Protein AF-0000000067434963 (afdb_homodimer)

InterPro domains:
  IPR003819 TauD/TfdA-like domain [PF02668] (133-377)
  IPR010376 Gamma-butyrobetaine hydroxylase-like, N-terminal [PF06155] (12-92)
  IPR012776 Trimethyllysine dioxygenase [TIGR02410] (27-391)
  IPR038492 GBBH-like, N-terminal domain superfamily [G3DSA:3.30.2020.30] (9-98)
  IPR042098 Glutarate 2-hydroxylase superfamily [G3DSA:3.60.130.10] (113-395)
  IPR050411 Alpha-ketoglutarate-dependent hydroxylases [PTHR10696] (30-389)

Secondary structure (DSSP, 8-state):
--------SEEE-SSEEEEEETTEEEEEEHHHHHHT--STTTEETTTTEE---GGGS-TT---SEEEE-TTSSEEEEE-TTS-EEEEEHHHHHHT--SS-S-HHHHHHHHHTTTTT------HHHHHH---EEEHHHHH-TT-SHHHHHHHHHHHHHSEEEEET--SSHHHHHHHHTTTS----BTTBSEEEEESS-SSSSGGGSSS-EEEE-S-TTSSS--SEEEEEEEEE-SSB--EEEEEHHHHHHHHHHH-HHHHHHHTTS-B-B-B--STT--B--SS-B-SEEE-TTS-EEEE---TTTB----TTT-SSHHHHHHHHHHHHHHHHHHHTSTTTPEEE---TT-EEEEETTTEEEEE-S-B-S-EEEEEEEE-HHHHHHHHHHHHS-HHHHHTT-/--------SEEE-SSEEEEEETTEEEEEEHHHHHHT--STTTEETTTTEE---GGGS-TT---SEEEE-TTSSEEEEE-TTS-EEEEEHHHHHHT--SS-S-HHHHHHHHHTTTTT------HHHHHH---EEEHHHHH-TT-SHHHHHHHHHHHHHSEEEEET--SSHHHHHHHHHTTS----BTTBSEEEEESS-SSSSGGGSSS-EEEE-S-TTSSS--SEEEEEEEEEESSB--EEEEEHHHHHHHHHHH-HHHHHHHTTS-B-B-B--STT--B--SS-B-SEEE-TTS-EEEE---TTTB----TTT-SSHHHHHHHHHHHHHHHHHHHTSTTTPEEE---TT-EEEEETTTEEEEE-S-B-SEEEEEEEEE-HHHHHHHHHHHHS-HHHHHTT-

Foldseek 3Di:
DPPPPPPCQWDDDQFWIWGQDPLGIFIDGPLRQVQPFPPVCAAPPVVRDGDDDSVVRDNRWDFPDWDADPVRQWIWTQTPVRDIGIGGPLLCQLPGVRPNRPPCVLVCLLCVNPLQAADEAWQVRCVVPPAEAELVLPPPPVDNVRVLSLLSSCRRYFKYKYFQQPLDQVSQQVSVCSQPAFDQDPQGTKDKDKQDCPDVDCVSHLAWFDWFFPPLQELADFFKKKKAWNDDDWDAQKKKKFFVLNLLVVCCVPPVLLSVLLQQFFWWFWDCRDPPGTTGYPGGGGQFYADPVRHTDFGGDGPVGTDDDDPVGDDPCVPSVVSNVVSVVVSSCSCPPPGGMGIDDHDHRMMMMGGSRTMIMIRHHGIDDIIIMMMGTHHNVSSSVSNCPSHHDPVSVSSSD/DPPPPPPCQWDDDQFWIWGQDPLGIFIDGPLRQVQPFPPVCAAPPVVRDGNDDSVPRDNRWDFPDWDADPVRQWIWTQTPVRDIGIGGPVLCQLPTVRPNRPPCLLVCLLCVNPLQAADEAWQVRCVVVPAEAELVLPPPPVDNVRVLSLLSSCRRYFKYKYFQQPLDQVSQQVSVCSQPAFDQDPVGTKDKDKQDCPDVDCVSHLAWFDWFFPDLQELADFFKKKKAWNDDDWDAQKKKKFFVLNLLVVCCVPPVLLSVLLQQFFWWFWDCRDPPGTTGYPGGGGQFYADPVRHTDFGGDGPVGTDDDDPVGDDPCVPSVVSNVVSVVVSSCSCPPPGGMGIDDHDHRMMMMGGSRTMIMIRHHGIDDIIIMMMGTHHNVSSSVSNCPSHHDPVSVSSSD

pLDDT: mean 92.88, std 10.85, range [24.56, 98.94]

Solvent-accessible surface area (backbone atoms only — not comparable to full-atom values): 41516 Å² total; per-residue (Å²): 131,82,74,69,74,78,67,76,44,59,47,83,54,85,60,31,36,36,36,56,45,97,78,43,67,30,43,42,45,36,50,58,51,62,62,64,29,61,43,81,80,25,21,38,83,64,33,60,27,44,56,55,62,62,59,72,53,56,88,81,42,52,65,72,45,76,45,68,38,94,84,64,54,30,42,36,38,31,33,81,85,64,49,69,36,69,42,44,48,66,58,50,44,57,42,26,37,44,49,50,59,33,78,55,45,54,52,27,55,73,22,52,77,55,72,62,52,64,48,70,52,39,36,73,56,38,76,80,57,63,51,64,44,51,34,68,46,45,68,35,79,90,48,62,61,30,45,32,51,50,42,46,38,27,60,27,60,25,29,33,34,30,38,74,32,68,71,46,66,68,55,50,52,55,56,56,48,69,66,40,70,67,38,68,53,100,80,41,40,74,45,74,47,58,62,68,50,86,47,55,43,69,84,24,43,56,59,55,36,70,71,20,30,67,50,67,21,38,73,67,43,52,18,32,41,38,43,32,40,56,42,71,69,54,51,68,48,34,30,33,37,25,42,43,63,33,42,49,52,50,38,42,72,78,36,48,67,40,40,49,47,40,45,58,39,36,49,36,29,37,46,49,27,43,93,91,40,51,31,38,29,87,47,56,46,30,33,43,34,59,40,95,86,66,47,81,68,34,47,53,44,42,69,41,37,43,35,62,78,28,44,87,35,42,90,53,40,88,58,49,51,62,48,47,53,53,28,48,27,52,50,48,53,50,46,66,25,78,59,28,36,34,78,47,76,79,43,64,23,35,32,42,36,32,28,30,35,42,30,25,38,26,29,72,33,42,47,44,70,53,47,31,41,31,37,40,28,27,45,42,48,55,49,50,20,43,38,47,63,58,72,38,56,67,69,55,54,57,67,74,76,130,83,72,69,73,78,67,76,45,57,47,84,54,85,60,31,37,36,37,57,45,98,78,42,69,30,44,43,46,37,50,58,52,63,62,63,29,62,45,83,81,25,22,38,82,65,33,60,28,41,55,55,61,61,58,72,54,57,87,80,42,50,65,72,44,77,46,68,39,93,86,63,54,29,41,36,37,31,33,81,85,66,49,71,36,69,41,46,48,65,58,50,44,57,42,25,38,46,50,51,60,32,77,54,45,53,51,28,54,72,22,51,77,54,71,62,51,65,47,71,51,40,35,74,56,39,77,80,57,64,51,65,45,50,35,68,45,44,68,36,80,92,48,61,61,32,45,32,50,51,41,45,39,26,60,27,60,24,29,33,33,30,37,74,32,67,70,46,68,67,56,49,53,55,54,57,47,70,66,40,70,69,39,67,52,99,82,42,40,74,44,76,48,59,62,69,50,86,46,52,42,70,85,25,42,55,59,55,35,71,72,21,32,67,51,64,20,38,72,65,45,49,18,30,40,38,42,32,39,56,43,71,58,62,49,68,49,33,29,32,37,24,41,43,63,33,42,49,52,50,37,41,73,77,36,48,68,39,39,49,48,40,45,58,39,35,50,37,29,39,46,48,27,44,94,92,39,52,30,39,30,87,48,57,47,29,34,43,35,59,39,94,86,67,47,80,67,35,45,53,43,43,68,44,37,44,36,62,77,27,41,89,35,41,90,51,41,88,59,48,51,60,48,47,53,54,28,48,27,53,48,48,52,49,46,65,27,79,60,28,35,34,79,44,75,78,42,64,22,35,33,42,35,33,29,30,35,42,31,25,38,26,28,72,34,42,49,43,70,52,47,31,40,30,37,39,29,26,46,42,47,54,49,51,19,43,39,47,63,57,70,37,57,66,67,56,54,58,68,73,76

Sequence (802 aa):
MIRKHFLQMFIQKDKYLVVDLPQGQTKFHYIWLRDHCRCKQCYDHLTIQRLVNSPEIPLEISPHHVSASEDGLSVNVVWPDEHQSKYDLKFLANNSYWPPLNPESGAKIHSGNGKLDKVPWNVEFLKENLPQVEYSKVMDTSTDDGIAEWCLKIWKYGFCFVNNTPVDPESTKKLIERIAFIRPTHYGGFWDFTSDLSTHDNAYSDVAIPLHIDNTYFTDPAGLQLFHLLKHTGEGGITTLCDSLHAANILKQQNPEYYEILSKIPVPAHSAGEENVFIQPSHAKPIINHDNEGNVIQVRWNTSDRSVMNGLSFKNPETEVPLFYAAIKKWNDIIESKDNEFFHQLKPGQCLIFDNWRVFHSRRTSFTGERRMCGAYINHDDYVSRVKLLNLSRDDLLETLMIRKHFLQMFIQKDKYLVVDLPQGQTKFHYIWLRDHCRCKQCYDHLTIQRLVNSPEIPLEISPHHVSASEDGLSVNVVWPDEHQSKYDLKFLANNSYWPPLNPESGAKIHSGNGKLDKVPWNVEFLKENLPQVEYSKVMDTSTDDGIAEWCLKIWKYGFCFVNNTPVDPESTKKLIERIAFIRPTHYGGFWDFTSDLSTHDNAYSDVAIPLHIDNTYFTDPAGLQLFHLLKHTGEGGITTLCDSLHAANILKQQNPEYYEILSKIPVPAHSAGEENVFIQPSHAKPIINHDNEGNVIQVRWNTSDRSVMNGLSFKNPETEVPLFYAAIKKWNDIIESKDNEFFHQLKPGQCLIFDNWRVFHSRRTSFTGERRMCGAYINHDDYVSRVKLLNLSRDDLLETL

Nearest PDB structures (foldseek):
  3o2g-assembly1_A  TM=8.521E-01  e=1.048E-33  Homo sapiens
  6npb-assembly1_A  TM=8.794E-01  e=1.069E-30  Leisingera caerulea
  3n6w-assembly1_A-2  TM=8.319E-01  e=5.611E-30  Homo sapiens
  6npc-assembly1_B  TM=8.638E-01  e=5.323E-29  Leisingera caerulea
  6d1o-assembly1_A  TM=6.809E-01  e=1.305E-09  Sphingobium herbicidovorans NBRC 16415

Radius of gyration: 28.23 Å; Cα contacts (8 Å, |Δi|>4): 1759; chains: 2; bounding box: 68×91×70 Å

Structure (mmCIF, N/CA/C/O backbone):
data_AF-0000000067434963-model_v1
#
loop_
_entity.id
_entity.type
_entity.pdbx_description
1 polymer 'Trimethyllysine dioxygenase'
#
loop_
_atom_site.group_PDB
_atom_site.id
_atom_site.type_symbol
_atom_site.label_atom_id
_atom_site.label_alt_id
_atom_site.label_comp_id
_atom_site.label_asym_id
_atom_site.label_entity_id
_atom_site.label_seq_id
_atom_site.pdbx_PDB_ins_code
_atom_site.Cartn_x
_atom_site.Cartn_y
_atom_site.Cartn_z
_atom_site.occupancy
_atom_site.B_iso_or_equiv
_atom_site.auth_seq_id
_atom_site.auth_comp_id
_atom_site.auth_asym_id
_atom_site.auth_atom_id
_atom_site.pdbx_PDB_model_num
ATOM 1 N N . MET A 1 1 ? -34.406 -37.469 -34.625 1 24.56 1 MET A N 1
ATOM 2 C CA . MET A 1 1 ? -33 -37.656 -34.906 1 24.56 1 MET A CA 1
ATOM 3 C C . MET A 1 1 ? -32.25 -36.312 -34.875 1 24.56 1 MET A C 1
ATOM 5 O O . MET A 1 1 ? -32.25 -35.594 -35.875 1 24.56 1 MET A O 1
ATOM 9 N N . ILE A 1 2 ? -32.438 -35.469 -33.906 1 29.75 2 ILE A N 1
ATOM 10 C CA . ILE A 1 2 ? -31.984 -34.094 -33.719 1 29.75 2 ILE A CA 1
ATOM 11 C C . ILE A 1 2 ? -30.469 -34.031 -33.875 1 29.75 2 ILE A C 1
ATOM 13 O O . ILE A 1 2 ? -29.734 -34.5 -33.031 1 29.75 2 ILE A O 1
ATOM 17 N N . ARG A 1 3 ? -29.938 -34.562 -34.969 1 35.22 3 ARG A N 1
ATOM 18 C CA . ARG A 1 3 ? -28.531 -34.438 -35.375 1 35.22 3 ARG A CA 1
ATOM 19 C C . ARG A 1 3 ? -28.031 -33 -35.125 1 35.22 3 ARG A C 1
ATOM 21 O O . ARG A 1 3 ? -28.281 -32.125 -35.938 1 35.22 3 ARG A O 1
ATOM 28 N N . LYS A 1 4 ? -28.359 -32.438 -34.031 1 36.69 4 LYS A N 1
ATOM 29 C CA . LYS A 1 4 ? -27.859 -31.094 -33.688 1 36.69 4 LYS A CA 1
ATOM 30 C C . LYS A 1 4 ? -26.422 -30.906 -34.156 1 36.69 4 LYS A C 1
ATOM 32 O O . LYS A 1 4 ? -25.562 -31.766 -33.938 1 36.69 4 LYS A O 1
ATOM 37 N N . HIS A 1 5 ? -26.141 -30.375 -35.344 1 36.62 5 HIS A N 1
ATOM 38 C CA . HIS A 1 5 ? -24.922 -29.781 -35.906 1 36.62 5 HIS A CA 1
ATOM 39 C C . HIS A 1 5 ? -24.016 -29.25 -34.781 1 36.62 5 HIS A C 1
ATOM 41 O O . HIS A 1 5 ? -24.453 -28.438 -33.969 1 36.62 5 HIS A O 1
ATOM 47 N N . PHE A 1 6 ? -23.297 -30.062 -34.094 1 39.94 6 PHE A N 1
ATOM 48 C CA . PHE A 1 6 ? -22.203 -29.641 -33.219 1 39.94 6 PHE A CA 1
ATOM 49 C C . PHE A 1 6 ? -21.547 -28.375 -33.781 1 39.94 6 PHE A C 1
ATOM 51 O O . PHE A 1 6 ? -20.797 -28.438 -34.75 1 39.94 6 PHE A O 1
ATOM 58 N N . LEU A 1 7 ? -22.312 -27.297 -34.281 1 45.12 7 LEU A N 1
ATOM 59 C CA . LEU A 1 7 ? -21.828 -25.953 -34.562 1 45.12 7 LEU A CA 1
ATOM 60 C C . LEU A 1 7 ? -20.453 -25.75 -33.906 1 45.12 7 LEU A C 1
ATOM 62 O O . LEU A 1 7 ? -20.25 -26.047 -32.75 1 45.12 7 LEU A O 1
ATOM 66 N N . GLN A 1 8 ? -19.406 -25.875 -34.781 1 57.19 8 GLN A N 1
ATOM 67 C CA . GLN A 1 8 ? -17.969 -25.781 -34.469 1 57.19 8 GLN A CA 1
ATOM 68 C C . GLN A 1 8 ? -17.688 -24.734 -33.406 1 57.19 8 GLN A C 1
ATOM 70 O O . GLN A 1 8 ? -17.891 -23.547 -33.625 1 57.19 8 GLN A O 1
ATOM 75 N N . MET A 1 9 ? -17.734 -25.031 -32.188 1 78.56 9 MET A N 1
ATOM 76 C CA . MET A 1 9 ? -17.578 -24.25 -30.953 1 78.56 9 MET A CA 1
ATOM 77 C C . MET A 1 9 ? -16.234 -23.547 -30.938 1 78.56 9 MET A C 1
ATOM 79 O O . MET A 1 9 ? -16.094 -22.484 -30.344 1 78.56 9 MET A O 1
ATOM 83 N N . PHE A 1 10 ? -15.328 -24.047 -31.891 1 87.56 10 PHE A N 1
ATOM 84 C CA . PHE A 1 10 ? -13.992 -23.469 -31.859 1 87.56 10 PHE A CA 1
ATOM 85 C C . PHE A 1 10 ? -13.445 -23.297 -33.281 1 87.56 10 PHE A C 1
ATOM 87 O O . PHE A 1 10 ? -13.703 -24.125 -34.156 1 87.56 10 PHE A O 1
ATOM 94 N N . ILE A 1 11 ? -12.883 -22.297 -33.688 1 91.25 11 ILE A N 1
ATOM 95 C CA . ILE A 1 11 ? -12.164 -22.078 -34.938 1 91.25 11 ILE A CA 1
ATOM 96 C C . ILE A 1 11 ? -10.695 -21.781 -34.625 1 91.25 11 ILE A C 1
ATOM 98 O O . ILE A 1 11 ? -10.383 -20.828 -33.906 1 91.25 11 ILE A O 1
ATOM 102 N N . GLN A 1 12 ? -9.797 -22.656 -35.125 1 93.62 12 GLN A N 1
ATOM 103 C CA . GLN A 1 12 ? -8.367 -22.453 -34.969 1 93.62 12 GLN A CA 1
ATOM 104 C C . GLN A 1 12 ? -7.816 -21.438 -35.938 1 93.62 12 GLN A C 1
ATOM 106 O O . GLN A 1 12 ? -8.055 -21.547 -37.156 1 93.62 12 GLN A O 1
ATOM 111 N N . LYS A 1 13 ? -7.23 -20.484 -35.406 1 95 13 LYS A N 1
ATOM 112 C CA . LYS A 1 13 ? -6.496 -19.516 -36.219 1 95 13 LYS A CA 1
ATOM 113 C C . LYS A 1 13 ? -4.988 -19.672 -36.031 1 95 13 LYS A C 1
ATOM 115 O O . LYS A 1 13 ? -4.527 -20.656 -35.469 1 95 13 LYS A O 1
ATOM 120 N N . ASP A 1 14 ? -4.203 -18.781 -36.594 1 94.62 14 ASP A N 1
ATOM 121 C CA . ASP A 1 14 ? -2.75 -18.922 -36.562 1 94.62 14 ASP A CA 1
ATOM 122 C C . ASP A 1 14 ? -2.195 -18.734 -35.156 1 94.62 14 ASP A C 1
ATOM 124 O O . ASP A 1 14 ? -1.372 -19.547 -34.719 1 94.62 14 ASP A O 1
ATOM 128 N N . LYS A 1 15 ? -2.732 -17.719 -34.469 1 96.56 15 LYS A N 1
ATOM 129 C CA . LYS A 1 15 ? -2.111 -17.375 -33.188 1 96.56 15 LYS A CA 1
ATOM 130 C C . LYS A 1 15 ? -3.117 -17.484 -32.031 1 96.56 15 LYS A C 1
ATOM 132 O O . LYS A 1 15 ? -2.764 -17.281 -30.875 1 96.56 15 LYS A O 1
ATOM 137 N N . TYR A 1 16 ? -4.363 -17.719 -32.375 1 97.88 16 TYR A N 1
ATOM 138 C CA . TYR A 1 16 ? -5.391 -17.719 -31.344 1 97.88 16 TYR A CA 1
ATOM 139 C C . TYR A 1 16 ? -6.539 -18.641 -31.719 1 97.88 16 TYR A C 1
ATOM 141 O O . TYR A 1 16 ? -6.645 -19.094 -32.844 1 97.88 16 TYR A O 1
ATOM 149 N N . LEU A 1 17 ? -7.301 -18.984 -30.766 1 97.25 17 LEU A N 1
ATOM 150 C CA . LEU A 1 17 ? -8.484 -19.828 -30.875 1 97.25 17 LEU A CA 1
ATOM 151 C C . LEU A 1 17 ? -9.758 -18.984 -30.766 1 97.25 17 LEU A C 1
ATOM 153 O O . LEU A 1 17 ? -9.891 -18.188 -29.828 1 97.25 17 LEU A O 1
ATOM 157 N N . VAL A 1 18 ? -10.609 -19.078 -31.719 1 96.5 18 VAL A N 1
ATOM 158 C CA . VAL A 1 18 ? -11.93 -18.484 -31.625 1 96.5 18 VAL A CA 1
ATOM 159 C C . VAL A 1 18 ? -12.891 -19.453 -30.938 1 96.5 18 VAL A C 1
ATOM 161 O O . VAL A 1 18 ? -12.992 -20.609 -31.328 1 96.5 18 VAL A O 1
ATOM 164 N N . VAL A 1 19 ? -13.523 -19.031 -29.922 1 94.69 19 VAL A N 1
ATOM 165 C CA . VAL A 1 19 ? -14.438 -19.891 -29.172 1 94.69 19 VAL A CA 1
ATOM 166 C C . VAL A 1 19 ? -15.836 -19.266 -29.156 1 94.69 19 VAL A C 1
ATOM 168 O O . VAL A 1 19 ? -16 -18.094 -28.812 1 94.69 19 VAL A O 1
ATOM 171 N N . ASP A 1 20 ? -16.75 -20.016 -29.516 1 92.62 20 ASP A N 1
ATOM 172 C CA . ASP A 1 20 ? -18.156 -19.609 -29.438 1 92.62 20 ASP A CA 1
ATOM 173 C C . ASP A 1 20 ? -18.812 -20.125 -28.156 1 92.62 20 ASP A C 1
ATOM 175 O O . ASP A 1 20 ? -19.031 -21.328 -28 1 92.62 20 ASP A O 1
ATOM 179 N N . LEU A 1 21 ? -19.047 -19.219 -27.281 1 89.62 21 LEU A N 1
ATOM 180 C CA . LEU A 1 21 ? -19.703 -19.547 -26.016 1 89.62 21 LEU A CA 1
ATOM 181 C C . LEU A 1 21 ? -21.125 -19.031 -25.984 1 89.62 21 LEU A C 1
ATOM 183 O O . LEU A 1 21 ? -21.516 -18.203 -26.812 1 89.62 21 LEU A O 1
ATOM 187 N N . PRO A 1 22 ? -21.953 -19.609 -25.078 1 83.88 22 PRO A N 1
ATOM 188 C CA . PRO A 1 22 ? -23.328 -19.125 -24.984 1 83.88 22 PRO A CA 1
ATOM 189 C C . PRO A 1 22 ? -23.422 -17.609 -24.797 1 83.88 22 PRO A C 1
ATOM 191 O O . PRO A 1 22 ? -24.359 -16.984 -25.281 1 83.88 22 PRO A O 1
ATOM 194 N N . GLN A 1 23 ? -22.484 -17.031 -24.156 1 85.81 23 GLN A N 1
ATOM 195 C CA . GLN A 1 23 ? -22.469 -15.602 -23.875 1 85.81 23 GLN A CA 1
ATOM 196 C C . GLN A 1 23 ? -22.016 -14.797 -25.078 1 85.81 23 GLN A C 1
ATOM 198 O O . GLN A 1 23 ? -22.172 -13.578 -25.125 1 85.81 23 GLN A O 1
ATOM 203 N N . GLY A 1 24 ? -21.359 -15.445 -26.031 1 91.06 24 GLY A N 1
ATOM 204 C CA . GLY A 1 24 ? -20.844 -14.789 -27.219 1 91.06 24 GLY A CA 1
ATOM 205 C C . GLY A 1 24 ? -19.531 -15.383 -27.703 1 91.06 24 GLY A C 1
ATOM 206 O O . GLY A 1 24 ? -19 -16.328 -27.094 1 91.06 24 GLY A O 1
ATOM 207 N N . GLN A 1 25 ? -19.078 -14.781 -28.781 1 94.69 25 GLN A N 1
ATOM 208 C CA . GLN A 1 25 ? -17.812 -15.234 -29.344 1 94.69 25 GLN A CA 1
ATOM 209 C C . GLN A 1 25 ? -16.625 -14.477 -28.75 1 94.69 25 GLN A C 1
ATOM 211 O O . GLN A 1 25 ? -16.703 -13.258 -28.547 1 94.69 25 GLN A O 1
ATOM 216 N N . THR A 1 26 ? -15.586 -15.156 -28.422 1 95.38 26 THR A N 1
ATOM 217 C CA . THR A 1 26 ? -14.367 -14.555 -27.906 1 95.38 26 THR A CA 1
ATOM 218 C C . THR A 1 26 ? -13.133 -15.273 -28.438 1 95.38 26 THR A C 1
ATOM 220 O O . THR A 1 26 ? -13.25 -16.266 -29.156 1 95.38 26 THR A O 1
ATOM 223 N N . LYS A 1 27 ? -12.008 -14.664 -28.266 1 97.38 27 LYS A N 1
ATOM 224 C CA . LYS A 1 27 ? -10.742 -15.188 -28.766 1 97.38 27 LYS A CA 1
ATOM 225 C C . LYS A 1 27 ? -9.727 -15.32 -27.641 1 97.38 27 LYS A C 1
ATOM 227 O O . LYS A 1 27 ? -9.695 -14.5 -26.719 1 97.38 27 LYS A O 1
ATOM 232 N N . PHE A 1 28 ? -8.93 -16.359 -27.688 1 97.75 28 PHE A N 1
ATOM 233 C CA . PHE A 1 28 ? -7.836 -16.578 -26.75 1 97.75 28 PHE A CA 1
ATOM 234 C C . PHE A 1 28 ? -6.535 -16.859 -27.484 1 97.75 28 PHE A C 1
ATOM 236 O O . PHE A 1 28 ? -6.469 -17.781 -28.312 1 97.75 28 PHE A O 1
ATOM 243 N N . HIS A 1 29 ? -5.531 -16.047 -27.219 1 98.5 29 HIS A N 1
ATOM 244 C CA . HIS A 1 29 ? -4.211 -16.391 -27.734 1 98.5 29 HIS A CA 1
ATOM 245 C C . HIS A 1 29 ? -3.768 -17.766 -27.25 1 98.5 29 HIS A C 1
ATOM 247 O O . HIS A 1 29 ? -3.996 -18.125 -26.094 1 98.5 29 HIS A O 1
ATOM 253 N N . TYR A 1 30 ? -3.043 -18.531 -28.109 1 98.38 30 TYR A N 1
ATOM 254 C CA . TYR A 1 30 ? -2.572 -19.875 -27.734 1 98.38 30 TYR A CA 1
ATOM 255 C C . TYR A 1 30 ? -1.612 -19.812 -26.562 1 98.38 30 TYR A C 1
ATOM 257 O O . TYR A 1 30 ? -1.663 -20.656 -25.656 1 98.38 30 TYR A O 1
ATOM 265 N N . ILE A 1 31 ? -0.78 -18.844 -26.531 1 98.31 31 ILE A N 1
ATOM 266 C CA . ILE A 1 31 ? 0.198 -18.719 -25.453 1 98.31 31 ILE A CA 1
ATOM 267 C C . ILE A 1 31 ? -0.52 -18.484 -24.141 1 98.31 31 ILE A C 1
ATOM 269 O O . ILE A 1 31 ? -0.091 -18.969 -23.094 1 98.31 31 ILE A O 1
ATOM 273 N N . TRP A 1 32 ? -1.585 -17.672 -24.156 1 98.38 32 TRP A N 1
ATOM 274 C CA . TRP A 1 32 ? -2.387 -17.453 -22.969 1 98.38 32 TRP A CA 1
ATOM 275 C C . TRP A 1 32 ? -2.998 -18.766 -22.469 1 98.38 32 TRP A C 1
ATOM 277 O O . TRP A 1 32 ? -2.953 -19.062 -21.281 1 98.38 32 TRP A O 1
ATOM 287 N N . LEU A 1 33 ? -3.545 -19.484 -23.422 1 98.25 33 LEU A N 1
ATOM 288 C CA . LEU A 1 33 ? -4.141 -20.781 -23.078 1 98.25 33 LEU A CA 1
ATOM 289 C C . LEU A 1 33 ? -3.102 -21.703 -22.453 1 98.25 33 LEU A C 1
ATOM 291 O O . LEU A 1 33 ? -3.354 -22.297 -21.406 1 98.25 33 LEU A O 1
ATOM 295 N N . ARG A 1 34 ? -1.952 -21.781 -23.047 1 98.25 34 ARG A N 1
ATOM 296 C CA . ARG A 1 34 ? -0.904 -22.656 -22.531 1 98.25 34 ARG A CA 1
ATOM 297 C C . ARG A 1 34 ? -0.462 -22.203 -21.141 1 98.25 34 ARG A C 1
ATOM 299 O O . ARG A 1 34 ? -0.231 -23.031 -20.25 1 98.25 34 ARG A O 1
ATOM 306 N N . ASP A 1 35 ? -0.342 -20.938 -20.953 1 97.94 35 ASP A N 1
ATOM 307 C CA . ASP A 1 35 ? 0.094 -20.344 -19.703 1 97.94 35 ASP A CA 1
ATOM 308 C C . ASP A 1 35 ? -0.928 -20.594 -18.594 1 97.94 35 ASP A C 1
ATOM 310 O O . ASP A 1 35 ? -0.576 -20.625 -17.406 1 97.94 35 ASP A O 1
ATOM 314 N N . HIS A 1 36 ? -2.182 -20.766 -18.969 1 97.75 36 HIS A N 1
ATOM 315 C CA . HIS A 1 36 ? -3.244 -20.891 -17.969 1 97.75 36 HIS A CA 1
ATOM 316 C C . HIS A 1 36 ? -3.76 -22.328 -17.891 1 97.75 36 HIS A C 1
ATOM 318 O O . HIS A 1 36 ? -4.887 -22.562 -17.453 1 97.75 36 HIS A O 1
ATOM 324 N N . CYS A 1 37 ? -2.914 -23.234 -18.406 1 97.5 37 CYS A N 1
ATOM 325 C CA . CYS A 1 37 ? -3.229 -24.656 -18.203 1 97.5 37 CYS A CA 1
ATOM 326 C C . CYS A 1 37 ? -3.291 -24.984 -16.719 1 97.5 37 CYS A C 1
ATOM 328 O O . CYS A 1 37 ? -2.439 -24.547 -15.945 1 97.5 37 CYS A O 1
ATOM 330 N N . ARG A 1 38 ? -4.219 -25.766 -16.328 1 95.06 38 ARG A N 1
ATOM 331 C CA . ARG A 1 38 ? -4.395 -26.062 -14.906 1 95.06 38 ARG A CA 1
ATOM 332 C C . ARG A 1 38 ? -4.289 -27.562 -14.648 1 95.06 38 ARG A C 1
ATOM 334 O O . ARG A 1 38 ? -4.867 -28.078 -13.688 1 95.06 38 ARG A O 1
ATOM 341 N N . CYS A 1 39 ? -3.662 -28.25 -15.523 1 96.25 39 CYS A N 1
ATOM 342 C CA . CYS A 1 39 ? -3.406 -29.656 -15.242 1 96.25 39 CYS A CA 1
ATOM 343 C C . CYS A 1 39 ? -2.477 -29.812 -14.039 1 96.25 39 CYS A C 1
ATOM 345 O O . CYS A 1 39 ? -1.934 -28.828 -13.539 1 96.25 39 CYS A O 1
ATOM 347 N N . LYS A 1 40 ? -2.203 -31 -13.562 1 94.75 40 LYS A N 1
ATOM 348 C CA . LYS A 1 40 ? -1.448 -31.281 -12.344 1 94.75 40 LYS A CA 1
ATOM 349 C C . LYS A 1 40 ? 0.013 -30.859 -12.5 1 94.75 40 LYS A C 1
ATOM 351 O O . LYS A 1 40 ? 0.691 -30.578 -11.508 1 94.75 40 LYS A O 1
ATOM 356 N N . GLN A 1 41 ? 0.465 -30.812 -13.711 1 94.81 41 GLN A N 1
ATOM 357 C CA . GLN A 1 41 ? 1.846 -30.422 -13.969 1 94.81 41 GLN A CA 1
ATOM 358 C C . GLN A 1 41 ? 1.988 -28.891 -13.992 1 94.81 41 GLN A C 1
ATOM 360 O O . GLN A 1 41 ? 3.094 -28.375 -13.852 1 94.81 41 GLN A O 1
ATOM 365 N N . CYS A 1 42 ? 0.856 -28.219 -14.203 1 96.38 42 CYS A N 1
ATOM 366 C CA . CYS A 1 42 ? 0.931 -26.781 -14.477 1 96.38 42 CYS A CA 1
ATOM 367 C C . CYS A 1 42 ? 0.345 -25.984 -13.32 1 96.38 42 CYS A C 1
ATOM 369 O O . CYS A 1 42 ? 0.557 -24.766 -13.227 1 96.38 42 CYS A O 1
ATOM 371 N N . TYR A 1 43 ? -0.324 -26.609 -12.508 1 95.06 43 TYR A N 1
ATOM 372 C CA . TYR A 1 43 ? -1.041 -25.938 -11.43 1 95.06 43 TYR A CA 1
ATOM 373 C C . TYR A 1 43 ? -1.158 -26.844 -10.203 1 95.06 43 TYR A C 1
ATOM 375 O O . TYR A 1 43 ? -1.541 -28.016 -10.32 1 95.06 43 TYR A O 1
ATOM 383 N N . ASP A 1 44 ? -0.743 -26.328 -9.047 1 93.5 44 ASP A N 1
ATOM 384 C CA . ASP A 1 44 ? -0.896 -27.062 -7.797 1 93.5 44 ASP A CA 1
ATOM 385 C C . ASP A 1 44 ? -2.244 -26.766 -7.148 1 93.5 44 ASP A C 1
ATOM 387 O O . ASP A 1 44 ? -2.457 -25.672 -6.617 1 93.5 44 ASP A O 1
ATOM 391 N N . HIS A 1 45 ? -3.08 -27.719 -7.086 1 92.69 45 HIS A N 1
ATOM 392 C CA . HIS A 1 45 ? -4.438 -27.516 -6.594 1 92.69 45 HIS A CA 1
ATOM 393 C C . HIS A 1 45 ? -4.48 -27.516 -5.066 1 92.69 45 HIS A C 1
ATOM 395 O O . HIS A 1 45 ? -5.496 -27.172 -4.469 1 92.69 45 HIS A O 1
ATOM 401 N N . LEU A 1 46 ? -3.375 -27.891 -4.457 1 91 46 LEU A N 1
ATOM 402 C CA . LEU A 1 46 ? -3.295 -27.844 -3.002 1 91 46 LEU A CA 1
ATOM 403 C C . LEU A 1 46 ? -2.895 -26.438 -2.533 1 91 46 LEU A C 1
ATOM 405 O O . LEU A 1 46 ? -3.543 -25.875 -1.655 1 91 46 LEU A O 1
ATOM 409 N N . THR A 1 47 ? -1.873 -25.891 -3.139 1 92.06 47 THR A N 1
ATOM 410 C CA . THR A 1 47 ? -1.387 -24.578 -2.744 1 92.06 47 THR A CA 1
ATOM 411 C C . THR A 1 47 ? -2.088 -23.469 -3.543 1 92.06 47 THR A C 1
ATOM 413 O O . THR A 1 47 ? -1.981 -22.297 -3.211 1 92.06 47 THR A O 1
ATOM 416 N N . ILE A 1 48 ? -2.848 -23.891 -4.594 1 94.88 48 ILE A N 1
ATOM 417 C CA . ILE A 1 48 ? -3.541 -22.984 -5.5 1 94.88 48 ILE A CA 1
ATOM 418 C C . ILE A 1 48 ? -2.535 -22.031 -6.148 1 94.88 48 ILE A C 1
ATOM 420 O O . ILE A 1 48 ? -2.754 -20.812 -6.188 1 94.88 48 ILE A O 1
ATOM 424 N N . GLN A 1 49 ? -1.439 -22.578 -6.578 1 94.81 49 GLN A N 1
ATOM 425 C CA . GLN A 1 49 ? -0.365 -21.812 -7.191 1 94.81 49 GLN A CA 1
ATOM 426 C C . GLN A 1 49 ? 0.009 -22.375 -8.555 1 94.81 49 GLN A C 1
ATOM 428 O O . GLN A 1 49 ? -0.131 -23.578 -8.797 1 94.81 49 GLN A O 1
ATOM 433 N N . ARG A 1 50 ? 0.514 -21.531 -9.391 1 94.75 50 ARG A N 1
ATOM 434 C CA . ARG A 1 50 ? 0.985 -21.938 -10.711 1 94.75 50 ARG A CA 1
ATOM 435 C C . ARG A 1 50 ? 2.324 -22.656 -10.625 1 94.75 50 ARG A C 1
ATOM 437 O O . ARG A 1 50 ? 3.17 -22.312 -9.797 1 94.75 50 ARG A O 1
ATOM 444 N N . LEU A 1 51 ? 2.432 -23.594 -11.5 1 92.88 51 LEU A N 1
ATOM 445 C CA . LEU A 1 51 ? 3.691 -24.312 -11.602 1 92.88 51 LEU A CA 1
ATOM 446 C C . LEU A 1 51 ? 4.352 -24.062 -12.953 1 92.88 51 LEU A C 1
ATOM 448 O O . LEU A 1 51 ? 5.543 -24.344 -13.125 1 92.88 51 LEU A O 1
ATOM 452 N N . VAL A 1 52 ? 3.572 -23.531 -13.844 1 91.94 52 VAL A N 1
ATOM 453 C CA . VAL A 1 52 ? 4.059 -23.281 -15.203 1 91.94 52 VAL A CA 1
ATOM 454 C C . VAL A 1 52 ? 5.082 -22.156 -15.18 1 91.94 52 VAL A C 1
ATOM 456 O O . VAL A 1 52 ? 4.887 -21.141 -14.5 1 91.94 52 VAL A O 1
ATOM 459 N N . ASN A 1 53 ? 6.145 -22.375 -15.836 1 90.94 53 ASN A N 1
ATOM 460 C CA . ASN A 1 53 ? 7.102 -21.297 -16.078 1 90.94 53 ASN A CA 1
ATOM 461 C C . ASN A 1 53 ? 6.777 -20.547 -17.359 1 90.94 53 ASN A C 1
ATOM 463 O O . ASN A 1 53 ? 7.223 -20.922 -18.438 1 90.94 53 ASN A O 1
ATOM 467 N N . SER A 1 54 ? 6.172 -19.484 -17.328 1 94.56 54 SER A N 1
ATOM 468 C CA . SER A 1 54 ? 5.605 -18.734 -18.438 1 94.56 54 SER A CA 1
ATOM 469 C C . SER A 1 54 ? 6.684 -18.359 -19.453 1 94.56 54 SER A C 1
ATOM 471 O O . SER A 1 54 ? 6.484 -18.484 -20.656 1 94.56 54 SER A O 1
ATOM 473 N N . PRO A 1 55 ? 7.852 -17.922 -18.969 1 94.31 55 PRO A N 1
ATOM 474 C CA . PRO A 1 55 ? 8.883 -17.516 -19.906 1 94.31 55 PRO A CA 1
ATOM 475 C C . PRO A 1 55 ? 9.375 -18.656 -20.797 1 94.31 55 PRO A C 1
ATOM 477 O O . PRO A 1 55 ? 10.016 -18.422 -21.812 1 94.31 55 PRO A O 1
ATOM 480 N N . GLU A 1 56 ? 9.109 -19.828 -20.422 1 93.06 56 GLU A N 1
ATOM 481 C CA . GLU A 1 56 ? 9.602 -20.984 -21.156 1 93.06 56 GLU A CA 1
ATOM 482 C C . GLU A 1 56 ? 8.617 -21.391 -22.25 1 93.06 56 GLU A C 1
ATOM 484 O O . GLU A 1 56 ? 8.961 -22.188 -23.125 1 93.06 56 GLU A O 1
ATOM 489 N N . ILE A 1 57 ? 7.473 -20.875 -22.25 1 96.44 57 ILE A N 1
ATOM 490 C CA . ILE A 1 57 ? 6.492 -21.172 -23.281 1 96.44 57 ILE A CA 1
ATOM 491 C C . ILE A 1 57 ? 6.914 -20.516 -24.594 1 96.44 57 ILE A C 1
ATOM 493 O O . ILE A 1 57 ? 7.184 -19.312 -24.641 1 96.44 57 ILE A O 1
ATOM 497 N N . PRO A 1 58 ? 6.965 -21.297 -25.641 1 97.12 58 PRO A N 1
ATOM 498 C CA . PRO A 1 58 ? 7.32 -20.688 -26.922 1 97.12 58 PRO A CA 1
ATOM 499 C C . PRO A 1 58 ? 6.344 -19.578 -27.344 1 97.12 58 PRO A C 1
ATOM 501 O O . PRO A 1 58 ? 5.129 -19.797 -27.312 1 97.12 58 PRO A O 1
ATOM 504 N N . LEU A 1 59 ? 6.875 -18.484 -27.812 1 97.19 59 LEU A N 1
ATOM 505 C CA . LEU A 1 59 ? 6.062 -17.312 -28.141 1 97.19 59 LEU A CA 1
ATOM 506 C C . LEU A 1 59 ? 5.102 -17.625 -29.281 1 97.19 59 LEU A C 1
ATOM 508 O O . LEU A 1 59 ? 3.996 -17.078 -29.328 1 97.19 59 LEU A O 1
ATOM 512 N N . GLU A 1 60 ? 5.523 -18.516 -30.156 1 96.56 60 GLU A N 1
ATOM 513 C CA . GLU A 1 60 ? 4.715 -18.828 -31.344 1 96.56 60 GLU A CA 1
ATOM 514 C C . GLU A 1 60 ? 4.027 -20.188 -31.188 1 96.56 60 GLU A C 1
ATOM 516 O O . GLU A 1 60 ? 3.758 -20.859 -32.188 1 96.56 60 GLU A O 1
ATOM 521 N N . ILE A 1 61 ? 3.811 -20.562 -30 1 97.44 61 ILE A N 1
ATOM 522 C CA . ILE A 1 61 ? 3.201 -21.875 -29.75 1 97.44 61 ILE A CA 1
ATOM 523 C C . ILE A 1 61 ? 1.846 -21.953 -30.453 1 97.44 61 ILE A C 1
ATOM 525 O O . ILE A 1 61 ? 1.105 -20.969 -30.5 1 97.44 61 ILE A O 1
ATOM 529 N N . SER A 1 62 ? 1.521 -23.047 -31.016 1 96.88 62 SER A N 1
ATOM 530 C CA . SER A 1 62 ? 0.246 -23.375 -31.641 1 96.88 62 SER A CA 1
ATOM 531 C C . SER A 1 62 ? -0.142 -24.828 -31.406 1 96.88 62 SER A C 1
ATOM 533 O O . SER A 1 62 ? 0.713 -25.719 -31.438 1 96.88 62 SER A O 1
ATOM 535 N N . PRO A 1 63 ? -1.35 -25.078 -31.219 1 97 63 PRO A N 1
ATOM 536 C CA . PRO A 1 63 ? -1.751 -26.438 -30.891 1 97 63 PRO A CA 1
ATOM 537 C C . PRO A 1 63 ? -1.63 -27.391 -32.062 1 97 63 PRO A C 1
ATOM 539 O O . PRO A 1 63 ? -1.8 -26.984 -33.219 1 97 63 PRO A O 1
ATOM 542 N N . HIS A 1 64 ? -1.367 -28.594 -31.797 1 95.81 64 HIS A N 1
ATOM 543 C CA . HIS A 1 64 ? -1.456 -29.672 -32.781 1 95.81 64 HIS A CA 1
ATOM 544 C C . HIS A 1 64 ? -2.91 -30.031 -33.062 1 95.81 64 HIS A C 1
ATOM 546 O O . HIS A 1 64 ? -3.27 -30.312 -34.219 1 95.81 64 HIS A O 1
ATOM 552 N N . HIS A 1 65 ? -3.727 -30.031 -32.031 1 93.75 65 HIS A N 1
ATOM 553 C CA . HIS A 1 65 ? -5.121 -30.438 -32.125 1 93.75 65 HIS A CA 1
ATOM 554 C C . HIS A 1 65 ? -5.984 -29.766 -31.078 1 93.75 65 HIS A C 1
ATOM 556 O O . HIS A 1 65 ? -5.562 -29.609 -29.922 1 93.75 65 HIS A O 1
ATOM 562 N N . VAL A 1 66 ? -7.148 -29.328 -31.516 1 95.44 66 VAL A N 1
ATOM 563 C CA . VAL A 1 66 ? -8.148 -28.781 -30.609 1 95.44 66 VAL A CA 1
ATOM 564 C C . VAL A 1 66 ? -9.469 -29.531 -30.781 1 95.44 66 VAL A C 1
ATOM 566 O O . VAL A 1 66 ? -9.914 -29.766 -31.906 1 95.44 66 VAL A O 1
ATOM 569 N N . SER A 1 67 ? -10.039 -29.953 -29.672 1 93.56 67 SER A N 1
ATOM 570 C CA . SER A 1 67 ? -11.305 -30.688 -29.75 1 93.56 67 SER A CA 1
ATOM 571 C C . SER A 1 67 ? -12.203 -30.344 -28.562 1 93.56 67 SER A C 1
ATOM 573 O O . SER A 1 67 ? -11.727 -29.859 -27.531 1 93.56 67 SER A O 1
ATOM 575 N N . ALA A 1 68 ? -13.414 -30.562 -28.719 1 91.25 68 ALA A N 1
ATOM 576 C CA . ALA A 1 68 ? -14.359 -30.453 -27.609 1 91.25 68 ALA A CA 1
ATOM 577 C C . ALA A 1 68 ? -14.398 -31.734 -26.797 1 91.25 68 ALA A C 1
ATOM 579 O O . ALA A 1 68 ? -14.203 -32.844 -27.344 1 91.25 68 ALA A O 1
ATOM 580 N N . SER A 1 69 ? -14.609 -31.516 -25.531 1 90.75 69 SER A N 1
ATOM 581 C CA . SER A 1 69 ? -14.844 -32.719 -24.719 1 90.75 69 SER A CA 1
ATOM 582 C C . SER A 1 69 ? -16.125 -33.406 -25.125 1 90.75 69 SER A C 1
ATOM 584 O O . SER A 1 69 ? -16.984 -32.812 -25.797 1 90.75 69 SER A O 1
ATOM 586 N N . GLU A 1 70 ? -16.266 -34.656 -24.625 1 89.25 70 GLU A N 1
ATOM 587 C CA . GLU A 1 70 ? -17.438 -35.438 -24.969 1 89.25 70 GLU A CA 1
ATOM 588 C C . GLU A 1 70 ? -18.719 -34.812 -24.469 1 89.25 70 GLU A C 1
ATOM 590 O O . GLU A 1 70 ? -19.75 -34.812 -25.156 1 89.25 70 GLU A O 1
ATOM 595 N N . ASP A 1 71 ? -18.672 -34.281 -23.281 1 88.94 71 ASP A N 1
ATOM 596 C CA . ASP A 1 71 ? -19.844 -33.656 -22.688 1 88.94 71 ASP A CA 1
ATOM 597 C C . ASP A 1 71 ? -20.047 -32.25 -23.219 1 88.94 71 ASP A C 1
ATOM 599 O O . ASP A 1 71 ? -21.047 -31.609 -22.891 1 88.94 71 ASP A O 1
ATOM 603 N N . GLY A 1 72 ? -19.141 -31.797 -23.984 1 87.5 72 GLY A N 1
ATOM 604 C CA . GLY A 1 72 ? -19.266 -30.5 -24.594 1 87.5 72 GLY A CA 1
ATOM 605 C C . GLY A 1 72 ? -19.047 -29.344 -23.625 1 87.5 72 GLY A C 1
ATOM 606 O O . GLY A 1 72 ? -19.391 -28.203 -23.906 1 87.5 72 GLY A O 1
ATOM 607 N N . LEU A 1 73 ? -18.469 -29.594 -22.5 1 90.38 73 LEU A N 1
ATOM 608 C CA . LEU A 1 73 ? -18.359 -28.594 -21.453 1 90.38 73 LEU A CA 1
ATOM 609 C C . LEU A 1 73 ? -16.922 -28.078 -21.344 1 90.38 73 LEU A C 1
ATOM 611 O O . LEU A 1 73 ? -16.656 -27.172 -20.547 1 90.38 73 LEU A O 1
ATOM 615 N N . SER A 1 74 ? -16.016 -28.656 -22.141 1 94.06 74 SER A N 1
ATOM 616 C CA . SER A 1 74 ? -14.625 -28.234 -22.078 1 94.06 74 SER A CA 1
ATOM 617 C C . SER A 1 74 ? -13.969 -28.297 -23.453 1 94.06 74 SER A C 1
ATOM 619 O O . SER A 1 74 ? -14.484 -28.953 -24.359 1 94.06 74 SER A O 1
ATOM 621 N N . VAL A 1 75 ? -12.953 -27.562 -23.594 1 94.62 75 VAL A N 1
ATOM 622 C CA . VAL A 1 75 ? -12.086 -27.594 -24.766 1 94.62 75 VAL A CA 1
ATOM 623 C C . VAL A 1 75 ? -10.773 -28.312 -24.422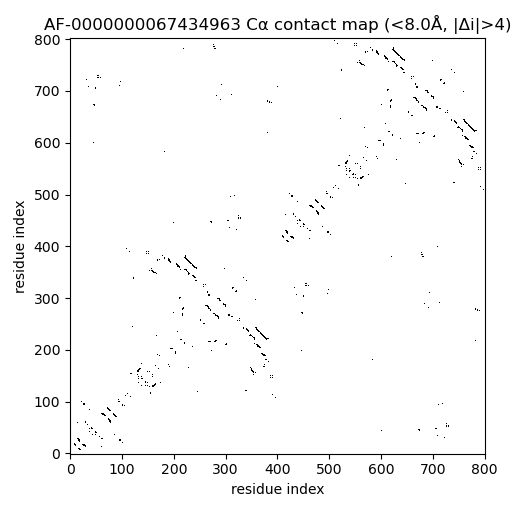 1 94.62 75 VAL A C 1
ATOM 625 O O . VAL A 1 75 ? -10.156 -28.016 -23.391 1 94.62 75 VAL A O 1
ATOM 628 N N . ASN A 1 76 ? -10.406 -29.219 -25.203 1 95.75 76 ASN A N 1
ATOM 629 C CA . ASN A 1 76 ? -9.125 -29.922 -25.078 1 95.75 76 ASN A CA 1
ATOM 630 C C . ASN A 1 76 ? -8.117 -29.438 -26.109 1 95.75 76 ASN A C 1
ATOM 632 O O . ASN A 1 76 ? -8.445 -29.312 -27.297 1 95.75 76 ASN A O 1
ATOM 636 N N . VAL A 1 77 ? -6.949 -29.141 -25.688 1 97 77 VAL A N 1
ATOM 637 C CA . VAL A 1 77 ? -5.891 -28.672 -26.578 1 97 77 VAL A CA 1
ATOM 638 C C . VAL A 1 77 ? -4.656 -29.562 -26.422 1 97 77 VAL A C 1
ATOM 640 O O . VAL A 1 77 ? -4.168 -29.766 -25.312 1 97 77 VAL A O 1
ATOM 643 N N . VAL A 1 78 ? -4.145 -30.094 -27.5 1 97.75 78 VAL A N 1
ATOM 644 C CA . VAL A 1 78 ? -2.891 -30.844 -27.531 1 97.75 78 VAL A CA 1
ATOM 645 C C . VAL A 1 78 ? -1.785 -29.969 -28.125 1 97.75 78 VAL A C 1
ATOM 647 O O . VAL A 1 78 ? -1.907 -29.484 -29.25 1 97.75 78 VAL A O 1
ATOM 650 N N . TRP A 1 79 ? -0.753 -29.844 -27.359 1 97.75 79 TRP A N 1
ATOM 651 C CA . TRP A 1 79 ? 0.326 -28.938 -27.734 1 97.75 79 TRP A CA 1
ATOM 652 C C . TRP A 1 79 ? 1.436 -29.688 -28.469 1 97.75 79 TRP A C 1
ATOM 654 O O . TRP A 1 79 ? 1.45 -30.922 -28.484 1 97.75 79 TRP A O 1
ATOM 664 N N . PRO A 1 80 ? 2.377 -28.938 -29.109 1 96.06 80 PRO A N 1
ATOM 665 C CA . PRO A 1 80 ? 3.418 -29.578 -29.906 1 96.06 80 PRO A CA 1
ATOM 666 C C . PRO A 1 80 ? 4.273 -30.547 -29.094 1 96.06 80 PRO A C 1
ATOM 668 O O . PRO A 1 80 ? 4.785 -31.531 -29.641 1 96.06 80 PRO A O 1
ATOM 671 N N . ASP A 1 81 ? 4.43 -30.344 -27.859 1 94.06 81 ASP A N 1
ATOM 672 C CA . ASP A 1 81 ? 5.207 -31.234 -27 1 94.06 81 ASP A CA 1
ATOM 673 C C . ASP A 1 81 ? 4.336 -32.344 -26.422 1 94.06 81 ASP A C 1
ATOM 675 O O . ASP A 1 81 ? 4.719 -33 -25.453 1 94.06 81 ASP A O 1
ATOM 679 N N . GLU A 1 82 ? 3.133 -32.438 -26.875 1 95.44 82 GLU A N 1
ATOM 680 C CA . GLU A 1 82 ? 2.168 -33.469 -26.531 1 95.44 82 GLU A CA 1
ATOM 681 C C . GLU A 1 82 ? 1.503 -33.188 -25.188 1 95.44 82 GLU A C 1
ATOM 683 O O . GLU A 1 82 ? 0.719 -34 -24.688 1 95.44 82 GLU A O 1
ATOM 688 N N . HIS A 1 83 ? 1.891 -32.125 -24.578 1 96.56 83 HIS A N 1
ATOM 689 C CA . HIS A 1 83 ? 1.153 -31.672 -23.406 1 96.56 83 HIS A CA 1
ATOM 690 C C . HIS A 1 83 ? -0.324 -31.469 -23.719 1 96.56 83 HIS A C 1
ATOM 692 O O . HIS A 1 83 ? -0.67 -30.984 -24.797 1 96.56 83 HIS A O 1
ATOM 698 N N . GLN A 1 84 ? -1.146 -31.828 -22.781 1 97.19 84 GLN A N 1
ATOM 699 C CA . GLN A 1 84 ? -2.588 -31.688 -22.969 1 97.19 84 GLN A CA 1
ATOM 700 C C . GLN A 1 84 ? -3.188 -30.75 -21.938 1 97.19 84 GLN A C 1
ATOM 702 O O . GLN A 1 84 ? -2.92 -30.875 -20.734 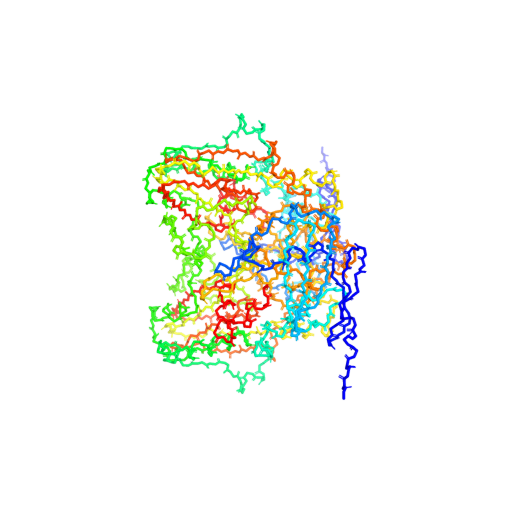1 97.19 84 GLN A O 1
ATOM 707 N N . SER A 1 85 ? -3.916 -29.812 -22.453 1 97.69 85 SER A N 1
ATOM 708 C CA . SER A 1 85 ? -4.641 -28.859 -21.609 1 97.69 85 SER A CA 1
ATOM 709 C C . SER A 1 85 ? -6.148 -29.031 -21.766 1 97.69 85 SER A C 1
ATOM 711 O O . SER A 1 85 ? -6.641 -29.344 -22.844 1 97.69 85 SER A O 1
ATOM 713 N N . LYS A 1 86 ? -6.84 -28.922 -20.688 1 96.88 86 LYS A N 1
ATOM 714 C CA . LYS A 1 86 ? -8.305 -28.906 -20.656 1 96.88 86 LYS A CA 1
ATOM 715 C C . LYS A 1 86 ? -8.836 -27.625 -20.031 1 96.88 86 LYS A C 1
ATOM 717 O O . LYS A 1 86 ? -8.422 -27.25 -18.938 1 96.88 86 LYS A O 1
ATOM 722 N N . TYR A 1 87 ? -9.727 -26.969 -20.766 1 96.12 87 TYR A N 1
ATOM 723 C CA . TYR A 1 87 ? -10.328 -25.734 -20.25 1 96.12 87 TYR A CA 1
ATOM 724 C C . TYR A 1 87 ? -11.844 -25.859 -20.188 1 96.12 87 TYR A C 1
ATOM 726 O O . TYR A 1 87 ? -12.508 -26.047 -21.203 1 96.12 87 TYR A O 1
ATOM 734 N N . ASP A 1 88 ? -12.367 -25.719 -19 1 93.75 88 ASP A N 1
ATOM 735 C CA . ASP A 1 88 ? -13.82 -25.641 -18.875 1 93.75 88 ASP A CA 1
ATOM 736 C C . ASP A 1 88 ? -14.367 -24.406 -19.578 1 93.75 88 ASP A C 1
ATOM 738 O O . ASP A 1 88 ? -13.781 -23.328 -19.516 1 93.75 88 ASP A O 1
ATOM 742 N N . LEU A 1 89 ? -15.523 -24.594 -20.203 1 91.88 89 LEU A N 1
ATOM 743 C CA . LEU A 1 89 ? -16.125 -23.469 -20.906 1 91.88 89 LEU A CA 1
ATOM 744 C C . LEU A 1 89 ? -16.453 -22.344 -19.922 1 91.88 89 LEU A C 1
ATOM 746 O O . LEU A 1 89 ? -16.375 -21.156 -20.281 1 91.88 89 LEU A O 1
ATOM 750 N N . LYS A 1 90 ? -16.812 -22.672 -18.734 1 88.19 90 LYS A N 1
ATOM 751 C CA . LYS A 1 90 ? -17.094 -21.672 -17.703 1 88.19 90 LYS A CA 1
ATOM 752 C C . LYS A 1 90 ? -15.836 -20.859 -17.375 1 88.19 90 LYS A C 1
ATOM 754 O O . LYS A 1 90 ? -15.906 -19.641 -17.219 1 88.19 90 LYS A O 1
ATOM 759 N N . PHE A 1 91 ? -14.742 -21.562 -17.266 1 91.94 91 PHE A N 1
ATOM 760 C CA . PHE A 1 91 ? -13.469 -20.891 -17.031 1 91.94 91 PHE A CA 1
ATOM 761 C C . PHE A 1 91 ? -13.156 -19.906 -18.156 1 91.94 91 PHE A C 1
ATOM 763 O O . PHE A 1 91 ? -12.766 -18.766 -17.891 1 91.94 91 PHE A O 1
ATOM 770 N N . LEU A 1 92 ? -13.328 -20.359 -19.375 1 92.94 92 LEU A N 1
ATOM 771 C CA . LEU A 1 92 ? -13.047 -19.5 -20.531 1 92.94 92 LEU A CA 1
ATOM 772 C C . LEU A 1 92 ? -13.984 -18.312 -20.562 1 92.94 92 LEU A C 1
ATOM 774 O O . LEU A 1 92 ? -13.555 -17.188 -20.828 1 92.94 92 LEU A O 1
ATOM 778 N N . ALA A 1 93 ? -15.219 -18.531 -20.266 1 90.81 93 ALA A N 1
ATOM 779 C CA . ALA A 1 93 ? -16.203 -17.453 -20.266 1 90.81 93 ALA A CA 1
ATOM 780 C C . ALA A 1 93 ? -15.844 -16.406 -19.203 1 90.81 93 ALA A C 1
ATOM 782 O O . ALA A 1 93 ? -15.844 -15.203 -19.484 1 90.81 93 ALA A O 1
ATOM 783 N N . ASN A 1 94 ? -15.516 -16.859 -18.016 1 88.44 94 ASN A N 1
ATOM 784 C CA . ASN A 1 94 ? -15.227 -15.977 -16.891 1 88.44 94 ASN A CA 1
ATOM 785 C C . ASN A 1 94 ? -13.938 -15.188 -17.109 1 88.44 94 ASN A C 1
ATOM 787 O O . ASN A 1 94 ? -13.766 -14.102 -16.547 1 88.44 94 ASN A O 1
ATOM 791 N N . ASN A 1 95 ? -13.062 -15.727 -17.891 1 92.5 95 ASN A N 1
ATOM 792 C CA . ASN A 1 95 ? -11.75 -15.102 -18.047 1 92.5 95 ASN A CA 1
ATOM 793 C C . ASN A 1 95 ? -11.531 -14.586 -19.469 1 92.5 95 ASN A C 1
ATOM 795 O O . ASN A 1 95 ? -10.391 -14.367 -19.875 1 92.5 95 ASN A O 1
ATOM 799 N N . SER A 1 96 ? -12.711 -14.445 -20.25 1 93.81 96 SER A N 1
ATOM 800 C CA . SER A 1 96 ? -12.633 -13.914 -21.609 1 93.81 96 SER A CA 1
ATOM 801 C C . SER A 1 96 ? -12.117 -12.484 -21.609 1 93.81 96 SER A C 1
ATOM 803 O O . SER A 1 96 ? -12.414 -11.711 -20.703 1 93.81 96 SER A O 1
ATOM 805 N N . TYR A 1 97 ? -11.312 -12.133 -22.703 1 94.56 97 TYR A N 1
ATOM 806 C CA . TYR A 1 97 ? -10.719 -10.805 -22.703 1 94.56 97 TYR A CA 1
ATOM 807 C C . TYR A 1 97 ? -10.703 -10.211 -24.109 1 94.56 97 TYR A C 1
ATOM 809 O O . TYR A 1 97 ? -10.367 -9.039 -24.281 1 94.56 97 TYR A O 1
ATOM 817 N N . TRP A 1 98 ? -11.195 -10.93 -25.109 1 95.81 98 TRP A N 1
ATOM 818 C CA . TRP A 1 98 ? -11.086 -10.43 -26.484 1 95.81 98 TRP A CA 1
ATOM 819 C C . TRP A 1 98 ? -12.312 -10.812 -27.297 1 95.81 98 TRP A C 1
ATOM 821 O O . TRP A 1 98 ? -12.219 -11.602 -28.234 1 95.81 98 TRP A O 1
ATOM 831 N N . PRO A 1 99 ? -13.43 -10.328 -27.094 1 94.38 99 PRO A N 1
ATOM 832 C CA . PRO A 1 99 ? -13.805 -9.398 -26.031 1 94.38 99 PRO A CA 1
ATOM 833 C C . PRO A 1 99 ? -14.195 -10.125 -24.734 1 94.38 99 PRO A C 1
ATOM 835 O O . PRO A 1 99 ? -14.406 -11.336 -24.75 1 94.38 99 PRO A O 1
ATOM 838 N N . PRO A 1 100 ? -14.195 -9.367 -23.656 1 91.56 100 PRO A N 1
ATOM 839 C CA . PRO A 1 100 ? -14.781 -9.953 -22.438 1 91.56 100 PRO A CA 1
ATOM 840 C C . PRO A 1 100 ? -16.281 -10.227 -22.594 1 91.56 100 PRO A C 1
ATOM 842 O O . PRO A 1 100 ? -17.016 -9.391 -23.109 1 91.56 100 PRO A O 1
ATOM 845 N N . LEU A 1 101 ? -16.703 -11.328 -22.219 1 87.44 101 LEU A N 1
ATOM 846 C CA . LEU A 1 101 ? -18.094 -11.719 -22.406 1 87.44 101 LEU A CA 1
ATOM 847 C C . LEU A 1 101 ? -18.891 -11.508 -21.125 1 87.44 101 LEU A C 1
ATOM 849 O O . LEU A 1 101 ? -20.109 -11.32 -21.156 1 87.44 101 LEU A O 1
ATOM 853 N N . ASN A 1 102 ? -18.266 -11.656 -20.016 1 74.75 102 ASN A N 1
ATOM 854 C CA . ASN A 1 102 ? -18.938 -11.453 -18.734 1 74.75 102 ASN A CA 1
ATOM 855 C C . ASN A 1 102 ? -18.25 -10.383 -17.906 1 74.75 102 ASN A C 1
ATOM 857 O O . ASN A 1 102 ? -17.75 -10.664 -16.812 1 74.75 102 ASN A O 1
ATOM 861 N N . PRO A 1 103 ? -18.312 -9.195 -18.453 1 63.91 103 PRO A N 1
ATOM 862 C CA . PRO A 1 103 ? -17.531 -8.203 -17.719 1 63.91 103 PRO A CA 1
ATOM 863 C C . PRO A 1 103 ? -17.969 -8.055 -16.266 1 63.91 103 PRO A C 1
ATOM 865 O O . PRO A 1 103 ? -17.141 -7.711 -15.398 1 63.91 103 PRO A O 1
ATOM 868 N N . GLU A 1 104 ? -19.172 -8.492 -16.078 1 60.56 104 GLU A N 1
ATOM 869 C CA . GLU A 1 104 ? -19.719 -8.344 -14.734 1 60.56 104 GLU A CA 1
ATOM 870 C C . GLU A 1 104 ? -19.469 -9.602 -13.898 1 60.56 104 GLU A C 1
ATOM 872 O O . GLU A 1 104 ? -19.531 -9.562 -12.672 1 60.56 104 GLU A O 1
ATOM 877 N N . SER A 1 105 ? -19.25 -10.664 -14.641 1 55.44 105 SER A N 1
ATOM 878 C CA . SER A 1 105 ? -19.203 -11.953 -13.961 1 55.44 105 SER A CA 1
ATOM 879 C C . SER A 1 105 ? -18.062 -12 -12.945 1 55.44 105 SER A C 1
ATOM 881 O O . SER A 1 105 ? -18.266 -12.438 -11.805 1 55.44 105 SER A O 1
ATOM 883 N N . GLY A 1 106 ? -16.891 -11.617 -13.383 1 55.75 106 GLY A N 1
ATOM 884 C CA . GLY A 1 106 ? -15.82 -11.578 -12.398 1 55.75 106 GLY A CA 1
ATOM 885 C C . GLY A 1 106 ? -16.156 -10.727 -11.188 1 55.75 106 GLY A C 1
ATOM 886 O O . GLY A 1 106 ? -15.953 -11.156 -10.055 1 55.75 106 GLY A O 1
ATOM 887 N N . ALA A 1 107 ? -16.766 -9.742 -11.531 1 58.69 107 ALA A N 1
ATOM 888 C CA . ALA A 1 107 ? -17.219 -8.844 -10.469 1 58.69 107 ALA A CA 1
ATOM 889 C C . ALA A 1 107 ? -18.328 -9.477 -9.633 1 58.69 107 ALA A C 1
ATOM 891 O O . ALA A 1 107 ? -18.344 -9.344 -8.406 1 58.69 107 ALA A O 1
ATOM 892 N N . LYS A 1 108 ? -19.125 -10.203 -10.305 1 57.78 108 LYS A N 1
ATOM 893 C CA . LYS A 1 108 ? -20.25 -10.828 -9.617 1 57.78 108 LYS A CA 1
ATOM 894 C C . LYS A 1 108 ? -19.781 -11.922 -8.664 1 57.78 108 LYS A C 1
ATOM 896 O O . LYS A 1 108 ? -20.266 -12.031 -7.539 1 57.78 108 LYS A O 1
ATOM 901 N N . ILE A 1 109 ? -18.938 -12.617 -9.219 1 57.31 109 ILE A N 1
ATOM 902 C CA . ILE A 1 109 ? -18.406 -13.688 -8.375 1 57.31 109 ILE A CA 1
ATOM 903 C C . ILE A 1 109 ? -17.656 -13.086 -7.191 1 57.31 109 ILE A C 1
ATOM 905 O O . ILE A 1 109 ? -17.828 -13.516 -6.047 1 57.31 109 ILE A O 1
ATOM 909 N N . HIS A 1 110 ? -17.062 -12.047 -7.539 1 64.19 110 HIS A N 1
ATOM 910 C CA . HIS A 1 110 ? -16.281 -11.383 -6.512 1 64.19 110 HIS A CA 1
ATOM 911 C C . HIS A 1 110 ? -17.172 -10.742 -5.453 1 64.19 110 HIS A C 1
ATOM 913 O O . HIS A 1 110 ? -16.781 -10.633 -4.289 1 64.19 110 HIS A O 1
ATOM 919 N N . SER A 1 111 ? -18.406 -10.5 -5.965 1 71.5 111 SER A N 1
ATOM 920 C CA . SER A 1 111 ? -19.297 -9.82 -5.02 1 71.5 111 SER A CA 1
ATOM 921 C C . SER A 1 111 ? -20.344 -10.773 -4.469 1 71.5 111 SER A C 1
ATOM 923 O O . SER A 1 111 ? -21.219 -10.367 -3.701 1 71.5 111 SER A O 1
ATOM 925 N N . GLY A 1 112 ? -20.328 -12.016 -4.871 1 72.62 112 GLY A N 1
ATOM 926 C CA . GLY A 1 112 ? -21.328 -12.961 -4.398 1 72.62 112 GLY A CA 1
ATOM 927 C C . GLY A 1 112 ? -22.734 -12.625 -4.867 1 72.62 112 GLY A C 1
ATOM 928 O O . GLY A 1 112 ? -23.672 -12.617 -4.066 1 72.62 112 GLY A O 1
ATOM 929 N N . ASN A 1 113 ? -22.812 -12.305 -6.141 1 75.12 113 ASN A N 1
ATOM 930 C CA . ASN A 1 113 ? -24.094 -11.93 -6.73 1 75.12 113 ASN A CA 1
ATOM 931 C C . ASN A 1 113 ? -24.719 -10.742 -6.004 1 75.12 113 ASN A C 1
ATOM 933 O O . ASN A 1 113 ? -25.906 -10.766 -5.668 1 75.12 113 ASN A O 1
ATOM 937 N N . GLY A 1 114 ? -23.922 -9.875 -5.57 1 84.25 114 GLY A N 1
ATOM 938 C CA . GLY A 1 114 ? -24.359 -8.625 -4.973 1 84.25 114 GLY A CA 1
ATOM 939 C C . GLY A 1 114 ? -24.281 -8.625 -3.457 1 84.25 114 GLY A C 1
ATOM 940 O O . GLY A 1 114 ? -24.453 -7.586 -2.82 1 84.25 114 GLY A O 1
ATOM 941 N N . LYS A 1 115 ? -24.078 -9.711 -2.928 1 89.5 115 LYS A N 1
ATOM 942 C CA . LYS A 1 115 ? -24.031 -9.828 -1.475 1 89.5 115 LYS A CA 1
ATOM 943 C C . LYS A 1 115 ? -22.969 -8.891 -0.889 1 89.5 115 LYS A C 1
ATOM 945 O O . LYS A 1 115 ? -23.156 -8.352 0.205 1 89.5 115 LYS A O 1
ATOM 950 N N . LEU A 1 116 ? -21.922 -8.664 -1.595 1 93.44 116 LEU A N 1
ATOM 951 C CA . LEU A 1 116 ? -20.828 -7.848 -1.075 1 93.44 116 LEU A CA 1
ATOM 952 C C . LEU A 1 116 ? -20.875 -6.441 -1.67 1 93.44 116 LEU A C 1
ATOM 954 O O . LEU A 1 116 ? -19.875 -5.715 -1.63 1 93.44 116 LEU A O 1
ATOM 958 N N . ASP A 1 117 ? -22 -6.039 -2.242 1 93.56 117 ASP A N 1
ATOM 959 C CA . ASP A 1 117 ? -22.109 -4.668 -2.732 1 93.56 117 ASP A CA 1
ATOM 960 C C . ASP A 1 117 ? -22.078 -3.67 -1.578 1 93.56 117 ASP A C 1
ATOM 962 O O . ASP A 1 117 ? -22.797 -3.826 -0.592 1 93.56 117 ASP A O 1
ATOM 966 N N . LYS A 1 118 ? -21.266 -2.713 -1.708 1 95.5 118 LYS A N 1
ATOM 967 C CA . LYS A 1 118 ? -21.203 -1.659 -0.701 1 95.5 118 LYS A CA 1
ATOM 968 C C . LYS A 1 118 ? -22.422 -0.741 -0.788 1 95.5 118 LYS A C 1
ATOM 970 O O . LYS A 1 118 ? -22.938 -0.495 -1.878 1 95.5 118 LYS A O 1
ATOM 975 N N . VAL A 1 119 ? -22.781 -0.216 0.324 1 97.62 119 VAL A N 1
ATOM 976 C CA . VAL A 1 119 ? -23.953 0.663 0.391 1 97.62 119 VAL A CA 1
ATOM 977 C C . VAL A 1 119 ? -23.531 2.043 0.888 1 97.62 119 VAL A C 1
ATOM 979 O O . VAL A 1 119 ? -23.312 2.24 2.086 1 97.62 119 VAL A O 1
ATOM 982 N N . PRO A 1 120 ? -23.391 2.971 -0.032 1 98.31 120 PRO A N 1
ATOM 983 C CA . PRO A 1 120 ? -23.141 4.344 0.418 1 98.31 120 PRO A CA 1
ATOM 984 C C . PRO A 1 120 ? -24.281 4.906 1.262 1 98.31 120 PRO A C 1
ATOM 986 O O . PRO A 1 120 ? -25.453 4.578 1.025 1 98.31 120 PRO A O 1
ATOM 989 N N . TRP A 1 121 ? -23.969 5.773 2.178 1 98.81 121 TRP A N 1
ATOM 990 C CA . TRP A 1 121 ? -25.016 6.223 3.088 1 98.81 121 TRP A CA 1
ATOM 991 C C . TRP A 1 121 ? -24.797 7.676 3.496 1 98.81 121 TRP A C 1
ATOM 993 O O . TRP A 1 121 ? -23.688 8.203 3.369 1 98.81 121 TRP A O 1
ATOM 1003 N N . ASN A 1 122 ? -25.797 8.336 3.9 1 98.56 122 ASN A N 1
ATOM 1004 C CA . ASN A 1 122 ? -25.812 9.609 4.602 1 98.56 122 ASN A CA 1
ATOM 1005 C C . ASN A 1 122 ? -26.531 9.5 5.949 1 98.56 122 ASN A C 1
ATOM 1007 O O . ASN A 1 122 ? -26.891 8.406 6.375 1 98.56 122 ASN A O 1
ATOM 1011 N N . VAL A 1 123 ? -26.672 10.609 6.613 1 98.69 123 VAL A N 1
ATOM 1012 C CA . VAL A 1 123 ? -27.234 10.625 7.965 1 98.69 123 VAL A CA 1
ATOM 1013 C C . VAL A 1 123 ? -28.672 10.117 7.945 1 98.69 123 VAL A C 1
ATOM 1015 O O . VAL A 1 123 ? -29.062 9.328 8.805 1 98.69 123 VAL A O 1
ATOM 1018 N N . GLU A 1 124 ? -29.469 10.461 7.012 1 98.5 124 GLU A N 1
ATOM 1019 C CA . GLU A 1 124 ? -30.859 10.047 6.91 1 98.5 124 GLU A CA 1
ATOM 1020 C C . GLU A 1 124 ? -30.984 8.523 6.797 1 98.5 124 GLU A C 1
ATOM 1022 O O . GLU A 1 124 ? -31.812 7.91 7.453 1 98.5 124 GLU A O 1
ATOM 1027 N N . PHE A 1 125 ? -30.141 7.961 6.008 1 98.31 125 PHE A N 1
ATOM 1028 C CA . PHE A 1 125 ? -30.125 6.516 5.82 1 98.31 125 PHE A CA 1
ATOM 1029 C C . PHE A 1 125 ? -29.859 5.805 7.145 1 98.31 125 PHE A C 1
ATOM 1031 O O . PHE A 1 125 ? -30.469 4.781 7.438 1 98.31 125 PHE A O 1
ATOM 1038 N N . LEU A 1 126 ? -28.984 6.301 7.988 1 98.19 126 LEU A N 1
ATOM 1039 C CA . LEU A 1 126 ? -28.516 5.645 9.203 1 98.19 126 LEU A CA 1
ATOM 1040 C C . LEU A 1 126 ? -29.609 5.664 10.281 1 98.19 126 LEU A C 1
ATOM 1042 O O . LEU A 1 126 ? -29.547 4.887 11.234 1 98.19 126 LEU A O 1
ATOM 1046 N N . LYS A 1 127 ? -30.531 6.57 10.172 1 96.94 127 LYS A N 1
ATOM 1047 C CA . LYS A 1 127 ? -31.594 6.652 11.164 1 96.94 127 LYS A CA 1
ATOM 1048 C C . LYS A 1 127 ? -32.344 5.32 11.297 1 96.94 127 LYS A C 1
ATOM 1050 O O . LYS A 1 127 ? -32.688 4.91 12.398 1 96.94 127 LYS A O 1
ATOM 1055 N N . GLU A 1 128 ? -32.469 4.691 10.18 1 96.31 128 GLU A N 1
ATOM 1056 C CA . GLU A 1 128 ? -33.25 3.447 10.18 1 96.31 128 GLU A CA 1
ATOM 1057 C C . GLU A 1 128 ? -32.344 2.244 9.922 1 96.31 128 GLU A C 1
ATOM 1059 O O . GLU A 1 128 ? -32.781 1.099 9.992 1 96.31 128 GLU A O 1
ATOM 1064 N N . ASN A 1 129 ? -31.078 2.461 9.617 1 97.44 129 ASN A N 1
ATOM 1065 C CA . ASN A 1 129 ? -30.188 1.377 9.188 1 97.44 129 ASN A CA 1
ATOM 1066 C C . ASN A 1 129 ? -28.844 1.447 9.883 1 97.44 129 ASN A C 1
ATOM 1068 O O . ASN A 1 129 ? -27.797 1.273 9.25 1 97.44 129 ASN A O 1
ATOM 1072 N N . LEU A 1 130 ? -28.875 1.756 11.18 1 98.19 130 LEU A N 1
ATOM 1073 C CA . LEU A 1 130 ? -27.609 1.84 11.906 1 98.19 130 LEU A CA 1
ATOM 1074 C C . LEU A 1 130 ? -26.969 0.462 12.039 1 98.19 130 LEU A C 1
ATOM 1076 O O . LEU A 1 130 ? -27.547 -0.44 12.648 1 98.19 130 LEU A O 1
ATOM 1080 N N . PRO A 1 131 ? -25.797 0.256 11.469 1 98.75 131 PRO A N 1
ATOM 1081 C CA . PRO A 1 131 ? -25.156 -1.058 11.57 1 98.75 131 PRO A CA 1
ATOM 1082 C C . PRO A 1 131 ? -24.703 -1.389 13 1 98.75 131 PRO A C 1
ATOM 1084 O O . PRO A 1 131 ? -23.906 -0.659 13.586 1 98.75 131 PRO A O 1
ATOM 1087 N N . GLN A 1 132 ? -25.156 -2.467 13.547 1 98.62 132 GLN A N 1
ATOM 1088 C CA . GLN A 1 132 ? -24.797 -2.881 14.898 1 98.62 132 GLN A CA 1
ATOM 1089 C C . GLN A 1 132 ? -24.984 -4.387 15.078 1 98.62 132 GLN A C 1
ATOM 1091 O O . GLN A 1 132 ? -25.797 -5.004 14.398 1 98.62 132 GLN A O 1
ATOM 1096 N N . VAL A 1 133 ? -24.203 -4.949 15.883 1 98.81 133 VAL A N 1
ATOM 1097 C CA . VAL A 1 133 ? -24.297 -6.352 16.266 1 98.81 133 VAL A CA 1
ATOM 1098 C C . VAL A 1 133 ? -24.125 -6.48 17.781 1 98.81 133 VAL A C 1
ATOM 1100 O O . VAL A 1 133 ? -23.734 -5.523 18.453 1 98.81 133 VAL A O 1
ATOM 1103 N N . GLU A 1 134 ? -24.469 -7.688 18.281 1 98.69 134 GLU A N 1
ATOM 1104 C CA . GLU A 1 134 ? -24.281 -7.984 19.688 1 98.69 134 GLU A CA 1
ATOM 1105 C C . GLU A 1 134 ? -22.969 -8.703 19.938 1 98.69 134 GLU A C 1
ATOM 1107 O O . GLU A 1 134 ? -22.609 -9.641 19.219 1 98.69 134 GLU A O 1
ATOM 1112 N N . TYR A 1 135 ? -22.266 -8.25 20.984 1 98.81 135 TYR A N 1
ATOM 1113 C CA . TYR A 1 135 ? -20.984 -8.844 21.359 1 98.81 135 TYR A CA 1
ATOM 1114 C C . TYR A 1 135 ? -21.125 -10.359 21.516 1 98.81 135 TYR A C 1
ATOM 1116 O O . TYR A 1 135 ? -20.297 -11.117 20.984 1 98.81 135 TYR A O 1
ATOM 1124 N N . SER A 1 136 ? -22.156 -10.805 22.172 1 98.62 136 SER A N 1
ATOM 1125 C CA . SER A 1 136 ? -22.344 -12.227 22.469 1 98.62 136 SER A CA 1
ATOM 1126 C C . SER A 1 136 ? -22.469 -13.039 21.188 1 98.62 136 SER A C 1
ATOM 1128 O O . SER A 1 136 ? -21.969 -14.164 21.109 1 98.62 136 SER A O 1
ATOM 1130 N N . LYS A 1 137 ? -23.062 -12.453 20.219 1 98.44 137 LYS A N 1
ATOM 1131 C CA . LYS A 1 137 ? -23.234 -13.148 18.953 1 98.44 137 LYS A CA 1
ATOM 1132 C C . LYS A 1 137 ? -21.906 -13.281 18.219 1 98.44 137 LYS A C 1
ATOM 1134 O O . LYS A 1 137 ? -21.594 -14.344 17.672 1 98.44 137 LYS A O 1
ATOM 1139 N N . VAL A 1 138 ? -21.141 -12.25 18.234 1 98.75 138 VAL A N 1
ATOM 1140 C CA . VAL A 1 138 ? -19.875 -12.227 17.531 1 98.75 138 VAL A CA 1
ATOM 1141 C C . VAL A 1 138 ? -18.891 -13.195 18.203 1 98.75 138 VAL A C 1
ATOM 1143 O O . VAL A 1 138 ? -18.125 -13.875 17.516 1 98.75 138 VAL A O 1
ATOM 1146 N N . MET A 1 139 ? -18.984 -13.305 19.516 1 98.62 139 MET A N 1
ATOM 1147 C CA . MET A 1 139 ? -18.016 -14.07 20.281 1 98.62 139 MET A CA 1
ATOM 1148 C C . MET A 1 139 ? -18.438 -15.531 20.406 1 98.62 139 MET A C 1
ATOM 1150 O O . MET A 1 139 ? -17.688 -16.359 20.922 1 98.62 139 MET A O 1
ATOM 1154 N N . ASP A 1 140 ? -19.609 -15.859 19.891 1 98.25 140 ASP A N 1
ATOM 1155 C CA . ASP A 1 140 ? -20.047 -17.25 19.844 1 98.25 140 ASP A CA 1
ATOM 1156 C C . ASP A 1 140 ? -19.234 -18.047 18.828 1 98.25 140 ASP A C 1
ATOM 1158 O O . ASP A 1 140 ? -19.391 -17.859 17.609 1 98.25 140 ASP A O 1
ATOM 1162 N N . THR A 1 141 ? -18.422 -18.922 19.266 1 96.62 141 THR A N 1
ATOM 1163 C CA . THR A 1 141 ? -17.5 -19.641 18.375 1 96.62 141 THR A CA 1
ATOM 1164 C C . THR A 1 141 ? -18.109 -20.953 17.906 1 96.62 141 THR A C 1
ATOM 1166 O O . THR A 1 141 ? -17.484 -21.688 17.156 1 96.62 141 THR A O 1
ATOM 1169 N N . SER A 1 142 ? -19.281 -21.25 18.359 1 97.69 142 SER A N 1
ATOM 1170 C CA . SER A 1 142 ? -19.953 -22.469 17.922 1 97.69 142 SER A CA 1
ATOM 1171 C C . SER A 1 142 ? -20.484 -22.328 16.5 1 97.69 142 SER A C 1
ATOM 1173 O O . SER A 1 142 ? -20.828 -23.328 15.852 1 97.69 142 SER A O 1
ATOM 1175 N N . THR A 1 143 ? -20.594 -21.109 16.078 1 96.88 143 THR A N 1
ATOM 1176 C CA . THR A 1 143 ? -21 -20.797 14.711 1 96.88 143 THR A CA 1
ATOM 1177 C C . THR A 1 143 ? -20.266 -19.578 14.18 1 96.88 143 THR A C 1
ATOM 1179 O O . THR A 1 143 ? -19.719 -18.781 14.961 1 96.88 143 THR A O 1
ATOM 1182 N N . ASP A 1 144 ? -20.281 -19.453 12.891 1 96.94 144 ASP A N 1
ATOM 1183 C CA . ASP A 1 144 ? -19.656 -18.281 12.297 1 96.94 144 ASP A CA 1
ATOM 1184 C C . ASP A 1 144 ? -20.688 -17.203 11.969 1 96.94 144 ASP A C 1
ATOM 1186 O O . ASP A 1 144 ? -20.344 -16.172 11.383 1 96.94 144 ASP A O 1
ATOM 1190 N N . ASP A 1 145 ? -21.859 -17.391 12.328 1 97.88 145 ASP A N 1
ATOM 1191 C CA . ASP A 1 145 ? -22.938 -16.484 11.93 1 97.88 145 ASP A CA 1
ATOM 1192 C C . ASP A 1 145 ? -22.688 -15.07 12.445 1 97.88 145 ASP A C 1
ATOM 1194 O O . ASP A 1 145 ? -22.828 -14.094 11.703 1 97.88 145 ASP A O 1
ATOM 1198 N N . GLY A 1 146 ? -22.375 -14.984 13.711 1 98.5 146 GLY A N 1
ATOM 1199 C CA . GLY A 1 146 ? -22.141 -13.68 14.32 1 98.5 146 GLY A CA 1
ATOM 1200 C C . GLY A 1 146 ? -21 -12.914 13.68 1 98.5 146 GLY A C 1
ATOM 1201 O O . GLY A 1 146 ? -21.156 -11.742 13.32 1 98.5 146 GLY A O 1
ATOM 1202 N N . ILE A 1 147 ? -19.938 -13.602 13.555 1 98.69 147 ILE A N 1
ATOM 1203 C CA . ILE A 1 147 ? -18.75 -12.961 12.977 1 98.69 147 ILE A CA 1
ATOM 1204 C C . ILE A 1 147 ? -19 -12.664 11.5 1 98.69 147 ILE A C 1
ATOM 1206 O O . ILE A 1 147 ? -18.547 -11.641 10.984 1 98.69 147 ILE A O 1
ATOM 1210 N N . ALA A 1 148 ? -19.688 -13.5 10.766 1 98.44 148 ALA A N 1
ATOM 1211 C CA . ALA A 1 148 ? -20.031 -13.273 9.367 1 98.44 148 ALA A CA 1
ATOM 1212 C C . ALA A 1 148 ? -20.891 -12.023 9.211 1 98.44 148 ALA A C 1
ATOM 1214 O O . ALA A 1 148 ? -20.656 -11.203 8.328 1 98.44 148 ALA A O 1
ATOM 1215 N N . GLU A 1 149 ? -21.844 -11.898 10.055 1 98.62 149 GLU A N 1
ATOM 1216 C CA . GLU A 1 149 ? -22.719 -10.734 10.031 1 98.62 149 GLU A CA 1
ATOM 1217 C C . GLU A 1 149 ? -21.938 -9.453 10.32 1 98.62 149 GLU A C 1
ATOM 1219 O O . GLU A 1 149 ? -22.125 -8.445 9.633 1 98.62 149 GLU A O 1
ATOM 1224 N N . TRP A 1 150 ? -21.141 -9.5 11.352 1 98.88 150 TRP A N 1
ATOM 1225 C CA . TRP A 1 150 ? -20.328 -8.344 11.742 1 98.88 150 TRP A CA 1
ATOM 1226 C C . TRP A 1 150 ? -19.453 -7.883 10.586 1 98.88 150 TRP A C 1
ATOM 1228 O O . TRP A 1 150 ? -19.484 -6.719 10.188 1 98.88 150 TRP A O 1
ATOM 1238 N N . CYS A 1 151 ? -18.734 -8.812 9.969 1 98.69 151 CYS A N 1
ATOM 1239 C CA . CYS A 1 151 ? -17.828 -8.5 8.867 1 98.69 151 CYS A CA 1
ATOM 1240 C C . CYS A 1 151 ? -18.609 -7.977 7.66 1 98.69 151 CYS A C 1
ATOM 1242 O O . CYS A 1 151 ? -18.141 -7.051 6.984 1 98.69 151 CYS A O 1
ATOM 1244 N N . LEU A 1 152 ? -19.703 -8.547 7.414 1 98.38 152 LEU A N 1
ATOM 1245 C CA . LEU A 1 152 ? -20.516 -8.125 6.273 1 98.38 152 LEU A CA 1
ATOM 1246 C C . LEU A 1 152 ? -21.016 -6.695 6.469 1 98.38 152 LEU A C 1
ATOM 1248 O O . LEU A 1 152 ? -21.016 -5.898 5.531 1 98.38 152 LEU A O 1
ATOM 1252 N N . LYS A 1 153 ? -21.453 -6.371 7.648 1 98.81 153 LYS A N 1
ATOM 1253 C CA . LYS A 1 153 ? -21.938 -5.02 7.918 1 98.81 153 LYS A CA 1
ATOM 1254 C C . LYS A 1 153 ? -20.812 -3.994 7.789 1 98.81 153 LYS A C 1
ATOM 1256 O O . LYS A 1 153 ? -21.016 -2.92 7.219 1 98.81 153 LYS A O 1
ATOM 1261 N N . ILE A 1 154 ? -19.672 -4.324 8.344 1 98.88 154 ILE A N 1
ATOM 1262 C CA . ILE A 1 154 ? -18.531 -3.434 8.172 1 98.88 154 ILE A CA 1
ATOM 1263 C C . ILE A 1 154 ? -18.266 -3.219 6.684 1 98.88 154 ILE A C 1
ATOM 1265 O O . ILE A 1 154 ? -18.031 -2.09 6.242 1 98.88 154 ILE A O 1
ATOM 1269 N N . TRP A 1 155 ? -18.312 -4.297 5.922 1 98.19 155 TRP A N 1
ATOM 1270 C CA . TRP A 1 155 ? -18.016 -4.234 4.496 1 98.19 155 TRP A CA 1
ATOM 1271 C C . TRP A 1 155 ? -19.062 -3.385 3.766 1 98.19 155 TRP A C 1
ATOM 1273 O O . TRP A 1 155 ? -18.703 -2.475 3.012 1 98.19 155 TRP A O 1
ATOM 1283 N N . LYS A 1 156 ? -20.266 -3.594 4.004 1 97.88 156 LYS A N 1
ATOM 1284 C CA . LYS A 1 156 ? -21.359 -2.955 3.273 1 97.88 156 LYS A CA 1
ATOM 1285 C C . LYS A 1 156 ? -21.453 -1.473 3.623 1 97.88 156 LYS A C 1
ATOM 1287 O O . LYS A 1 156 ? -21.656 -0.633 2.742 1 97.88 156 LYS A O 1
ATOM 1292 N N . TYR A 1 157 ? -21.25 -1.196 4.898 1 98.75 157 TYR A N 1
ATOM 1293 C CA . TYR A 1 157 ? -21.578 0.153 5.344 1 98.75 157 TYR A CA 1
ATOM 1294 C C . TYR A 1 157 ? -20.328 0.917 5.746 1 98.75 157 TYR A C 1
ATOM 1296 O O . TYR A 1 157 ? -20.359 2.139 5.906 1 98.75 157 TYR A O 1
ATOM 1304 N N . GLY A 1 158 ? -19.266 0.224 5.934 1 98.75 158 GLY A N 1
ATOM 1305 C CA . GLY A 1 158 ? -18 0.876 6.266 1 98.75 158 GLY A CA 1
ATOM 1306 C C . GLY A 1 158 ? -17.766 0.976 7.762 1 98.75 158 GLY A C 1
ATOM 1307 O O . GLY A 1 158 ? -16.688 1.392 8.195 1 98.75 158 GLY A O 1
ATOM 1308 N N . PHE A 1 159 ? -18.766 0.642 8.586 1 98.94 159 PHE A N 1
ATOM 1309 C CA . PHE A 1 159 ? -18.594 0.634 10.031 1 98.94 159 PHE A CA 1
ATOM 1310 C C . PHE A 1 159 ? -19.656 -0.219 10.703 1 98.94 159 PHE A C 1
ATOM 1312 O O . PHE A 1 159 ? -20.625 -0.642 10.055 1 98.94 159 PHE A O 1
ATOM 1319 N N . CYS A 1 160 ? -19.422 -0.492 11.945 1 98.94 160 CYS A N 1
ATOM 1320 C CA . CYS A 1 160 ? -20.406 -1.239 12.734 1 98.94 160 CYS A CA 1
ATOM 1321 C C . CYS A 1 160 ? -20.156 -1.046 14.227 1 98.94 160 CYS A C 1
ATOM 1323 O O . CYS A 1 160 ? -19.016 -1.015 14.68 1 98.94 160 CYS A O 1
ATOM 1325 N N . PHE A 1 161 ? -21.25 -0.895 14.945 1 98.81 161 PHE A N 1
ATOM 1326 C CA . PHE A 1 161 ? -21.172 -0.882 16.406 1 98.81 161 PHE A CA 1
ATOM 1327 C C . PHE A 1 161 ? -21.297 -2.293 16.969 1 98.81 161 PHE A C 1
ATOM 1329 O O . PHE A 1 161 ? -22.016 -3.127 16.406 1 98.81 161 PHE A O 1
ATOM 1336 N N . VAL A 1 162 ? -20.625 -2.59 18 1 98.88 162 VAL A N 1
ATOM 1337 C CA . VAL A 1 162 ? -20.797 -3.822 18.766 1 98.88 162 VAL A CA 1
ATOM 1338 C C . VAL A 1 162 ? -21.297 -3.498 20.172 1 98.88 162 VAL A C 1
ATOM 1340 O O . VAL A 1 162 ? -20.562 -2.961 21 1 98.88 162 VAL A O 1
ATOM 1343 N N . ASN A 1 163 ? -22.5 -3.91 20.422 1 98.31 163 ASN A N 1
ATOM 1344 C CA . ASN A 1 163 ? -23.156 -3.564 21.688 1 98.31 163 ASN A CA 1
ATOM 1345 C C . ASN A 1 163 ? -22.859 -4.578 22.781 1 98.31 163 ASN A C 1
ATOM 1347 O O . ASN A 1 163 ? -22.562 -5.742 22.484 1 98.31 163 ASN A O 1
ATOM 1351 N N . ASN A 1 164 ? -22.859 -4.078 23.969 1 98.31 164 ASN A N 1
ATOM 1352 C CA . ASN A 1 164 ? -22.75 -4.895 25.172 1 98.31 164 ASN A CA 1
ATOM 1353 C C . ASN A 1 164 ? -21.406 -5.617 25.25 1 98.31 164 ASN A C 1
ATOM 1355 O O . ASN A 1 164 ? -21.344 -6.793 25.609 1 98.31 164 ASN A O 1
ATOM 1359 N N . THR A 1 165 ? -20.406 -4.918 24.812 1 98.69 165 THR A N 1
ATOM 1360 C CA . THR A 1 165 ? -19.031 -5.402 25 1 98.69 165 THR A CA 1
ATOM 1361 C C . THR A 1 165 ? -18.594 -5.176 26.438 1 98.69 165 THR A C 1
ATOM 1363 O O . THR A 1 165 ? -18.766 -4.09 27 1 98.69 165 THR A O 1
ATOM 1366 N N . PRO A 1 166 ? -18.031 -6.254 27.062 1 98.69 166 PRO A N 1
ATOM 1367 C CA . PRO A 1 166 ? -17.469 -5.984 28.391 1 98.69 166 PRO A CA 1
ATOM 1368 C C . PRO A 1 166 ? -16.5 -4.809 28.391 1 98.69 166 PRO A C 1
ATOM 1370 O O . PRO A 1 166 ? -15.719 -4.648 27.438 1 98.69 166 PRO A O 1
ATOM 1373 N N . VAL A 1 167 ? -16.547 -4.012 29.438 1 98.12 167 VAL A N 1
ATOM 1374 C CA . VAL A 1 167 ? -15.789 -2.762 29.469 1 98.12 167 VAL A CA 1
ATOM 1375 C C . VAL A 1 167 ? -14.367 -3.018 29.969 1 98.12 167 VAL A C 1
ATOM 1377 O O . VAL A 1 167 ? -13.992 -2.574 31.047 1 98.12 167 VAL A O 1
ATOM 1380 N N . ASP A 1 168 ? -13.547 -3.643 29.172 1 97.75 168 ASP A N 1
ATOM 1381 C CA . ASP A 1 168 ? -12.148 -3.93 29.484 1 97.75 168 ASP A CA 1
ATOM 1382 C C . ASP A 1 168 ? -11.344 -4.199 28.219 1 97.75 168 ASP A C 1
ATOM 1384 O O . ASP A 1 168 ? -11.875 -4.738 27.234 1 97.75 168 ASP A O 1
ATOM 1388 N N . PRO A 1 169 ? -10.094 -3.9 28.234 1 97.69 169 PRO A N 1
ATOM 1389 C CA . PRO A 1 169 ? -9.242 -4.031 27.062 1 97.69 169 PRO A CA 1
ATOM 1390 C C . PRO A 1 169 ? -9.102 -5.477 26.594 1 97.69 169 PRO A C 1
ATOM 1392 O O . PRO A 1 169 ? -8.977 -5.734 25.391 1 97.69 169 PRO A O 1
ATOM 1395 N N . GLU A 1 170 ? -9.086 -6.379 27.484 1 98.12 170 GLU A N 1
ATOM 1396 C CA . GLU A 1 170 ? -8.898 -7.781 27.141 1 98.12 170 GLU A CA 1
ATOM 1397 C C . GLU A 1 170 ? -10.023 -8.281 26.234 1 98.12 170 GLU A C 1
ATOM 1399 O O . GLU A 1 170 ? -9.766 -8.953 25.234 1 98.12 170 GLU A O 1
ATOM 1404 N N . SER A 1 171 ? -11.234 -7.938 26.625 1 98.56 171 SER A N 1
ATOM 1405 C CA . SER A 1 171 ? -12.383 -8.336 25.828 1 98.56 171 SER A CA 1
ATOM 1406 C C . SER A 1 171 ? -12.375 -7.648 24.469 1 98.56 171 SER A C 1
ATOM 1408 O O . SER A 1 171 ? -12.734 -8.258 23.453 1 98.56 171 SER A O 1
ATOM 1410 N N . THR A 1 172 ? -11.977 -6.418 24.453 1 98.69 172 THR A N 1
ATOM 1411 C CA . THR A 1 172 ? -11.891 -5.668 23.203 1 98.69 172 THR A CA 1
ATOM 1412 C C . THR A 1 172 ? -10.875 -6.301 22.266 1 98.69 172 THR A C 1
ATOM 1414 O O . THR A 1 172 ? -11.133 -6.445 21.078 1 98.69 172 THR A O 1
ATOM 1417 N N . LYS A 1 173 ? -9.734 -6.664 22.812 1 98.69 173 LYS A N 1
ATOM 1418 C CA . LYS A 1 173 ? -8.68 -7.301 22.031 1 98.69 173 LYS A CA 1
ATOM 1419 C C . LYS A 1 173 ? -9.164 -8.617 21.438 1 98.69 173 LYS A C 1
ATOM 1421 O O . LYS A 1 173 ? -8.953 -8.883 20.25 1 98.69 173 LYS A O 1
ATOM 1426 N N . LYS A 1 174 ? -9.805 -9.438 22.25 1 98.62 174 LYS A N 1
ATOM 1427 C CA . LYS A 1 174 ? -10.344 -10.703 21.766 1 98.62 174 LYS A CA 1
ATOM 1428 C C . LYS A 1 174 ? -11.375 -10.484 20.656 1 98.62 174 LYS A C 1
ATOM 1430 O O . LYS A 1 174 ? -11.438 -11.25 19.703 1 98.62 174 LYS A O 1
ATOM 1435 N N . LEU A 1 175 ? -12.164 -9.445 20.859 1 98.81 175 LEU A N 1
ATOM 1436 C CA . LEU A 1 175 ? -13.203 -9.125 19.891 1 98.81 175 LEU A CA 1
ATOM 1437 C C . LEU A 1 175 ? -12.594 -8.836 18.516 1 98.81 175 LEU A C 1
ATOM 1439 O O . LEU A 1 175 ? -12.977 -9.461 17.516 1 98.81 175 LEU A O 1
ATOM 1443 N N . ILE A 1 176 ? -11.633 -7.926 18.438 1 98.75 176 ILE A N 1
ATOM 1444 C CA . ILE A 1 176 ? -11.078 -7.523 17.156 1 98.75 176 ILE A CA 1
ATOM 1445 C C . ILE A 1 176 ? -10.289 -8.68 16.547 1 98.75 176 ILE A C 1
ATOM 1447 O O . ILE A 1 176 ? -10.25 -8.836 15.32 1 98.75 176 ILE A O 1
ATOM 1451 N N . GLU A 1 177 ? -9.742 -9.523 17.344 1 98.44 177 GLU A N 1
ATOM 1452 C CA . GLU A 1 177 ? -8.945 -10.648 16.875 1 98.44 177 GLU A CA 1
ATOM 1453 C C . GLU A 1 177 ? -9.836 -11.75 16.297 1 98.44 177 GLU A C 1
ATOM 1455 O O . GLU A 1 177 ? -9.344 -12.688 15.672 1 98.44 177 GLU A O 1
ATOM 1460 N N . ARG A 1 178 ? -11.195 -11.633 16.531 1 98.25 178 ARG A N 1
ATOM 1461 C CA . ARG A 1 178 ? -12.117 -12.531 15.836 1 98.25 178 ARG A CA 1
ATOM 1462 C C . ARG A 1 178 ? -12.078 -12.305 14.328 1 98.25 178 ARG A C 1
ATOM 1464 O O . ARG A 1 178 ? -12.422 -13.195 13.555 1 98.25 178 ARG A O 1
ATOM 1471 N N . ILE A 1 179 ? -11.711 -11.109 13.93 1 98.31 179 ILE A N 1
ATOM 1472 C CA . ILE A 1 179 ? -11.664 -10.781 12.508 1 98.31 179 ILE A CA 1
ATOM 1473 C C . ILE A 1 179 ? -10.336 -11.242 11.914 1 98.31 179 ILE A C 1
ATOM 1475 O O . ILE A 1 179 ? -10.312 -12.016 10.953 1 98.31 179 ILE A O 1
ATOM 1479 N N . ALA A 1 180 ? -9.266 -10.773 12.461 1 97.94 180 ALA A N 1
ATOM 1480 C CA . ALA A 1 180 ? -7.898 -11.07 12.031 1 97.94 180 ALA A CA 1
ATOM 1481 C C . ALA A 1 180 ? -6.887 -10.625 13.086 1 97.94 180 ALA A C 1
ATOM 1483 O O . ALA A 1 180 ? -7.25 -9.984 14.07 1 97.94 180 ALA A O 1
ATOM 1484 N N . PHE A 1 181 ? -5.645 -10.977 12.922 1 97.56 181 PHE A N 1
ATOM 1485 C CA . PHE A 1 181 ? -4.602 -10.547 13.844 1 97.56 181 PHE A CA 1
ATOM 1486 C C . PHE A 1 181 ? -4.41 -9.039 13.773 1 97.56 181 PHE A C 1
ATOM 1488 O O . PHE A 1 181 ? -4.645 -8.422 12.727 1 97.56 181 PHE A O 1
ATOM 1495 N N . ILE A 1 182 ? -3.982 -8.492 14.867 1 98.19 182 ILE A N 1
ATOM 1496 C CA . ILE A 1 182 ? -3.787 -7.055 15.031 1 98.19 182 ILE A CA 1
ATOM 1497 C C . ILE A 1 182 ? -2.557 -6.605 14.242 1 98.19 182 ILE A C 1
ATOM 1499 O O . ILE A 1 182 ? -1.533 -7.293 14.234 1 98.19 182 ILE A O 1
ATOM 1503 N N . ARG A 1 183 ? -2.648 -5.492 13.562 1 97.94 183 ARG A N 1
ATOM 1504 C CA . ARG A 1 183 ? -1.529 -4.863 12.867 1 97.94 183 ARG A CA 1
ATOM 1505 C C . ARG A 1 183 ? -0.743 -3.953 13.805 1 97.94 183 ARG A C 1
ATOM 1507 O O . ARG A 1 183 ? -1.233 -2.895 14.203 1 97.94 183 ARG A O 1
ATOM 1514 N N . PRO A 1 184 ? 0.473 -4.305 14.07 1 97.12 184 PRO A N 1
ATOM 1515 C CA . PRO A 1 184 ? 1.299 -3.363 14.828 1 97.12 184 PRO A CA 1
ATOM 1516 C C . PRO A 1 184 ? 1.756 -2.172 13.984 1 97.12 184 PRO A C 1
ATOM 1518 O O . PRO A 1 184 ? 1.983 -2.312 12.781 1 97.12 184 PRO A O 1
ATOM 1521 N N . THR A 1 185 ? 1.84 -1.008 14.602 1 96.38 185 THR A N 1
ATOM 1522 C CA . THR A 1 185 ? 2.422 0.21 14.047 1 96.38 185 THR A CA 1
ATOM 1523 C C . THR A 1 185 ? 3.445 0.805 15.016 1 96.38 185 THR A C 1
ATOM 1525 O O . THR A 1 185 ? 3.779 0.191 16.031 1 96.38 185 THR A O 1
ATOM 1528 N N . HIS A 1 186 ? 3.936 1.958 14.688 1 94.5 186 HIS A N 1
ATOM 1529 C CA . HIS A 1 186 ? 4.891 2.609 15.578 1 94.5 186 HIS A CA 1
ATOM 1530 C C . HIS A 1 186 ? 4.227 3.037 16.875 1 94.5 186 HIS A C 1
ATOM 1532 O O . HIS A 1 186 ? 4.91 3.387 17.844 1 94.5 186 HIS A O 1
ATOM 1538 N N . TYR A 1 187 ? 2.936 2.879 16.938 1 91.88 187 TYR A N 1
ATOM 1539 C CA . TYR A 1 187 ? 2.193 3.15 18.156 1 91.88 187 TYR A CA 1
ATOM 1540 C C . TYR A 1 187 ? 1.997 1.876 18.969 1 91.88 187 TYR A C 1
ATOM 1542 O O . TYR A 1 187 ? 1.428 1.911 20.062 1 91.88 187 TYR A O 1
ATOM 1550 N N . GLY A 1 188 ? 2.43 0.792 18.469 1 93.12 188 GLY A N 1
ATOM 1551 C CA . GLY A 1 188 ? 2.166 -0.5 19.078 1 93.12 188 GLY A CA 1
ATOM 1552 C C . GLY A 1 188 ? 1.048 -1.267 18.406 1 93.12 188 GLY A C 1
ATOM 1553 O O . GLY A 1 188 ? 0.55 -0.849 17.359 1 93.12 188 GLY A O 1
ATOM 1554 N N . GLY A 1 189 ? 0.707 -2.424 18.969 1 95.25 189 GLY A N 1
ATOM 1555 C CA . GLY A 1 189 ? -0.353 -3.25 18.422 1 95.25 189 GLY A CA 1
ATOM 1556 C C . GLY A 1 189 ? -1.729 -2.896 18.953 1 95.25 189 GLY A C 1
ATOM 1557 O O . GLY A 1 189 ? -2.527 -2.27 18.25 1 95.25 189 GLY A O 1
ATOM 1558 N N . PHE A 1 190 ? -1.916 -3.301 20.188 1 96.69 190 PHE A N 1
ATOM 1559 C CA . PHE A 1 190 ? -3.129 -2.941 20.906 1 96.69 190 PHE A CA 1
ATOM 1560 C C . PHE A 1 190 ? -2.861 -1.792 21.875 1 96.69 190 PHE A C 1
ATOM 1562 O O . PHE A 1 190 ? -1.914 -1.843 22.656 1 96.69 190 PHE A O 1
ATOM 1569 N N . TRP A 1 191 ? -3.613 -0.747 21.797 1 93.44 191 TRP A N 1
ATOM 1570 C CA . TRP A 1 191 ? -3.332 0.408 22.641 1 93.44 191 TRP A CA 1
ATOM 1571 C C . TRP A 1 191 ? -4.438 0.606 23.672 1 93.44 191 TRP A C 1
ATOM 1573 O O . TRP A 1 191 ? -5.602 0.309 23.406 1 93.44 191 TRP A O 1
ATOM 1583 N N . ASP A 1 192 ? -4.09 0.982 24.734 1 92.69 192 ASP A N 1
ATOM 1584 C CA . ASP A 1 192 ? -4.871 1.383 25.906 1 92.69 192 ASP A CA 1
ATOM 1585 C C . ASP A 1 192 ? -4.305 2.656 26.531 1 92.69 192 ASP A C 1
ATOM 1587 O O . ASP A 1 192 ? -3.273 2.619 27.203 1 92.69 192 ASP A O 1
ATOM 1591 N N . PHE A 1 193 ? -5.043 3.799 26.281 1 85.5 193 PHE A N 1
ATOM 1592 C CA . PHE A 1 193 ? -4.383 5.039 26.656 1 85.5 193 PHE A CA 1
ATOM 1593 C C . PHE A 1 193 ? -5.379 6.023 27.25 1 85.5 193 PHE A C 1
ATOM 1595 O O . PHE A 1 193 ? -6.59 5.871 27.078 1 85.5 193 PHE A O 1
ATOM 1602 N N . THR A 1 194 ? -4.793 6.863 27.984 1 81.81 194 THR A N 1
ATOM 1603 C CA . THR A 1 194 ? -5.473 8.055 28.484 1 81.81 194 THR A CA 1
ATOM 1604 C C . THR A 1 194 ? -4.859 9.312 27.875 1 81.81 194 THR A C 1
ATOM 1606 O O . THR A 1 194 ? -3.672 9.336 27.547 1 81.81 194 THR A O 1
ATOM 1609 N N . SER A 1 195 ? -5.652 10.305 27.656 1 73.44 195 SER A N 1
ATOM 1610 C CA . SER A 1 195 ? -5.184 11.523 26.984 1 73.44 195 SER A CA 1
ATOM 1611 C C . SER A 1 195 ? -4.207 12.289 27.875 1 73.44 195 SER A C 1
ATOM 1613 O O . SER A 1 195 ? -4.617 12.945 28.844 1 73.44 195 SER A O 1
ATOM 1615 N N . ASP A 1 196 ? -2.922 12.18 27.703 1 71.19 196 ASP A N 1
ATOM 1616 C CA . ASP A 1 196 ? -1.896 12.867 28.484 1 71.19 196 ASP A CA 1
ATOM 1617 C C . ASP A 1 196 ? -0.695 13.227 27.609 1 71.19 196 ASP A C 1
ATOM 1619 O O . ASP A 1 196 ? 0.405 13.445 28.125 1 71.19 196 ASP A O 1
ATOM 1623 N N . LEU A 1 197 ? -0.902 13.266 26.312 1 68.44 197 LEU A N 1
ATOM 1624 C CA . LEU A 1 197 ? 0.134 13.555 25.328 1 68.44 197 LEU A CA 1
ATOM 1625 C C . LEU A 1 197 ? 1.355 12.672 25.547 1 68.44 197 LEU A C 1
ATOM 1627 O O . LEU A 1 197 ? 2.488 13.102 25.328 1 68.44 197 LEU A O 1
ATOM 1631 N N . SER A 1 198 ? 1.205 11.531 25.984 1 71.69 198 SER A N 1
ATOM 1632 C CA . SER A 1 198 ? 2.295 10.57 26.141 1 71.69 198 SER A CA 1
ATOM 1633 C C . SER A 1 198 ? 2.951 10.266 24.797 1 71.69 198 SER A C 1
ATOM 1635 O O . SER A 1 198 ? 4.117 9.883 24.734 1 71.69 198 SER A O 1
ATOM 1637 N N . THR A 1 199 ? 2.205 10.445 23.766 1 78.25 199 THR A N 1
ATOM 1638 C CA . THR A 1 199 ? 2.67 10.375 22.375 1 78.25 199 THR A CA 1
ATOM 1639 C C . THR A 1 199 ? 2.428 11.688 21.656 1 78.25 199 THR A C 1
ATOM 1641 O O . THR A 1 199 ? 1.373 12.312 21.812 1 78.25 199 THR A O 1
ATOM 1644 N N . HIS A 1 200 ? 3.381 12.039 20.906 1 79.25 200 HIS A N 1
ATOM 1645 C CA . HIS A 1 200 ? 3.291 13.336 20.234 1 79.25 200 HIS A CA 1
ATOM 1646 C C . HIS A 1 200 ? 2.453 13.242 18.969 1 79.25 200 HIS A C 1
ATOM 1648 O O . HIS A 1 200 ? 2.979 13.398 17.859 1 79.25 200 HIS A O 1
ATOM 1654 N N . ASP A 1 201 ? 1.289 13 19.188 1 81.31 201 ASP A N 1
ATOM 1655 C CA . ASP A 1 201 ? 0.215 12.969 18.203 1 81.31 201 ASP A CA 1
ATOM 1656 C C . ASP A 1 201 ? -1.075 13.555 18.781 1 81.31 201 ASP A C 1
ATOM 1658 O O . ASP A 1 201 ? -1.403 13.328 19.938 1 81.31 201 ASP A O 1
ATOM 1662 N N . ASN A 1 202 ? -1.74 14.227 17.969 1 72.06 202 ASN A N 1
ATOM 1663 C CA . ASN A 1 202 ? -2.932 14.93 18.438 1 72.06 202 ASN A CA 1
ATOM 1664 C C . ASN A 1 202 ? -3.98 13.961 18.969 1 72.06 202 ASN A C 1
ATOM 1666 O O . ASN A 1 202 ? -4.832 14.344 19.781 1 72.06 202 ASN A O 1
ATOM 1670 N N . ALA A 1 203 ? -3.893 12.812 18.578 1 75.75 203 ALA A N 1
ATOM 1671 C CA . ALA A 1 203 ? -4.828 11.789 19.047 1 75.75 203 ALA A CA 1
ATOM 1672 C C . ALA A 1 203 ? -4.699 11.57 20.547 1 75.75 203 ALA A C 1
ATOM 1674 O O . ALA A 1 203 ? -5.652 11.133 21.203 1 75.75 203 ALA A O 1
ATOM 1675 N N . TYR A 1 204 ? -3.686 11.945 21.094 1 74.5 204 TYR A N 1
ATOM 1676 C CA . TYR A 1 204 ? -3.42 11.703 22.5 1 74.5 204 TYR A CA 1
ATOM 1677 C C . TYR A 1 204 ? -3.588 12.984 23.312 1 74.5 204 TYR A C 1
ATOM 1679 O O . TYR A 1 204 ? -3.053 13.102 24.422 1 74.5 204 TYR A O 1
ATOM 1687 N N . SER A 1 205 ? -4.266 13.906 22.734 1 75.38 205 SER A N 1
ATOM 1688 C CA . SER A 1 205 ? -4.59 15.164 23.391 1 75.38 205 SER A CA 1
ATOM 1689 C C . SER A 1 205 ? -6.094 15.312 23.609 1 75.38 205 SER A C 1
ATOM 1691 O O . SER A 1 205 ? -6.852 14.359 23.391 1 75.38 205 SER A O 1
ATOM 1693 N N . ASP A 1 206 ? -6.488 16.484 24.062 1 76.81 206 ASP A N 1
ATOM 1694 C CA . ASP A 1 206 ? -7.906 16.734 24.312 1 76.81 206 ASP A CA 1
ATOM 1695 C C . ASP A 1 206 ? -8.5 17.656 23.266 1 76.81 206 ASP A C 1
ATOM 1697 O O . ASP A 1 206 ? -9.648 18.094 23.375 1 76.81 206 ASP A O 1
ATOM 1701 N N . VAL A 1 207 ? -7.688 17.781 22.172 1 79 207 VAL A N 1
ATOM 1702 C CA . VAL A 1 207 ? -8.125 18.75 21.188 1 79 207 VAL A CA 1
ATOM 1703 C C . VAL A 1 207 ? -9.086 18.094 20.203 1 79 207 VAL A C 1
ATOM 1705 O O . VAL A 1 207 ? -9.086 16.875 20.047 1 79 207 VAL A O 1
ATOM 1708 N N . ALA A 1 208 ? -9.859 18.984 19.578 1 83.56 208 ALA A N 1
ATOM 1709 C CA . ALA A 1 208 ? -10.734 18.531 18.5 1 83.56 208 ALA A CA 1
ATOM 1710 C C . ALA A 1 208 ? -9.93 18.109 17.281 1 83.56 208 ALA A C 1
ATOM 1712 O O . ALA A 1 208 ? -8.906 18.719 16.953 1 83.56 208 ALA A O 1
ATOM 1713 N N . ILE A 1 209 ? -10.352 17.062 16.672 1 86.88 209 ILE A N 1
ATOM 1714 C CA . ILE A 1 209 ? -9.758 16.547 15.453 1 86.88 209 ILE A CA 1
ATOM 1715 C C . ILE A 1 209 ? -10.828 16.453 14.367 1 86.88 209 ILE A C 1
ATOM 1717 O O . ILE A 1 209 ? -11.836 15.758 14.539 1 86.88 209 ILE A O 1
ATOM 1721 N N . PRO A 1 210 ? -10.664 17.141 13.289 1 92.94 210 PRO A N 1
ATOM 1722 C CA . PRO A 1 210 ? -11.672 17.094 12.234 1 92.94 210 PRO A CA 1
ATOM 1723 C C . PRO A 1 210 ? -11.758 15.727 11.562 1 92.94 210 PRO A C 1
ATOM 1725 O O . PRO A 1 210 ? -10.977 14.828 11.875 1 92.94 210 PRO A O 1
ATOM 1728 N N . LEU A 1 211 ? -12.766 15.602 10.68 1 97.31 211 LEU A N 1
ATOM 1729 C CA . LEU A 1 211 ? -12.977 14.359 9.938 1 97.31 211 LEU A CA 1
ATOM 1730 C C . LEU A 1 211 ? -11.711 13.953 9.188 1 97.31 211 LEU A C 1
ATOM 1732 O O . LEU A 1 211 ? -11.086 14.781 8.516 1 97.31 211 LEU A O 1
ATOM 1736 N N . HIS A 1 212 ? -11.328 12.688 9.352 1 97.81 212 HIS A N 1
ATOM 1737 C CA . HIS A 1 212 ? -10.109 12.18 8.742 1 97.81 212 HIS A CA 1
ATOM 1738 C C . HIS A 1 212 ? -10.086 10.656 8.727 1 97.81 212 HIS A C 1
ATOM 1740 O O . HIS A 1 212 ? -10.969 10.016 9.297 1 97.81 212 HIS A O 1
ATOM 1746 N N . ILE A 1 213 ? -9.156 10.078 8 1 98.06 213 ILE A N 1
ATOM 1747 C CA . ILE A 1 213 ? -8.727 8.703 8.234 1 98.06 213 ILE A CA 1
ATOM 1748 C C . ILE A 1 213 ? -7.379 8.703 8.945 1 98.06 213 ILE A C 1
ATOM 1750 O O . ILE A 1 213 ? -6.652 9.703 8.93 1 98.06 213 ILE A O 1
ATOM 1754 N N . ASP A 1 214 ? -7.129 7.59 9.562 1 97.31 214 ASP A N 1
ATOM 1755 C CA . ASP A 1 214 ? -5.832 7.449 10.219 1 97.31 214 ASP A CA 1
ATOM 1756 C C . ASP A 1 214 ? -4.762 7.004 9.227 1 97.31 214 ASP A C 1
ATOM 1758 O O . ASP A 1 214 ? -5.062 6.32 8.242 1 97.31 214 ASP A O 1
ATOM 1762 N N . ASN A 1 215 ? -3.521 7.375 9.391 1 97.44 215 ASN A N 1
ATOM 1763 C CA . ASN A 1 215 ? -2.289 6.824 8.836 1 97.44 215 ASN A CA 1
ATOM 1764 C C . ASN A 1 215 ? -2.17 7.113 7.344 1 97.44 215 ASN A C 1
ATOM 1766 O O . ASN A 1 215 ? -1.797 6.23 6.562 1 97.44 215 ASN A O 1
ATOM 1770 N N . THR A 1 216 ? -2.559 8.32 6.938 1 98.06 216 THR A N 1
ATOM 1771 C CA . THR A 1 216 ? -2.318 8.688 5.543 1 98.06 216 THR A CA 1
ATOM 1772 C C . THR A 1 216 ? -0.825 8.688 5.234 1 98.06 216 THR A C 1
ATOM 1774 O O . THR A 1 216 ? -0.427 8.68 4.07 1 98.06 216 THR A O 1
ATOM 1777 N N . TYR A 1 217 ? 0.017 8.711 6.273 1 98.12 217 TYR A N 1
ATOM 1778 C CA . TYR A 1 217 ? 1.469 8.742 6.137 1 98.12 217 TYR A CA 1
ATOM 1779 C C . TYR A 1 217 ? 2.023 7.348 5.875 1 98.12 217 TYR A C 1
ATOM 1781 O O . TYR A 1 217 ? 3.23 7.176 5.695 1 98.12 217 TYR A O 1
ATOM 1789 N N . PHE A 1 218 ? 1.195 6.355 5.832 1 98.5 218 PHE A N 1
ATOM 1790 C CA . PHE A 1 218 ? 1.612 5.023 5.414 1 98.5 218 PHE A CA 1
ATOM 1791 C C . PHE A 1 218 ? 1.395 4.832 3.918 1 98.5 218 PHE A C 1
ATOM 1793 O O . PHE A 1 218 ? 0.442 5.371 3.352 1 98.5 218 PHE A O 1
ATOM 1800 N N . THR A 1 219 ? 2.295 4.008 3.309 1 98.38 219 THR A N 1
ATOM 1801 C CA . THR A 1 219 ? 2.074 3.553 1.94 1 98.38 219 THR A CA 1
ATOM 1802 C C . THR A 1 219 ? 0.735 2.832 1.82 1 98.38 219 THR A C 1
ATOM 1804 O O . THR A 1 219 ? -0.018 3.062 0.872 1 98.38 219 THR A O 1
ATOM 1807 N N . ASP A 1 220 ? 0.444 2.035 2.773 1 98 220 ASP A N 1
ATOM 1808 C CA . ASP A 1 220 ? -0.795 1.279 2.926 1 98 220 ASP A CA 1
ATOM 1809 C C . ASP A 1 220 ? -1.439 1.547 4.285 1 98 220 ASP A C 1
ATOM 1811 O O . ASP A 1 220 ? -1.09 0.908 5.277 1 98 220 ASP A O 1
ATOM 1815 N N . PRO A 1 221 ? -2.396 2.461 4.367 1 98.38 221 PRO A N 1
ATOM 1816 C CA . PRO A 1 221 ? -3.066 2.729 5.641 1 98.38 221 PRO A CA 1
ATOM 1817 C C . PRO A 1 221 ? -3.748 1.49 6.219 1 98.38 221 PRO A C 1
ATOM 1819 O O . PRO A 1 221 ? -4.09 0.566 5.477 1 98.38 221 PRO A O 1
ATOM 1822 N N . ALA A 1 222 ? -3.896 1.483 7.535 1 98.25 222 ALA A N 1
ATOM 1823 C CA . ALA A 1 222 ? -4.602 0.376 8.18 1 98.25 222 ALA A CA 1
ATOM 1824 C C . ALA A 1 222 ? -5.988 0.186 7.57 1 98.25 222 ALA A C 1
ATOM 1826 O O . ALA A 1 222 ? -6.613 1.149 7.121 1 98.25 222 ALA A O 1
ATOM 1827 N N . GLY A 1 223 ? -6.41 -1.044 7.586 1 98.62 223 GLY A N 1
ATOM 1828 C CA . GLY A 1 223 ? -7.691 -1.361 6.98 1 98.62 223 GLY A CA 1
ATOM 1829 C C . GLY A 1 223 ? -8.875 -1.047 7.879 1 98.62 223 GLY A C 1
ATOM 1830 O O . GLY A 1 223 ? -9.797 -0.333 7.48 1 98.62 223 GLY A O 1
ATOM 1831 N N . LEU A 1 224 ? -8.781 -1.581 9.102 1 98.88 224 LEU A N 1
ATOM 1832 C CA . LEU A 1 224 ? -9.805 -1.332 10.109 1 98.88 224 LEU A CA 1
ATOM 1833 C C . LEU A 1 224 ? -9.203 -0.646 11.336 1 98.88 224 LEU A C 1
ATOM 1835 O O . LEU A 1 224 ? -8.031 -0.86 11.664 1 98.88 224 LEU A O 1
ATOM 1839 N N . GLN A 1 225 ? -10.047 0.105 11.945 1 98.62 225 GLN A N 1
ATOM 1840 C CA . GLN A 1 225 ? -9.75 0.674 13.258 1 98.62 225 GLN A CA 1
ATOM 1841 C C . GLN A 1 225 ? -10.906 0.461 14.227 1 98.62 225 GLN A C 1
ATOM 1843 O O . GLN A 1 225 ? -12.07 0.646 13.859 1 98.62 225 GLN A O 1
ATOM 1848 N N . LEU A 1 226 ? -10.586 -0.003 15.383 1 98.81 226 LEU A N 1
ATOM 1849 C CA . LEU A 1 226 ? -11.586 -0.208 16.422 1 98.81 226 LEU A CA 1
ATOM 1850 C C . LEU A 1 226 ? -11.352 0.741 17.594 1 98.81 226 LEU A C 1
ATOM 1852 O O . LEU A 1 226 ? -10.219 0.909 18.047 1 98.81 226 LEU A O 1
ATOM 1856 N N . PHE A 1 227 ? -12.484 1.36 18.078 1 97.56 227 PHE A N 1
ATOM 1857 C CA . PHE A 1 227 ? -12.5 2.18 19.297 1 97.56 227 PHE A CA 1
ATOM 1858 C C . PHE A 1 227 ? -13.398 1.563 20.359 1 97.56 227 PHE A C 1
ATOM 1860 O O . PHE A 1 227 ? -14.508 1.105 20.047 1 97.56 227 PHE A O 1
ATOM 1867 N N . HIS A 1 228 ? -12.898 1.55 21.531 1 98 228 HIS A N 1
ATOM 1868 C CA . HIS A 1 228 ? -13.703 1.207 22.703 1 98 228 HIS A CA 1
ATOM 1869 C C . HIS A 1 228 ? -13.469 2.186 23.844 1 98 228 HIS A C 1
ATOM 1871 O O . HIS A 1 228 ? -12.375 2.213 24.422 1 98 228 HIS A O 1
ATOM 1877 N N . LEU A 1 229 ? -14.461 3.002 24.094 1 95.81 229 LEU A N 1
ATOM 1878 C CA . LEU A 1 229 ? -14.406 3.879 25.266 1 95.81 229 LEU A CA 1
ATOM 1879 C C . LEU A 1 229 ? -14.57 3.084 26.547 1 95.81 229 LEU A C 1
ATOM 1881 O O . LEU A 1 229 ? -15.594 2.426 26.75 1 95.81 229 LEU A O 1
ATOM 1885 N N . LEU A 1 230 ? -13.602 3.186 27.359 1 95.69 230 LEU A N 1
ATOM 1886 C CA . LEU A 1 230 ? -13.648 2.414 28.609 1 95.69 230 LEU A CA 1
ATOM 1887 C C . LEU A 1 230 ? -14.148 3.27 29.766 1 95.69 230 LEU A C 1
ATOM 1889 O O . LEU A 1 230 ? -14.781 2.758 30.688 1 95.69 230 LEU A O 1
ATOM 1893 N N . LYS A 1 231 ? -13.773 4.527 29.672 1 93.19 231 LYS A N 1
ATOM 1894 C CA . LYS A 1 231 ? -14.164 5.449 30.75 1 93.19 231 LYS A CA 1
ATOM 1895 C C . LYS A 1 231 ? -14.148 6.891 30.25 1 93.19 231 LYS A C 1
ATOM 1897 O O . LYS A 1 231 ? -13.25 7.297 29.516 1 93.19 231 LYS A O 1
ATOM 1902 N N . HIS A 1 232 ? -15.211 7.609 30.625 1 90.12 232 HIS A N 1
ATOM 1903 C CA . HIS A 1 232 ? -15.234 9.055 30.422 1 90.12 232 HIS A CA 1
ATOM 1904 C C . HIS A 1 232 ? -15.961 9.766 31.547 1 90.12 232 HIS A C 1
ATOM 1906 O O . HIS A 1 232 ? -17.156 9.531 31.766 1 90.12 232 HIS A O 1
ATOM 1912 N N . THR A 1 233 ? -15.227 10.555 32.344 1 89 233 THR A N 1
ATOM 1913 C CA . THR A 1 233 ? -15.812 11.297 33.469 1 89 233 THR A CA 1
ATOM 1914 C C . THR A 1 233 ? -15.953 12.781 33.125 1 89 233 THR A C 1
ATOM 1916 O O . THR A 1 233 ? -16.141 13.617 34 1 89 233 THR A O 1
ATOM 1919 N N . GLY A 1 234 ? -16.422 13.227 32.125 1 87.56 234 GLY A N 1
ATOM 1920 C CA . GLY A 1 234 ? -16.562 14.609 31.688 1 87.56 234 GLY A CA 1
ATOM 1921 C C . GLY A 1 234 ? -17.531 14.789 30.531 1 87.56 234 GLY A C 1
ATOM 1922 O O . GLY A 1 234 ? -18.469 14.016 30.375 1 87.56 234 GLY A O 1
ATOM 1923 N N . GLU A 1 235 ? -17.312 15.953 29.875 1 89.5 235 GLU A N 1
ATOM 1924 C CA . GLU A 1 235 ? -18.188 16.297 28.75 1 89.5 235 GLU A CA 1
ATOM 1925 C C . GLU A 1 235 ? -17.391 16.422 27.469 1 89.5 235 GLU A C 1
ATOM 1927 O O . GLU A 1 235 ? -16.172 16.562 27.5 1 89.5 235 GLU A O 1
ATOM 1932 N N . GLY A 1 236 ? -18.234 16.266 26.359 1 89.19 236 GLY A N 1
ATOM 1933 C CA . GLY A 1 236 ? -17.594 16.469 25.078 1 89.19 236 GLY A CA 1
ATOM 1934 C C . GLY A 1 236 ? -17.062 15.18 24.469 1 89.19 236 GLY A C 1
ATOM 1935 O O . GLY A 1 236 ? -17.625 14.109 24.688 1 89.19 236 GLY A O 1
ATOM 1936 N N . GLY A 1 237 ? -16.141 15.297 23.531 1 86.31 237 GLY A N 1
ATOM 1937 C CA . GLY A 1 237 ? -15.531 14.141 22.875 1 86.31 237 GLY A CA 1
ATOM 1938 C C . GLY A 1 237 ? -16.484 13.414 21.953 1 86.31 237 GLY A C 1
ATOM 1939 O O . GLY A 1 237 ? -16.453 12.188 21.859 1 86.31 237 GLY A O 1
ATOM 1940 N N . ILE A 1 238 ? -17.25 14.195 21.312 1 91.94 238 ILE A N 1
ATOM 1941 C CA . ILE A 1 238 ? -18.25 13.594 20.438 1 91.94 238 ILE A CA 1
ATOM 1942 C C . ILE A 1 238 ? -17.578 13.039 19.188 1 91.94 238 ILE A C 1
ATOM 1944 O O . ILE A 1 238 ? -16.766 13.727 18.547 1 91.94 238 ILE A O 1
ATOM 1948 N N . THR A 1 239 ? -17.891 11.805 18.938 1 94.75 239 THR A N 1
ATOM 1949 C CA . THR A 1 239 ? -17.406 11.164 17.719 1 94.75 239 THR A CA 1
ATOM 1950 C C . THR A 1 239 ? -18.344 11.414 16.547 1 94.75 239 THR A C 1
ATOM 1952 O O . THR A 1 239 ? -19.578 11.344 16.719 1 94.75 239 THR A O 1
ATOM 1955 N N . THR A 1 240 ? -17.812 11.719 15.43 1 97.62 240 THR A N 1
ATOM 1956 C CA . THR A 1 240 ? -18.625 11.797 14.227 1 97.62 240 THR A CA 1
ATOM 1957 C C . THR A 1 240 ? -18.062 10.906 13.125 1 97.62 240 THR A C 1
ATOM 1959 O O . THR A 1 240 ? -16.875 10.57 13.148 1 97.62 240 THR A O 1
ATOM 1962 N N . LEU A 1 241 ? -18.906 10.453 12.273 1 98.62 241 LEU A N 1
ATOM 1963 C CA . LEU A 1 241 ? -18.547 9.609 11.141 1 98.62 241 LEU A CA 1
ATOM 1964 C C . LEU A 1 241 ? -19.078 10.203 9.836 1 98.62 241 LEU A C 1
ATOM 1966 O O . LEU A 1 241 ? -20.125 10.844 9.82 1 98.62 241 LEU A O 1
ATOM 1970 N N . CYS A 1 242 ? -18.391 9.953 8.773 1 98.88 242 CYS A N 1
ATOM 1971 C CA . CYS A 1 242 ? -18.828 10.336 7.438 1 98.88 242 CYS A CA 1
ATOM 1972 C C . CYS A 1 242 ? -18.422 9.289 6.41 1 98.88 242 CYS A C 1
ATOM 1974 O O . CYS A 1 242 ? -17.266 8.836 6.41 1 98.88 242 CYS A O 1
ATOM 1976 N N . ASP A 1 243 ? -19.344 8.859 5.574 1 98.88 243 ASP A N 1
ATOM 1977 C CA . ASP A 1 243 ? -19.047 7.922 4.496 1 98.88 243 ASP A CA 1
ATOM 1978 C C . ASP A 1 243 ? -18.422 8.641 3.307 1 98.88 243 ASP A C 1
ATOM 1980 O O . ASP A 1 243 ? -19.109 9.305 2.535 1 98.88 243 ASP A O 1
ATOM 1984 N N . SER A 1 244 ? -17.188 8.43 3.145 1 98.81 244 SER A N 1
ATOM 1985 C CA . SER A 1 244 ? -16.484 9.125 2.074 1 98.81 244 SER A CA 1
ATOM 1986 C C . SER A 1 244 ? -16.906 8.594 0.704 1 98.81 244 SER A C 1
ATOM 1988 O O . SER A 1 244 ? -16.781 9.297 -0.301 1 98.81 244 SER A O 1
ATOM 1990 N N . LEU A 1 245 ? -17.344 7.363 0.615 1 98.5 245 LEU A N 1
ATOM 1991 C CA . LEU A 1 245 ? -17.859 6.828 -0.646 1 98.5 245 LEU A CA 1
ATOM 1992 C C . LEU A 1 245 ? -19.062 7.629 -1.127 1 98.5 245 LEU A C 1
ATOM 1994 O O . LEU A 1 245 ? -19.125 8.016 -2.295 1 98.5 245 LEU A O 1
ATOM 1998 N N . HIS A 1 246 ? -19.969 7.844 -0.25 1 98.81 246 HIS A N 1
ATOM 1999 C CA . HIS A 1 246 ? -21.125 8.672 -0.56 1 98.81 246 HIS A CA 1
ATOM 2000 C C . HIS A 1 246 ? -20.703 10.094 -0.92 1 98.81 246 HIS A C 1
ATOM 2002 O O . HIS A 1 246 ? -21.172 10.648 -1.916 1 98.81 246 HIS A O 1
ATOM 2008 N N . ALA A 1 247 ? -19.859 10.648 -0.158 1 98.88 247 ALA A N 1
ATOM 2009 C CA . ALA A 1 247 ? -19.391 12.016 -0.382 1 98.88 247 ALA A CA 1
ATOM 2010 C C . ALA A 1 247 ? -18.688 12.141 -1.735 1 98.88 247 ALA A C 1
ATOM 2012 O O . ALA A 1 247 ? -18.891 13.125 -2.449 1 98.88 247 ALA A O 1
ATOM 2013 N N . ALA A 1 248 ? -17.859 11.195 -2.061 1 98.88 248 ALA A N 1
ATOM 2014 C CA . ALA A 1 248 ? -17.172 11.203 -3.348 1 98.88 248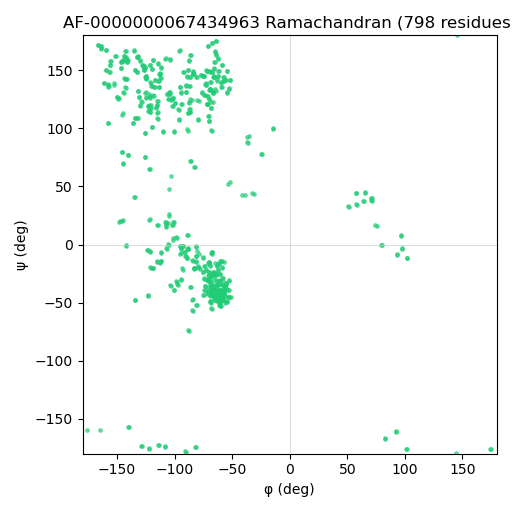 ALA A CA 1
ATOM 2015 C C . ALA A 1 248 ? -18.156 11.164 -4.504 1 98.88 248 ALA A C 1
ATOM 2017 O O . ALA A 1 248 ? -17.953 11.82 -5.527 1 98.88 248 ALA A O 1
ATOM 2018 N N . ASN A 1 249 ? -19.188 10.383 -4.328 1 98.56 249 ASN A N 1
ATOM 2019 C CA . ASN A 1 249 ? -20.234 10.336 -5.344 1 98.56 249 ASN A CA 1
ATOM 2020 C C . ASN A 1 249 ? -20.906 11.695 -5.531 1 98.56 249 ASN A C 1
ATOM 2022 O O . ASN A 1 249 ? -21.156 12.117 -6.66 1 98.56 249 ASN A O 1
ATOM 2026 N N . ILE A 1 250 ? -21.172 12.336 -4.445 1 98.81 250 ILE A N 1
ATOM 2027 C CA . ILE A 1 250 ? -21.766 13.664 -4.5 1 98.81 250 ILE A CA 1
ATOM 2028 C C . ILE A 1 250 ? -20.828 14.609 -5.254 1 98.81 250 ILE A C 1
ATOM 2030 O O . ILE A 1 250 ? -21.266 15.328 -6.16 1 98.81 250 ILE A O 1
ATOM 2034 N N . LEU A 1 251 ? -19.594 14.594 -4.898 1 98.88 251 LEU A N 1
ATOM 2035 C CA . LEU A 1 251 ? -18.609 15.484 -5.52 1 98.88 251 LEU A CA 1
ATOM 2036 C C . LEU A 1 251 ? -18.516 15.211 -7.02 1 98.88 251 LEU A C 1
ATOM 2038 O O . LEU A 1 251 ? -18.484 16.141 -7.824 1 98.88 251 LEU A O 1
ATOM 2042 N N . LYS A 1 252 ? -18.406 13.953 -7.367 1 98.69 252 LYS A N 1
ATOM 2043 C CA . LYS A 1 252 ? -18.297 13.562 -8.766 1 98.69 252 LYS A CA 1
ATOM 2044 C C . LYS A 1 252 ? -19.484 14.07 -9.578 1 98.69 252 LYS A C 1
ATOM 2046 O O . LYS A 1 252 ? -19.312 14.539 -10.711 1 98.69 252 LYS A O 1
ATOM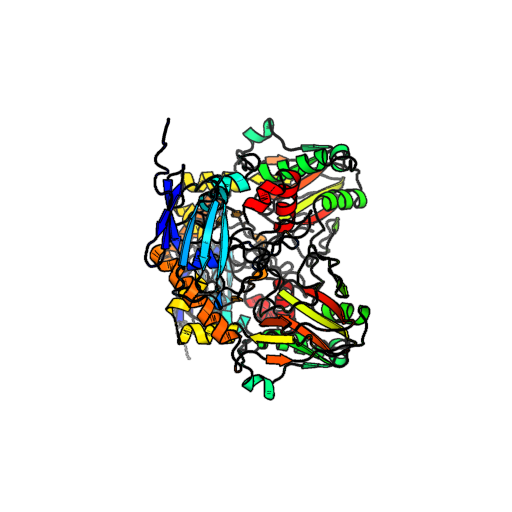 2051 N N . GLN A 1 253 ? -20.641 14.016 -9.055 1 98.5 253 GLN A N 1
ATOM 2052 C CA . GLN A 1 253 ? -21.859 14.43 -9.734 1 98.5 253 GLN A CA 1
ATOM 2053 C C . GLN A 1 253 ? -21.953 15.953 -9.797 1 98.5 253 GLN A C 1
ATOM 2055 O O . GLN A 1 253 ? -22.281 16.516 -10.844 1 98.5 253 GLN A O 1
ATOM 2060 N N . GLN A 1 254 ? -21.656 16.656 -8.727 1 98.38 254 GLN A N 1
ATOM 2061 C CA . GLN A 1 254 ? -21.891 18.094 -8.625 1 98.38 254 GLN A CA 1
ATOM 2062 C C . GLN A 1 254 ? -20.719 18.875 -9.211 1 98.38 254 GLN A C 1
ATOM 2064 O O . GLN A 1 254 ? -20.922 19.953 -9.789 1 98.38 254 GLN A O 1
ATOM 2069 N N . ASN A 1 255 ? -19.547 18.391 -9.023 1 98.5 255 ASN A N 1
ATOM 2070 C CA . ASN A 1 255 ? -18.344 19.078 -9.477 1 98.5 255 ASN A CA 1
ATOM 2071 C C . ASN A 1 255 ? -17.312 18.109 -10.039 1 98.5 255 ASN A C 1
ATOM 2073 O O . ASN A 1 255 ? -16.25 17.922 -9.453 1 98.5 255 ASN A O 1
ATOM 2077 N N . PRO A 1 256 ? -17.5 17.625 -11.25 1 98.56 256 PRO A N 1
ATOM 2078 C CA . PRO A 1 256 ? -16.609 16.609 -11.82 1 98.56 256 PRO A CA 1
ATOM 2079 C C . PRO A 1 256 ? -15.164 17.094 -11.93 1 98.56 256 PRO A C 1
ATOM 2081 O O . PRO A 1 256 ? -14.234 16.297 -11.797 1 98.56 256 PRO A O 1
ATOM 2084 N N . GLU A 1 257 ? -14.961 18.328 -12.125 1 98.62 257 GLU A N 1
ATOM 2085 C CA . GLU A 1 257 ? -13.609 18.875 -12.211 1 98.62 257 GLU A CA 1
ATOM 2086 C C . GLU A 1 257 ? -12.898 18.781 -10.867 1 98.62 257 GLU A C 1
ATOM 2088 O O . GLU A 1 257 ? -11.711 18.469 -10.805 1 98.62 257 GLU A O 1
ATOM 2093 N N . TYR A 1 258 ? -13.633 19.094 -9.789 1 98.81 258 TYR A N 1
ATOM 2094 C CA . TYR A 1 258 ? -13.078 18.984 -8.453 1 98.81 258 TYR A CA 1
ATOM 2095 C C . TYR A 1 258 ? -12.758 17.531 -8.117 1 98.81 258 TYR A C 1
ATOM 2097 O O . TYR A 1 258 ? -11.711 17.234 -7.535 1 98.81 258 TYR A O 1
ATOM 2105 N N . TYR A 1 259 ? -13.688 16.672 -8.586 1 98.88 259 TYR A N 1
ATOM 2106 C CA . TYR A 1 259 ? -13.453 15.234 -8.406 1 98.88 259 TYR A CA 1
ATOM 2107 C C . TYR A 1 259 ? -12.18 14.797 -9.109 1 98.88 259 TYR A C 1
ATOM 2109 O O . TYR A 1 259 ? -11.367 14.07 -8.531 1 98.88 259 TYR A O 1
ATOM 2117 N N . GLU A 1 260 ? -11.992 15.25 -10.234 1 98.62 260 GLU A N 1
ATOM 2118 C CA . GLU A 1 260 ? -10.828 14.867 -11.031 1 98.62 260 GLU A CA 1
ATOM 2119 C C . GLU A 1 260 ? -9.531 15.352 -10.391 1 98.62 260 GLU A C 1
ATOM 2121 O O . GLU A 1 260 ? -8.562 14.594 -10.289 1 98.62 260 GLU A O 1
ATOM 2126 N N . ILE A 1 261 ? -9.5 16.547 -9.961 1 98.5 261 ILE A N 1
ATOM 2127 C CA . ILE A 1 261 ? -8.258 17.094 -9.422 1 98.5 261 ILE A CA 1
ATOM 2128 C C . ILE A 1 261 ? -7.918 16.391 -8.102 1 98.5 261 ILE A C 1
ATOM 2130 O O . ILE A 1 261 ? -6.746 16.172 -7.801 1 98.5 261 ILE A O 1
ATOM 2134 N N . LEU A 1 262 ? -8.938 16.078 -7.246 1 98.69 262 LEU A N 1
ATOM 2135 C CA . LEU A 1 262 ? -8.703 15.391 -5.98 1 98.69 262 LEU A CA 1
ATOM 2136 C C . LEU A 1 262 ? -8.289 13.945 -6.223 1 98.69 262 LEU A C 1
ATOM 2138 O O . LEU A 1 262 ? -7.781 13.273 -5.316 1 98.69 262 LEU A O 1
ATOM 2142 N N . SER A 1 263 ? -8.508 13.438 -7.484 1 98.62 263 SER A N 1
ATOM 2143 C CA . SER A 1 263 ? -8.141 12.078 -7.867 1 98.62 263 SER A CA 1
ATOM 2144 C C . SER A 1 263 ? -6.773 12.047 -8.547 1 98.62 263 SER A C 1
ATOM 2146 O O . SER A 1 263 ? -6.281 10.977 -8.914 1 98.62 263 SER A O 1
ATOM 2148 N N . LYS A 1 264 ? -6.191 13.195 -8.695 1 97.38 264 LYS A N 1
ATOM 2149 C CA . LYS A 1 264 ? -4.984 13.234 -9.523 1 97.38 264 LYS A CA 1
ATOM 2150 C C . LYS A 1 264 ? -3.807 13.805 -8.742 1 97.38 264 LYS A C 1
ATOM 2152 O O . LYS A 1 264 ? -2.697 13.273 -8.797 1 97.38 264 LYS A O 1
ATOM 2157 N N . ILE A 1 265 ? -3.967 14.852 -8.008 1 97.5 265 ILE A N 1
ATOM 2158 C CA . ILE A 1 265 ? -2.883 15.578 -7.355 1 97.5 265 ILE A CA 1
ATOM 2159 C C . ILE A 1 265 ? -2.33 14.75 -6.199 1 97.5 265 ILE A C 1
ATOM 2161 O O . ILE A 1 265 ? -3.068 14.391 -5.277 1 97.5 265 ILE A O 1
ATOM 2165 N N . PRO A 1 266 ? -1.04 14.445 -6.273 1 96.94 266 PRO A N 1
ATOM 2166 C CA . PRO A 1 266 ? -0.456 13.742 -5.129 1 96.94 266 PRO A CA 1
ATOM 2167 C C . PRO A 1 266 ? -0.356 14.625 -3.885 1 96.94 266 PRO A C 1
ATOM 2169 O O . PRO A 1 266 ? 0.104 15.766 -3.967 1 96.94 266 PRO A O 1
ATOM 2172 N N . VAL A 1 267 ? -0.752 14.125 -2.771 1 97.75 267 VAL A N 1
ATOM 2173 C CA . VAL A 1 267 ? -0.712 14.852 -1.508 1 97.75 267 VAL A CA 1
ATOM 2174 C C . VAL A 1 267 ? 0.275 14.18 -0.555 1 97.75 267 VAL A C 1
ATOM 2176 O O . VAL A 1 267 ? 0.003 13.102 -0.029 1 97.75 267 VAL A O 1
ATOM 2179 N N . PRO A 1 268 ? 1.418 14.828 -0.322 1 96.81 268 PRO A N 1
ATOM 2180 C CA . PRO A 1 268 ? 2.391 14.227 0.594 1 96.81 268 PRO A CA 1
ATOM 2181 C C . PRO A 1 268 ? 1.911 14.219 2.043 1 96.81 268 PRO A C 1
ATOM 2183 O O . PRO A 1 268 ? 1.166 15.109 2.455 1 96.81 268 PRO A O 1
ATOM 2186 N N . ALA A 1 269 ? 2.334 13.227 2.801 1 97.69 269 ALA A N 1
ATOM 2187 C CA . ALA A 1 269 ? 1.971 13.062 4.207 1 97.69 269 ALA A CA 1
ATOM 2188 C C . ALA A 1 269 ? 3.158 12.57 5.023 1 97.69 269 ALA A C 1
ATOM 2190 O O . ALA A 1 269 ? 4.121 12.031 4.473 1 97.69 269 ALA A O 1
ATOM 2191 N N . HIS A 1 270 ? 3.062 12.812 6.363 1 97.38 270 HIS A N 1
ATOM 2192 C CA . HIS A 1 270 ? 4.164 12.352 7.199 1 97.38 270 HIS A CA 1
ATOM 2193 C C . HIS A 1 270 ? 3.705 12.125 8.641 1 97.38 270 HIS A C 1
ATOM 2195 O O . HIS A 1 270 ? 2.662 12.641 9.047 1 97.38 270 HIS A O 1
ATOM 2201 N N . SER A 1 271 ? 4.375 11.344 9.391 1 97.38 271 SER A N 1
ATOM 2202 C CA . SER A 1 271 ? 4.41 11.25 10.844 1 97.38 271 SER A CA 1
ATOM 2203 C C . SER A 1 271 ? 5.832 11.43 11.375 1 97.38 271 SER A C 1
ATOM 2205 O O . SER A 1 271 ? 6.715 10.617 11.07 1 97.38 271 SER A O 1
ATOM 2207 N N . ALA A 1 272 ? 6.074 12.508 12.133 1 96.31 272 ALA A N 1
ATOM 2208 C CA . ALA A 1 272 ? 7.453 12.805 12.516 1 96.31 272 ALA A CA 1
ATOM 2209 C C . ALA A 1 272 ? 7.508 13.469 13.891 1 96.31 272 ALA A C 1
ATOM 2211 O O . ALA A 1 272 ? 8.492 14.125 14.227 1 96.31 272 ALA A O 1
ATOM 2212 N N . GLY A 1 273 ? 6.484 13.32 14.656 1 93.19 273 GLY A N 1
ATOM 2213 C CA . GLY A 1 273 ? 6.453 13.953 15.969 1 93.19 273 GLY A CA 1
ATOM 2214 C C . GLY A 1 273 ? 7.465 13.375 16.938 1 93.19 273 GLY A C 1
ATOM 2215 O O . GLY A 1 273 ? 8.109 14.109 17.688 1 93.19 273 GLY A O 1
ATOM 2216 N N . GLU A 1 274 ? 7.586 12.094 16.906 1 93 274 GLU A N 1
ATOM 2217 C CA . GLU A 1 274 ? 8.539 11.422 17.797 1 93 274 GLU A CA 1
ATOM 2218 C C . GLU A 1 274 ? 9.945 11.422 17.188 1 93 274 GLU A C 1
ATOM 2220 O O . GLU A 1 274 ? 10.102 11.266 15.977 1 93 274 GLU A O 1
ATOM 2225 N N . GLU A 1 275 ? 10.898 11.484 18.047 1 92.12 275 GLU A N 1
ATOM 2226 C CA . GLU A 1 275 ? 12.281 11.586 17.609 1 92.12 275 GLU A CA 1
ATOM 2227 C C . GLU A 1 275 ? 12.695 10.367 16.781 1 92.12 275 GLU A C 1
ATOM 2229 O O . GLU A 1 275 ? 13.5 10.484 15.859 1 92.12 275 GLU A O 1
ATOM 2234 N N . ASN A 1 276 ? 12.141 9.289 17.078 1 93.69 276 ASN A N 1
ATOM 2235 C CA . ASN A 1 276 ? 12.555 8.055 16.422 1 93.69 276 ASN A CA 1
ATOM 2236 C C . ASN A 1 276 ? 11.578 7.656 15.32 1 93.69 276 ASN A C 1
ATOM 2238 O O . ASN A 1 276 ? 11.547 6.5 14.898 1 93.69 276 ASN A O 1
ATOM 2242 N N . VAL A 1 277 ? 10.797 8.602 14.875 1 95.81 277 VAL A N 1
ATOM 2243 C CA . VAL A 1 277 ? 9.805 8.305 13.844 1 95.81 277 VAL A CA 1
ATOM 2244 C C . VAL A 1 277 ? 9.906 9.344 12.727 1 95.81 277 VAL A C 1
ATOM 2246 O O . VAL A 1 277 ? 9.906 10.547 12.984 1 95.81 277 VAL A O 1
ATOM 2249 N N . PHE A 1 278 ? 10.039 8.93 11.523 1 96.44 278 PHE A N 1
ATOM 2250 C CA . PHE A 1 278 ? 9.984 9.742 10.312 1 96.44 278 PHE A CA 1
ATOM 2251 C C . PHE A 1 278 ? 9.352 8.953 9.164 1 96.44 278 PHE A C 1
ATOM 2253 O O . PHE A 1 278 ? 10.055 8.477 8.273 1 96.44 278 PHE A O 1
ATOM 2260 N N . ILE A 1 279 ? 8.062 8.875 9.164 1 97.88 279 ILE A N 1
ATOM 2261 C CA . ILE A 1 279 ? 7.359 7.984 8.242 1 97.88 279 ILE A CA 1
ATOM 2262 C C . ILE A 1 279 ? 6.688 8.805 7.145 1 97.88 279 ILE A C 1
ATOM 2264 O O . ILE A 1 279 ? 6.004 9.797 7.426 1 97.88 279 ILE A O 1
ATOM 2268 N N . GLN A 1 280 ? 6.898 8.461 5.969 1 96.56 280 GLN A N 1
ATOM 2269 C CA . GLN A 1 280 ? 6.219 8.922 4.762 1 96.56 280 GLN A CA 1
ATOM 2270 C C . GLN A 1 280 ? 5.848 7.75 3.855 1 96.56 280 GLN A C 1
ATOM 2272 O O . GLN A 1 280 ? 6.488 6.699 3.898 1 96.56 280 GLN A O 1
ATOM 2277 N N . PRO A 1 281 ? 4.762 7.945 3.109 1 97.12 281 PRO A N 1
ATOM 2278 C CA . PRO A 1 281 ? 4.508 6.906 2.111 1 97.12 281 PRO A CA 1
ATOM 2279 C C . PRO A 1 281 ? 5.625 6.789 1.078 1 97.12 281 PRO A C 1
ATOM 2281 O O . PRO A 1 281 ? 6.406 7.727 0.9 1 97.12 281 PRO A O 1
ATOM 2284 N N . SER A 1 282 ? 5.691 5.629 0.395 1 96.44 282 SER A N 1
ATOM 2285 C CA . SER A 1 282 ? 6.676 5.418 -0.663 1 96.44 282 SER A CA 1
ATOM 2286 C C . SER A 1 282 ? 6.582 6.508 -1.726 1 96.44 282 SER A C 1
ATOM 2288 O O . SER A 1 282 ? 7.594 6.887 -2.322 1 96.44 282 SER A O 1
ATOM 2290 N N . HIS A 1 283 ? 5.441 6.965 -1.967 1 95.5 283 HIS A N 1
ATOM 2291 C CA . HIS A 1 283 ? 5.145 8.125 -2.805 1 95.5 283 HIS A CA 1
ATOM 2292 C C . HIS A 1 283 ? 3.803 8.742 -2.434 1 95.5 283 HIS A C 1
ATOM 2294 O O . HIS A 1 283 ? 2.934 8.062 -1.878 1 95.5 283 HIS A O 1
ATOM 2300 N N . ALA A 1 284 ? 3.67 10.008 -2.709 1 96.69 284 ALA A N 1
ATOM 2301 C CA . ALA A 1 284 ? 2.426 10.703 -2.398 1 96.69 284 ALA A CA 1
ATOM 2302 C C . ALA A 1 284 ? 1.272 10.172 -3.246 1 96.69 284 ALA A C 1
ATOM 2304 O O . ALA A 1 284 ? 1.458 9.836 -4.418 1 96.69 284 ALA A O 1
ATOM 2305 N N . LYS A 1 285 ? 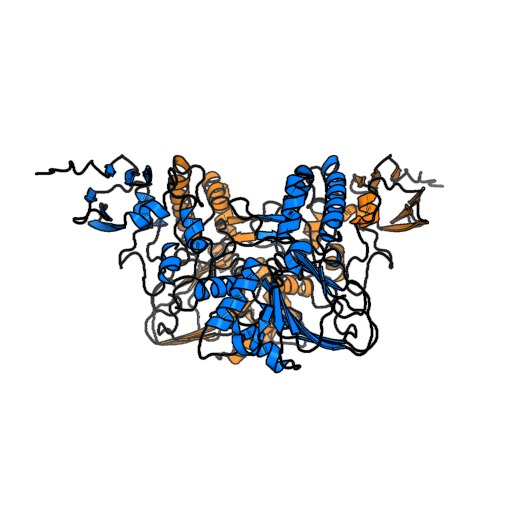0.11 10.117 -2.65 1 97.69 285 LYS A N 1
ATOM 2306 C CA . LYS A 1 285 ? -1.1 9.641 -3.312 1 97.69 285 LYS A CA 1
ATOM 2307 C C . LYS A 1 285 ? -2.188 10.711 -3.311 1 97.69 285 LYS A C 1
ATOM 2309 O O . LYS A 1 285 ? -2.217 11.57 -2.428 1 97.69 285 LYS A O 1
ATOM 2314 N N . PRO A 1 286 ? -3.094 10.633 -4.289 1 98.31 286 PRO A N 1
ATOM 2315 C CA . PRO A 1 286 ? -4.215 11.578 -4.258 1 98.31 286 PRO A CA 1
ATOM 2316 C C . PRO A 1 286 ? -5.207 11.281 -3.137 1 98.31 286 PRO A C 1
ATOM 2318 O O . PRO A 1 286 ? -5.074 10.273 -2.441 1 98.31 286 PRO A O 1
ATOM 2321 N N . ILE A 1 287 ? -6.07 12.164 -2.965 1 98.69 287 ILE A N 1
ATOM 2322 C CA . ILE A 1 287 ? -7.086 12.031 -1.926 1 98.69 287 ILE A CA 1
ATOM 2323 C C . ILE A 1 287 ? -8.055 10.906 -2.291 1 98.69 287 ILE A C 1
ATOM 2325 O O . ILE A 1 287 ? -8.328 10.023 -1.472 1 98.69 287 ILE A O 1
ATOM 2329 N N . ILE A 1 288 ? -8.555 10.914 -3.504 1 98.88 288 ILE A N 1
ATOM 2330 C CA . ILE A 1 288 ? -9.477 9.883 -3.963 1 98.88 288 ILE A CA 1
ATOM 2331 C C . ILE A 1 288 ? -8.734 8.883 -4.848 1 98.88 288 ILE A C 1
ATOM 2333 O O . ILE A 1 288 ? -8.219 9.25 -5.91 1 98.88 288 ILE A O 1
ATOM 2337 N N . ASN A 1 289 ? -8.695 7.652 -4.457 1 98.62 289 ASN A N 1
ATOM 2338 C CA . ASN A 1 289 ? -7.957 6.609 -5.16 1 98.62 289 ASN A CA 1
ATOM 2339 C C . ASN A 1 289 ? -8.898 5.574 -5.773 1 98.62 289 ASN A C 1
ATOM 2341 O O . ASN A 1 289 ? -9.906 5.211 -5.168 1 98.62 289 ASN A O 1
ATOM 2345 N N . HIS A 1 290 ? -8.461 5.035 -6.922 1 97.38 290 HIS A N 1
ATOM 2346 C CA . HIS A 1 290 ? -9.32 4.145 -7.703 1 97.38 290 HIS A CA 1
ATOM 2347 C C . HIS A 1 290 ? -8.602 2.834 -8.016 1 97.38 290 HIS A C 1
ATOM 2349 O O . HIS A 1 290 ? -7.371 2.775 -8.008 1 97.38 290 HIS A O 1
ATOM 2355 N N . ASP A 1 291 ? -9.398 1.818 -8.219 1 94.25 291 ASP A N 1
ATOM 2356 C CA . ASP A 1 291 ? -8.844 0.602 -8.805 1 94.25 291 ASP A CA 1
ATOM 2357 C C . ASP A 1 291 ? -8.75 0.722 -10.32 1 94.25 291 ASP A C 1
ATOM 2359 O O . ASP A 1 291 ? -8.961 1.8 -10.883 1 94.25 291 ASP A O 1
ATOM 2363 N N . ASN A 1 292 ? -8.383 -0.354 -10.977 1 92.19 292 ASN A N 1
ATOM 2364 C CA . ASN A 1 292 ? -8.125 -0.333 -12.414 1 92.19 292 ASN A CA 1
ATOM 2365 C C . ASN A 1 292 ? -9.414 -0.164 -13.211 1 92.19 292 ASN A C 1
ATOM 2367 O O . ASN A 1 292 ? -9.375 0.154 -14.406 1 92.19 292 ASN A O 1
ATOM 2371 N N . GLU A 1 293 ? -10.57 -0.374 -12.617 1 88.94 293 GLU A N 1
ATOM 2372 C CA . GLU A 1 293 ? -11.867 -0.237 -13.266 1 88.94 293 GLU A CA 1
ATOM 2373 C C . GLU A 1 293 ? -12.461 1.146 -13.023 1 88.94 293 GLU A C 1
ATOM 2375 O O . GLU A 1 293 ? -13.539 1.462 -13.539 1 88.94 293 GLU A O 1
ATOM 2380 N N . GLY A 1 294 ? -11.844 1.904 -12.195 1 92.31 294 GLY A N 1
ATOM 2381 C CA . GLY A 1 294 ? -12.297 3.264 -11.945 1 92.31 294 GLY A CA 1
ATOM 2382 C C . GLY A 1 294 ? -13.164 3.381 -10.711 1 92.31 294 GLY A C 1
ATOM 2383 O O . GLY A 1 294 ? -13.719 4.449 -10.43 1 92.31 294 GLY A O 1
ATOM 2384 N N . ASN A 1 295 ? -13.266 2.309 -9.938 1 93.31 295 ASN A N 1
ATOM 2385 C CA . ASN A 1 295 ? -14.031 2.377 -8.695 1 93.31 295 ASN A CA 1
ATOM 2386 C C . ASN A 1 295 ? -13.219 2.994 -7.566 1 93.31 295 ASN A C 1
ATOM 2388 O O . ASN A 1 295 ? -12.016 2.727 -7.445 1 93.31 295 ASN A O 1
ATOM 2392 N N . VAL A 1 296 ? -13.891 3.773 -6.691 1 97.19 296 VAL A N 1
ATOM 2393 C CA . VAL A 1 296 ? -13.227 4.336 -5.523 1 97.19 296 VAL A CA 1
ATOM 2394 C C . VAL A 1 296 ? -12.906 3.225 -4.523 1 97.19 296 VAL A C 1
ATOM 2396 O O . VAL A 1 296 ? -13.805 2.486 -4.102 1 97.19 296 VAL A O 1
ATOM 2399 N N . ILE A 1 297 ? -11.656 3.135 -4.145 1 96.25 297 ILE A N 1
ATOM 2400 C CA . ILE A 1 297 ? -11.297 2.053 -3.232 1 96.25 297 ILE A CA 1
ATOM 2401 C C . ILE A 1 297 ? -10.758 2.633 -1.928 1 96.25 297 ILE A C 1
ATOM 2403 O O . ILE A 1 297 ? -10.719 1.945 -0.905 1 96.25 297 ILE A O 1
ATOM 2407 N N . GLN A 1 298 ? -10.328 3.852 -1.99 1 98.25 298 GLN A N 1
ATOM 2408 C CA . GLN A 1 298 ? -9.727 4.465 -0.811 1 98.25 298 GLN A CA 1
ATOM 2409 C C . GLN A 1 298 ? -9.781 5.988 -0.892 1 98.25 298 GLN A C 1
ATOM 2411 O O . GLN A 1 298 ? -9.539 6.57 -1.951 1 98.25 298 GLN A O 1
ATOM 2416 N N . VAL A 1 299 ? -10.102 6.605 0.182 1 98.69 299 VAL A N 1
ATOM 2417 C CA . VAL A 1 299 ? -10.047 8.062 0.28 1 98.69 299 VAL A CA 1
ATOM 2418 C C . VAL A 1 299 ? -9.094 8.469 1.401 1 98.69 299 VAL A C 1
ATOM 2420 O O . VAL A 1 299 ? -9.328 8.156 2.57 1 98.69 299 VAL A O 1
ATOM 2423 N N . ARG A 1 300 ? -8.039 9.164 1.049 1 98.5 300 ARG A N 1
ATOM 2424 C CA . ARG A 1 300 ? -6.996 9.594 1.981 1 98.5 300 ARG A CA 1
ATOM 2425 C C . ARG A 1 300 ? -7.184 11.055 2.379 1 98.5 300 ARG A C 1
ATOM 2427 O O . ARG A 1 300 ? -6.746 11.953 1.664 1 98.5 300 ARG A O 1
ATOM 2434 N N . TRP A 1 301 ? -7.801 11.211 3.529 1 98.31 301 TRP A N 1
ATOM 2435 C CA . TRP A 1 301 ? -8.094 12.562 3.98 1 98.31 301 TRP A CA 1
ATOM 2436 C C . TRP A 1 301 ? -7.695 12.75 5.441 1 98.31 301 TRP A C 1
ATOM 2438 O O . TRP A 1 301 ? -8.266 12.125 6.336 1 98.31 301 TRP A O 1
ATOM 2448 N N . ASN A 1 302 ? -6.684 13.484 5.699 1 97.38 302 ASN A N 1
ATOM 2449 C CA . ASN A 1 302 ? -6.172 13.891 7.004 1 97.38 302 ASN A CA 1
ATOM 2450 C C . ASN A 1 302 ? -5.328 15.156 6.906 1 97.38 302 ASN A C 1
ATOM 2452 O O . ASN A 1 302 ? -4.172 15.102 6.48 1 97.38 302 ASN A O 1
ATOM 2456 N N . THR A 1 303 ? -5.836 16.234 7.301 1 93.19 303 THR A N 1
ATOM 2457 C CA . THR A 1 303 ? -5.176 17.516 7.121 1 93.19 303 THR A CA 1
ATOM 2458 C C . THR A 1 303 ? -3.969 17.641 8.047 1 93.19 303 THR A C 1
ATOM 2460 O O . THR A 1 303 ? -2.984 18.297 7.707 1 93.19 303 THR A O 1
ATOM 2463 N N . SER A 1 304 ? -4.023 17.031 9.164 1 93.44 304 SER A N 1
ATOM 2464 C CA . SER A 1 304 ? -2.938 17.125 10.133 1 93.44 304 SER A CA 1
ATOM 2465 C C . SER A 1 304 ? -1.703 16.359 9.656 1 93.44 304 SER A C 1
ATOM 2467 O O . SER A 1 304 ? -0.575 16.734 9.984 1 93.44 304 SER A O 1
ATOM 2469 N N . ASP A 1 305 ? -1.918 15.312 8.891 1 95.06 305 ASP A N 1
ATOM 2470 C CA . ASP A 1 305 ? -0.836 14.469 8.406 1 95.06 305 ASP A CA 1
ATOM 2471 C C . ASP A 1 305 ? -0.166 15.078 7.18 1 95.06 305 ASP A C 1
ATOM 2473 O O . ASP A 1 305 ? 0.903 14.633 6.758 1 95.06 305 ASP A O 1
ATOM 2477 N N . ARG A 1 306 ? -0.787 16.062 6.574 1 96.81 306 ARG A N 1
ATOM 2478 C CA . ARG A 1 306 ? -0.346 16.531 5.27 1 96.81 306 ARG A CA 1
ATOM 2479 C C . ARG A 1 306 ? 1.006 17.234 5.367 1 96.81 306 ARG A C 1
ATOM 2481 O O . ARG A 1 306 ? 1.223 18.062 6.258 1 96.81 306 ARG A O 1
ATOM 2488 N N . SER A 1 307 ? 1.9 16.859 4.445 1 95.94 307 SER A N 1
ATOM 2489 C CA . SER A 1 307 ? 3.191 17.516 4.293 1 95.94 307 SER A CA 1
ATOM 2490 C C . SER A 1 307 ? 3.111 18.672 3.299 1 95.94 307 SER A C 1
ATOM 2492 O O . SER A 1 307 ? 2.035 18.969 2.779 1 95.94 307 SER A O 1
ATOM 2494 N N . VAL A 1 308 ? 4.211 19.297 3.07 1 94.94 308 VAL A N 1
ATOM 2495 C CA . VAL A 1 308 ? 4.27 20.453 2.193 1 94.94 308 VAL A CA 1
ATOM 2496 C C . VAL A 1 308 ? 3.969 20.047 0.756 1 94.94 308 VAL A C 1
ATOM 2498 O O . VAL A 1 308 ? 4.465 19.016 0.286 1 94.94 308 VAL A O 1
ATOM 2501 N N . MET A 1 309 ? 3.078 20.812 0.149 1 94.75 309 MET A N 1
ATOM 2502 C CA . MET A 1 309 ? 2.803 20.641 -1.276 1 94.75 309 MET A CA 1
ATOM 2503 C C . MET A 1 309 ? 3.771 21.469 -2.113 1 94.75 309 MET A C 1
ATOM 2505 O O . MET A 1 309 ? 3.863 22.688 -1.942 1 94.75 309 MET A O 1
ATOM 2509 N N . ASN A 1 310 ? 4.492 20.844 -2.975 1 92.38 310 ASN A N 1
ATOM 2510 C CA . ASN A 1 310 ? 5.512 21.562 -3.73 1 92.38 310 ASN A CA 1
ATOM 2511 C C . ASN A 1 310 ? 5.559 21.094 -5.184 1 92.38 310 ASN A C 1
ATOM 2513 O O . ASN A 1 310 ? 4.535 20.719 -5.754 1 92.38 310 ASN A O 1
ATOM 2517 N N . GLY A 1 311 ? 6.719 21.312 -5.832 1 86.5 311 GLY A N 1
ATOM 2518 C CA . GLY A 1 311 ? 6.859 21.031 -7.25 1 86.5 311 GLY A CA 1
ATOM 2519 C C . GLY A 1 311 ? 6.613 19.578 -7.602 1 86.5 311 GLY A C 1
ATOM 2520 O O . GLY A 1 311 ? 6.41 19.234 -8.773 1 86.5 311 GLY A O 1
ATOM 2521 N N . LEU A 1 312 ? 6.59 18.719 -6.672 1 82.75 312 LEU A N 1
ATOM 2522 C CA . LEU A 1 312 ? 6.309 17.297 -6.898 1 82.75 312 LEU A CA 1
ATOM 2523 C C . LEU A 1 312 ? 4.809 17.047 -6.91 1 82.75 312 LEU A C 1
ATOM 2525 O O . LEU A 1 312 ? 4.359 16 -7.391 1 82.75 312 LEU A O 1
ATOM 2529 N N . SER A 1 313 ? 4.098 18 -6.465 1 89.06 313 SER A N 1
ATOM 2530 C CA . SER A 1 313 ? 2.648 17.844 -6.379 1 89.06 313 SER A CA 1
ATOM 2531 C C . SER A 1 313 ? 1.957 18.391 -7.621 1 89.06 313 SER A C 1
ATOM 2533 O O . SER A 1 313 ? 0.918 17.875 -8.039 1 89.06 313 SER A O 1
ATOM 2535 N N . PHE A 1 314 ? 2.602 19.406 -8.211 1 92.62 314 PHE A N 1
ATOM 2536 C CA . PHE A 1 314 ? 1.88 20.141 -9.25 1 92.62 314 PHE A CA 1
ATOM 2537 C C . PHE A 1 314 ? 2.619 20.062 -10.578 1 92.62 314 PHE A C 1
ATOM 2539 O O . PHE A 1 314 ? 3.84 20.234 -10.625 1 92.62 314 PHE A O 1
ATOM 2546 N N . LYS A 1 315 ? 1.864 19.844 -11.602 1 91.56 315 LYS A N 1
ATOM 2547 C CA . LYS A 1 315 ? 2.416 19.859 -12.953 1 91.56 315 LYS A CA 1
ATOM 2548 C C . LYS A 1 315 ? 2.123 21.188 -13.648 1 91.56 315 LYS A C 1
ATOM 2550 O O . LYS A 1 315 ? 2.977 21.719 -14.359 1 91.56 315 LYS A O 1
ATOM 2555 N N . ASN A 1 316 ? 0.958 21.703 -13.43 1 95.62 316 ASN A N 1
ATOM 2556 C CA . ASN A 1 316 ? 0.516 23 -13.914 1 95.62 316 ASN A CA 1
ATOM 2557 C C . ASN A 1 316 ? 0.011 23.875 -12.773 1 95.62 316 ASN A C 1
ATOM 2559 O O . ASN A 1 316 ? -1.187 24.156 -12.68 1 95.62 316 ASN A O 1
ATOM 2563 N N . PRO A 1 317 ? 0.982 24.359 -12.047 1 96.5 317 PRO A N 1
ATOM 2564 C CA . PRO A 1 317 ? 0.629 25.031 -10.797 1 96.5 317 PRO A CA 1
ATOM 2565 C C . PRO A 1 317 ? -0.318 26.219 -11.008 1 96.5 317 PRO A C 1
ATOM 2567 O O . PRO A 1 317 ? -1.171 26.484 -10.156 1 96.5 317 PRO A O 1
ATOM 2570 N N . GLU A 1 318 ? -0.208 26.953 -12.078 1 96.56 318 GLU A N 1
ATOM 2571 C CA . GLU A 1 318 ? -1.042 28.125 -12.32 1 96.56 318 GLU A CA 1
ATOM 2572 C C . GLU A 1 318 ? -2.525 27.781 -12.195 1 96.56 318 GLU A C 1
ATOM 2574 O O . GLU A 1 318 ? -3.287 28.531 -11.578 1 96.56 318 GLU A O 1
ATOM 2579 N N . THR A 1 319 ? -2.82 26.656 -12.672 1 97 319 THR A N 1
ATOM 2580 C CA . THR A 1 319 ? -4.23 26.281 -12.68 1 97 319 THR A CA 1
ATOM 2581 C C . THR A 1 319 ? -4.527 25.281 -11.57 1 97 319 THR A C 1
ATOM 2583 O O . THR A 1 319 ? -5.586 25.328 -10.945 1 97 319 THR A O 1
ATOM 2586 N N . GLU A 1 320 ? -3.607 24.406 -11.281 1 97.81 320 GLU A N 1
ATOM 2587 C CA . GLU A 1 320 ? -3.85 23.266 -10.383 1 97.81 320 GLU A CA 1
ATOM 2588 C C . GLU A 1 320 ? -3.939 23.719 -8.93 1 97.81 320 GLU A C 1
ATOM 2590 O O . GLU A 1 320 ? -4.742 23.203 -8.164 1 97.81 320 GLU A O 1
ATOM 2595 N N . VAL A 1 321 ? -3.152 24.719 -8.539 1 98 321 VAL A N 1
ATOM 2596 C CA . VAL A 1 321 ? -3.111 25.125 -7.137 1 98 321 VAL A CA 1
ATOM 2597 C C . VAL A 1 321 ? -4.449 25.734 -6.742 1 98 321 VAL A C 1
ATOM 2599 O O . VAL A 1 321 ? -5.102 25.281 -5.801 1 98 321 VAL A O 1
ATOM 2602 N N . PRO A 1 322 ? -4.91 26.766 -7.48 1 97.94 322 PRO A N 1
ATOM 2603 C CA . PRO A 1 322 ? -6.215 27.312 -7.094 1 97.94 322 PRO A CA 1
ATOM 2604 C C . PRO A 1 322 ? -7.336 26.281 -7.184 1 97.94 322 PRO A C 1
ATOM 2606 O O . PRO A 1 322 ? -8.234 26.266 -6.336 1 97.94 322 PRO A O 1
ATOM 2609 N N . LEU A 1 323 ? -7.277 25.5 -8.203 1 98.25 323 LEU A N 1
ATOM 2610 C CA . LEU A 1 323 ? -8.312 24.484 -8.391 1 98.25 323 LEU A CA 1
ATOM 2611 C C . LEU A 1 323 ? -8.312 23.484 -7.234 1 98.25 323 LEU A C 1
ATOM 2613 O O . LEU A 1 323 ? -9.375 23.078 -6.766 1 98.25 323 LEU A O 1
ATOM 2617 N N . PHE A 1 324 ? -7.176 23.062 -6.777 1 98.44 324 PHE A N 1
ATOM 2618 C CA . PHE A 1 324 ? -7.039 22.141 -5.664 1 98.44 324 PHE A CA 1
ATOM 2619 C C . PHE A 1 324 ? -7.68 22.703 -4.402 1 98.44 324 PHE A C 1
ATOM 2621 O O . PHE A 1 324 ? -8.453 22.031 -3.732 1 98.44 324 PHE A O 1
ATOM 2628 N N . TYR A 1 325 ? -7.41 23.922 -4.094 1 98.44 325 TYR A N 1
ATOM 2629 C CA . TYR A 1 325 ? -7.938 24.531 -2.877 1 98.44 325 TYR A CA 1
ATOM 2630 C C . TYR A 1 325 ? -9.445 24.719 -2.975 1 98.44 325 TYR A C 1
ATOM 2632 O O . TYR A 1 325 ? -10.164 24.562 -1.986 1 98.44 325 TYR A O 1
ATOM 2640 N N . ALA A 1 326 ? -9.875 25.078 -4.137 1 98.69 326 ALA A N 1
ATOM 2641 C CA . ALA A 1 326 ? -11.32 25.156 -4.328 1 98.69 326 ALA A CA 1
ATOM 2642 C C . ALA A 1 326 ? -11.977 23.797 -4.117 1 98.69 326 ALA A C 1
ATOM 2644 O O . ALA A 1 326 ? -13.031 23.703 -3.49 1 98.69 326 ALA A O 1
ATOM 2645 N N . ALA A 1 327 ? -11.336 22.781 -4.609 1 98.75 327 ALA A N 1
ATOM 2646 C CA . ALA A 1 327 ? -11.852 21.406 -4.508 1 98.75 327 ALA A CA 1
ATOM 2647 C C . ALA A 1 327 ? -11.883 20.953 -3.055 1 98.75 327 ALA A C 1
ATOM 2649 O O . ALA A 1 327 ? -12.859 20.328 -2.611 1 98.75 327 ALA A O 1
ATOM 2650 N N . ILE A 1 328 ? -10.82 21.188 -2.299 1 97.88 328 ILE A N 1
ATOM 2651 C CA . ILE A 1 328 ? -10.797 20.688 -0.926 1 97.88 328 ILE A CA 1
ATOM 2652 C C . ILE A 1 328 ? -11.82 21.453 -0.088 1 97.88 328 ILE A C 1
ATOM 2654 O O . ILE A 1 328 ? -12.406 20.891 0.847 1 97.88 328 ILE A O 1
ATOM 2658 N N . LYS A 1 329 ? -12.047 22.719 -0.396 1 98.12 329 LYS A N 1
ATOM 2659 C CA . LYS A 1 329 ? -13.109 23.453 0.285 1 98.12 329 LYS A CA 1
ATOM 2660 C C . LYS A 1 329 ? -14.469 22.812 0.052 1 98.12 329 LYS A C 1
ATOM 2662 O O . LYS A 1 329 ? -15.219 22.562 1.002 1 98.12 329 LYS A O 1
ATOM 2667 N N . LYS A 1 330 ? -14.766 22.594 -1.221 1 98.69 330 LYS A N 1
ATOM 2668 C CA . LYS A 1 330 ? -16.031 21.953 -1.551 1 98.69 330 LYS A CA 1
ATOM 2669 C C . LYS A 1 330 ? -16.141 20.578 -0.911 1 98.69 330 LYS A C 1
ATOM 2671 O O . LYS A 1 330 ? -17.188 20.203 -0.392 1 98.69 330 LYS A O 1
ATOM 2676 N N . TRP A 1 331 ? -15.086 19.828 -0.975 1 98.69 331 TRP A N 1
ATOM 2677 C CA . TRP A 1 331 ? -15.008 18.5 -0.354 1 98.69 331 TRP A CA 1
ATOM 2678 C C . TRP A 1 331 ? -15.344 18.578 1.132 1 98.69 331 TRP A C 1
ATOM 2680 O O . TRP A 1 331 ? -16.203 17.844 1.619 1 98.69 331 TRP A O 1
ATOM 2690 N N . ASN A 1 332 ? -14.719 19.5 1.771 1 98.19 332 ASN A N 1
ATOM 2691 C CA . ASN A 1 332 ? -14.953 19.672 3.199 1 98.19 332 ASN A CA 1
ATOM 2692 C C . ASN A 1 332 ? -16.406 20.047 3.48 1 98.19 332 ASN A C 1
ATOM 2694 O O . ASN A 1 332 ? -17 19.562 4.441 1 98.19 332 ASN A O 1
ATOM 2698 N N . ASP A 1 333 ? -16.938 20.906 2.66 1 98.19 333 ASP A N 1
ATOM 2699 C CA . ASP A 1 333 ? -18.344 21.297 2.801 1 98.19 333 ASP A CA 1
ATOM 2700 C C . ASP A 1 333 ? -19.25 20.062 2.729 1 98.19 333 ASP A C 1
ATOM 2702 O O . ASP A 1 333 ? -20.203 19.953 3.488 1 98.19 333 ASP A O 1
ATOM 2706 N N . ILE A 1 334 ? -18.906 19.219 1.833 1 98.75 334 ILE A N 1
ATOM 2707 C CA . ILE A 1 334 ? -19.734 18.031 1.631 1 98.75 334 ILE A CA 1
ATOM 2708 C C . ILE A 1 334 ? -19.609 17.109 2.846 1 98.75 334 ILE A C 1
ATOM 2710 O O . ILE A 1 334 ? -20.625 16.703 3.422 1 98.75 334 ILE A O 1
ATOM 2714 N N . ILE A 1 335 ? -18.406 16.812 3.305 1 98.5 335 ILE A N 1
ATOM 2715 C CA . ILE A 1 335 ? -18.219 15.773 4.305 1 98.5 335 ILE A CA 1
ATOM 2716 C C . ILE A 1 335 ? -18.672 16.281 5.672 1 98.5 335 ILE A C 1
ATOM 2718 O O . ILE A 1 335 ? -19.125 15.5 6.512 1 98.5 335 ILE A O 1
ATOM 2722 N N . GLU A 1 336 ? -18.688 17.578 5.867 1 97.31 336 GLU A N 1
ATOM 2723 C CA . GLU A 1 336 ? -19.047 18.125 7.176 1 97.31 336 GLU A CA 1
ATOM 2724 C C . GLU A 1 336 ? -20.484 18.641 7.18 1 97.31 336 GLU A C 1
ATOM 2726 O O . GLU A 1 336 ? -20.922 19.25 8.156 1 97.31 336 GLU A O 1
ATOM 2731 N N . SER A 1 337 ? -21.141 18.453 6.133 1 98.19 337 SER A N 1
ATOM 2732 C CA . SER A 1 337 ? -22.547 18.875 6.102 1 98.19 337 SER A CA 1
ATOM 2733 C C . SER A 1 337 ? -23.391 18.078 7.086 1 98.19 337 SER A C 1
ATOM 2735 O O . SER A 1 337 ? -23.078 16.938 7.395 1 98.19 337 SER A O 1
ATOM 2737 N N . LYS A 1 338 ? -24.5 18.656 7.48 1 97.75 338 LYS A N 1
ATOM 2738 C CA . LYS A 1 338 ? -25.406 18 8.406 1 97.75 338 LYS A CA 1
ATOM 2739 C C . LYS A 1 338 ? -25.984 16.719 7.809 1 97.75 338 LYS A C 1
ATOM 2741 O O . LYS A 1 338 ? -26.312 15.781 8.539 1 97.75 338 LYS A O 1
ATOM 2746 N N . ASP A 1 339 ? -26.031 16.672 6.52 1 98.31 339 ASP A N 1
ATOM 2747 C CA . ASP A 1 339 ? -26.594 15.516 5.824 1 98.31 339 ASP A CA 1
ATOM 2748 C C . ASP A 1 339 ? -25.609 14.352 5.801 1 98.31 339 ASP A C 1
ATOM 2750 O O . ASP A 1 339 ? -26.016 13.195 5.668 1 98.31 339 ASP A O 1
ATOM 2754 N N . ASN A 1 340 ? -24.312 14.664 5.992 1 98.69 340 ASN A N 1
ATOM 2755 C CA . ASN A 1 340 ? -23.328 13.609 5.707 1 98.69 340 ASN A CA 1
ATOM 2756 C C . ASN A 1 340 ? -22.5 13.281 6.941 1 98.69 340 ASN A C 1
ATOM 2758 O O . ASN A 1 340 ? -21.844 12.234 6.992 1 98.69 340 ASN A O 1
ATOM 2762 N N . GLU A 1 341 ? -22.469 14.141 7.852 1 98.5 341 GLU A N 1
ATOM 2763 C CA . GLU A 1 341 ? -21.703 13.883 9.078 1 98.5 341 GLU A CA 1
ATOM 2764 C C . GLU A 1 341 ? -22.625 13.352 10.18 1 98.5 341 GLU A C 1
ATOM 2766 O O . GLU A 1 341 ? -23.5 14.062 10.664 1 98.5 341 GLU A O 1
ATOM 2771 N N . PHE A 1 342 ? -22.375 12.148 10.586 1 98.25 342 PHE A N 1
ATOM 2772 C CA . PHE A 1 342 ? -23.172 11.453 11.602 1 98.25 342 PHE A CA 1
ATOM 2773 C C . PHE A 1 342 ? -22.562 11.633 12.984 1 98.25 342 PHE A C 1
ATOM 2775 O O . PHE A 1 342 ? -21.406 11.242 13.219 1 98.25 342 PHE A O 1
ATOM 2782 N N . PHE A 1 343 ? -23.312 12.203 13.906 1 97 343 PHE A N 1
ATOM 2783 C CA . PHE A 1 343 ? -22.859 12.461 15.266 1 97 343 PHE A CA 1
ATOM 2784 C C . PHE A 1 343 ? -23.266 11.328 16.203 1 97 343 PHE A C 1
ATOM 2786 O O . PHE A 1 343 ? -24.422 10.891 16.188 1 97 343 PHE A O 1
ATOM 2793 N N . HIS A 1 344 ? -22.266 10.859 16.969 1 95.56 344 HIS A N 1
ATOM 2794 C CA . HIS A 1 344 ? -22.531 9.766 17.906 1 95.56 344 HIS A CA 1
ATOM 2795 C C . HIS A 1 344 ? -21.656 9.875 19.141 1 95.56 344 HIS A C 1
ATOM 2797 O O . HIS A 1 344 ? -20.422 9.883 19.031 1 95.56 344 HIS A O 1
ATOM 2803 N N . GLN A 1 345 ? -22.297 9.875 20.297 1 93.56 345 GLN A N 1
ATOM 2804 C CA . GLN A 1 345 ? -21.531 9.828 21.531 1 93.56 345 GLN A CA 1
ATOM 2805 C C . GLN A 1 345 ? -21.219 8.391 21.938 1 93.56 345 GLN A C 1
ATOM 2807 O O . GLN A 1 345 ? -22.141 7.625 22.266 1 93.56 345 GLN A O 1
ATOM 2812 N N . LEU A 1 346 ? -19.953 8.117 21.953 1 92.88 346 LEU A N 1
ATOM 2813 C CA . LEU A 1 346 ? -19.547 6.777 22.375 1 92.88 346 LEU A CA 1
ATOM 2814 C C . LEU A 1 346 ? -19.844 6.559 23.859 1 92.88 346 LEU A C 1
ATOM 2816 O O . LEU A 1 346 ? -19.781 7.496 24.641 1 92.88 346 LEU A O 1
ATOM 2820 N N . LYS A 1 347 ? -20.141 5.348 24.219 1 93.69 347 LYS A N 1
ATOM 2821 C CA . LYS A 1 347 ? -20.359 4.953 25.609 1 93.69 347 LYS A CA 1
ATOM 2822 C C . LYS A 1 347 ? -19.594 3.676 25.953 1 93.69 347 LYS A C 1
ATOM 2824 O O . LYS A 1 347 ? -19.375 2.828 25.078 1 93.69 347 LYS A O 1
ATOM 2829 N N . PRO A 1 348 ? -19.188 3.623 27.219 1 95.81 348 PRO A N 1
ATOM 2830 C CA . PRO A 1 348 ? -18.562 2.357 27.609 1 95.81 348 PRO A CA 1
ATOM 2831 C C . PRO A 1 348 ? -19.422 1.144 27.281 1 95.81 348 PRO A C 1
ATOM 2833 O O . PRO A 1 348 ? -20.656 1.186 27.453 1 95.81 348 PRO A O 1
ATOM 2836 N N . GLY A 1 349 ? -18.781 0.153 26.719 1 96.5 349 GLY A N 1
ATOM 2837 C CA . GLY A 1 349 ? -19.516 -1.069 26.406 1 96.5 349 GLY A CA 1
ATOM 2838 C C . GLY A 1 349 ? -19.984 -1.138 24.969 1 96.5 349 GLY A C 1
ATOM 2839 O O . GLY A 1 349 ? -20.562 -2.141 24.547 1 96.5 349 GLY A O 1
ATOM 2840 N N . GLN A 1 350 ? -19.75 -0.129 24.281 1 96.62 350 GLN A N 1
ATOM 2841 C CA . GLN A 1 350 ? -20.047 -0.135 22.844 1 96.62 350 GLN A CA 1
ATOM 2842 C C . GLN A 1 350 ? -18.797 0.139 22.031 1 96.62 350 GLN A C 1
ATOM 2844 O O . GLN A 1 350 ? -18.25 1.25 22.047 1 96.62 350 GLN A O 1
ATOM 2849 N N . CYS A 1 351 ? -18.375 -0.831 21.281 1 98.62 351 CYS A N 1
ATOM 2850 C CA . CYS A 1 351 ? -17.234 -0.667 20.391 1 98.62 351 CYS A CA 1
ATOM 2851 C C . CYS A 1 351 ? -17.672 -0.1 19.047 1 98.62 351 CYS A C 1
ATOM 2853 O O . CYS A 1 351 ? -18.797 -0.356 18.594 1 98.62 351 CYS A O 1
ATOM 2855 N N . LEU A 1 352 ? -16.859 0.699 18.516 1 98.75 352 LEU A N 1
ATOM 2856 C CA . LEU A 1 352 ? -17 1.188 17.156 1 98.75 352 LEU A CA 1
ATOM 2857 C C . LEU A 1 352 ? -15.852 0.712 16.281 1 98.75 352 LEU A C 1
ATOM 2859 O O . LEU A 1 352 ? -14.68 0.95 16.609 1 98.75 352 LEU A O 1
ATOM 2863 N N . ILE A 1 353 ? -16.156 -0.028 15.234 1 98.88 353 ILE A N 1
ATOM 2864 C CA . ILE A 1 353 ? -15.133 -0.394 14.258 1 98.88 353 ILE A CA 1
ATOM 2865 C C . ILE A 1 353 ? -15.492 0.199 12.898 1 98.88 353 ILE A C 1
ATOM 2867 O O . ILE A 1 353 ? -16.672 0.253 12.523 1 98.88 353 ILE A O 1
ATOM 2871 N N . PHE A 1 354 ? -14.547 0.657 12.164 1 98.81 354 PHE A N 1
ATOM 2872 C CA . PHE A 1 354 ? -14.844 1.222 10.852 1 98.81 354 PHE A CA 1
ATOM 2873 C C . PHE A 1 354 ? -13.703 0.956 9.875 1 98.81 354 PHE A C 1
ATOM 2875 O O . PHE A 1 354 ? -12.57 0.713 10.289 1 98.81 354 PHE A O 1
ATOM 2882 N N . ASP A 1 355 ? -14.039 0.878 8.578 1 98.81 355 ASP A N 1
ATOM 2883 C CA . ASP A 1 355 ? -13.117 0.8 7.453 1 98.81 355 ASP A CA 1
ATOM 2884 C C . ASP A 1 355 ? -12.375 2.123 7.258 1 98.81 355 ASP A C 1
ATOM 2886 O O . ASP A 1 355 ? -12.945 3.084 6.734 1 98.81 355 ASP A O 1
ATOM 2890 N N . ASN A 1 356 ? -11.117 2.109 7.637 1 98.81 356 ASN A N 1
ATOM 2891 C CA . ASN A 1 356 ? -10.273 3.295 7.629 1 98.81 356 ASN A CA 1
ATOM 2892 C C . ASN A 1 356 ? -9.992 3.775 6.211 1 98.81 356 ASN A C 1
ATOM 2894 O O . ASN A 1 356 ? -9.453 4.871 6.012 1 98.81 356 ASN A O 1
ATOM 2898 N N . TRP A 1 357 ? -10.391 2.996 5.199 1 98.69 357 TRP A N 1
ATOM 2899 C CA . TRP A 1 357 ? -10.219 3.393 3.805 1 98.69 357 TRP A CA 1
ATOM 2900 C C . TRP A 1 357 ? -11.445 4.141 3.297 1 98.69 357 TRP A C 1
ATOM 2902 O O . TRP A 1 357 ? -11.414 4.73 2.213 1 98.69 357 TRP A O 1
ATOM 2912 N N . ARG A 1 358 ? -12.453 4.168 4.129 1 98.69 358 ARG A N 1
ATOM 2913 C CA . ARG A 1 358 ? -13.734 4.633 3.605 1 98.69 358 ARG A CA 1
ATOM 2914 C C . ARG A 1 358 ? -14.398 5.613 4.562 1 98.69 358 ARG A C 1
ATOM 2916 O O . ARG A 1 358 ? -14.828 6.695 4.156 1 98.69 358 ARG A O 1
ATOM 2923 N N . VAL A 1 359 ? -14.453 5.281 5.812 1 98.88 359 VAL A N 1
ATOM 2924 C CA . VAL A 1 359 ? -15.25 6.066 6.75 1 98.88 359 VAL A CA 1
ATOM 2925 C C . VAL A 1 359 ? -14.352 7.02 7.527 1 98.88 359 VAL A C 1
ATOM 2927 O O . VAL A 1 359 ? -13.414 6.586 8.203 1 98.88 359 VAL A O 1
ATOM 2930 N N . PHE A 1 360 ? -14.68 8.281 7.402 1 98.81 360 PHE A N 1
ATOM 2931 C CA . PHE A 1 360 ? -13.992 9.289 8.211 1 98.81 360 PHE A CA 1
ATOM 2932 C C . PHE A 1 360 ? -14.516 9.273 9.641 1 98.81 360 PHE A C 1
ATOM 2934 O O . PHE A 1 360 ? -15.688 9 9.883 1 98.81 360 PHE A O 1
ATOM 2941 N N . HIS A 1 361 ? -13.625 9.547 10.531 1 98.31 361 HIS A N 1
ATOM 2942 C CA . HIS A 1 361 ? -14 9.766 11.922 1 98.31 361 HIS A CA 1
ATOM 2943 C C . HIS A 1 361 ? -13.43 11.078 12.445 1 98.31 361 HIS A C 1
ATOM 2945 O O . HIS A 1 361 ? -12.477 11.617 11.883 1 98.31 361 HIS A O 1
ATOM 2951 N N . SER A 1 362 ? -14.07 11.609 13.398 1 95.81 362 SER A N 1
ATOM 2952 C CA . SER A 1 362 ? -13.602 12.836 14.047 1 95.81 362 SER A CA 1
ATOM 2953 C C . SER A 1 362 ? -13.859 12.805 15.547 1 95.81 362 SER A C 1
ATOM 2955 O O . SER A 1 362 ? -14.562 11.922 16.047 1 95.81 362 SER A O 1
ATOM 2957 N N . ARG A 1 363 ? -13.156 13.633 16.234 1 90.44 363 ARG A N 1
ATOM 2958 C CA . ARG A 1 363 ? -13.508 14.125 17.562 1 90.44 363 ARG A CA 1
ATOM 2959 C C . ARG A 1 363 ? -13.898 15.602 17.5 1 90.44 363 ARG A C 1
ATOM 2961 O O . ARG A 1 363 ? -13.031 16.484 17.547 1 90.44 363 ARG A O 1
ATOM 2968 N N . ARG A 1 364 ? -15.086 15.875 17.453 1 86.5 364 ARG A N 1
ATOM 2969 C CA . ARG A 1 364 ? -15.578 17.188 17.062 1 86.5 364 ARG A CA 1
ATOM 2970 C C . ARG A 1 364 ? -15.375 18.203 18.172 1 86.5 364 ARG A C 1
ATOM 2972 O O . ARG A 1 364 ? -15.234 19.406 17.906 1 86.5 364 ARG A O 1
ATOM 2979 N N . THR A 1 365 ? -15.398 17.734 19.391 1 82.44 365 THR A N 1
ATOM 2980 C CA . THR A 1 365 ? -15.211 18.672 20.484 1 82.44 365 THR A CA 1
ATOM 2981 C C . THR A 1 365 ? -14.078 18.219 21.406 1 82.44 365 THR A C 1
ATOM 2983 O O . THR A 1 365 ? -13.836 17.016 21.547 1 82.44 365 THR A O 1
ATOM 2986 N N . SER A 1 366 ? -13.539 19.172 21.938 1 83.56 366 SER A N 1
ATOM 2987 C CA . SER A 1 366 ? -12.656 18.844 23.047 1 83.56 366 SER A CA 1
ATOM 2988 C C . SER A 1 366 ? -13.438 18.219 24.188 1 83.56 366 SER A C 1
ATOM 2990 O O . SER A 1 366 ? -14.672 18.156 24.156 1 83.56 366 SER A O 1
ATOM 2992 N N . PHE A 1 367 ? -12.727 17.594 25.062 1 84.06 367 PHE A N 1
ATOM 2993 C CA . PHE A 1 367 ? -13.445 16.984 26.188 1 84.06 367 PHE A CA 1
ATOM 2994 C C . PHE A 1 367 ? -12.789 17.344 27.516 1 84.06 367 PHE A C 1
ATOM 2996 O O . PHE A 1 367 ? -11.664 17.859 27.531 1 84.06 367 PHE A O 1
ATOM 3003 N N . THR A 1 368 ? -13.547 17.156 28.484 1 86.88 368 THR A N 1
ATOM 3004 C CA . THR A 1 368 ? -13.094 17.406 29.844 1 86.88 368 THR A CA 1
ATOM 3005 C C . THR A 1 368 ? -13.047 16.094 30.641 1 86.88 368 THR A C 1
ATOM 3007 O O . THR A 1 368 ? -13.633 15.094 30.234 1 86.88 368 THR A O 1
ATOM 3010 N N . GLY A 1 369 ? -12.227 16.078 31.656 1 86.06 369 GLY A N 1
ATOM 3011 C CA . GLY A 1 369 ? -12.172 14.906 32.531 1 86.06 369 GLY A CA 1
ATOM 3012 C C . GLY A 1 369 ? -11.289 13.805 31.984 1 86.06 369 GLY A C 1
ATOM 3013 O O . GLY A 1 369 ? -10.477 14.031 31.094 1 86.06 369 GLY A O 1
ATOM 3014 N N . GLU A 1 370 ? -11.461 12.695 32.594 1 87.56 370 GLU A N 1
ATOM 3015 C CA . GLU A 1 370 ? -10.656 11.547 32.219 1 87.56 370 GLU A CA 1
ATOM 3016 C C . GLU A 1 370 ? -11.352 10.742 31.109 1 87.56 370 GLU A C 1
ATOM 3018 O O . GLU A 1 370 ? -12.562 10.508 31.172 1 87.56 370 GLU A O 1
ATOM 3023 N N . ARG A 1 371 ? -10.602 10.477 30.156 1 89.31 371 ARG A N 1
ATOM 3024 C CA . ARG A 1 371 ? -11.086 9.664 29.047 1 89.31 371 ARG A CA 1
ATOM 3025 C C . ARG A 1 371 ? -10.117 8.531 28.734 1 89.31 371 ARG A C 1
ATOM 3027 O O . ARG A 1 371 ? -8.93 8.773 28.484 1 89.31 371 ARG A O 1
ATOM 3034 N N . ARG A 1 372 ? -10.602 7.32 28.844 1 92.31 372 ARG A N 1
ATOM 3035 C CA . ARG A 1 372 ? -9.781 6.148 28.562 1 92.31 372 ARG A CA 1
ATOM 3036 C C . ARG A 1 372 ? -10.32 5.383 27.359 1 92.31 372 ARG A C 1
ATOM 3038 O O . ARG A 1 372 ? -11.5 5.016 27.328 1 92.31 372 ARG A O 1
ATOM 3045 N N . MET A 1 373 ? -9.477 5.219 26.391 1 93.44 373 MET A N 1
ATOM 3046 C CA . MET A 1 373 ? -9.828 4.574 25.125 1 93.44 373 MET A CA 1
ATOM 3047 C C . MET A 1 373 ? -8.883 3.414 24.828 1 93.44 373 MET A C 1
ATOM 3049 O O . MET A 1 373 ? -7.699 3.475 25.156 1 93.44 373 MET A O 1
ATOM 3053 N N . CYS A 1 374 ? -9.383 2.379 24.266 1 96.5 374 CYS A N 1
ATOM 3054 C CA . CYS A 1 374 ? -8.508 1.332 23.75 1 96.5 374 CYS A CA 1
ATOM 3055 C C . CYS A 1 374 ? -8.922 0.929 22.328 1 96.5 374 CYS A C 1
ATOM 3057 O O . CYS A 1 374 ? -9.992 1.315 21.859 1 96.5 374 CYS A O 1
ATOM 3059 N N . GLY A 1 375 ? -8.008 0.28 21.609 1 97.19 375 GLY A N 1
ATOM 3060 C CA . GLY A 1 375 ? -8.297 -0.103 20.234 1 97.19 375 GLY A CA 1
ATOM 3061 C C . GLY A 1 375 ? -7.105 -0.706 19.516 1 97.19 375 GLY A C 1
ATOM 3062 O O . GLY A 1 375 ? -6.094 -1.021 20.141 1 97.19 375 GLY A O 1
ATOM 3063 N N . ALA A 1 376 ? -7.305 -0.982 18.266 1 98.5 376 ALA A N 1
ATOM 3064 C CA . ALA A 1 376 ? -6.27 -1.584 17.438 1 98.5 376 ALA A CA 1
ATOM 3065 C C . ALA A 1 376 ? -6.613 -1.442 15.953 1 98.5 376 ALA A C 1
ATOM 3067 O O . ALA A 1 376 ? -7.707 -0.991 15.602 1 98.5 376 ALA A O 1
ATOM 3068 N N . TYR A 1 377 ? -5.621 -1.791 15.141 1 98.62 377 TYR A N 1
ATOM 3069 C CA . TYR A 1 377 ? -5.785 -1.782 13.695 1 98.62 377 TYR A CA 1
ATOM 3070 C C . TYR A 1 377 ? -5.75 -3.199 13.133 1 98.62 377 TYR A C 1
ATOM 3072 O O . TYR A 1 377 ? -5.145 -4.094 13.727 1 98.62 377 TYR A O 1
ATOM 3080 N N . ILE A 1 378 ? -6.41 -3.371 12.016 1 98.62 378 ILE A N 1
ATOM 3081 C CA . ILE A 1 378 ? -6.285 -4.566 11.195 1 98.62 378 ILE A CA 1
ATOM 3082 C C . ILE A 1 378 ? -5.895 -4.172 9.773 1 98.62 378 ILE A C 1
ATOM 3084 O O . ILE A 1 378 ? -6.355 -3.1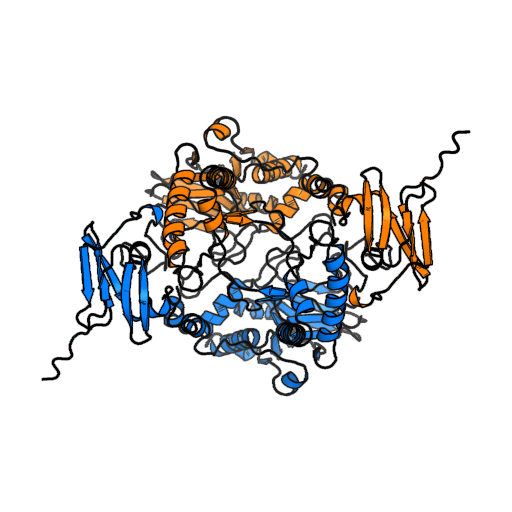48 9.258 1 98.62 378 ILE A O 1
ATOM 3088 N N . ASN A 1 379 ? -5.066 -5.031 9.141 1 98.31 379 ASN A N 1
ATOM 3089 C CA . ASN A 1 379 ? -4.723 -4.809 7.742 1 98.31 379 ASN A CA 1
ATOM 3090 C C . ASN A 1 379 ? -5.941 -4.965 6.836 1 98.31 379 ASN A C 1
ATOM 3092 O O . ASN A 1 379 ? -6.762 -5.859 7.043 1 98.31 379 ASN A O 1
ATOM 3096 N N . HIS A 1 380 ? -5.984 -4.164 5.812 1 98.5 380 HIS A N 1
ATOM 3097 C CA . HIS A 1 380 ? -7.125 -4.188 4.906 1 98.5 380 HIS A CA 1
ATOM 3098 C C . HIS A 1 380 ? -7.234 -5.527 4.188 1 98.5 380 HIS A C 1
ATOM 3100 O O . HIS A 1 380 ? -8.328 -6.094 4.086 1 98.5 380 HIS A O 1
ATOM 3106 N N . ASP A 1 381 ? -6.168 -6.074 3.66 1 98.31 381 ASP A N 1
ATOM 3107 C CA . ASP A 1 381 ? -6.188 -7.316 2.893 1 98.31 381 ASP A CA 1
ATOM 3108 C C . ASP A 1 381 ? -6.695 -8.477 3.742 1 98.31 381 ASP A C 1
ATOM 3110 O O . ASP A 1 381 ? -7.441 -9.336 3.256 1 98.31 381 ASP A O 1
ATOM 3114 N N . ASP A 1 382 ? -6.254 -8.531 4.957 1 98.25 382 ASP A N 1
ATOM 3115 C CA . ASP A 1 382 ? -6.688 -9.602 5.855 1 98.25 382 ASP A CA 1
ATOM 3116 C C . ASP A 1 382 ? -8.18 -9.484 6.168 1 98.25 382 ASP A C 1
ATOM 3118 O O . ASP A 1 382 ? -8.883 -10.484 6.223 1 98.25 382 ASP A O 1
ATOM 3122 N N . TYR A 1 383 ? -8.562 -8.266 6.328 1 98.31 383 TYR A N 1
ATOM 3123 C CA . TYR A 1 383 ? -9.977 -7.992 6.551 1 98.31 383 TYR A CA 1
ATOM 3124 C C . TYR A 1 383 ? -10.82 -8.43 5.355 1 98.31 383 TYR A C 1
ATOM 3126 O O . TYR A 1 383 ? -11.82 -9.133 5.516 1 98.31 383 TYR A O 1
ATOM 3134 N N . VAL A 1 384 ? -10.406 -8.133 4.211 1 97.31 384 VAL A N 1
ATOM 3135 C CA . VAL A 1 384 ? -11.148 -8.461 2.998 1 97.31 384 VAL A CA 1
ATOM 3136 C C . VAL A 1 384 ? -11.188 -9.977 2.807 1 97.31 384 VAL A C 1
ATOM 3138 O O . VAL A 1 384 ? -12.219 -10.539 2.449 1 97.31 384 VAL A O 1
ATOM 3141 N N . SER A 1 385 ? -10.055 -10.594 3.027 1 97.19 385 SER A N 1
ATOM 3142 C CA . SER A 1 385 ? -10 -12.047 2.986 1 97.19 385 SER A CA 1
ATOM 3143 C C . SER A 1 385 ? -11.055 -12.672 3.9 1 97.19 385 SER A C 1
ATOM 3145 O O . SER A 1 385 ? -11.781 -13.57 3.49 1 97.19 385 SER A O 1
ATOM 3147 N N . ARG A 1 386 ? -11.141 -12.133 5.09 1 97.62 386 ARG A N 1
ATOM 3148 C CA . ARG A 1 386 ? -12.07 -12.648 6.09 1 97.62 386 ARG A CA 1
ATOM 3149 C C . ARG A 1 386 ? -13.516 -12.445 5.652 1 97.62 386 ARG A C 1
ATOM 3151 O O . ARG A 1 386 ? -14.336 -13.352 5.781 1 97.62 386 ARG A O 1
ATOM 3158 N N . VAL A 1 387 ? -13.836 -11.289 5.105 1 97.56 387 VAL A N 1
ATOM 3159 C CA . VAL A 1 387 ? -15.18 -10.977 4.629 1 97.56 387 VAL A CA 1
ATOM 3160 C C . VAL A 1 387 ? -15.594 -11.969 3.547 1 97.56 387 VAL A C 1
ATOM 3162 O O . VAL A 1 387 ? -16.688 -12.547 3.604 1 97.56 387 VAL A O 1
ATOM 3165 N N . LYS A 1 388 ? -14.727 -12.195 2.619 1 96.25 388 LYS A N 1
ATOM 3166 C CA . LYS A 1 388 ? -15.023 -13.078 1.497 1 96.25 388 LYS A CA 1
ATOM 3167 C C . LYS A 1 388 ? -15.219 -14.516 1.968 1 96.25 388 LYS A C 1
ATOM 3169 O O . LYS A 1 388 ? -16.188 -15.172 1.588 1 96.25 388 LYS A O 1
ATOM 3174 N N . LEU A 1 389 ? -14.383 -14.961 2.832 1 96.44 389 LEU A N 1
ATOM 3175 C CA . LEU A 1 389 ? -14.406 -16.359 3.277 1 96.44 389 LEU A CA 1
ATOM 3176 C C . LEU A 1 389 ? -15.641 -16.625 4.125 1 96.44 389 LEU A C 1
ATOM 3178 O O . LEU A 1 389 ? -16.172 -17.75 4.113 1 96.44 389 LEU A O 1
ATOM 3182 N N . LEU A 1 390 ? -16.094 -15.609 4.844 1 96.88 390 LEU A N 1
ATOM 3183 C CA . LEU A 1 390 ? -17.219 -15.781 5.746 1 96.88 390 LEU A CA 1
ATOM 3184 C C . LEU A 1 390 ? -18.547 -15.664 4.988 1 96.88 390 LEU A C 1
ATOM 3186 O O . LEU A 1 390 ? -19.578 -16.156 5.449 1 96.88 390 LEU A O 1
ATOM 3190 N N . ASN A 1 391 ? -18.469 -15 3.801 1 96.06 391 ASN A N 1
ATOM 3191 C CA . ASN A 1 391 ? -19.75 -14.609 3.225 1 96.06 391 ASN A CA 1
ATOM 3192 C C . ASN A 1 391 ? -19.922 -15.172 1.818 1 96.06 391 ASN A C 1
ATOM 3194 O O . ASN A 1 391 ? -21 -15.031 1.221 1 96.06 391 ASN A O 1
ATOM 3198 N N . LEU A 1 392 ? -18.938 -15.812 1.271 1 94.06 392 LEU A N 1
ATOM 3199 C CA . LEU A 1 392 ? -19.016 -16.453 -0.036 1 94.06 392 LEU A CA 1
ATOM 3200 C C . LEU A 1 392 ? -18.516 -17.891 0.038 1 94.06 392 LEU A C 1
ATOM 3202 O O . LEU A 1 392 ? -17.766 -18.25 0.95 1 94.06 392 LEU A O 1
ATOM 3206 N N . SER A 1 393 ? -18.938 -18.688 -0.92 1 92.06 393 SER A N 1
ATOM 3207 C CA . SER A 1 393 ? -18.453 -20.062 -0.964 1 92.06 393 SER A CA 1
ATOM 3208 C C . SER A 1 393 ? -17 -20.125 -1.423 1 92.06 393 SER A C 1
ATOM 3210 O O . SER A 1 393 ? -16.594 -19.391 -2.328 1 92.06 393 SER A O 1
ATOM 3212 N N . ARG A 1 394 ? -16.266 -20.969 -0.789 1 91.88 394 ARG A N 1
ATOM 3213 C CA . ARG A 1 394 ? -14.852 -21.125 -1.142 1 91.88 394 ARG A CA 1
ATOM 3214 C C . ARG A 1 394 ? -14.703 -21.516 -2.611 1 91.88 394 ARG A C 1
ATOM 3216 O O . ARG A 1 394 ? -13.797 -21.031 -3.293 1 91.88 394 ARG A O 1
ATOM 3223 N N . ASP A 1 395 ? -15.57 -22.328 -3.082 1 90.12 395 ASP A N 1
ATOM 3224 C CA . ASP A 1 395 ? -15.516 -22.766 -4.473 1 90.12 395 ASP A CA 1
ATOM 3225 C C . ASP A 1 395 ? -15.703 -21.594 -5.43 1 90.12 395 ASP A C 1
ATOM 3227 O O . ASP A 1 395 ? -14.992 -21.469 -6.422 1 90.12 395 ASP A O 1
ATOM 3231 N N . ASP A 1 396 ? -16.641 -20.781 -5.074 1 88.75 396 ASP A N 1
ATOM 3232 C CA . ASP A 1 396 ? -16.875 -19.609 -5.895 1 88.75 396 ASP A CA 1
ATOM 3233 C C . ASP A 1 396 ? -15.672 -18.672 -5.891 1 88.75 396 ASP A C 1
ATOM 3235 O O . ASP A 1 396 ? -15.305 -18.109 -6.93 1 88.75 396 ASP A O 1
ATOM 3239 N N . LEU A 1 397 ? -15.102 -18.547 -4.754 1 92 397 LEU A N 1
ATOM 3240 C CA . LEU A 1 397 ? -13.922 -17.688 -4.629 1 92 397 LEU A CA 1
ATOM 3241 C C . LEU A 1 397 ? -12.773 -18.219 -5.48 1 92 397 LEU A C 1
ATOM 3243 O O . LEU A 1 397 ? -12.141 -17.453 -6.211 1 92 397 LEU A O 1
ATOM 3247 N N . LEU A 1 398 ? -12.539 -19.469 -5.43 1 91.75 398 LEU A N 1
ATOM 3248 C CA . LEU A 1 398 ? -11.414 -20.078 -6.141 1 91.75 398 LEU A CA 1
ATOM 3249 C C . LEU A 1 398 ? -11.609 -19.969 -7.648 1 91.75 398 LEU A C 1
ATOM 3251 O O . LEU A 1 398 ? -10.633 -19.891 -8.398 1 91.75 398 LEU A O 1
ATOM 3255 N N . GLU A 1 399 ? -12.828 -19.844 -8.109 1 88.19 399 GLU A N 1
ATOM 3256 C CA . GLU A 1 399 ? -13.133 -19.719 -9.531 1 88.19 399 GLU A CA 1
ATOM 3257 C C . GLU A 1 399 ? -12.656 -18.375 -10.078 1 88.19 399 GLU A C 1
ATOM 3259 O O . GLU A 1 399 ? -12.516 -18.219 -11.297 1 88.19 399 GLU A O 1
ATOM 3264 N N . THR A 1 400 ? -12.43 -17.484 -9.203 1 88.19 400 THR A N 1
ATOM 3265 C CA . THR A 1 400 ? -12.039 -16.156 -9.641 1 88.19 400 THR A CA 1
ATOM 3266 C C . THR A 1 400 ? -10.523 -16.047 -9.805 1 88.19 400 THR A C 1
ATOM 3268 O O . THR A 1 400 ? -10 -15.016 -10.227 1 88.19 400 THR A O 1
ATOM 3271 N N . LEU A 1 401 ? -9.844 -17.094 -9.469 1 91.44 401 LEU A N 1
ATOM 3272 C CA . LEU A 1 401 ? -8.383 -17.062 -9.477 1 91.44 401 LEU A CA 1
ATOM 3273 C C . LEU A 1 401 ? -7.828 -17.703 -10.742 1 91.44 401 LEU A C 1
ATOM 3275 O O . LEU A 1 401 ? -8.43 -18.625 -11.289 1 91.44 401 LEU A O 1
ATOM 3279 N N . MET B 1 1 ? 30.016 53.375 0.496 1 24.94 1 MET B N 1
ATOM 3280 C CA . MET B 1 1 ? 28.609 53.5 0.868 1 24.94 1 MET B CA 1
ATOM 3281 C C . MET B 1 1 ? 27.734 52.594 0.017 1 24.94 1 MET B C 1
ATOM 3283 O O . MET B 1 1 ? 27.406 52.938 -1.122 1 24.94 1 MET B O 1
ATOM 3287 N N . ILE B 1 2 ? 28.094 51.375 -0.195 1 30.66 2 ILE B N 1
ATOM 3288 C CA . ILE B 1 2 ? 27.547 50.344 -1.099 1 30.66 2 ILE B CA 1
ATOM 3289 C C . ILE B 1 2 ? 26.047 50.219 -0.877 1 30.66 2 ILE B C 1
ATOM 3291 O O . ILE B 1 2 ? 25.609 49.719 0.161 1 30.66 2 ILE B O 1
ATOM 3295 N N . ARG B 1 3 ? 25.312 51.344 -0.97 1 35.56 3 ARG B N 1
ATOM 3296 C CA . ARG B 1 3 ? 23.859 51.406 -0.95 1 35.56 3 ARG B CA 1
ATOM 3297 C C . ARG B 1 3 ? 23.234 50.25 -1.727 1 35.56 3 ARG B C 1
ATOM 3299 O O . ARG B 1 3 ? 23.219 50.281 -2.959 1 35.56 3 ARG B O 1
ATOM 3306 N N . LYS B 1 4 ? 23.75 49.125 -1.546 1 37.91 4 LYS B N 1
ATOM 3307 C CA . LYS B 1 4 ? 23.172 47.969 -2.252 1 37.91 4 LYS B CA 1
ATOM 3308 C C . LYS B 1 4 ? 21.656 48.125 -2.367 1 37.91 4 LYS B C 1
ATOM 3310 O O . LYS B 1 4 ? 20.969 48.375 -1.375 1 37.91 4 LYS B O 1
ATOM 3315 N N . HIS B 1 5 ? 21.016 48.656 -3.396 1 36.47 5 HIS B N 1
ATOM 3316 C CA . HIS B 1 5 ? 19.656 48.594 -3.904 1 36.47 5 HIS B CA 1
ATOM 3317 C C . HIS B 1 5 ? 18.953 47.312 -3.469 1 36.47 5 HIS B C 1
ATOM 3319 O O . HIS B 1 5 ? 19.453 46.219 -3.715 1 36.47 5 HIS B O 1
ATOM 3325 N N . PHE B 1 6 ? 18.484 47.188 -2.266 1 40.25 6 PHE B N 1
ATOM 3326 C CA . PHE B 1 6 ? 17.594 46.125 -1.827 1 40.25 6 PHE B CA 1
ATOM 3327 C C . PHE B 1 6 ? 16.672 45.688 -2.961 1 40.25 6 PHE B C 1
ATOM 3329 O O . PHE B 1 6 ? 15.727 46.406 -3.314 1 40.25 6 PHE B O 1
ATOM 3336 N N . LEU B 1 7 ? 17.141 45.469 -4.285 1 44.94 7 LEU B N 1
ATOM 3337 C CA . LEU B 1 7 ? 16.453 44.812 -5.371 1 44.94 7 LEU B CA 1
ATOM 3338 C C . LEU B 1 7 ? 15.242 44.031 -4.852 1 44.94 7 LEU B C 1
ATOM 3340 O O . LEU B 1 7 ? 15.344 43.281 -3.881 1 44.94 7 LEU B O 1
ATOM 3344 N N . GLN B 1 8 ? 14.047 44.656 -5.004 1 57.19 8 GLN B N 1
ATOM 3345 C CA . GLN B 1 8 ? 12.719 44.25 -4.562 1 57.19 8 GLN B CA 1
ATOM 3346 C C . GLN B 1 8 ? 12.562 42.719 -4.691 1 57.19 8 GLN B C 1
ATOM 3348 O O . GLN B 1 8 ? 12.555 42.188 -5.801 1 57.19 8 GLN B O 1
ATOM 3353 N N . MET B 1 9 ? 12.898 41.938 -3.742 1 78.69 9 MET B N 1
ATOM 3354 C CA . MET B 1 9 ? 12.938 40.5 -3.607 1 78.69 9 MET B CA 1
ATOM 3355 C C . MET B 1 9 ? 11.555 39.875 -3.83 1 78.69 9 MET B C 1
ATOM 3357 O O . MET B 1 9 ? 11.438 38.75 -4.277 1 78.69 9 MET B O 1
ATOM 3361 N N . PHE B 1 10 ? 10.523 40.844 -3.801 1 87.62 10 PHE B N 1
ATOM 3362 C CA . PHE B 1 10 ? 9.172 40.312 -3.926 1 87.62 10 PHE B CA 1
ATOM 3363 C C . PHE B 1 10 ? 8.297 41.25 -4.758 1 87.62 10 PHE B C 1
ATOM 3365 O O . PHE B 1 10 ? 8.438 42.469 -4.684 1 87.62 10 PHE B O 1
ATOM 3372 N N . ILE B 1 11 ? 7.539 40.875 -5.645 1 91.31 11 ILE B N 1
ATOM 3373 C CA . ILE B 1 11 ? 6.527 41.625 -6.379 1 91.31 11 ILE B CA 1
ATOM 3374 C C . ILE B 1 11 ? 5.145 41.062 -6.094 1 91.31 11 ILE B C 1
ATOM 3376 O O . ILE B 1 11 ? 4.906 39.875 -6.328 1 91.31 11 ILE B O 1
ATOM 3380 N N . GLN B 1 12 ? 4.262 41.875 -5.496 1 93.62 12 GLN B N 1
ATOM 3381 C CA . GLN B 1 12 ? 2.895 41.438 -5.211 1 93.62 12 GLN B CA 1
ATOM 3382 C C . GLN B 1 12 ? 2.02 41.531 -6.457 1 93.62 12 GLN B C 1
ATOM 3384 O O . GLN B 1 12 ? 1.98 42.562 -7.125 1 93.62 12 GLN B O 1
ATOM 3389 N N . LYS B 1 13 ? 1.474 40.469 -6.746 1 95.06 13 LYS B N 1
ATOM 3390 C CA . LYS B 1 13 ? 0.465 40.406 -7.797 1 95.06 13 LYS B CA 1
ATOM 3391 C C . LYS B 1 13 ? -0.928 40.188 -7.219 1 95.06 13 LYS B C 1
ATOM 3393 O O . LYS B 1 13 ? -1.123 40.281 -6.004 1 95.06 13 LYS B O 1
ATOM 3398 N N . ASP B 1 14 ? -1.924 40 -8.047 1 94.69 14 ASP B N 1
ATOM 3399 C CA . ASP B 1 14 ? -3.309 39.906 -7.598 1 94.69 14 ASP B CA 1
ATOM 3400 C C . ASP B 1 14 ? -3.537 38.625 -6.785 1 94.69 14 ASP B C 1
ATOM 3402 O O . ASP B 1 14 ? -4.133 38.656 -5.707 1 94.69 14 ASP B O 1
ATOM 3406 N N . LYS B 1 15 ? -2.977 37.5 -7.297 1 96.62 15 LYS B N 1
ATOM 3407 C CA . LYS B 1 15 ? -3.318 36.219 -6.672 1 96.62 15 LYS B CA 1
ATOM 3408 C C . LYS B 1 15 ? -2.07 35.5 -6.164 1 96.62 15 LYS B C 1
ATOM 3410 O O . LYS B 1 15 ? -2.166 34.438 -5.555 1 96.62 15 LYS B O 1
ATOM 3415 N N . TYR B 1 16 ? -0.914 36.062 -6.457 1 97.88 16 TYR B N 1
ATOM 3416 C CA . TYR B 1 16 ? 0.318 35.375 -6.102 1 97.88 16 TYR B CA 1
ATOM 3417 C C . TYR B 1 16 ? 1.45 36.375 -5.852 1 97.88 16 TYR B C 1
ATOM 3419 O O . TYR B 1 16 ? 1.339 37.562 -6.195 1 97.88 16 TYR B O 1
ATOM 3427 N N . LEU B 1 17 ? 2.445 35.938 -5.211 1 97.25 17 LEU B N 1
ATOM 3428 C CA . LEU B 1 17 ? 3.662 36.688 -4.906 1 97.25 17 LEU B CA 1
ATOM 3429 C C . LEU B 1 17 ? 4.82 36.219 -5.781 1 97.25 17 LEU B C 1
ATOM 3431 O O . LEU B 1 17 ? 5.07 35 -5.898 1 97.25 17 LEU B O 1
ATOM 3435 N N . VAL B 1 18 ? 5.434 37.094 -6.469 1 96.44 18 VAL B N 1
ATOM 3436 C CA . VAL B 1 18 ? 6.672 36.812 -7.188 1 96.44 18 VAL B CA 1
ATOM 3437 C C . VAL B 1 18 ? 7.867 36.969 -6.258 1 96.44 18 VAL B C 1
ATOM 3439 O O . VAL B 1 18 ? 8 38.031 -5.602 1 96.44 18 VAL B O 1
ATOM 3442 N N . VAL B 1 19 ? 8.656 36 -6.137 1 94.62 19 VAL B N 1
ATOM 3443 C CA . VAL B 1 19 ? 9.812 36.062 -5.246 1 94.62 19 VAL B CA 1
ATOM 3444 C C . VAL B 1 19 ? 11.086 35.812 -6.047 1 94.62 19 VAL B C 1
ATOM 3446 O O . VAL B 1 19 ? 11.195 34.844 -6.793 1 94.62 19 VAL B O 1
ATOM 3449 N N . ASP B 1 20 ? 11.992 36.656 -5.883 1 92.62 20 ASP B N 1
ATOM 3450 C CA . ASP B 1 20 ? 13.32 36.531 -6.477 1 92.62 20 ASP B CA 1
ATOM 3451 C C . ASP B 1 20 ? 14.305 35.906 -5.484 1 92.62 20 ASP B C 1
ATOM 3453 O O . ASP B 1 20 ? 14.688 36.562 -4.508 1 92.62 20 ASP B O 1
ATOM 3457 N N . LEU B 1 21 ? 14.648 34.719 -5.723 1 89.5 21 LEU B N 1
ATOM 3458 C CA . LEU B 1 21 ? 15.602 34 -4.883 1 89.5 21 LEU B CA 1
ATOM 3459 C C . LEU B 1 21 ? 16.938 33.812 -5.602 1 89.5 21 LEU B C 1
ATOM 3461 O O . LEU B 1 21 ? 17.016 33.969 -6.82 1 89.5 21 LEU B O 1
ATOM 3465 N N . PRO B 1 22 ? 18.016 33.562 -4.824 1 83.88 22 PRO B N 1
ATOM 3466 C CA . PRO B 1 22 ? 19.312 33.344 -5.469 1 83.88 22 PRO B CA 1
ATOM 3467 C C . PRO B 1 22 ? 19.266 32.25 -6.555 1 83.88 22 PRO B C 1
ATOM 3469 O O . PRO B 1 22 ? 19.984 32.344 -7.547 1 83.88 22 PRO B O 1
ATOM 3472 N N . GLN B 1 23 ? 18.438 31.297 -6.418 1 85.75 23 GLN B N 1
ATOM 3473 C CA . GLN B 1 23 ? 18.312 30.188 -7.359 1 85.75 23 GLN B CA 1
ATOM 3474 C C . GLN B 1 23 ? 17.5 30.594 -8.586 1 85.75 23 GLN B C 1
ATOM 3476 O O . GLN B 1 23 ? 17.5 29.891 -9.602 1 85.75 23 GLN B O 1
ATOM 3481 N N . GLY B 1 24 ? 16.734 31.656 -8.477 1 91.06 24 GLY B N 1
ATOM 3482 C CA . GLY B 1 24 ? 15.875 32.125 -9.555 1 91.06 24 GLY B CA 1
ATOM 3483 C C . GLY B 1 24 ? 14.562 32.719 -9.078 1 91.06 24 GLY B C 1
ATOM 3484 O O . GLY B 1 24 ? 14.305 32.75 -7.871 1 91.06 24 GLY B O 1
ATOM 3485 N N . GLN B 1 25 ? 13.805 33.125 -10.062 1 94.69 25 GLN B N 1
ATOM 3486 C CA . GLN B 1 25 ? 12.5 33.719 -9.75 1 94.69 25 GLN B CA 1
ATOM 3487 C C . GLN B 1 25 ? 11.414 32.625 -9.719 1 94.69 25 GLN B C 1
ATOM 3489 O O . GLN B 1 25 ? 11.398 31.734 -10.562 1 94.69 25 GLN B O 1
ATOM 3494 N N . THR B 1 26 ? 10.562 32.688 -8.758 1 95.38 26 THR B N 1
ATOM 3495 C CA . THR B 1 26 ? 9.438 31.766 -8.641 1 95.38 26 THR B CA 1
ATOM 3496 C C . THR B 1 26 ? 8.203 32.469 -8.109 1 95.38 26 THR B C 1
ATOM 3498 O O . THR B 1 26 ? 8.258 33.656 -7.785 1 95.38 26 THR B O 1
ATOM 3501 N N . LYS B 1 27 ? 7.09 31.844 -8.211 1 97.38 27 LYS B N 1
ATOM 3502 C CA . LYS B 1 27 ? 5.812 32.406 -7.797 1 97.38 27 LYS B CA 1
ATOM 3503 C C . LYS B 1 27 ? 5.102 31.5 -6.801 1 97.38 27 LYS B C 1
ATOM 3505 O O . LYS B 1 27 ? 5.188 30.281 -6.902 1 97.38 27 LYS B O 1
ATOM 3510 N N . PHE B 1 28 ? 4.438 32.094 -5.844 1 97.75 28 PHE B N 1
ATOM 3511 C CA . PHE B 1 28 ? 3.627 31.359 -4.875 1 97.75 28 PHE B CA 1
ATOM 3512 C C . PHE B 1 28 ? 2.23 31.969 -4.781 1 97.75 28 PHE B C 1
ATOM 3514 O O . PHE B 1 28 ? 2.078 33.156 -4.527 1 97.75 28 PHE B O 1
ATOM 3521 N N . HIS B 1 29 ? 1.231 31.156 -5.008 1 98.5 29 HIS B N 1
ATOM 3522 C CA . HIS B 1 29 ? -0.125 31.609 -4.738 1 98.5 29 HIS B CA 1
ATOM 3523 C C . HIS B 1 29 ? -0.287 32.031 -3.279 1 98.5 29 HIS B C 1
ATOM 3525 O O . HIS B 1 29 ? 0.244 31.375 -2.381 1 98.5 29 HIS B O 1
ATOM 3531 N N . TYR B 1 30 ? -1.101 33.094 -3.02 1 98.44 30 TYR B N 1
ATOM 3532 C CA . TYR B 1 30 ? -1.32 33.562 -1.662 1 98.44 30 TYR B CA 1
ATOM 3533 C C . TYR B 1 30 ? -1.979 32.5 -0.8 1 98.44 30 TYR B C 1
ATOM 3535 O O . TYR B 1 30 ? -1.627 32.344 0.37 1 98.44 30 TYR B O 1
ATOM 3543 N N . ILE B 1 31 ? -2.893 31.781 -1.346 1 98.31 31 ILE B N 1
ATOM 3544 C CA . ILE B 1 31 ? -3.598 30.75 -0.583 1 98.31 31 ILE B CA 1
ATOM 3545 C C . ILE B 1 31 ? -2.623 29.656 -0.169 1 98.31 31 ILE B C 1
ATOM 3547 O O . ILE B 1 31 ? -2.736 29.094 0.925 1 98.31 31 ILE B O 1
ATOM 3551 N N . TRP B 1 32 ? -1.695 29.297 -1.062 1 98.38 32 TRP B N 1
ATOM 3552 C CA . TRP B 1 32 ? -0.665 28.328 -0.717 1 98.38 32 TRP B CA 1
ATOM 3553 C C . TRP B 1 32 ? 0.188 28.828 0.445 1 98.38 32 TRP B C 1
ATOM 3555 O O . TRP B 1 32 ? 0.458 28.078 1.39 1 98.38 32 TRP B O 1
ATOM 3565 N N . LEU B 1 33 ? 0.58 30.078 0.332 1 98.25 33 LEU B N 1
ATOM 3566 C CA . LEU B 1 33 ? 1.381 30.672 1.397 1 98.25 33 LEU B CA 1
ATOM 3567 C C . LEU B 1 33 ? 0.631 30.641 2.725 1 98.25 33 LEU B C 1
ATOM 3569 O O . LEU B 1 33 ? 1.187 30.219 3.744 1 98.25 33 LEU B O 1
ATOM 3573 N N . ARG B 1 34 ? -0.605 31.031 2.703 1 98.19 34 ARG B N 1
ATOM 3574 C CA . ARG B 1 34 ? -1.394 31.047 3.93 1 98.19 34 ARG B CA 1
ATOM 3575 C C . ARG B 1 34 ? -1.549 29.625 4.492 1 98.19 34 ARG B C 1
ATOM 3577 O O . ARG B 1 34 ? -1.471 29.422 5.707 1 98.19 34 ARG B O 1
ATOM 3584 N N . ASP B 1 35 ? -1.776 28.688 3.637 1 97.94 35 ASP B N 1
ATOM 3585 C CA . ASP B 1 35 ? -1.972 27.297 4.012 1 97.94 35 ASP B CA 1
ATOM 3586 C C . ASP B 1 35 ? -0.699 26.703 4.613 1 97.94 35 ASP B C 1
ATOM 3588 O O . ASP B 1 35 ? -0.76 25.766 5.41 1 97.94 35 ASP B O 1
ATOM 3592 N N . HIS B 1 36 ? 0.445 27.25 4.238 1 97.75 36 HIS B N 1
ATOM 3593 C CA . HIS B 1 36 ? 1.716 26.672 4.668 1 97.75 36 HIS B CA 1
ATOM 3594 C C . HIS B 1 36 ? 2.395 27.562 5.711 1 97.75 36 HIS B C 1
ATOM 3596 O O . HIS B 1 36 ? 3.613 27.5 5.887 1 97.75 36 HIS B O 1
ATOM 3602 N N . CYS B 1 37 ? 1.564 28.422 6.324 1 97.44 37 CYS B N 1
ATOM 3603 C CA . CYS B 1 37 ? 2.076 29.172 7.469 1 97.44 37 CYS B CA 1
ATOM 3604 C C . CYS B 1 37 ? 2.521 28.234 8.578 1 97.44 37 CYS B C 1
ATOM 3606 O O . CYS B 1 37 ? 1.829 27.266 8.891 1 97.44 37 CYS B O 1
ATOM 3608 N N . ARG B 1 38 ? 3.596 28.516 9.211 1 95 38 ARG B N 1
ATOM 3609 C CA . ARG B 1 38 ? 4.129 27.609 10.227 1 95 38 ARG B CA 1
ATOM 3610 C C . ARG B 1 38 ? 4.258 28.328 11.57 1 95 38 ARG B C 1
ATOM 3612 O O . ARG B 1 38 ? 5.098 27.969 12.391 1 95 38 ARG B O 1
ATOM 3619 N N . CYS B 1 39 ? 3.537 29.375 11.742 1 96.19 39 CYS B N 1
ATOM 3620 C CA . CYS B 1 39 ? 3.516 29.984 13.062 1 96.19 39 CYS B CA 1
ATOM 3621 C C . CYS B 1 39 ? 2.912 29.047 14.094 1 96.19 39 CYS B C 1
ATOM 3623 O O . CYS B 1 39 ? 2.391 27.984 13.742 1 96.19 39 CYS B O 1
ATOM 3625 N N . LYS B 1 40 ? 2.887 29.359 15.359 1 94.75 40 LYS B N 1
ATOM 3626 C CA . LYS B 1 40 ? 2.469 28.5 16.453 1 94.75 40 LYS B CA 1
ATOM 3627 C C . LYS B 1 40 ? 0.975 28.188 16.391 1 94.75 40 LYS B C 1
ATOM 3629 O O . LYS B 1 40 ? 0.515 27.172 16.906 1 94.75 40 LYS B O 1
ATOM 3634 N N . GLN B 1 41 ? 0.254 29.047 15.742 1 94.88 41 GLN B N 1
ATOM 3635 C CA . GLN B 1 41 ? -1.185 28.859 15.602 1 94.88 41 GLN B CA 1
ATOM 3636 C C . GLN B 1 41 ? -1.5 27.922 14.438 1 94.88 41 GLN B C 1
ATOM 3638 O O . GLN B 1 41 ? -2.594 27.359 14.367 1 94.88 41 GLN B O 1
ATOM 3643 N N . CYS B 1 42 ? -0.533 27.781 13.516 1 96.44 42 CYS B N 1
ATOM 3644 C CA . CYS B 1 42 ? -0.828 27.094 12.258 1 96.44 42 CYS B CA 1
ATOM 3645 C C . CYS B 1 42 ? -0.086 25.766 12.18 1 96.44 42 CYS B C 1
ATOM 3647 O O . CYS B 1 42 ? -0.405 24.922 11.336 1 96.44 42 CYS B O 1
ATOM 3649 N N . TYR B 1 43 ? 0.816 25.609 12.992 1 95.06 43 TYR B N 1
ATOM 3650 C CA . TYR B 1 43 ? 1.682 24.438 12.93 1 95.06 43 TYR B CA 1
ATOM 3651 C C . TYR B 1 43 ? 2.178 24.047 14.32 1 95.06 43 TYR B C 1
ATOM 3653 O O . TYR B 1 43 ? 2.652 24.906 15.078 1 95.06 43 TYR B O 1
ATOM 3661 N N . ASP B 1 44 ? 1.984 22.781 14.695 1 93.56 44 ASP B N 1
ATOM 3662 C CA . ASP B 1 44 ? 2.508 22.281 15.961 1 93.56 44 ASP B CA 1
ATOM 3663 C C . ASP B 1 44 ? 3.93 21.75 15.789 1 93.56 44 ASP B C 1
ATOM 3665 O O . ASP B 1 44 ? 4.133 20.688 15.203 1 93.56 44 ASP B O 1
ATOM 3669 N N . HIS B 1 45 ? 4.859 22.391 16.375 1 92.75 45 HIS B N 1
ATOM 3670 C CA . HIS B 1 45 ? 6.262 22.031 16.188 1 92.75 45 HIS B CA 1
ATOM 3671 C C . HIS B 1 45 ? 6.66 20.859 17.062 1 92.75 45 HIS B C 1
ATOM 3673 O O . HIS B 1 45 ? 7.738 20.281 16.906 1 92.75 45 HIS B O 1
ATOM 3679 N N . LEU B 1 46 ? 5.781 20.484 17.984 1 91.06 46 LEU B N 1
ATOM 3680 C CA . LEU B 1 46 ? 6.039 19.297 18.797 1 91.06 46 LEU B CA 1
ATOM 3681 C C . LEU B 1 46 ? 5.602 18.031 18.078 1 91.06 46 LEU B C 1
ATOM 3683 O O . LEU B 1 46 ? 6.367 17.062 18 1 91.06 46 LEU B O 1
ATOM 3687 N N . THR B 1 47 ? 4.414 18.047 17.516 1 92 47 THR B N 1
ATOM 3688 C CA . THR B 1 47 ? 3.889 16.875 16.844 1 92 47 THR B CA 1
ATOM 3689 C C . THR B 1 47 ? 4.254 16.891 15.359 1 92 47 THR B C 1
ATOM 3691 O O . THR B 1 47 ? 4.094 15.898 14.656 1 92 47 THR B O 1
ATOM 3694 N N . ILE B 1 48 ? 4.789 18.047 14.891 1 94.94 48 ILE B N 1
ATOM 3695 C CA . ILE B 1 48 ? 5.141 18.281 13.492 1 94.94 48 ILE B CA 1
ATOM 3696 C C . ILE B 1 48 ? 3.908 18.094 12.609 1 94.94 48 ILE B C 1
ATOM 3698 O O . ILE B 1 48 ? 3.967 17.391 11.594 1 94.94 48 ILE B O 1
ATOM 3702 N N . GLN B 1 49 ? 2.812 18.641 13.047 1 94.81 49 GLN B N 1
ATOM 3703 C CA . GLN B 1 49 ? 1.542 18.516 12.336 1 94.81 49 GLN B CA 1
ATOM 3704 C C . GLN B 1 49 ? 0.927 19.891 12.078 1 94.81 49 GLN B C 1
ATOM 3706 O O . GLN B 1 49 ? 1.146 20.828 12.844 1 94.81 49 GLN B O 1
ATOM 3711 N N . ARG B 1 50 ? 0.15 19.953 11.047 1 94.75 50 ARG B N 1
ATOM 3712 C CA . ARG B 1 50 ? -0.564 21.172 10.695 1 94.75 50 ARG B CA 1
ATOM 3713 C C . ARG B 1 50 ? -1.755 21.406 11.625 1 94.75 50 ARG B C 1
ATOM 3715 O O . ARG B 1 50 ? -2.42 20.438 12.031 1 94.75 50 ARG B O 1
ATOM 3722 N N . LEU B 1 51 ? -1.957 22.641 11.859 1 92.94 51 LEU B N 1
ATOM 3723 C CA . LEU B 1 51 ? -3.115 23.031 12.656 1 92.94 51 LEU B CA 1
ATOM 3724 C C . LEU B 1 51 ? -4.094 23.859 11.828 1 92.94 51 LEU B C 1
ATOM 3726 O O . LEU B 1 51 ? -5.25 24.031 12.227 1 92.94 51 LEU B O 1
ATOM 3730 N N . VAL B 1 52 ? -3.605 24.312 10.711 1 92.06 52 VAL B N 1
ATOM 3731 C CA . VAL B 1 52 ? -4.414 25.156 9.836 1 92.06 52 VAL B CA 1
ATOM 3732 C C . VAL B 1 52 ? -5.527 24.312 9.203 1 92.06 52 VAL B C 1
ATOM 3734 O O . VAL B 1 52 ? -5.297 23.188 8.773 1 92.06 52 VAL B O 1
ATOM 3737 N N . ASN B 1 53 ? -6.684 24.844 9.242 1 91.06 53 ASN B N 1
ATOM 3738 C CA . ASN B 1 53 ? -7.785 24.266 8.484 1 91.06 53 ASN B CA 1
ATOM 3739 C C . ASN B 1 53 ? -7.859 24.828 7.066 1 91.06 53 ASN B C 1
ATOM 3741 O O . ASN B 1 53 ? -8.5 25.859 6.836 1 91.06 53 ASN B O 1
ATOM 3745 N N . SER B 1 54 ? -7.379 24.219 6.129 1 94.62 54 SER B N 1
ATOM 3746 C CA . SER B 1 54 ? -7.18 24.688 4.766 1 94.62 54 SER B CA 1
ATOM 3747 C C . SER B 1 54 ? -8.5 25.109 4.129 1 94.62 54 SER B C 1
ATOM 3749 O O . SER B 1 54 ? -8.57 26.156 3.469 1 94.62 54 SER B O 1
ATOM 3751 N N . PRO B 1 55 ? -9.562 24.328 4.352 1 94.56 55 PRO B N 1
ATOM 3752 C CA . PRO B 1 55 ? -10.828 24.688 3.709 1 94.56 55 PRO B CA 1
ATOM 3753 C C . PRO B 1 55 ? -11.383 26.016 4.203 1 94.56 55 PRO B C 1
ATOM 3755 O O . PRO B 1 55 ? -12.266 26.609 3.566 1 94.56 55 PRO B O 1
ATOM 3758 N N . GLU B 1 56 ? -10.906 26.484 5.266 1 93.25 56 GLU B N 1
ATOM 3759 C CA . GLU B 1 56 ? -11.422 27.719 5.844 1 93.25 56 GLU B CA 1
ATOM 3760 C C . GLU B 1 56 ? -10.688 28.953 5.301 1 93.25 56 GLU B C 1
ATOM 3762 O O . GLU B 1 56 ? -11.125 30.078 5.492 1 93.25 56 GLU B O 1
ATOM 3767 N N . ILE B 1 57 ? -9.641 28.75 4.641 1 96.5 57 ILE B N 1
ATOM 3768 C CA . ILE B 1 57 ? -8.898 29.859 4.043 1 96.5 57 ILE B CA 1
ATOM 3769 C C . ILE B 1 57 ? -9.688 30.438 2.863 1 96.5 57 ILE B C 1
ATOM 3771 O O . ILE B 1 57 ? -10.086 29.688 1.965 1 96.5 57 ILE B O 1
ATOM 3775 N N . PRO B 1 58 ? -9.891 31.719 2.879 1 97.12 58 PRO B N 1
ATOM 3776 C CA . PRO B 1 58 ? -10.594 32.312 1.734 1 97.12 58 PRO B CA 1
ATOM 3777 C C . PRO B 1 58 ? -9.875 32.062 0.412 1 97.12 58 PRO B C 1
ATOM 3779 O O . PRO B 1 58 ? -8.664 32.312 0.312 1 97.12 58 PRO B O 1
ATOM 3782 N N . LEU B 1 59 ? -10.617 31.688 -0.605 1 97.25 59 LEU B N 1
ATOM 3783 C CA . LEU B 1 59 ? -10.039 31.312 -1.891 1 97.25 59 LEU B CA 1
ATOM 3784 C C . LEU B 1 59 ? -9.344 32.5 -2.541 1 97.2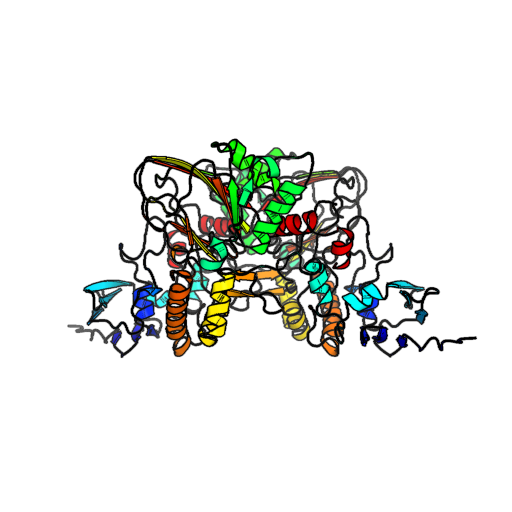5 59 LEU B C 1
ATOM 3786 O O . LEU B 1 59 ? -8.344 32.344 -3.244 1 97.25 59 LEU B O 1
ATOM 3790 N N . GLU B 1 60 ? -9.844 33.688 -2.262 1 96.62 60 GLU B N 1
ATOM 3791 C CA . GLU B 1 60 ? -9.305 34.906 -2.887 1 96.62 60 GLU B CA 1
ATOM 3792 C C . GLU B 1 60 ? -8.453 35.688 -1.905 1 96.62 60 GLU B C 1
ATOM 3794 O O . GLU B 1 60 ? -8.352 36.906 -2.021 1 96.62 60 GLU B O 1
ATOM 3799 N N . ILE B 1 61 ? -7.938 35.031 -0.962 1 97.38 61 ILE B N 1
ATOM 3800 C CA . ILE B 1 61 ? -7.148 35.719 0.056 1 97.38 61 ILE B CA 1
ATOM 3801 C C . ILE B 1 61 ? -5.992 36.469 -0.603 1 97.38 61 ILE B C 1
ATOM 3803 O O . ILE B 1 61 ? -5.398 35.969 -1.568 1 97.38 61 ILE B O 1
ATOM 3807 N N . SER B 1 62 ? -5.684 37.625 -0.142 1 96.88 62 SER B N 1
ATOM 3808 C CA . SER B 1 62 ? -4.559 38.469 -0.558 1 96.88 62 SER B CA 1
ATOM 3809 C C . SER B 1 62 ? -3.967 39.219 0.625 1 96.88 62 SER B C 1
ATOM 3811 O O . SER B 1 62 ? -4.699 39.688 1.496 1 96.88 62 SER B O 1
ATOM 3813 N N . PRO B 1 63 ? -2.727 39.375 0.65 1 97 63 PRO B N 1
ATOM 3814 C CA . PRO B 1 63 ? -2.107 40 1.819 1 97 63 PRO B CA 1
ATOM 3815 C C . PRO B 1 63 ? -2.385 41.5 1.898 1 97 63 PRO B C 1
ATOM 3817 O O . PRO B 1 63 ? -2.529 42.156 0.866 1 97 63 PRO B O 1
ATOM 3820 N N . HIS B 1 64 ? -2.441 41.969 3.041 1 95.75 64 HIS B N 1
ATOM 3821 C CA . HIS B 1 64 ? -2.455 43.406 3.299 1 95.75 64 HIS B CA 1
ATOM 3822 C C . HIS B 1 64 ? -1.075 44.031 3.08 1 95.75 64 HIS B C 1
ATOM 3824 O O . HIS B 1 64 ? -0.959 45.125 2.551 1 95.75 64 HIS B O 1
ATOM 3830 N N . HIS B 1 65 ? -0.047 43.312 3.494 1 93.75 65 HIS B N 1
ATOM 3831 C CA . HIS B 1 65 ? 1.321 43.812 3.422 1 93.75 65 HIS B CA 1
ATOM 3832 C C . HIS B 1 65 ? 2.322 42.656 3.303 1 93.75 65 HIS B C 1
ATOM 3834 O O . HIS B 1 65 ? 2.162 41.625 3.947 1 93.75 65 HIS B O 1
ATOM 3840 N N . VAL B 1 66 ? 3.303 42.875 2.445 1 95.44 66 VAL B N 1
ATOM 3841 C CA . VAL B 1 66 ? 4.418 41.938 2.305 1 95.44 66 VAL B CA 1
ATOM 3842 C C . VAL B 1 66 ? 5.738 42.688 2.482 1 95.44 66 VAL B C 1
ATOM 3844 O O . VAL B 1 66 ? 5.934 43.75 1.906 1 95.44 66 VAL B O 1
ATOM 3847 N N . SER B 1 67 ? 6.594 42.156 3.324 1 93.5 67 SER B N 1
ATOM 3848 C CA . SER B 1 67 ? 7.879 42.812 3.557 1 93.5 67 SER B CA 1
ATOM 3849 C C . SER B 1 67 ? 8.984 41.781 3.785 1 93.5 67 SER B C 1
ATOM 3851 O O . SER B 1 67 ? 8.711 40.625 4.121 1 93.5 67 SER B O 1
ATOM 3853 N N . ALA B 1 68 ? 10.141 42.156 3.57 1 91.12 68 ALA B N 1
ATOM 3854 C CA . ALA B 1 68 ? 11.297 41.344 3.918 1 91.12 68 ALA B CA 1
ATOM 3855 C C . ALA B 1 68 ? 11.672 41.531 5.387 1 91.12 68 ALA B C 1
ATOM 3857 O O . ALA B 1 68 ? 11.469 42.594 5.965 1 91.12 68 ALA B O 1
ATOM 3858 N N . SER B 1 69 ? 12.156 40.406 5.906 1 90.5 69 SER B N 1
ATOM 3859 C CA . SER B 1 69 ? 12.703 40.531 7.254 1 90.5 69 SER B CA 1
ATOM 3860 C C . SER B 1 69 ? 13.93 41.438 7.27 1 90.5 69 SER B C 1
ATOM 3862 O O . SER B 1 69 ? 14.523 41.719 6.223 1 90.5 69 SER B O 1
ATOM 3864 N N . GLU B 1 70 ? 14.305 41.844 8.508 1 89.06 70 GLU B N 1
ATOM 3865 C CA . GLU B 1 70 ? 15.445 42.75 8.648 1 89.06 70 GLU B CA 1
ATOM 3866 C C . GLU B 1 70 ? 16.734 42.094 8.148 1 89.06 70 GLU B C 1
ATOM 3868 O O . GLU B 1 70 ? 17.562 42.75 7.52 1 89.06 70 GLU B O 1
ATOM 3873 N N . ASP B 1 71 ? 16.906 40.844 8.445 1 88.81 71 ASP B N 1
ATOM 3874 C CA . ASP B 1 71 ? 18.109 40.125 8.039 1 88.81 71 ASP B CA 1
ATOM 3875 C C . ASP B 1 71 ? 18.031 39.719 6.578 1 88.81 71 ASP B C 1
ATOM 3877 O O . ASP B 1 71 ? 18.984 39.156 6.027 1 88.81 71 ASP B O 1
ATOM 3881 N N . GLY B 1 72 ? 16.922 39.906 5.98 1 87.56 72 GLY B N 1
ATOM 3882 C CA . GLY B 1 72 ? 16.75 39.594 4.57 1 87.56 72 GLY B CA 1
ATOM 3883 C C . GLY B 1 72 ? 16.625 38.125 4.297 1 87.56 72 GLY B C 1
ATOM 3884 O O . GLY B 1 72 ? 16.766 37.688 3.156 1 87.56 72 GLY B O 1
ATOM 3885 N N . LEU B 1 73 ? 16.359 37.312 5.289 1 90.25 73 LEU B N 1
ATOM 3886 C CA . LEU B 1 73 ? 16.391 35.875 5.137 1 90.25 73 LEU B CA 1
ATOM 3887 C C . LEU B 1 73 ? 14.969 35.312 5.137 1 90.25 73 LEU B C 1
ATOM 3889 O O . LEU B 1 73 ? 14.781 34.094 4.949 1 90.25 73 LEU B O 1
ATOM 3893 N N . SER B 1 74 ? 13.977 36.156 5.324 1 94 74 SER B N 1
ATOM 3894 C CA . SER B 1 74 ? 12.602 35.688 5.352 1 94 74 SER B CA 1
ATOM 3895 C C . SER B 1 74 ? 11.648 36.719 4.762 1 94 74 SER B C 1
ATOM 3897 O O . SER B 1 74 ? 12.008 37.906 4.629 1 94 74 SER B O 1
ATOM 3899 N N . VAL B 1 75 ? 10.547 36.281 4.336 1 94.56 75 VAL B N 1
ATOM 3900 C CA . VAL B 1 75 ? 9.445 37.094 3.885 1 94.56 75 VAL B CA 1
ATOM 3901 C C . VAL B 1 75 ? 8.344 37.125 4.945 1 94.56 75 VAL B C 1
ATOM 3903 O O . VAL B 1 75 ? 7.953 36.062 5.461 1 94.56 75 VAL B O 1
ATOM 3906 N N . ASN B 1 76 ? 7.906 38.25 5.277 1 95.69 76 ASN B N 1
ATOM 3907 C CA . ASN B 1 76 ? 6.781 38.438 6.195 1 95.69 76 ASN B CA 1
ATOM 3908 C C . ASN B 1 76 ? 5.512 38.844 5.449 1 95.69 76 ASN B C 1
ATOM 3910 O O . ASN B 1 76 ? 5.539 39.719 4.602 1 95.69 76 ASN B O 1
ATOM 3914 N N . VAL B 1 77 ? 4.445 38.188 5.734 1 96.94 77 VAL B N 1
ATOM 3915 C CA . VAL B 1 77 ? 3.164 38.469 5.102 1 96.94 77 VAL B CA 1
ATOM 3916 C C . VAL B 1 77 ? 2.109 38.75 6.168 1 96.94 77 VAL B C 1
ATOM 3918 O O . VAL B 1 77 ? 1.914 37.969 7.086 1 96.94 77 VAL B O 1
ATOM 3921 N N . VAL B 1 78 ? 1.434 39.875 6.074 1 97.75 78 VAL B N 1
ATOM 3922 C CA . VAL B 1 78 ? 0.3 40.219 6.926 1 97.75 78 VAL B CA 1
ATOM 3923 C C . VAL B 1 78 ? -1.005 40 6.16 1 97.75 78 VAL B C 1
ATOM 3925 O O . VAL B 1 78 ? -1.206 40.594 5.094 1 97.75 78 VAL B O 1
ATOM 3928 N N . TRP B 1 79 ? -1.845 39.219 6.75 1 97.75 79 TRP B N 1
ATOM 3929 C CA . TRP B 1 79 ? -3.078 38.812 6.07 1 97.75 79 TRP B CA 1
ATOM 3930 C C . TRP B 1 79 ? -4.234 39.719 6.488 1 97.75 79 TRP B C 1
ATOM 3932 O O . TRP B 1 79 ? -4.113 40.5 7.441 1 97.75 79 TRP B O 1
ATOM 3942 N N . PRO B 1 80 ? -5.375 39.656 5.738 1 96 80 PRO B N 1
ATOM 3943 C CA . PRO B 1 80 ? -6.496 40.562 6.008 1 96 80 PRO B CA 1
ATOM 3944 C C . PRO B 1 80 ? -7.027 40.438 7.434 1 96 80 PRO B C 1
ATOM 3946 O O . PRO B 1 80 ? -7.539 41.406 7.996 1 96 80 PRO B O 1
ATOM 3949 N N . ASP B 1 81 ? -6.918 39.312 8.055 1 93.88 81 ASP B N 1
ATOM 3950 C CA . ASP B 1 81 ? -7.371 39.094 9.43 1 93.88 81 ASP B CA 1
ATOM 3951 C C . ASP B 1 81 ? -6.27 39.438 10.43 1 93.88 81 ASP B C 1
ATOM 3953 O O . ASP B 1 81 ? -6.34 39.062 11.594 1 93.88 81 ASP B O 1
ATOM 3957 N N . GLU B 1 82 ? -5.203 40 9.953 1 95.19 82 GLU B N 1
ATOM 3958 C CA . GLU B 1 82 ? -4.074 40.469 10.742 1 95.19 82 GLU B CA 1
ATOM 3959 C C . GLU B 1 82 ? -3.15 39.344 11.148 1 95.19 82 GLU B C 1
ATOM 3961 O O . GLU B 1 82 ? -2.182 39.531 11.883 1 95.19 82 GLU B O 1
ATOM 3966 N N . HIS B 1 83 ? -3.51 38.156 10.742 1 96.5 83 HIS B N 1
ATOM 3967 C CA . HIS B 1 83 ? -2.57 37.031 10.914 1 96.5 83 HIS B CA 1
ATOM 3968 C C . HIS B 1 83 ? -1.242 37.344 10.227 1 96.5 83 HIS B C 1
ATOM 3970 O O . HIS B 1 83 ? -1.214 37.938 9.148 1 96.5 83 HIS B O 1
ATOM 3976 N N . GLN B 1 84 ? -0.182 36.938 10.867 1 97.12 84 GLN B N 1
ATOM 3977 C CA . GLN B 1 84 ? 1.149 37.156 10.312 1 97.12 84 GLN B CA 1
ATOM 3978 C C . GLN B 1 84 ? 1.863 35.844 10.039 1 97.12 84 GLN B C 1
ATOM 3980 O O . GLN B 1 84 ? 1.897 34.969 10.906 1 97.12 84 GLN B O 1
ATOM 3985 N N . SER B 1 85 ? 2.332 35.75 8.836 1 97.62 85 SER B N 1
ATOM 3986 C CA . SER B 1 85 ? 3.123 34.594 8.43 1 97.62 85 SER B CA 1
ATOM 3987 C C . SER B 1 85 ? 4.566 34.969 8.125 1 97.62 85 SER B C 1
ATOM 3989 O O . SER B 1 85 ? 4.82 36.062 7.625 1 97.62 85 SER B O 1
ATOM 3991 N N . LYS B 1 86 ? 5.469 34.156 8.5 1 96.81 86 LYS B N 1
ATOM 3992 C CA . LYS B 1 86 ? 6.883 34.281 8.172 1 96.81 86 LYS B CA 1
ATOM 3993 C C . LYS B 1 86 ? 7.402 33.062 7.414 1 96.81 86 LYS B C 1
ATOM 3995 O O . LYS B 1 86 ? 7.207 31.938 7.848 1 96.81 86 LYS B O 1
ATOM 4000 N N . TYR B 1 87 ? 8.008 33.344 6.266 1 96.06 87 TYR B N 1
ATOM 4001 C CA . TYR B 1 87 ? 8.57 32.25 5.461 1 96.06 87 TYR B CA 1
ATOM 4002 C C . TYR B 1 87 ? 10.07 32.438 5.254 1 96.06 87 TYR B C 1
ATOM 4004 O O . TYR B 1 87 ? 10.492 33.438 4.645 1 96.06 87 TYR B O 1
ATOM 4012 N N . ASP B 1 88 ? 10.836 31.5 5.703 1 93.69 88 ASP B N 1
ATOM 4013 C CA . ASP B 1 88 ? 12.258 31.516 5.387 1 93.69 88 ASP B CA 1
ATOM 4014 C C . ASP B 1 88 ? 12.484 31.375 3.883 1 93.69 88 ASP B C 1
ATOM 4016 O O . ASP B 1 88 ? 11.812 30.594 3.219 1 93.69 88 ASP B O 1
ATOM 4020 N N . LEU B 1 89 ? 13.469 32.125 3.395 1 91.81 89 LEU B N 1
ATOM 4021 C CA . LEU B 1 89 ? 13.773 32.031 1.971 1 91.81 89 LEU B CA 1
ATOM 4022 C C . LEU B 1 89 ? 14.188 30.609 1.589 1 91.81 89 LEU B C 1
ATOM 4024 O O . LEU B 1 89 ? 13.891 30.141 0.484 1 91.81 89 LEU B O 1
ATOM 4028 N N . LYS B 1 90 ? 14.852 29.922 2.475 1 88.19 90 LYS B N 1
ATOM 4029 C CA . LYS B 1 90 ? 15.242 28.531 2.232 1 88.19 90 LYS B CA 1
ATOM 4030 C C . LYS B 1 90 ? 14.016 27.641 2.072 1 88.19 90 LYS B C 1
ATOM 4032 O O . LYS B 1 90 ? 13.992 26.766 1.205 1 88.19 90 LYS B O 1
ATOM 4037 N N . PHE B 1 91 ? 13.07 27.859 2.947 1 92 91 PHE B N 1
ATOM 4038 C CA . PHE B 1 91 ? 11.812 27.125 2.857 1 92 91 PHE B CA 1
ATOM 4039 C C . PHE B 1 91 ? 11.148 27.344 1.509 1 92 91 PHE B C 1
ATOM 4041 O O . PHE B 1 91 ? 10.695 26.391 0.862 1 92 91 PHE B O 1
ATOM 4048 N N . LEU B 1 92 ? 11.07 28.578 1.098 1 92.88 92 LEU B N 1
ATOM 4049 C CA . LEU B 1 92 ? 10.438 28.922 -0.171 1 92.88 92 LEU B CA 1
ATOM 4050 C C . LEU B 1 92 ? 11.203 28.312 -1.342 1 92.88 92 LEU B C 1
ATOM 4052 O O . LEU B 1 92 ? 10.602 27.781 -2.275 1 92.88 92 LEU B O 1
ATOM 4056 N N . ALA B 1 93 ? 12.484 28.375 -1.287 1 90.81 93 ALA B N 1
ATOM 4057 C CA . ALA B 1 93 ? 13.305 27.812 -2.355 1 90.81 93 ALA B CA 1
ATOM 4058 C C . ALA B 1 93 ? 13.102 26.312 -2.473 1 90.81 93 ALA B C 1
ATOM 4060 O O . ALA B 1 93 ? 12.898 25.797 -3.572 1 90.81 93 ALA B O 1
ATOM 4061 N N . ASN B 1 94 ? 13.109 25.625 -1.342 1 88.56 94 ASN B N 1
ATOM 4062 C CA . ASN B 1 94 ? 12.992 24.172 -1.305 1 88.56 94 ASN B CA 1
ATOM 4063 C C . ASN B 1 94 ? 11.609 23.703 -1.745 1 88.56 94 ASN B C 1
ATOM 4065 O O . ASN B 1 94 ? 11.445 22.578 -2.229 1 88.56 94 ASN B O 1
ATOM 4069 N N . ASN B 1 95 ? 10.641 24.547 -1.581 1 92.44 95 ASN B N 1
ATOM 4070 C CA . ASN B 1 95 ? 9.266 24.125 -1.85 1 92.44 95 ASN B CA 1
ATOM 4071 C C . ASN B 1 95 ? 8.664 24.891 -3.025 1 92.44 95 ASN B C 1
ATOM 4073 O O . ASN B 1 95 ? 7.441 24.922 -3.182 1 92.44 95 ASN B O 1
ATOM 4077 N N . SER B 1 96 ? 9.609 25.562 -3.869 1 93.81 96 SER B N 1
ATOM 4078 C CA . SER B 1 96 ? 9.164 26.281 -5.055 1 93.81 96 SER B CA 1
ATOM 4079 C C . SER B 1 96 ? 8.5 25.328 -6.059 1 93.81 96 SER B C 1
ATOM 4081 O O . SER B 1 96 ? 8.914 24.188 -6.195 1 93.81 96 SER B O 1
ATOM 4083 N N . TYR B 1 97 ? 7.438 25.875 -6.773 1 94.62 97 TYR B N 1
ATOM 4084 C CA . TYR B 1 97 ? 6.711 24.984 -7.668 1 94.62 97 TYR B CA 1
ATOM 4085 C C . TYR B 1 97 ? 6.309 25.703 -8.945 1 94.62 97 TYR B C 1
ATOM 4087 O O . TYR B 1 97 ? 5.805 25.078 -9.891 1 94.62 97 TYR B O 1
ATOM 4095 N N . TRP B 1 98 ? 6.625 26.984 -9.086 1 95.88 98 TRP B N 1
ATOM 4096 C CA . TRP B 1 98 ? 6.148 27.734 -10.25 1 95.88 98 TRP B CA 1
ATOM 4097 C C . TRP B 1 98 ? 7.191 28.75 -10.711 1 95.88 98 TRP B C 1
ATOM 4099 O O . TRP B 1 98 ? 6.977 29.953 -10.617 1 95.88 98 TRP B O 1
ATOM 4109 N N . PRO B 1 99 ? 8.25 28.422 -11.242 1 94.31 99 PRO B N 1
ATOM 4110 C CA . PRO B 1 99 ? 8.75 27.047 -11.414 1 94.31 99 PRO B CA 1
ATOM 4111 C C . PRO B 1 99 ? 9.516 26.547 -10.195 1 94.31 99 PRO B C 1
ATOM 4113 O O . PRO B 1 99 ? 9.852 27.328 -9.305 1 94.31 99 PRO B O 1
ATOM 4116 N N . PRO B 1 100 ? 9.68 25.25 -10.141 1 91.56 100 PRO B N 1
ATOM 4117 C CA . PRO B 1 100 ? 10.602 24.734 -9.117 1 91.56 100 PRO B CA 1
ATOM 4118 C C . PRO B 1 100 ? 12.039 25.188 -9.336 1 91.56 100 PRO B C 1
ATOM 4120 O O . PRO B 1 100 ? 12.531 25.172 -10.461 1 91.56 100 PRO B O 1
ATOM 4123 N N . LEU B 1 101 ? 12.656 25.641 -8.375 1 87.38 101 LEU B N 1
ATOM 4124 C CA . LEU B 1 101 ? 14.008 26.188 -8.5 1 87.38 101 LEU B CA 1
ATOM 4125 C C . LEU B 1 101 ? 15.055 25.156 -8.094 1 87.38 101 LEU B C 1
ATOM 4127 O O . LEU B 1 101 ? 16.203 25.203 -8.547 1 87.38 101 LEU B O 1
ATOM 4131 N N . ASN B 1 102 ? 14.734 24.328 -7.18 1 74.5 102 ASN B N 1
ATOM 4132 C CA . ASN B 1 102 ? 15.656 23.281 -6.734 1 74.5 102 ASN B CA 1
ATOM 4133 C C . ASN B 1 102 ? 15.055 21.891 -6.914 1 74.5 102 ASN B C 1
ATOM 4135 O O . ASN B 1 102 ? 14.859 21.172 -5.938 1 74.5 102 ASN B O 1
ATOM 4139 N N . PRO B 1 103 ? 14.859 21.594 -8.164 1 63.41 103 PRO B N 1
ATOM 4140 C CA . PRO B 1 103 ? 14.148 20.328 -8.312 1 63.41 103 PRO B CA 1
ATOM 4141 C C . PRO B 1 103 ? 14.891 19.156 -7.676 1 63.41 103 PRO B C 1
ATOM 4143 O O . PRO B 1 103 ? 14.266 18.172 -7.242 1 63.41 103 PRO B O 1
ATOM 4146 N N . GLU B 1 104 ? 16.156 19.422 -7.496 1 60.78 104 GLU B N 1
ATOM 4147 C CA . GLU B 1 104 ? 16.969 18.344 -6.945 1 60.78 104 GLU B CA 1
ATOM 4148 C C . GLU B 1 104 ? 17.062 18.453 -5.426 1 60.78 104 GLU B C 1
ATOM 4150 O O . GLU B 1 104 ? 17.406 17.469 -4.758 1 60.78 104 GLU B O 1
ATOM 4155 N N . SER B 1 105 ? 16.781 19.641 -4.984 1 55.62 105 SER B N 1
ATOM 4156 C CA . SER B 1 105 ? 17.047 19.906 -3.57 1 55.62 105 SER B CA 1
ATOM 4157 C C . SER B 1 105 ? 16.203 19 -2.684 1 55.62 105 SER B C 1
ATOM 4159 O O . SER B 1 105 ? 16.719 18.375 -1.742 1 55.62 105 SER B O 1
ATOM 4161 N N . GLY B 1 106 ? 14.922 18.953 -2.957 1 55.81 106 GLY B N 1
ATOM 4162 C CA . GLY B 1 106 ? 14.109 18.031 -2.174 1 55.81 106 GLY B CA 1
ATOM 4163 C C . GLY B 1 106 ? 14.617 16.594 -2.23 1 55.81 106 GLY B C 1
ATOM 4164 O O . GLY B 1 106 ? 14.75 15.938 -1.197 1 55.81 106 GLY B O 1
ATOM 4165 N N . ALA B 1 107 ? 15.023 16.359 -3.332 1 59.09 107 ALA B N 1
ATOM 4166 C CA . ALA B 1 107 ? 15.594 15.039 -3.541 1 59.09 107 ALA B CA 1
ATOM 4167 C C . ALA B 1 107 ? 16.938 14.898 -2.822 1 59.09 107 ALA B C 1
ATOM 4169 O O . ALA B 1 107 ? 17.219 13.852 -2.23 1 59.09 107 ALA B O 1
ATOM 4170 N N . LYS B 1 108 ? 17.656 15.953 -2.824 1 58.62 108 LYS B N 1
ATOM 4171 C CA . LYS B 1 108 ? 18.969 15.93 -2.195 1 58.62 108 LYS B CA 1
ATOM 4172 C C . LYS B 1 108 ? 18.859 15.797 -0.68 1 58.62 108 LYS B C 1
ATOM 4174 O O . LYS B 1 108 ? 19.609 15.039 -0.06 1 58.62 108 LYS B O 1
ATOM 4179 N N . ILE B 1 109 ? 17.969 16.547 -0.254 1 58.16 109 ILE B N 1
ATOM 4180 C CA . ILE B 1 109 ? 17.781 16.469 1.19 1 58.16 109 ILE B CA 1
ATOM 4181 C C . ILE B 1 109 ? 17.266 15.086 1.573 1 58.16 109 ILE B C 1
ATOM 4183 O O . ILE B 1 109 ? 17.766 14.469 2.52 1 58.16 109 ILE B O 1
ATOM 4187 N N . HIS B 1 110 ? 16.5 14.641 0.714 1 65.69 110 HIS B N 1
ATOM 4188 C CA . HIS B 1 110 ? 15.906 13.336 0.968 1 65.69 110 HIS B CA 1
ATOM 4189 C C . HIS B 1 110 ? 16.938 12.219 0.863 1 65.69 110 HIS B C 1
ATOM 4191 O O . HIS B 1 110 ? 16.828 11.195 1.533 1 65.69 110 HIS B O 1
ATOM 4197 N N . SER B 1 111 ? 17.984 12.617 0.074 1 71.81 111 SER B N 1
ATOM 4198 C CA . SER B 1 111 ? 18.984 11.57 -0.12 1 71.81 111 SER B CA 1
ATOM 4199 C C . SER B 1 111 ? 20.234 11.844 0.706 1 71.81 111 SER B C 1
ATOM 4201 O O . SER B 1 111 ? 21.203 11.094 0.633 1 71.81 111 SER B O 1
ATOM 4203 N N . GLY B 1 112 ? 20.25 12.922 1.442 1 74 112 GLY B N 1
ATOM 4204 C CA . GLY B 1 112 ? 21.438 13.25 2.219 1 74 112 GLY B CA 1
ATOM 4205 C C . GLY B 1 112 ? 22.656 13.578 1.355 1 74 112 GLY B C 1
ATOM 4206 O O . GLY B 1 112 ? 23.75 13.055 1.59 1 74 112 GLY B O 1
ATOM 4207 N N . ASN B 1 113 ? 22.391 14.375 0.338 1 75.75 113 ASN B N 1
ATOM 4208 C CA . ASN B 1 113 ? 23.453 14.75 -0.599 1 75.75 113 ASN B CA 1
ATOM 4209 C C . ASN B 1 113 ? 24.078 13.523 -1.253 1 75.75 113 ASN B C 1
ATOM 4211 O O . ASN B 1 113 ? 25.297 13.414 -1.327 1 75.75 113 ASN B O 1
ATOM 4215 N N . GLY B 1 114 ? 23.297 12.562 -1.475 1 84.88 114 GLY B N 1
ATOM 4216 C CA . GLY B 1 114 ? 23.719 11.375 -2.203 1 84.88 114 GLY B CA 1
ATOM 4217 C C . GLY B 1 114 ? 24.016 10.188 -1.298 1 84.88 114 GLY B C 1
ATOM 4218 O O . GLY B 1 114 ? 24.203 9.07 -1.775 1 84.88 114 GLY B O 1
ATOM 4219 N N . LYS B 1 115 ? 24.078 10.422 -0.098 1 90.06 115 LYS B N 1
ATOM 4220 C CA . LYS B 1 115 ? 24.375 9.359 0.854 1 90.06 115 LYS B CA 1
ATOM 4221 C C . LYS B 1 115 ? 23.391 8.195 0.708 1 90.06 115 LYS B C 1
ATOM 4223 O O . LYS B 1 115 ? 23.766 7.035 0.885 1 90.06 115 LYS B O 1
ATOM 4228 N N . LEU B 1 116 ? 22.188 8.484 0.372 1 93.69 116 LEU B N 1
ATOM 4229 C CA . LEU B 1 116 ? 21.156 7.445 0.292 1 93.69 116 LEU B CA 1
ATOM 4230 C C . LEU B 1 116 ? 20.906 7.047 -1.157 1 93.69 116 LEU B C 1
ATOM 4232 O O . LEU B 1 116 ? 19.875 6.449 -1.467 1 93.69 116 LEU B O 1
ATOM 4236 N N . ASP B 1 117 ? 21.812 7.371 -2.072 1 93.81 117 ASP B N 1
ATOM 4237 C CA . ASP B 1 117 ? 21.641 6.922 -3.449 1 93.81 117 ASP B CA 1
ATOM 4238 C C . ASP B 1 117 ? 21.766 5.402 -3.547 1 93.81 117 ASP B C 1
ATOM 4240 O O . ASP B 1 117 ? 22.703 4.809 -3.02 1 93.81 117 ASP B O 1
ATOM 4244 N N . LYS B 1 118 ? 20.828 4.82 -4.176 1 95.62 118 LYS B N 1
ATOM 4245 C CA . LYS B 1 118 ? 20.875 3.377 -4.398 1 95.62 118 LYS B CA 1
ATOM 4246 C C . LYS B 1 118 ? 21.938 3.018 -5.445 1 95.62 118 LYS B C 1
ATOM 4248 O O . LYS B 1 118 ? 22.156 3.775 -6.395 1 95.62 118 LYS B O 1
ATOM 4253 N N . VAL B 1 119 ? 22.484 1.875 -5.289 1 97.69 119 VAL B N 1
ATOM 4254 C CA . VAL B 1 119 ? 23.516 1.414 -6.203 1 97.69 119 VAL B CA 1
ATOM 4255 C C . VAL B 1 119 ? 23.062 0.127 -6.891 1 97.69 119 VAL B C 1
ATOM 4257 O O . VAL B 1 119 ? 23.125 -0.952 -6.297 1 97.69 119 VAL B O 1
ATOM 4260 N N . PRO B 1 120 ? 22.609 0.255 -8.133 1 98.38 120 PRO B N 1
ATOM 4261 C CA . PRO B 1 120 ? 22.312 -0.971 -8.875 1 98.38 120 PRO B CA 1
ATOM 4262 C C . PRO B 1 120 ? 23.547 -1.844 -9.086 1 98.38 120 PRO B C 1
ATOM 4264 O O . PRO B 1 120 ? 24.656 -1.324 -9.242 1 98.38 120 PRO B O 1
ATOM 4267 N N . TRP B 1 121 ? 23.375 -3.133 -9.148 1 98.81 121 TRP B N 1
ATOM 4268 C CA . TRP B 1 121 ? 24.547 -4 -9.211 1 98.81 121 TRP B CA 1
ATOM 4269 C C . TRP B 1 121 ? 24.266 -5.238 -10.055 1 98.81 121 TRP B C 1
ATOM 4271 O O . TRP B 1 121 ? 23.094 -5.59 -10.281 1 98.81 121 TRP B O 1
ATOM 4281 N N . ASN B 1 122 ? 25.25 -5.844 -10.562 1 98.56 122 ASN B N 1
ATOM 4282 C CA . ASN B 1 122 ? 25.281 -7.18 -11.148 1 98.56 122 ASN B CA 1
ATOM 4283 C C . ASN B 1 122 ? 26.297 -8.078 -10.445 1 98.56 122 ASN B C 1
ATOM 4285 O O . ASN B 1 122 ? 26.875 -7.691 -9.422 1 98.56 122 ASN B O 1
ATOM 4289 N N . VAL B 1 123 ? 26.469 -9.266 -10.953 1 98.69 123 VAL B N 1
ATOM 4290 C CA . VAL B 1 123 ? 27.312 -10.266 -10.305 1 98.69 123 VAL B CA 1
ATOM 4291 C C . VAL B 1 123 ? 28.75 -9.773 -10.258 1 98.69 123 VAL B C 1
ATOM 4293 O O . VAL B 1 123 ? 29.438 -9.914 -9.234 1 98.69 123 VAL B O 1
ATOM 4296 N N . GLU B 1 124 ? 29.266 -9.164 -11.258 1 98.5 124 GLU B N 1
ATOM 4297 C CA . GLU B 1 124 ? 30.641 -8.672 -11.312 1 98.5 124 GLU B CA 1
ATOM 4298 C C . GLU B 1 124 ? 30.906 -7.633 -10.227 1 98.5 124 GLU B C 1
ATOM 4300 O O . GLU B 1 124 ? 31.938 -7.668 -9.555 1 98.5 124 GLU B O 1
ATOM 4305 N N . PHE B 1 125 ? 29.984 -6.766 -10.055 1 98.31 125 PHE B N 1
ATOM 4306 C CA . PHE B 1 125 ? 30.094 -5.73 -9.031 1 98.31 125 PHE B CA 1
ATOM 4307 C C . PHE B 1 125 ? 30.219 -6.348 -7.645 1 98.31 125 PHE B C 1
ATOM 4309 O O . PHE B 1 125 ? 31 -5.879 -6.82 1 98.31 125 PHE B O 1
ATOM 4316 N N . LEU B 1 126 ? 29.516 -7.406 -7.336 1 98.19 126 LEU B N 1
ATOM 4317 C CA . LEU B 1 126 ? 29.422 -8 -6.008 1 98.19 126 LEU B CA 1
ATOM 4318 C C . LEU B 1 126 ? 30.719 -8.727 -5.648 1 98.19 126 LEU B C 1
ATOM 4320 O O . LEU B 1 126 ? 30.984 -9 -4.477 1 98.19 126 LEU B O 1
ATOM 4324 N N . LYS B 1 127 ? 31.484 -9.102 -6.641 1 96.94 127 LYS B N 1
ATOM 4325 C CA . LYS B 1 127 ? 32.719 -9.805 -6.375 1 96.94 127 LYS B CA 1
ATOM 4326 C C . LYS B 1 127 ? 33.625 -9 -5.438 1 96.94 127 LYS B C 1
ATOM 4328 O O . LYS B 1 127 ? 34.281 -9.562 -4.559 1 96.94 127 LYS B O 1
ATOM 4333 N N . GLU B 1 128 ? 33.562 -7.734 -5.625 1 96.31 128 GLU B N 1
ATOM 4334 C CA . GLU B 1 128 ? 34.438 -6.879 -4.84 1 96.31 128 GLU B CA 1
ATOM 4335 C C . GLU B 1 128 ? 33.656 -6.039 -3.838 1 96.31 128 GLU B C 1
ATOM 4337 O O . GLU B 1 128 ? 34.25 -5.348 -3.004 1 96.31 128 GLU B O 1
ATOM 4342 N N . ASN B 1 129 ? 32.344 -6.066 -3.893 1 97.38 129 ASN B N 1
ATOM 4343 C CA . ASN B 1 129 ? 31.516 -5.164 -3.09 1 97.38 129 ASN B CA 1
ATOM 4344 C C . ASN B 1 129 ? 30.359 -5.906 -2.42 1 97.38 129 ASN B C 1
ATOM 4346 O O . ASN B 1 129 ? 29.234 -5.418 -2.41 1 97.38 129 ASN B O 1
ATOM 4350 N N . LEU B 1 130 ? 30.672 -7.102 -1.916 1 98.19 130 LEU B N 1
ATOM 4351 C CA . LEU B 1 130 ? 29.609 -7.863 -1.263 1 98.19 130 LEU B CA 1
ATOM 4352 C C . LEU B 1 130 ? 29.188 -7.191 0.038 1 98.19 130 LEU B C 1
ATOM 4354 O O . LEU B 1 130 ? 29.984 -7.035 0.958 1 98.19 130 LEU B O 1
ATOM 4358 N N . PRO B 1 131 ? 27.938 -6.746 0.137 1 98.75 131 PRO B N 1
ATOM 4359 C CA . PRO B 1 131 ? 27.484 -6.09 1.37 1 98.75 131 PRO B CA 1
ATOM 4360 C C . PRO B 1 131 ? 27.438 -7.047 2.561 1 98.75 131 PRO B C 1
ATOM 4362 O O . PRO B 1 131 ? 26.719 -8.047 2.52 1 98.75 131 PRO B O 1
ATOM 4365 N N . GLN B 1 132 ? 28.125 -6.758 3.613 1 98.62 132 GLN B N 1
ATOM 4366 C CA . GLN B 1 132 ? 28.141 -7.598 4.809 1 98.62 132 GLN B CA 1
ATOM 4367 C C . GLN B 1 132 ? 28.516 -6.789 6.043 1 98.62 132 GLN B C 1
ATOM 4369 O O . GLN B 1 132 ? 29.234 -5.789 5.938 1 98.62 132 GLN B O 1
ATOM 4374 N N . VAL B 1 133 ? 28.016 -7.156 7.125 1 98.81 133 VAL B N 1
ATOM 4375 C CA . VAL B 1 133 ? 28.359 -6.582 8.422 1 98.81 133 VAL B CA 1
ATOM 4376 C C . VAL B 1 133 ? 28.562 -7.699 9.445 1 98.81 133 VAL B C 1
ATOM 4378 O O . VAL B 1 133 ? 28.234 -8.859 9.18 1 98.81 133 VAL B O 1
ATOM 4381 N N . GLU B 1 134 ? 29.141 -7.297 10.594 1 98.69 134 GLU B N 1
ATOM 4382 C CA . GLU B 1 134 ? 29.328 -8.242 11.695 1 98.69 134 GLU B CA 1
ATOM 4383 C C . GLU B 1 134 ? 28.188 -8.148 12.703 1 98.69 134 GLU B C 1
ATOM 4385 O O . GLU B 1 134 ? 27.797 -7.047 13.094 1 98.69 134 GLU B O 1
ATOM 4390 N N . TYR B 1 135 ? 27.703 -9.312 13.117 1 98.81 135 TYR B N 1
ATOM 4391 C CA . TYR B 1 135 ? 26.641 -9.391 14.102 1 98.81 135 TYR B CA 1
ATOM 4392 C C . TYR B 1 135 ? 26.969 -8.562 15.336 1 98.81 135 TYR B C 1
ATOM 4394 O O . TYR B 1 135 ? 26.156 -7.773 15.812 1 98.81 135 TYR B O 1
ATOM 4402 N N . SER B 1 136 ? 28.172 -8.672 15.828 1 98.62 136 SER B N 1
ATOM 4403 C CA . SER B 1 136 ? 28.594 -8 17.062 1 98.62 136 SER B CA 1
ATOM 4404 C C . SER B 1 136 ? 28.516 -6.484 16.922 1 98.62 136 SER B C 1
ATOM 4406 O O . SER B 1 136 ? 28.141 -5.785 17.859 1 98.62 136 SER B O 1
ATOM 4408 N N . LYS B 1 137 ? 28.797 -6.035 15.758 1 98.5 137 LYS B N 1
ATOM 4409 C CA . LYS B 1 137 ? 28.734 -4.594 15.516 1 98.5 137 LYS B CA 1
ATOM 4410 C C . LYS B 1 137 ? 27.297 -4.094 15.508 1 98.5 137 LYS B C 1
ATOM 4412 O O . LYS B 1 137 ? 26.984 -3.053 16.094 1 98.5 137 LYS B O 1
ATOM 4417 N N . VAL B 1 138 ? 26.438 -4.832 14.891 1 98.75 138 VAL B N 1
ATOM 4418 C CA . VAL B 1 138 ? 25.047 -4.445 14.766 1 98.75 138 VAL B CA 1
ATOM 4419 C C . VAL B 1 138 ? 24.375 -4.484 16.141 1 98.75 138 VAL B C 1
ATOM 4421 O O . VAL B 1 138 ? 23.547 -3.625 16.453 1 98.75 138 VAL B O 1
ATOM 4424 N N . MET B 1 139 ? 24.781 -5.43 16.953 1 98.62 139 MET B N 1
ATOM 4425 C CA . MET B 1 139 ? 24.109 -5.664 18.234 1 98.62 139 MET B CA 1
ATOM 4426 C C . MET B 1 139 ? 24.719 -4.809 19.344 1 98.62 139 MET B C 1
ATOM 4428 O O . MET B 1 139 ? 24.203 -4.781 20.453 1 98.62 139 MET B O 1
ATOM 4432 N N . ASP B 1 140 ? 25.781 -4.07 19.016 1 98.25 140 ASP B N 1
ATOM 4433 C CA . ASP B 1 140 ? 26.344 -3.131 19.984 1 98.25 140 ASP B CA 1
ATOM 4434 C C . ASP B 1 140 ? 25.422 -1.938 20.203 1 98.25 140 ASP B C 1
ATOM 4436 O O . ASP B 1 140 ? 25.266 -1.094 19.312 1 98.25 140 ASP B O 1
ATOM 4440 N N . THR B 1 141 ? 24.828 -1.834 21.328 1 96.69 141 THR B N 1
ATOM 4441 C CA . THR B 1 141 ? 23.828 -0.812 21.578 1 96.69 141 THR B CA 1
ATOM 4442 C C . THR B 1 141 ? 24.453 0.433 22.188 1 96.69 141 THR B C 1
ATOM 4444 O O . THR B 1 141 ? 23.766 1.413 22.484 1 96.69 141 THR B O 1
ATOM 4447 N N . SER B 1 142 ? 25.719 0.406 22.422 1 97.69 142 SER B N 1
ATOM 4448 C CA . SER B 1 142 ? 26.422 1.574 22.969 1 97.69 142 SER B CA 1
ATOM 4449 C C . SER B 1 142 ? 26.578 2.656 21.906 1 97.69 142 SER B C 1
ATOM 4451 O O . SER B 1 142 ? 26.875 3.809 22.219 1 97.69 142 SER B O 1
ATOM 4453 N N . THR B 1 143 ? 26.438 2.236 20.672 1 96.81 143 THR B N 1
ATOM 4454 C CA . THR B 1 143 ? 26.484 3.16 19.531 1 96.81 143 THR B CA 1
ATOM 4455 C C . THR B 1 143 ? 25.516 2.729 18.453 1 96.81 143 THR B C 1
ATOM 4457 O O . THR B 1 143 ? 25.078 1.574 18.406 1 96.81 143 THR B O 1
ATOM 4460 N N . ASP B 1 144 ? 25.219 3.664 17.594 1 96.94 144 ASP B N 1
ATOM 4461 C CA . ASP B 1 144 ? 24.328 3.326 16.484 1 96.94 144 ASP B CA 1
ATOM 4462 C C . ASP B 1 144 ? 25.125 3.043 15.219 1 96.94 144 ASP B C 1
ATOM 4464 O O . ASP B 1 144 ? 24.547 2.83 14.148 1 96.94 144 ASP B O 1
ATOM 4468 N N . ASP B 1 145 ? 26.359 3.01 15.297 1 97.88 145 ASP B N 1
ATOM 4469 C CA . ASP B 1 145 ? 27.203 2.889 14.109 1 97.88 145 ASP B CA 1
ATOM 4470 C C . ASP B 1 145 ? 26.922 1.584 13.375 1 97.88 145 ASP B C 1
ATOM 4472 O O . ASP B 1 145 ? 26.766 1.579 12.148 1 97.88 145 ASP B O 1
ATOM 4476 N N . GLY B 1 146 ? 26.891 0.509 14.109 1 98.56 146 GLY B N 1
ATOM 4477 C CA . GLY B 1 146 ? 26.672 -0.791 13.5 1 98.56 146 GLY B CA 1
ATOM 4478 C C . GLY B 1 146 ? 25.328 -0.897 12.805 1 98.56 146 GLY B C 1
ATOM 4479 O O . GLY B 1 146 ? 25.25 -1.326 11.648 1 98.56 146 GLY B O 1
ATOM 4480 N N . ILE B 1 147 ? 24.344 -0.49 13.5 1 98.69 147 ILE B N 1
ATOM 4481 C CA . ILE B 1 147 ? 23 -0.565 12.945 1 98.69 147 ILE B CA 1
ATOM 4482 C C . ILE B 1 147 ? 22.859 0.43 11.797 1 98.69 147 ILE B C 1
ATOM 4484 O O . ILE B 1 147 ? 22.188 0.148 10.797 1 98.69 147 ILE B O 1
ATOM 4488 N N . ALA B 1 148 ? 23.453 1.596 11.875 1 98.44 148 ALA B N 1
ATOM 4489 C CA . ALA B 1 148 ? 23.422 2.584 10.797 1 98.44 148 ALA B CA 1
ATOM 4490 C C . ALA B 1 148 ? 24.078 2.035 9.539 1 98.44 148 ALA B C 1
ATOM 4492 O O . ALA B 1 148 ? 23.547 2.188 8.43 1 98.44 148 ALA B O 1
ATOM 4493 N N . GLU B 1 149 ? 25.172 1.395 9.711 1 98.62 149 GLU B N 1
ATOM 4494 C CA . GLU B 1 149 ? 25.891 0.799 8.578 1 98.62 149 GLU B CA 1
ATOM 4495 C C . GLU B 1 149 ? 25.062 -0.306 7.93 1 98.62 149 GLU B C 1
ATOM 4497 O O . GLU B 1 149 ? 24.953 -0.37 6.703 1 98.62 149 GLU B O 1
ATOM 4502 N N . TRP B 1 150 ? 24.531 -1.178 8.758 1 98.88 150 TRP B N 1
ATOM 4503 C CA . TRP B 1 150 ? 23.703 -2.283 8.266 1 98.88 150 TRP B CA 1
ATOM 4504 C C . TRP B 1 150 ? 22.531 -1.767 7.445 1 98.88 150 TRP B C 1
ATOM 4506 O O . TRP B 1 150 ? 22.344 -2.172 6.293 1 98.88 150 TRP B O 1
ATOM 4516 N N . CYS B 1 151 ? 21.812 -0.791 7.965 1 98.69 151 CYS B N 1
ATOM 4517 C CA . CYS B 1 151 ? 20.656 -0.228 7.293 1 98.69 151 CYS B CA 1
ATOM 4518 C C . CYS B 1 151 ? 21.047 0.476 6 1 98.69 151 CYS B C 1
ATOM 4520 O O . CYS B 1 151 ? 20.344 0.382 4.992 1 98.69 151 CYS B O 1
ATOM 4522 N N . LEU B 1 152 ? 22.125 1.149 6.055 1 98.38 152 LEU B N 1
ATOM 4523 C CA . LEU B 1 152 ? 22.594 1.866 4.871 1 98.38 152 LEU B CA 1
ATOM 4524 C C . LEU B 1 152 ? 22.953 0.893 3.756 1 98.38 152 LEU B C 1
ATOM 4526 O O . LEU B 1 152 ? 22.641 1.133 2.588 1 98.38 152 LEU B O 1
ATOM 4530 N N . LYS B 1 153 ? 23.609 -0.178 4.082 1 98.81 153 LYS B N 1
ATOM 4531 C CA . LYS B 1 153 ? 23.984 -1.164 3.074 1 98.81 153 LYS B CA 1
ATOM 4532 C C . LYS B 1 153 ? 22.75 -1.823 2.461 1 98.81 153 LYS B C 1
ATOM 4534 O O . LYS B 1 153 ? 22.688 -2.016 1.245 1 98.81 153 LYS B O 1
ATOM 4539 N N . ILE B 1 154 ? 21.812 -2.188 3.303 1 98.88 154 ILE B N 1
ATOM 4540 C CA . ILE B 1 154 ? 20.562 -2.732 2.771 1 98.88 154 ILE B CA 1
ATOM 4541 C C . ILE B 1 154 ? 19.938 -1.736 1.8 1 98.88 154 ILE B C 1
ATOM 4543 O O . ILE B 1 154 ? 19.484 -2.115 0.716 1 98.88 154 ILE B O 1
ATOM 4547 N N . TRP B 1 155 ? 19.938 -0.472 2.193 1 98.19 155 TRP B N 1
ATOM 4548 C CA . TRP B 1 155 ? 19.312 0.565 1.379 1 98.19 155 TRP B CA 1
ATOM 4549 C C . TRP B 1 155 ? 20.047 0.729 0.051 1 98.19 155 TRP B C 1
ATOM 4551 O O . TRP B 1 155 ? 19.422 0.715 -1.014 1 98.19 155 TRP B O 1
ATOM 4561 N N . LYS B 1 156 ? 21.297 0.808 0.067 1 97.94 156 LYS B N 1
ATOM 4562 C CA . LYS B 1 156 ? 22.109 1.106 -1.11 1 97.94 156 LYS B CA 1
ATOM 4563 C C . LYS B 1 156 ? 22.109 -0.068 -2.084 1 97.94 156 LYS B C 1
ATOM 4565 O O . LYS B 1 156 ? 22 0.123 -3.297 1 97.94 156 LYS B O 1
ATOM 4570 N N . TYR B 1 157 ? 22.188 -1.255 -1.503 1 98.75 157 TYR B N 1
ATOM 4571 C CA . TYR B 1 157 ? 22.453 -2.395 -2.373 1 98.75 157 TYR B CA 1
ATOM 4572 C C . TYR B 1 157 ? 21.234 -3.322 -2.438 1 98.75 157 TYR B C 1
ATOM 4574 O O . TYR B 1 157 ? 21.172 -4.195 -3.307 1 98.75 157 TYR B O 1
ATOM 4582 N N . GLY B 1 158 ? 20.344 -3.166 -1.544 1 98.81 158 GLY B N 1
ATOM 4583 C CA . GLY B 1 158 ? 19.125 -3.973 -1.562 1 98.81 158 GLY B CA 1
ATOM 4584 C C . GLY B 1 158 ? 19.234 -5.223 -0.711 1 98.81 158 GLY B C 1
ATOM 4585 O O . GLY B 1 158 ? 18.25 -5.938 -0.521 1 98.81 158 GLY B O 1
ATOM 4586 N N . PHE B 1 159 ? 20.422 -5.543 -0.208 1 98.94 159 PHE B N 1
ATOM 4587 C CA . PHE B 1 159 ? 20.594 -6.684 0.683 1 98.94 159 PHE B CA 1
ATOM 4588 C C . PHE B 1 159 ? 21.875 -6.559 1.489 1 98.94 159 PHE B C 1
ATOM 4590 O O . PHE B 1 159 ? 22.703 -5.688 1.217 1 98.94 159 PHE B O 1
ATOM 4597 N N . CYS B 1 160 ? 21.984 -7.383 2.482 1 98.94 160 CYS B N 1
ATOM 4598 C CA . CYS B 1 160 ? 23.188 -7.422 3.293 1 98.94 160 CYS B CA 1
ATOM 4599 C C . CYS B 1 160 ? 23.281 -8.734 4.07 1 98.94 160 CYS B C 1
ATOM 4601 O O . CYS B 1 160 ? 22.281 -9.227 4.578 1 98.94 160 CYS B O 1
ATOM 4603 N N . PHE B 1 161 ? 24.484 -9.258 4.117 1 98.81 161 PHE B N 1
ATOM 4604 C CA . PHE B 1 161 ? 24.75 -10.406 4.973 1 98.81 161 PHE B CA 1
ATOM 4605 C C . PHE B 1 161 ? 25.172 -9.961 6.367 1 98.81 161 PHE B C 1
ATOM 4607 O O . PHE B 1 161 ? 25.828 -8.938 6.52 1 98.81 161 PHE B O 1
ATOM 4614 N N . VAL B 1 162 ? 24.781 -10.664 7.363 1 98.88 162 VAL B N 1
ATOM 4615 C CA . VAL B 1 162 ? 25.266 -10.477 8.727 1 98.88 162 VAL B CA 1
ATOM 4616 C C . VAL B 1 162 ? 26.047 -11.711 9.172 1 98.88 162 VAL B C 1
ATOM 4618 O O . VAL B 1 162 ? 25.469 -12.773 9.406 1 98.88 162 VAL B O 1
ATOM 4621 N N . ASN B 1 163 ? 27.312 -11.523 9.375 1 98.31 163 ASN B N 1
ATOM 4622 C CA . ASN B 1 163 ? 28.203 -12.633 9.688 1 98.31 163 ASN B CA 1
ATOM 4623 C C . ASN B 1 163 ? 28.266 -12.898 11.188 1 98.31 163 ASN B C 1
ATOM 4625 O O . ASN B 1 163 ? 28.062 -11.984 11.992 1 98.31 163 ASN B O 1
ATOM 4629 N N . ASN B 1 164 ? 28.5 -14.141 11.484 1 98.31 164 ASN B N 1
ATOM 4630 C CA . ASN B 1 164 ? 28.766 -14.586 12.844 1 98.31 164 ASN B CA 1
ATOM 4631 C C . ASN B 1 164 ? 27.578 -14.352 13.758 1 98.31 164 ASN B C 1
ATOM 4633 O O . ASN B 1 164 ? 27.734 -13.922 14.906 1 98.31 164 ASN B O 1
ATOM 4637 N N . THR B 1 165 ? 26.406 -14.555 13.195 1 98.69 165 THR B N 1
ATOM 4638 C CA . THR B 1 165 ? 25.188 -14.562 13.992 1 98.69 165 THR B CA 1
ATOM 4639 C C . THR B 1 165 ? 25.062 -15.867 14.766 1 98.69 165 THR B C 1
ATOM 4641 O O . THR B 1 165 ? 25.25 -16.953 14.203 1 98.69 165 THR B O 1
ATOM 4644 N N . PRO B 1 166 ? 24.797 -15.742 16.094 1 98.69 166 PRO B N 1
ATOM 4645 C CA . PRO B 1 166 ? 24.531 -17 16.781 1 98.69 166 PRO B CA 1
ATOM 4646 C C . PRO B 1 166 ? 23.453 -17.844 16.094 1 98.69 166 PRO B C 1
ATOM 4648 O O . PRO B 1 166 ? 22.469 -17.297 15.586 1 98.69 166 PRO B O 1
ATOM 4651 N N . VAL B 1 167 ? 23.656 -19.156 16.078 1 98.12 167 VAL B N 1
ATOM 4652 C CA . VAL B 1 167 ? 22.797 -20.031 15.297 1 98.12 167 VAL B CA 1
ATOM 4653 C C . VAL B 1 167 ? 21.562 -20.422 16.109 1 98.12 167 VAL B C 1
ATOM 4655 O O . VAL B 1 167 ? 21.406 -21.594 16.484 1 98.12 167 VAL B O 1
ATOM 4658 N N . ASP B 1 168 ? 20.656 -19.516 16.328 1 97.69 168 ASP B N 1
ATOM 4659 C CA . ASP B 1 168 ? 19.422 -19.734 17.062 1 97.69 168 ASP B CA 1
ATOM 4660 C C . ASP B 1 168 ? 18.375 -18.672 16.719 1 97.69 168 ASP B C 1
ATOM 4662 O O . ASP B 1 168 ? 18.719 -17.516 16.453 1 97.69 168 ASP B O 1
ATOM 4666 N N . PRO B 1 169 ? 17.141 -19.031 16.797 1 97.69 169 PRO B N 1
ATOM 4667 C CA . PRO B 1 169 ? 16.062 -18.125 16.406 1 97.69 169 PRO B CA 1
ATOM 4668 C C . PRO B 1 169 ? 15.977 -16.875 17.281 1 97.69 169 PRO B C 1
ATOM 4670 O O . PRO B 1 169 ? 15.617 -15.805 16.812 1 97.69 169 PRO B O 1
ATOM 4673 N N . GLU B 1 170 ? 16.281 -17.016 18.516 1 98.12 170 GLU B N 1
ATOM 4674 C CA . GLU B 1 170 ? 16.172 -15.898 19.438 1 98.12 170 GLU B CA 1
ATOM 4675 C C . GLU B 1 170 ? 17.109 -14.766 19.047 1 98.12 170 GLU B C 1
ATOM 4677 O O . GLU B 1 170 ? 16.703 -13.594 19.047 1 98.12 170 GLU B O 1
ATOM 4682 N N . SER B 1 171 ? 18.328 -15.141 18.734 1 98.56 171 SER B N 1
ATOM 4683 C CA . SER B 1 171 ? 19.312 -14.141 18.312 1 98.56 171 SER B CA 1
ATOM 4684 C C . SER B 1 171 ? 18.906 -13.508 16.984 1 98.56 171 SER B C 1
ATOM 4686 O O . SER B 1 171 ? 19.078 -12.305 16.797 1 98.56 171 SER B O 1
ATOM 4688 N N . THR B 1 172 ? 18.375 -14.312 16.109 1 98.69 172 THR B N 1
ATOM 4689 C CA . THR B 1 172 ? 17.906 -13.812 14.82 1 98.69 172 THR B CA 1
ATOM 4690 C C . THR B 1 172 ? 16.781 -12.805 15 1 98.69 172 THR B C 1
ATOM 4692 O O . THR B 1 172 ? 16.766 -11.75 14.359 1 98.69 172 THR B O 1
ATOM 4695 N N . LYS B 1 173 ? 15.852 -13.133 15.867 1 98.69 173 LYS B N 1
ATOM 4696 C CA . LYS B 1 173 ? 14.727 -12.25 16.156 1 98.69 173 LYS B CA 1
ATOM 4697 C C . LYS B 1 173 ? 15.203 -10.922 16.719 1 98.69 173 LYS B C 1
ATOM 4699 O O . LYS B 1 173 ? 14.75 -9.859 16.281 1 98.69 173 LYS B O 1
ATOM 4704 N N . LYS B 1 174 ? 16.109 -10.977 17.688 1 98.62 174 LYS B N 1
ATOM 4705 C CA . LYS B 1 174 ? 16.672 -9.758 18.266 1 98.62 174 LYS B CA 1
ATOM 4706 C C . LYS B 1 174 ? 17.375 -8.914 17.203 1 98.62 174 LYS B C 1
ATOM 4708 O O . LYS B 1 174 ? 17.297 -7.684 17.234 1 98.62 174 LYS B O 1
ATOM 4713 N N . LEU B 1 175 ? 18.062 -9.617 16.328 1 98.81 175 LEU B N 1
ATOM 4714 C CA . LEU B 1 175 ? 18.797 -8.945 15.273 1 98.81 175 LEU B CA 1
ATOM 4715 C C . LEU B 1 175 ? 17.859 -8.117 14.391 1 98.81 175 LEU B C 1
ATOM 4717 O O . LEU B 1 175 ? 18.062 -6.918 14.211 1 98.81 175 LEU B O 1
ATOM 4721 N N . ILE B 1 176 ? 16.797 -8.734 13.859 1 98.75 176 ILE B N 1
ATOM 4722 C CA . ILE B 1 176 ? 15.93 -8.047 12.922 1 98.75 176 ILE B CA 1
ATOM 4723 C C . ILE B 1 176 ? 15.156 -6.949 13.648 1 98.75 176 ILE B C 1
ATOM 4725 O O . ILE B 1 176 ? 14.852 -5.902 13.07 1 98.75 176 ILE B O 1
ATOM 4729 N N . GLU B 1 177 ? 14.914 -7.121 14.906 1 98.44 177 GLU B N 1
ATOM 4730 C CA . GLU B 1 177 ? 14.164 -6.148 15.695 1 98.44 177 GLU B CA 1
ATOM 4731 C C . GLU B 1 177 ? 15.016 -4.918 16.016 1 98.44 177 GLU B C 1
ATOM 4733 O O . GLU B 1 177 ? 14.5 -3.906 16.484 1 98.44 177 GLU B O 1
ATOM 4738 N N . ARG B 1 178 ? 16.359 -5.004 15.734 1 98.25 178 ARG B N 1
ATOM 4739 C CA . ARG B 1 178 ? 17.188 -3.809 15.82 1 98.25 178 ARG B CA 1
ATOM 4740 C C . ARG B 1 178 ? 16.781 -2.781 14.773 1 98.25 178 ARG B C 1
ATOM 4742 O O . ARG B 1 178 ? 17.047 -1.586 14.938 1 98.25 178 ARG B O 1
ATOM 4749 N N . ILE B 1 179 ? 16.188 -3.248 13.695 1 98.31 179 ILE B N 1
ATOM 4750 C CA . ILE B 1 179 ? 15.789 -2.344 12.625 1 98.31 179 ILE B CA 1
ATOM 4751 C C . ILE B 1 179 ? 14.414 -1.751 12.938 1 98.31 179 ILE B C 1
ATOM 4753 O O . ILE B 1 179 ? 14.258 -0.529 13 1 98.31 179 ILE B O 1
ATOM 4757 N N . ALA B 1 180 ? 13.445 -2.59 13.141 1 97.94 180 ALA B N 1
ATOM 4758 C CA . ALA B 1 180 ? 12.07 -2.227 13.445 1 97.94 180 ALA B CA 1
ATOM 4759 C C . ALA B 1 180 ? 11.281 -3.436 13.945 1 97.94 180 ALA B C 1
ATOM 4761 O O . ALA B 1 180 ? 11.789 -4.559 13.938 1 97.94 180 ALA B O 1
ATOM 4762 N N . PHE B 1 181 ? 10.086 -3.221 14.414 1 97.5 181 PHE B N 1
ATOM 4763 C CA . PHE B 1 181 ? 9.242 -4.324 14.852 1 97.5 181 PHE B CA 1
ATOM 4764 C C . PHE B 1 181 ? 8.867 -5.223 13.68 1 97.5 181 PHE B C 1
ATOM 4766 O O . PHE B 1 181 ? 8.781 -4.766 12.539 1 97.5 181 PHE B O 1
ATOM 4773 N N . ILE B 1 182 ? 8.648 -6.465 13.992 1 98.19 182 ILE B N 1
ATOM 4774 C CA . ILE B 1 182 ? 8.336 -7.504 13.023 1 98.19 182 ILE B CA 1
ATOM 4775 C C . ILE B 1 182 ? 6.91 -7.309 12.5 1 98.19 182 ILE B C 1
ATOM 4777 O O . ILE B 1 182 ? 5.996 -6.996 13.273 1 98.19 182 ILE B O 1
ATOM 4781 N N . ARG B 1 183 ? 6.719 -7.465 11.211 1 97.94 183 ARG B N 1
ATOM 4782 C CA . ARG B 1 183 ? 5.402 -7.438 10.578 1 97.94 183 ARG B CA 1
ATOM 4783 C C . ARG B 1 183 ? 4.758 -8.82 10.602 1 97.94 183 ARG B C 1
ATOM 4785 O O . ARG B 1 183 ? 5.207 -9.734 9.898 1 97.94 183 ARG B O 1
ATOM 4792 N N . PRO B 1 184 ? 3.686 -8.938 11.32 1 97.12 184 PRO B N 1
ATOM 4793 C CA . PRO B 1 184 ? 2.959 -10.211 11.219 1 97.12 184 PRO B CA 1
ATOM 4794 C C . PRO B 1 184 ? 2.184 -10.344 9.906 1 97.12 184 PRO B C 1
ATOM 4796 O O . PRO B 1 184 ? 1.7 -9.344 9.367 1 97.12 184 PRO B O 1
ATOM 4799 N N . THR B 1 185 ? 2.115 -11.555 9.375 1 96.44 185 THR B N 1
ATOM 4800 C CA . THR B 1 185 ? 1.28 -11.945 8.242 1 96.44 185 THR B CA 1
ATOM 4801 C C . THR B 1 185 ? 0.451 -13.18 8.586 1 96.44 185 THR B C 1
ATOM 4803 O O . THR B 1 185 ? 0.435 -13.625 9.734 1 96.44 185 THR B O 1
ATOM 4806 N N . HIS B 1 186 ? -0.231 -13.688 7.609 1 94.56 186 HIS B N 1
ATOM 4807 C CA . HIS B 1 186 ? -1.021 -14.891 7.844 1 94.56 186 HIS B CA 1
ATOM 4808 C C . HIS B 1 186 ? -0.125 -16.094 8.117 1 94.56 186 HIS B C 1
ATOM 4810 O O . HIS B 1 186 ? -0.602 -17.141 8.57 1 94.56 186 HIS B O 1
ATOM 4816 N N . TYR B 1 187 ? 1.153 -15.898 7.965 1 91.88 187 TYR B N 1
ATOM 4817 C CA . TYR B 1 187 ? 2.121 -16.938 8.297 1 91.88 187 TYR B CA 1
ATOM 4818 C C . TYR B 1 187 ? 2.643 -16.766 9.719 1 91.88 187 TYR B C 1
ATOM 4820 O O . TYR B 1 187 ? 3.438 -17.562 10.203 1 91.88 187 TYR B O 1
ATOM 4828 N N . GLY B 1 188 ? 2.238 -15.742 10.367 1 93.19 188 GLY B N 1
ATOM 4829 C CA . GLY B 1 188 ? 2.785 -15.391 11.672 1 93.19 188 GLY B CA 1
ATOM 4830 C C . GLY B 1 188 ? 3.795 -14.266 11.609 1 93.19 188 GLY B C 1
ATOM 4831 O O . GLY B 1 188 ? 3.986 -13.648 10.555 1 93.19 188 GLY B O 1
ATOM 4832 N N . GLY B 1 189 ? 4.387 -13.961 12.766 1 95.25 189 GLY B N 1
ATOM 4833 C CA . GLY B 1 189 ? 5.371 -12.891 12.836 1 95.25 189 GLY B CA 1
ATOM 4834 C C . GLY B 1 189 ? 6.785 -13.367 12.555 1 95.25 189 GLY B C 1
ATOM 4835 O O . GLY B 1 189 ? 7.32 -13.117 11.469 1 95.25 189 GLY B O 1
ATOM 4836 N N . PHE B 1 190 ? 7.297 -14.055 13.547 1 96.69 190 PHE B N 1
ATOM 4837 C CA . PHE B 1 190 ? 8.594 -14.695 13.406 1 96.69 190 PHE B CA 1
ATOM 4838 C C . PHE B 1 190 ? 8.438 -16.188 13.141 1 96.69 190 PHE B C 1
ATOM 4840 O O . PHE B 1 190 ? 7.711 -16.875 13.859 1 96.69 190 PHE B O 1
ATOM 4847 N N . TRP B 1 191 ? 9.023 -16.688 12.102 1 93.44 191 TRP B N 1
ATOM 4848 C CA . TRP B 1 191 ? 8.82 -18.094 11.758 1 93.44 191 TRP B CA 1
ATOM 4849 C C . TRP B 1 191 ? 10.102 -18.891 11.953 1 93.44 191 TRP B C 1
ATOM 4851 O O . TRP B 1 191 ? 11.203 -18.375 11.75 1 93.44 191 TRP B O 1
ATOM 4861 N N . ASP B 1 192 ? 9.969 -20 12.375 1 92.69 192 ASP B N 1
ATOM 4862 C CA . ASP B 1 192 ? 10.953 -21.062 12.562 1 92.69 192 ASP B CA 1
ATOM 4863 C C . ASP B 1 192 ? 10.406 -22.406 12.07 1 92.69 192 ASP B C 1
ATOM 4865 O O . ASP B 1 192 ? 9.57 -23.016 12.742 1 92.69 192 ASP B O 1
ATOM 4869 N N . PHE B 1 193 ? 10.922 -22.828 10.852 1 85.5 193 PHE B N 1
ATOM 4870 C CA . PHE B 1 193 ? 10.234 -23.969 10.273 1 85.5 193 PHE B CA 1
ATOM 4871 C C . PHE B 1 193 ? 11.219 -24.922 9.617 1 85.5 193 PHE B C 1
ATOM 4873 O O . PHE B 1 193 ? 12.367 -24.547 9.352 1 85.5 193 PHE B O 1
ATOM 4880 N N . THR B 1 194 ? 10.727 -26.078 9.539 1 82.06 194 THR B N 1
ATOM 4881 C CA . THR B 1 194 ? 11.359 -27.109 8.727 1 82.06 194 THR B CA 1
ATOM 4882 C C . THR B 1 194 ? 10.484 -27.484 7.535 1 82.06 194 THR B C 1
ATOM 4884 O O . THR B 1 194 ? 9.258 -27.391 7.609 1 82.06 194 THR B O 1
ATOM 4887 N N . SER B 1 195 ? 11.078 -27.812 6.457 1 73.88 195 SER B N 1
ATOM 4888 C CA . SER B 1 195 ? 10.336 -28.109 5.234 1 73.88 195 SER B CA 1
ATOM 4889 C C . SER B 1 195 ? 9.516 -29.375 5.371 1 73.88 195 SER B C 1
ATOM 4891 O O . SER B 1 195 ? 10.07 -30.484 5.328 1 73.88 195 SER B O 1
ATOM 4893 N N . ASP B 1 196 ? 8.258 -29.328 5.656 1 71.5 196 ASP B N 1
ATOM 4894 C CA . ASP B 1 196 ? 7.371 -30.469 5.805 1 71.5 196 ASP B CA 1
ATOM 4895 C C . ASP B 1 196 ? 5.965 -30.156 5.301 1 71.5 196 ASP B C 1
ATOM 4897 O O . ASP B 1 196 ? 4.996 -30.812 5.691 1 71.5 196 ASP B O 1
ATOM 4901 N N . LEU B 1 197 ? 5.863 -29.156 4.453 1 68.62 197 LEU B N 1
ATOM 4902 C CA . LEU B 1 197 ? 4.598 -28.688 3.9 1 68.62 197 LEU B CA 1
ATOM 4903 C C . LEU B 1 197 ? 3.578 -28.453 5.004 1 68.62 197 LEU B C 1
ATOM 4905 O O . LEU B 1 197 ? 2.381 -28.672 4.809 1 68.62 197 LEU B O 1
ATOM 4909 N N . SER B 1 198 ? 3.953 -28.062 6.117 1 72.19 198 SER B N 1
ATOM 4910 C CA . SER B 1 198 ? 3.047 -27.703 7.203 1 72.19 198 SER B CA 1
ATOM 4911 C C . SER B 1 198 ? 2.131 -26.547 6.805 1 72.19 198 SER B C 1
ATOM 4913 O O . SER B 1 198 ? 1.038 -26.406 7.355 1 72.19 198 SER B O 1
ATOM 4915 N N . THR B 1 199 ? 2.588 -25.781 5.887 1 78.38 199 THR B N 1
ATOM 4916 C CA . THR B 1 199 ? 1.817 -24.719 5.25 1 78.38 199 THR B CA 1
ATOM 4917 C C . THR B 1 199 ? 1.731 -24.953 3.742 1 78.38 199 THR B C 1
ATOM 4919 O O . THR B 1 199 ? 2.719 -25.328 3.107 1 78.38 199 THR B O 1
ATOM 4922 N N . HIS B 1 200 ? 0.592 -24.688 3.256 1 79.62 200 HIS B N 1
ATOM 4923 C CA . HIS B 1 200 ? 0.379 -24.969 1.839 1 79.62 200 HIS B CA 1
ATOM 4924 C C . HIS B 1 200 ? 0.898 -23.828 0.972 1 79.62 200 HIS B C 1
ATOM 4926 O O . HIS B 1 200 ? 0.116 -23.125 0.326 1 79.62 200 HIS B O 1
ATOM 4932 N N . ASP B 1 201 ? 2.098 -23.719 1.02 1 81.38 201 ASP B N 1
ATOM 4933 C CA . ASP B 1 201 ? 2.91 -22.812 0.224 1 81.38 201 ASP B CA 1
ATOM 4934 C C . ASP B 1 201 ? 4.223 -23.469 -0.2 1 81.38 201 ASP B C 1
ATOM 4936 O O . ASP B 1 201 ? 4.836 -24.188 0.579 1 81.38 201 ASP B O 1
ATOM 4940 N N . ASN B 1 202 ? 4.605 -23.172 -1.347 1 71.88 202 ASN B N 1
ATOM 4941 C CA . ASN B 1 202 ? 5.785 -23.828 -1.898 1 71.88 202 ASN B CA 1
ATOM 4942 C C . ASN B 1 202 ? 7.031 -23.516 -1.076 1 71.88 202 ASN B C 1
ATOM 4944 O O . ASN B 1 202 ? 8.008 -24.281 -1.112 1 71.88 202 ASN B O 1
ATOM 4948 N N . ALA B 1 203 ? 6.984 -22.5 -0.386 1 75.44 203 ALA B N 1
ATOM 4949 C CA . ALA B 1 203 ? 8.109 -22.125 0.465 1 75.44 203 ALA B CA 1
ATOM 4950 C C . ALA B 1 203 ? 8.367 -23.172 1.54 1 75.44 203 ALA B C 1
ATOM 4952 O O . ALA B 1 203 ? 9.484 -23.297 2.041 1 75.44 203 ALA B O 1
ATOM 4953 N N . TYR B 1 204 ? 7.473 -23.969 1.798 1 74.81 204 TYR B N 1
ATOM 4954 C CA . TYR B 1 204 ? 7.578 -24.938 2.871 1 74.81 204 TYR B CA 1
ATOM 4955 C C . TYR B 1 204 ? 7.785 -26.344 2.311 1 74.81 204 TYR B C 1
ATOM 4957 O O . TYR B 1 204 ? 7.512 -27.344 2.99 1 74.81 204 TYR B O 1
ATOM 4965 N N . SER B 1 205 ? 8.188 -26.391 1.081 1 75.75 205 SER B N 1
ATOM 4966 C CA . SER B 1 205 ? 8.508 -27.641 0.414 1 75.75 205 SER B CA 1
ATOM 4967 C C . SER B 1 205 ? 9.992 -27.734 0.073 1 75.75 205 SER B C 1
ATOM 4969 O O . SER B 1 205 ? 10.789 -26.891 0.512 1 75.75 205 SER B O 1
ATOM 4971 N N . ASP B 1 206 ? 10.344 -28.781 -0.67 1 77 206 ASP B N 1
ATOM 4972 C CA . ASP B 1 206 ? 11.75 -28.953 -1.041 1 77 206 ASP B CA 1
ATOM 4973 C C . ASP B 1 206 ? 11.969 -28.641 -2.52 1 77 206 ASP B C 1
ATOM 4975 O O . ASP B 1 206 ? 13.062 -28.859 -3.047 1 77 206 ASP B O 1
ATOM 4979 N N . VAL B 1 207 ? 10.922 -27.953 -3.053 1 79.06 207 VAL B N 1
ATOM 4980 C CA . VAL B 1 207 ? 11 -27.734 -4.492 1 79.06 207 VAL B CA 1
ATOM 4981 C C . VAL B 1 207 ? 11.781 -26.453 -4.777 1 79.06 207 VAL B C 1
ATOM 4983 O O . VAL B 1 207 ? 11.875 -25.578 -3.914 1 79.06 207 VAL B O 1
ATOM 4986 N N . ALA B 1 208 ? 12.281 -26.422 -5.996 1 83.88 208 ALA B N 1
ATOM 4987 C CA . ALA B 1 208 ? 12.93 -25.203 -6.477 1 83.88 208 ALA B CA 1
ATOM 4988 C C . ALA B 1 208 ? 11.914 -24.078 -6.672 1 83.88 208 ALA B C 1
ATOM 4990 O O . ALA B 1 208 ? 10.789 -24.328 -7.105 1 83.88 208 ALA B O 1
ATOM 4991 N N . ILE B 1 209 ? 12.305 -22.938 -6.301 1 87 209 ILE B N 1
ATOM 4992 C CA . ILE B 1 209 ? 11.508 -21.734 -6.48 1 87 209 ILE B CA 1
ATOM 4993 C C . ILE B 1 209 ? 12.297 -20.703 -7.285 1 87 209 ILE B C 1
ATOM 4995 O O . ILE B 1 209 ? 13.391 -20.297 -6.875 1 87 209 ILE B O 1
ATOM 4999 N N . PRO B 1 210 ? 11.805 -20.312 -8.414 1 92.94 210 PRO B N 1
ATOM 5000 C CA . PRO B 1 210 ? 12.547 -19.344 -9.227 1 92.94 210 PRO B CA 1
ATOM 5001 C C . PRO B 1 210 ? 12.625 -17.969 -8.578 1 92.94 210 PRO B C 1
ATOM 5003 O O . PRO B 1 210 ? 12.047 -17.75 -7.516 1 92.94 210 PRO B O 1
ATOM 5006 N N . LEU B 1 211 ? 13.406 -17.094 -9.227 1 97.31 211 LEU B N 1
ATOM 5007 C CA . LEU B 1 211 ? 13.578 -15.727 -8.742 1 97.31 211 LEU B CA 1
ATOM 5008 C C . LEU B 1 211 ? 12.227 -15.039 -8.57 1 97.31 211 LEU B C 1
ATOM 5010 O O . LEU B 1 211 ? 11.383 -15.094 -9.461 1 97.31 211 LEU B O 1
ATOM 5014 N N . HIS B 1 212 ? 12.047 -14.422 -7.395 1 97.81 212 HIS B N 1
ATOM 5015 C CA . HIS B 1 212 ? 10.781 -13.773 -7.074 1 97.81 212 HIS B CA 1
ATOM 5016 C C . HIS B 1 212 ? 10.938 -12.82 -5.895 1 97.81 212 HIS B C 1
ATOM 5018 O O . HIS B 1 212 ? 11.992 -12.773 -5.262 1 97.81 212 HIS B O 1
ATOM 5024 N N . ILE B 1 213 ? 9.93 -12.008 -5.648 1 98.06 213 ILE B N 1
ATOM 5025 C CA . ILE B 1 213 ? 9.727 -11.391 -4.34 1 98.06 213 ILE B CA 1
ATOM 5026 C C . ILE B 1 213 ? 8.594 -12.102 -3.607 1 98.06 213 ILE B C 1
ATOM 5028 O O . ILE B 1 213 ? 7.777 -12.789 -4.23 1 98.06 213 ILE B O 1
ATOM 5032 N N . ASP B 1 214 ? 8.617 -11.914 -2.33 1 97.31 214 ASP B N 1
ATOM 5033 C CA . ASP B 1 214 ? 7.535 -12.484 -1.536 1 97.31 214 ASP B CA 1
ATOM 5034 C C . ASP B 1 214 ? 6.32 -11.555 -1.519 1 97.31 214 ASP B C 1
ATOM 5036 O O . ASP B 1 214 ? 6.461 -10.336 -1.634 1 97.31 214 ASP B O 1
ATOM 5040 N N . ASN B 1 215 ? 5.117 -12.062 -1.432 1 97.44 215 ASN B N 1
ATOM 5041 C CA . ASN B 1 215 ? 3.859 -11.43 -1.039 1 97.44 215 ASN B CA 1
ATOM 5042 C C . ASN B 1 215 ? 3.361 -10.461 -2.105 1 97.44 215 ASN B C 1
ATOM 5044 O O . ASN B 1 215 ? 2.916 -9.359 -1.786 1 97.44 215 ASN B O 1
ATOM 5048 N N . THR B 1 216 ? 3.502 -10.836 -3.375 1 98.06 216 THR B N 1
ATOM 5049 C CA . THR B 1 216 ? 2.904 -10.008 -4.414 1 98.06 216 THR B CA 1
ATOM 5050 C C . THR B 1 216 ? 1.39 -9.938 -4.254 1 98.06 216 THR B C 1
ATOM 5052 O O . THR B 1 216 ? 0.733 -9.078 -4.836 1 98.06 216 THR B O 1
ATOM 5055 N N . TYR B 1 217 ? 0.817 -10.859 -3.457 1 98.12 217 TYR B N 1
ATOM 5056 C CA . TYR B 1 217 ? -0.62 -10.938 -3.225 1 98.12 217 TYR B CA 1
ATOM 5057 C C . TYR B 1 217 ? -1.058 -9.93 -2.164 1 98.12 217 TYR B C 1
ATOM 5059 O O . TYR B 1 217 ? -2.248 -9.82 -1.859 1 98.12 217 TYR B O 1
ATOM 5067 N N . PHE B 1 218 ? -0.157 -9.203 -1.605 1 98.5 218 PHE B N 1
ATOM 5068 C CA . PHE B 1 218 ? -0.504 -8.102 -0.718 1 98.5 218 PHE B CA 1
ATOM 5069 C C . PHE B 1 218 ? -0.615 -6.793 -1.496 1 98.5 218 PHE B C 1
ATOM 5071 O O . PHE B 1 218 ? 0.113 -6.578 -2.467 1 98.5 218 PHE B O 1
ATOM 5078 N N . THR B 1 219 ? -1.523 -5.906 -1.002 1 98.38 219 THR B N 1
ATOM 5079 C CA . THR B 1 219 ? -1.575 -4.535 -1.498 1 98.38 219 THR B CA 1
ATOM 5080 C C . THR B 1 219 ? -0.227 -3.844 -1.316 1 98.38 219 THR B C 1
ATOM 5082 O O . THR B 1 219 ? 0.251 -3.158 -2.223 1 98.38 219 THR B O 1
ATOM 5085 N N . ASP B 1 220 ? 0.364 -4.059 -0.208 1 98 220 ASP B N 1
ATOM 5086 C CA . ASP B 1 220 ? 1.683 -3.57 0.182 1 98 220 ASP B CA 1
ATOM 5087 C C . ASP B 1 220 ? 2.588 -4.723 0.617 1 98 220 ASP B C 1
ATOM 5089 O O . ASP B 1 220 ? 2.555 -5.141 1.775 1 98 220 ASP B O 1
ATOM 5093 N N . PRO B 1 221 ? 3.428 -5.242 -0.268 1 98.44 221 PRO B N 1
ATOM 5094 C CA . PRO B 1 221 ? 4.34 -6.324 0.114 1 98.44 221 PRO B CA 1
ATOM 5095 C C . PRO B 1 221 ? 5.273 -5.934 1.256 1 98.44 221 PRO B C 1
ATOM 5097 O O . PRO B 1 221 ? 5.543 -4.746 1.459 1 98.44 221 PRO B O 1
ATOM 5100 N N . ALA B 1 222 ? 5.723 -6.934 1.995 1 98.31 222 ALA B N 1
ATOM 5101 C CA . ALA B 1 222 ? 6.68 -6.664 3.064 1 98.31 222 ALA B CA 1
ATOM 5102 C C . ALA B 1 222 ? 7.902 -5.918 2.535 1 98.31 222 ALA B C 1
ATOM 5104 O O . ALA B 1 222 ? 8.289 -6.102 1.379 1 98.31 222 ALA B O 1
ATOM 5105 N N . GLY B 1 223 ? 8.453 -5.125 3.396 1 98.62 223 GLY B N 1
ATOM 5106 C CA . GLY B 1 223 ? 9.586 -4.312 2.986 1 98.62 223 GLY B CA 1
ATOM 5107 C C . GLY B 1 223 ? 10.898 -5.07 2.998 1 98.62 223 GLY B C 1
ATOM 5108 O O . GLY B 1 223 ? 11.617 -5.094 1.995 1 98.62 223 GLY B O 1
ATOM 5109 N N . LEU B 1 224 ? 11.148 -5.703 4.148 1 98.88 224 LEU B N 1
ATOM 5110 C CA . LEU B 1 224 ? 12.344 -6.523 4.309 1 98.88 224 LEU B CA 1
ATOM 5111 C C . LEU B 1 224 ? 11.969 -7.969 4.625 1 98.88 224 LEU B C 1
ATOM 5113 O O . LEU B 1 224 ? 10.938 -8.227 5.254 1 98.88 224 LEU B O 1
ATOM 5117 N N . GLN B 1 225 ? 12.844 -8.812 4.199 1 98.62 225 GLN B N 1
ATOM 5118 C CA . GLN B 1 225 ? 12.789 -10.211 4.59 1 98.62 225 GLN B CA 1
ATOM 5119 C C . GLN B 1 225 ? 14.164 -10.703 5.051 1 98.62 225 GLN B C 1
ATOM 5121 O O . GLN B 1 225 ? 15.18 -10.391 4.43 1 98.62 225 GLN B O 1
ATOM 5126 N N . LEU B 1 226 ? 14.172 -11.359 6.16 1 98.81 226 LEU B N 1
ATOM 5127 C CA . LEU B 1 226 ? 15.406 -11.938 6.691 1 98.81 226 LEU B CA 1
ATOM 5128 C C . LEU B 1 226 ? 15.344 -13.461 6.688 1 98.81 226 LEU B C 1
ATOM 5130 O O . LEU B 1 226 ? 14.336 -14.039 7.078 1 98.81 226 LEU B O 1
ATOM 5134 N N . PHE B 1 227 ? 16.484 -14.086 6.234 1 97.56 227 PHE B N 1
ATOM 5135 C CA . PHE B 1 227 ? 16.672 -15.531 6.297 1 97.56 227 PHE B CA 1
ATOM 5136 C C . PHE B 1 227 ? 17.859 -15.875 7.184 1 97.56 227 PHE B C 1
ATOM 5138 O O . PHE B 1 227 ? 18.906 -15.227 7.113 1 97.56 227 PHE B O 1
ATOM 5145 N N . HIS B 1 228 ? 17.656 -16.844 8 1 98 228 HIS B N 1
ATOM 5146 C CA . HIS B 1 228 ? 18.75 -17.453 8.758 1 98 228 HIS B CA 1
ATOM 5147 C C . HIS B 1 228 ? 18.672 -18.969 8.719 1 98 228 HIS B C 1
ATOM 5149 O O . HIS B 1 228 ? 17.75 -19.562 9.281 1 98 228 HIS B O 1
ATOM 5155 N N . LEU B 1 229 ? 19.594 -19.562 7.992 1 95.81 229 LEU B N 1
ATOM 5156 C CA . LEU B 1 229 ? 19.703 -21.016 8 1 95.81 229 LEU B CA 1
ATOM 5157 C C . LEU B 1 229 ? 20.266 -21.516 9.328 1 95.81 229 LEU B C 1
ATOM 5159 O O . LEU B 1 229 ? 21.375 -21.156 9.719 1 95.81 229 LEU B O 1
ATOM 5163 N N . LEU B 1 230 ? 19.5 -22.312 9.953 1 95.69 230 LEU B N 1
ATOM 5164 C CA . LEU B 1 230 ? 19.922 -22.797 11.266 1 95.69 230 LEU B CA 1
ATOM 5165 C C . LEU B 1 230 ? 20.578 -24.172 11.148 1 95.69 230 LEU B C 1
ATOM 5167 O O . LEU B 1 230 ? 21.469 -24.5 11.938 1 95.69 230 LEU B O 1
ATOM 5171 N N . LYS B 1 231 ? 20.047 -24.922 10.219 1 93.25 231 LYS B N 1
ATOM 5172 C CA . LYS B 1 231 ? 20.562 -26.281 10.031 1 93.25 231 LYS B CA 1
ATOM 5173 C C . LYS B 1 231 ? 20.266 -26.781 8.625 1 93.25 231 LYS B C 1
ATOM 5175 O O . LYS B 1 231 ? 19.172 -26.578 8.102 1 93.25 231 LYS B O 1
ATOM 5180 N N . HIS B 1 232 ? 21.281 -27.406 8.031 1 90.25 232 HIS B N 1
ATOM 5181 C CA . HIS B 1 232 ? 21.078 -28.125 6.777 1 90.25 232 HIS B CA 1
ATOM 5182 C C . HIS B 1 232 ? 21.969 -29.375 6.707 1 90.25 232 HIS B C 1
ATOM 5184 O O . HIS B 1 232 ? 23.188 -29.266 6.742 1 90.25 232 HIS B O 1
ATOM 5190 N N . THR B 1 233 ? 21.312 -30.562 6.762 1 89.19 233 THR B N 1
ATOM 5191 C CA . THR B 1 233 ? 22.031 -31.828 6.684 1 89.19 233 THR B CA 1
ATOM 5192 C C . THR B 1 233 ? 21.875 -32.438 5.301 1 89.19 233 THR B C 1
ATOM 5194 O O . THR B 1 233 ? 20.891 -33.125 5.027 1 89.19 233 THR B O 1
ATOM 5197 N N . GLY B 1 234 ? 22.219 -31.906 4.254 1 87.75 234 GLY B N 1
ATOM 5198 C CA . GLY B 1 234 ? 22.078 -32.406 2.896 1 87.75 234 GLY B CA 1
ATOM 5199 C C . GLY B 1 234 ? 22.719 -31.5 1.858 1 87.75 234 GLY B C 1
ATOM 5200 O O . GLY B 1 234 ? 23.688 -30.797 2.154 1 87.75 234 GLY B O 1
ATOM 5201 N N . GLU B 1 235 ? 22.219 -31.734 0.626 1 89.62 235 GLU B N 1
ATOM 5202 C CA . GLU B 1 235 ? 22.75 -30.969 -0.494 1 89.62 235 GLU B CA 1
ATOM 5203 C C . GLU B 1 235 ? 21.672 -30.125 -1.164 1 89.62 235 GLU B C 1
ATOM 5205 O O . GLU B 1 235 ? 20.484 -30.375 -0.973 1 89.62 235 GLU B O 1
ATOM 5210 N N . GLY B 1 236 ? 22.234 -29.078 -1.878 1 89.31 236 GLY B N 1
ATOM 5211 C CA . GLY B 1 236 ? 21.297 -28.281 -2.631 1 89.31 236 GLY B CA 1
ATOM 5212 C C . GLY B 1 236 ? 20.781 -27.078 -1.857 1 89.31 236 GLY B C 1
ATOM 5213 O O . GLY B 1 236 ? 21.5 -26.516 -1.025 1 89.31 236 GLY B O 1
ATOM 5214 N N . GLY B 1 237 ? 19.672 -26.516 -2.283 1 86.56 237 GLY B N 1
ATOM 5215 C CA . GLY B 1 237 ? 19.078 -25.359 -1.62 1 86.56 237 GLY B CA 1
ATOM 5216 C C . GLY B 1 237 ? 19.859 -24.078 -1.819 1 86.56 237 GLY B C 1
ATOM 5217 O O . GLY B 1 237 ? 19.953 -23.25 -0.911 1 86.56 237 GLY B O 1
ATOM 5218 N N . ILE B 1 238 ? 20.344 -23.984 -2.977 1 92.06 238 ILE B N 1
ATOM 5219 C CA . ILE B 1 238 ? 21.188 -22.812 -3.252 1 92.06 238 ILE B CA 1
ATOM 5220 C C . ILE B 1 238 ? 20.312 -21.578 -3.402 1 92.06 238 ILE B C 1
ATOM 5222 O O . ILE B 1 238 ? 19.312 -21.594 -4.113 1 92.06 238 ILE B O 1
ATOM 5226 N N . THR B 1 239 ? 20.703 -20.594 -2.654 1 94.81 239 THR B N 1
ATOM 5227 C CA . THR B 1 239 ? 20.016 -19.297 -2.746 1 94.81 239 THR B CA 1
ATOM 5228 C C . THR B 1 239 ? 20.641 -18.438 -3.842 1 94.81 239 THR B C 1
ATOM 5230 O O . THR B 1 239 ? 21.859 -18.375 -3.977 1 94.81 239 THR B O 1
ATOM 5233 N N . THR B 1 240 ? 19.812 -17.812 -4.609 1 97.62 240 THR B N 1
ATOM 5234 C CA . THR B 1 240 ? 20.328 -16.828 -5.559 1 97.62 240 THR B CA 1
ATOM 5235 C C . THR B 1 240 ? 19.625 -15.492 -5.375 1 97.62 240 THR B C 1
ATOM 5237 O O . THR B 1 240 ? 18.516 -15.438 -4.82 1 97.62 240 THR B O 1
ATOM 5240 N N . LEU B 1 241 ? 20.297 -14.453 -5.723 1 98.62 241 LEU B N 1
ATOM 5241 C CA . LEU B 1 241 ? 19.781 -13.094 -5.648 1 98.62 241 LEU B CA 1
ATOM 5242 C C . LEU B 1 241 ? 19.922 -12.383 -6.988 1 98.62 241 LEU B C 1
ATOM 5244 O O . LEU B 1 241 ? 20.859 -12.656 -7.746 1 98.62 241 LEU B O 1
ATOM 5248 N N . CYS B 1 242 ? 19.031 -11.477 -7.258 1 98.88 242 CYS B N 1
ATOM 5249 C CA . CYS B 1 242 ? 19.109 -10.617 -8.438 1 98.88 242 CYS B CA 1
ATOM 5250 C C . CYS B 1 242 ? 18.578 -9.219 -8.125 1 98.88 242 CYS B C 1
ATOM 5252 O O . CYS B 1 242 ? 17.531 -9.07 -7.504 1 98.88 242 CYS B O 1
ATOM 5254 N N . ASP B 1 243 ? 19.344 -8.211 -8.492 1 98.88 243 ASP B N 1
ATOM 5255 C CA . ASP B 1 243 ? 18.906 -6.824 -8.32 1 98.88 243 ASP B CA 1
ATOM 5256 C C . ASP B 1 243 ? 17.938 -6.41 -9.43 1 98.88 243 ASP B C 1
ATOM 5258 O O . ASP B 1 243 ? 18.359 -6.137 -10.555 1 98.88 243 ASP B O 1
ATOM 5262 N N . SER B 1 244 ? 16.75 -6.293 -9.07 1 98.81 244 SER B N 1
ATOM 5263 C CA . SER B 1 244 ? 15.734 -5.969 -10.07 1 98.81 244 SER B CA 1
ATOM 5264 C C . SER B 1 244 ? 15.883 -4.531 -10.555 1 98.81 244 SER B C 1
ATOM 5266 O O . SER B 1 244 ? 15.445 -4.199 -11.664 1 98.81 244 SER B O 1
ATOM 5268 N N . LEU B 1 245 ? 16.438 -3.652 -9.75 1 98.5 245 LEU B N 1
ATOM 5269 C CA . LEU B 1 245 ? 16.688 -2.285 -10.195 1 98.5 245 LEU B CA 1
ATOM 5270 C C . LEU B 1 245 ? 17.656 -2.268 -11.375 1 98.5 245 LEU B C 1
ATOM 5272 O O . LEU B 1 245 ? 17.406 -1.589 -12.375 1 98.5 245 LEU B O 1
ATOM 5276 N N . HIS B 1 246 ? 18.703 -2.977 -11.242 1 98.81 246 HIS B N 1
ATOM 5277 C CA . HIS B 1 246 ? 19.656 -3.113 -12.336 1 98.81 246 HIS B CA 1
ATOM 5278 C C . HIS B 1 246 ? 19.016 -3.758 -13.555 1 98.81 246 HIS B C 1
ATOM 5280 O O . HIS B 1 246 ? 19.172 -3.271 -14.68 1 98.81 246 HIS B O 1
ATOM 5286 N N . ALA B 1 247 ? 18.297 -4.793 -13.344 1 98.88 247 ALA B N 1
ATOM 5287 C CA . ALA B 1 247 ? 17.641 -5.516 -14.43 1 98.88 247 ALA B CA 1
ATOM 5288 C C . ALA B 1 247 ? 16.641 -4.617 -15.156 1 98.88 247 ALA B C 1
ATOM 5290 O O . ALA B 1 247 ? 16.547 -4.648 -16.391 1 98.88 247 ALA B O 1
ATOM 5291 N N . ALA B 1 248 ? 15.867 -3.879 -14.422 1 98.88 248 ALA B N 1
ATOM 5292 C CA . ALA B 1 248 ? 14.898 -2.961 -15.016 1 98.88 248 ALA B CA 1
ATOM 5293 C C . ALA B 1 248 ? 15.594 -1.92 -15.883 1 98.88 248 ALA B C 1
ATOM 5295 O O . ALA B 1 248 ? 15.086 -1.552 -16.953 1 98.88 248 ALA B O 1
ATOM 5296 N N . ASN B 1 249 ? 16.719 -1.459 -15.414 1 98.56 249 ASN B N 1
ATOM 5297 C CA . ASN B 1 249 ? 17.5 -0.518 -16.203 1 98.56 249 ASN B CA 1
ATOM 5298 C C . ASN B 1 249 ? 17.938 -1.135 -17.531 1 98.56 249 ASN B C 1
ATOM 5300 O O . ASN B 1 249 ? 17.875 -0.488 -18.578 1 98.56 249 ASN B O 1
ATOM 5304 N N . ILE B 1 250 ? 18.391 -2.344 -17.453 1 98.81 250 ILE B N 1
ATOM 5305 C CA . ILE B 1 250 ? 18.797 -3.051 -18.672 1 98.81 250 ILE B CA 1
ATOM 5306 C C . ILE B 1 250 ? 17.609 -3.154 -19.625 1 98.81 250 ILE B C 1
ATOM 5308 O O . ILE B 1 250 ? 17.734 -2.844 -20.812 1 98.81 250 ILE B O 1
ATOM 5312 N N . LEU B 1 251 ? 16.484 -3.57 -19.125 1 98.88 251 LEU B N 1
ATOM 5313 C CA . LEU B 1 251 ? 15.297 -3.744 -19.953 1 98.88 251 LEU B CA 1
ATOM 5314 C C . LEU B 1 251 ? 14.883 -2.424 -20.594 1 98.88 251 LEU B C 1
ATOM 5316 O O . LEU B 1 251 ? 14.555 -2.377 -21.781 1 98.88 251 LEU B O 1
ATOM 5320 N N . LYS B 1 252 ? 14.852 -1.389 -19.781 1 98.69 252 LYS B N 1
ATOM 5321 C CA . LYS B 1 252 ? 14.461 -0.066 -20.266 1 98.69 252 LYS B CA 1
ATOM 5322 C C . LYS B 1 252 ? 15.359 0.389 -21.406 1 98.69 252 LYS B C 1
ATOM 5324 O O . LYS B 1 252 ? 14.883 0.958 -22.391 1 98.69 252 LYS B O 1
ATOM 5329 N N . GLN B 1 253 ? 16.594 0.147 -21.328 1 98.44 253 GLN B N 1
ATOM 5330 C CA . GLN B 1 253 ? 17.578 0.559 -22.328 1 98.44 253 GLN B CA 1
ATOM 5331 C C . GLN B 1 253 ? 17.484 -0.318 -23.578 1 98.44 253 GLN B C 1
ATOM 5333 O O . GLN B 1 253 ? 17.484 0.188 -24.703 1 98.44 253 GLN B O 1
ATOM 5338 N N . GLN B 1 254 ? 17.344 -1.617 -23.422 1 98.38 254 GLN B N 1
ATOM 5339 C CA . GLN B 1 254 ? 17.438 -2.557 -24.531 1 98.38 254 GLN B CA 1
ATOM 5340 C C . GLN B 1 254 ? 16.094 -2.721 -25.234 1 98.38 254 GLN B C 1
ATOM 5342 O O . GLN B 1 254 ? 16.031 -2.91 -26.438 1 98.38 254 GLN B O 1
ATOM 5347 N N . ASN B 1 255 ? 15.055 -2.697 -24.453 1 98.5 255 ASN B N 1
ATOM 5348 C CA . ASN B 1 255 ? 13.711 -2.918 -24.984 1 98.5 255 ASN B CA 1
ATOM 5349 C C . ASN B 1 255 ? 12.695 -1.994 -24.312 1 98.5 255 ASN B C 1
ATOM 5351 O O . ASN B 1 255 ? 11.828 -2.453 -23.562 1 98.5 255 ASN B O 1
ATOM 5355 N N . PRO B 1 256 ? 12.656 -0.726 -24.688 1 98.56 256 PRO B N 1
ATOM 5356 C CA . PRO B 1 256 ? 11.773 0.237 -24.016 1 98.56 256 PRO B CA 1
ATOM 5357 C C . PRO B 1 256 ? 10.297 -0.143 -24.125 1 98.56 256 PRO B C 1
ATOM 5359 O O . PRO B 1 256 ? 9.516 0.144 -23.219 1 98.56 256 PRO B O 1
ATOM 5362 N N . GLU B 1 257 ? 9.906 -0.778 -25.172 1 98.62 257 GLU B N 1
ATOM 5363 C CA . GLU B 1 257 ? 8.523 -1.203 -25.328 1 98.62 257 GLU B CA 1
ATOM 5364 C C . GLU B 1 257 ? 8.156 -2.275 -24.297 1 98.62 257 GLU B C 1
ATOM 5366 O O . GLU B 1 257 ? 7.055 -2.26 -23.75 1 98.62 257 GLU B O 1
ATOM 5371 N N . TYR B 1 258 ? 9.086 -3.217 -24.094 1 98.81 258 TYR B N 1
ATOM 5372 C CA . TYR B 1 258 ? 8.867 -4.25 -23.094 1 98.81 258 TYR B CA 1
ATOM 5373 C C . TYR B 1 258 ? 8.805 -3.646 -21.688 1 98.81 258 TYR B C 1
ATOM 5375 O O . TYR B 1 258 ? 7.965 -4.039 -20.875 1 98.81 258 TYR B O 1
ATOM 5383 N N . TYR B 1 259 ? 9.688 -2.65 -21.5 1 98.88 259 TYR B N 1
ATOM 5384 C CA . TYR B 1 259 ? 9.672 -1.933 -20.234 1 98.88 259 TYR B CA 1
ATOM 5385 C C . TYR B 1 259 ? 8.328 -1.259 -20 1 98.88 259 TYR B C 1
ATOM 5387 O O . TYR B 1 259 ? 7.754 -1.353 -18.906 1 98.88 259 TYR B O 1
ATOM 5395 N N . GLU B 1 260 ? 7.84 -0.677 -20.969 1 98.62 260 GLU B N 1
ATOM 5396 C CA . GLU B 1 260 ? 6.578 0.048 -20.875 1 98.62 260 GLU B CA 1
ATOM 5397 C C . GLU B 1 260 ? 5.418 -0.9 -20.578 1 98.62 260 GLU B C 1
ATOM 5399 O O . GLU B 1 260 ? 4.594 -0.624 -19.703 1 98.62 260 GLU B O 1
ATOM 5404 N N . ILE B 1 261 ? 5.348 -1.978 -21.25 1 98.56 261 ILE B N 1
ATOM 5405 C CA . ILE B 1 261 ? 4.211 -2.877 -21.062 1 98.56 261 ILE B CA 1
ATOM 5406 C C . ILE B 1 261 ? 4.27 -3.514 -19.688 1 98.56 261 ILE B C 1
ATOM 5408 O O . ILE B 1 261 ? 3.232 -3.744 -19.062 1 98.56 261 ILE B O 1
ATOM 5412 N N . LEU B 1 262 ? 5.488 -3.865 -19.172 1 98.69 262 LEU B N 1
ATOM 5413 C CA . LEU B 1 262 ? 5.629 -4.449 -17.844 1 98.69 262 LEU B CA 1
ATOM 5414 C C . LEU B 1 262 ? 5.34 -3.418 -16.75 1 98.69 262 LEU B C 1
ATOM 5416 O O . LEU B 1 262 ? 5.137 -3.771 -15.594 1 98.69 262 LEU B O 1
ATOM 5420 N N . SER B 1 263 ? 5.32 -2.096 -17.141 1 98.69 263 SER B N 1
ATOM 5421 C CA . SER B 1 263 ? 5.027 -1.003 -16.219 1 98.69 263 SER B CA 1
ATOM 5422 C C . SER B 1 263 ? 3.553 -0.614 -16.281 1 98.69 263 SER B C 1
ATOM 5424 O O . SER B 1 263 ? 3.111 0.27 -15.547 1 98.69 263 SER B O 1
ATOM 5426 N N . LYS B 1 264 ? 2.82 -1.271 -17.125 1 97.44 264 LYS B N 1
ATOM 5427 C CA . LYS B 1 264 ? 1.462 -0.794 -17.359 1 97.44 264 LYS B CA 1
ATOM 5428 C C . LYS B 1 264 ? 0.438 -1.89 -17.078 1 97.44 264 LYS B C 1
ATOM 5430 O O . LYS B 1 264 ? -0.586 -1.641 -16.438 1 97.44 264 LYS B O 1
ATOM 5435 N N . ILE B 1 265 ? 0.649 -3.088 -17.5 1 97.56 265 ILE B N 1
ATOM 5436 C CA . ILE B 1 265 ? -0.33 -4.168 -17.438 1 97.56 265 ILE B CA 1
ATOM 5437 C C . ILE B 1 265 ? -0.5 -4.617 -15.984 1 97.56 265 ILE B C 1
ATOM 5439 O O . ILE B 1 265 ? 0.466 -5.031 -15.336 1 97.56 265 ILE B O 1
ATOM 5443 N N . PRO B 1 266 ? -1.729 -4.516 -15.484 1 97 266 PRO B N 1
ATOM 5444 C CA . PRO B 1 266 ? -1.948 -5.043 -14.133 1 97 266 PRO B CA 1
ATOM 5445 C C . PRO B 1 266 ? -1.855 -6.566 -14.078 1 97 266 PRO B C 1
ATOM 5447 O O . PRO B 1 266 ? -2.443 -7.258 -14.914 1 97 266 PRO B O 1
ATOM 5450 N N . VAL B 1 267 ? -1.154 -7.078 -13.125 1 97.75 267 VAL B N 1
ATOM 5451 C CA . VAL B 1 267 ? -0.984 -8.516 -12.953 1 97.75 267 VAL B CA 1
ATOM 5452 C C . VAL B 1 267 ? -1.64 -8.953 -11.641 1 97.75 267 VAL B C 1
ATOM 5454 O O . VAL B 1 267 ? -1.127 -8.672 -10.555 1 97.75 267 VAL B O 1
ATOM 5457 N N . PRO B 1 268 ? -2.766 -9.672 -11.742 1 96.81 268 PRO B N 1
ATOM 5458 C CA . PRO B 1 268 ? -3.424 -10.125 -10.516 1 96.81 268 PRO B CA 1
ATOM 5459 C C . PRO B 1 268 ? -2.623 -11.195 -9.773 1 96.81 268 PRO B C 1
ATOM 5461 O O . PRO B 1 268 ? -1.917 -11.984 -10.406 1 96.81 268 PRO B O 1
ATOM 5464 N N . ALA B 1 269 ? -2.736 -11.211 -8.469 1 97.69 269 ALA B N 1
ATOM 5465 C CA . ALA B 1 269 ? -2.039 -12.164 -7.605 1 97.69 269 ALA B CA 1
ATOM 5466 C C . ALA B 1 269 ? -2.939 -12.633 -6.465 1 97.69 269 ALA B C 1
ATOM 5468 O O . ALA B 1 269 ? -3.936 -11.977 -6.145 1 97.69 269 ALA B O 1
ATOM 5469 N N . HIS B 1 270 ? -2.564 -13.805 -5.895 1 97.38 270 HIS B N 1
ATOM 5470 C CA . HIS B 1 270 ? -3.379 -14.297 -4.789 1 97.38 270 HIS B CA 1
ATOM 5471 C C . HIS B 1 270 ? -2.578 -15.227 -3.883 1 97.38 270 HIS B C 1
ATOM 5473 O O . HIS B 1 270 ? -1.533 -15.742 -4.285 1 97.38 270 HIS B O 1
ATOM 5479 N N . SER B 1 271 ? -2.961 -15.398 -2.68 1 97.38 271 SER B N 1
ATOM 5480 C CA . SER B 1 271 ? -2.648 -16.484 -1.753 1 97.38 271 SER B CA 1
ATOM 5481 C C . SER B 1 271 ? -3.918 -17.172 -1.254 1 97.38 271 SER B C 1
ATOM 5483 O O . SER B 1 271 ? -4.75 -16.531 -0.597 1 97.38 271 SER B O 1
ATOM 5485 N N . ALA B 1 272 ? -4.09 -18.453 -1.593 1 96.31 272 ALA B N 1
ATOM 5486 C CA . ALA B 1 272 ? -5.367 -19.094 -1.279 1 96.31 272 ALA B CA 1
ATOM 5487 C C . ALA B 1 272 ? -5.176 -20.578 -0.979 1 96.31 272 ALA B C 1
ATOM 5489 O O . ALA B 1 272 ? -6.125 -21.359 -1.064 1 96.31 272 ALA B O 1
ATOM 5490 N N . GLY B 1 273 ? -3.99 -20.969 -0.658 1 93.38 273 GLY B N 1
ATOM 5491 C CA . GLY B 1 273 ? -3.723 -22.375 -0.396 1 93.38 273 GLY B CA 1
ATOM 5492 C C . GLY B 1 273 ? -4.406 -22.891 0.858 1 93.38 273 GLY B C 1
ATOM 5493 O O . GLY B 1 273 ? -4.934 -24 0.872 1 93.38 273 GLY B O 1
ATOM 5494 N N . GLU B 1 274 ? -4.395 -22.094 1.876 1 93.12 274 GLU B N 1
ATOM 5495 C CA . GLU B 1 274 ? -5.031 -22.469 3.133 1 93.12 274 GLU B CA 1
ATOM 5496 C C . GLU B 1 274 ? -6.523 -22.172 3.109 1 93.12 274 GLU B C 1
ATOM 5498 O O . GLU B 1 274 ? -6.945 -21.141 2.562 1 93.12 274 GLU B O 1
ATOM 5503 N N . GLU B 1 275 ? -7.25 -22.984 3.775 1 92.31 275 GLU B N 1
ATOM 5504 C CA . GLU B 1 275 ? -8.703 -22.859 3.756 1 92.31 275 GLU B CA 1
ATOM 5505 C C . GLU B 1 275 ? -9.156 -21.516 4.324 1 92.31 275 GLU B C 1
ATOM 5507 O O . GLU B 1 275 ? -10.156 -20.953 3.881 1 92.31 275 GLU B O 1
ATOM 5512 N N . ASN B 1 276 ? -8.438 -21.016 5.219 1 93.81 276 ASN B N 1
ATOM 5513 C CA . ASN B 1 276 ? -8.844 -19.781 5.887 1 93.81 276 ASN B CA 1
ATOM 5514 C C . ASN B 1 276 ? -8.109 -18.562 5.328 1 93.81 276 ASN B C 1
ATOM 5516 O O . ASN B 1 276 ? -8.047 -17.531 5.977 1 93.81 276 ASN B O 1
ATOM 5520 N N . VAL B 1 277 ? -7.57 -18.719 4.152 1 95.94 277 VAL B N 1
ATOM 5521 C CA . VAL B 1 277 ? -6.82 -17.625 3.547 1 95.94 277 VAL B CA 1
ATOM 5522 C C . VAL B 1 277 ? -7.293 -17.406 2.111 1 95.94 277 VAL B C 1
ATOM 5524 O O . VAL B 1 277 ? -7.371 -18.359 1.324 1 95.94 277 VAL B O 1
ATOM 5527 N N . PHE B 1 278 ? -7.656 -16.219 1.758 1 96.44 278 PHE B N 1
ATOM 5528 C CA . PHE B 1 278 ? -7.973 -15.773 0.408 1 96.44 278 PHE B CA 1
ATOM 5529 C C . PHE B 1 278 ? -7.547 -14.328 0.206 1 96.44 278 PHE B C 1
ATOM 5531 O O . PHE B 1 278 ? -8.383 -13.422 0.226 1 96.44 278 PHE B O 1
ATOM 5538 N N . ILE B 1 279 ? -6.293 -14.133 -0.037 1 97.88 279 ILE B N 1
ATOM 5539 C CA . ILE B 1 279 ? -5.73 -12.789 -0.044 1 97.88 279 ILE B CA 1
ATOM 5540 C C . ILE B 1 279 ? -5.43 -12.359 -1.479 1 97.88 279 ILE B C 1
ATOM 5542 O O . ILE B 1 279 ? -4.82 -13.109 -2.242 1 97.88 279 ILE B O 1
ATOM 5546 N N . GLN B 1 280 ? -5.871 -11.25 -1.843 1 96.62 280 GLN B N 1
ATOM 5547 C CA . GLN B 1 280 ? -5.551 -10.523 -3.064 1 96.62 280 GLN B CA 1
ATOM 5548 C C . GLN B 1 280 ? -5.27 -9.055 -2.766 1 96.62 280 GLN B C 1
ATOM 5550 O O . GLN B 1 280 ? -5.762 -8.508 -1.774 1 96.62 280 GLN B O 1
ATOM 5555 N N . PRO B 1 281 ? -4.414 -8.469 -3.602 1 97.19 281 PRO B N 1
ATOM 5556 C CA . PRO B 1 281 ? -4.281 -7.02 -3.43 1 97.19 281 PRO B CA 1
ATOM 5557 C C . PRO B 1 281 ? -5.586 -6.27 -3.686 1 97.19 281 PRO B C 1
ATOM 5559 O O . PRO B 1 281 ? -6.484 -6.797 -4.344 1 97.19 281 PRO B O 1
ATOM 5562 N N . SER B 1 282 ? -5.672 -5.027 -3.166 1 96.44 282 SER B N 1
ATOM 5563 C CA . SER B 1 282 ? -6.844 -4.188 -3.396 1 96.44 282 SER B CA 1
ATOM 5564 C C . SER B 1 282 ? -7.121 -4.023 -4.887 1 96.44 282 SER B C 1
ATOM 5566 O O . SER B 1 282 ? -8.281 -3.908 -5.297 1 96.44 282 SER B O 1
ATOM 5568 N N . HIS B 1 283 ? -6.133 -3.984 -5.645 1 95.5 283 HIS B N 1
ATOM 5569 C CA . HIS B 1 283 ? -6.172 -4.012 -7.102 1 95.5 283 HIS B CA 1
ATOM 5570 C C . HIS B 1 283 ? -4.859 -4.531 -7.68 1 95.5 283 HIS B C 1
ATOM 5572 O O . HIS B 1 283 ? -3.812 -4.438 -7.031 1 95.5 283 HIS B O 1
ATOM 5578 N N . ALA B 1 284 ? -4.938 -5.082 -8.852 1 96.69 284 ALA B N 1
ATOM 5579 C CA . ALA B 1 284 ? -3.742 -5.617 -9.5 1 96.69 284 ALA B CA 1
ATOM 5580 C C . ALA B 1 284 ? -2.766 -4.496 -9.852 1 96.69 284 ALA B C 1
ATOM 5582 O O . ALA B 1 284 ? -3.178 -3.4 -10.234 1 96.69 284 ALA B O 1
ATOM 5583 N N . LYS B 1 285 ? -1.498 -4.793 -9.727 1 97.69 285 LYS B N 1
ATOM 5584 C CA . LYS B 1 285 ? -0.429 -3.844 -10.031 1 97.69 285 LYS B CA 1
ATOM 5585 C C . LYS B 1 285 ? 0.496 -4.387 -11.117 1 97.69 285 LYS B C 1
ATOM 5587 O O . LYS B 1 285 ? 0.628 -5.602 -11.273 1 97.69 285 LYS B O 1
ATOM 5592 N N . PRO B 1 286 ? 1.15 -3.477 -11.844 1 98.31 286 PRO B N 1
ATOM 5593 C CA . PRO B 1 286 ? 2.131 -3.957 -12.82 1 98.31 286 PRO B CA 1
ATOM 5594 C C . PRO B 1 286 ? 3.385 -4.531 -12.172 1 98.31 286 PRO B C 1
ATOM 5596 O O . PRO B 1 286 ? 3.533 -4.461 -10.945 1 98.31 286 PRO B O 1
ATOM 5599 N N . ILE B 1 287 ? 4.16 -5.113 -12.953 1 98.69 287 ILE B N 1
ATOM 5600 C CA . ILE B 1 287 ? 5.398 -5.723 -12.484 1 98.69 287 ILE B CA 1
ATOM 5601 C C . ILE B 1 287 ? 6.371 -4.633 -12.039 1 98.69 287 ILE B C 1
ATOM 5603 O O . ILE B 1 287 ? 6.934 -4.695 -10.945 1 98.69 287 ILE B O 1
ATOM 5607 N N . ILE B 1 288 ? 6.578 -3.639 -12.883 1 98.88 288 ILE B N 1
ATOM 5608 C CA . ILE B 1 288 ? 7.477 -2.537 -12.555 1 98.88 288 ILE B CA 1
ATOM 5609 C C . ILE B 1 288 ? 6.664 -1.318 -12.125 1 98.88 288 ILE B C 1
ATOM 5611 O O . ILE B 1 288 ? 5.883 -0.774 -12.906 1 98.88 288 ILE B O 1
ATOM 5615 N N . ASN B 1 289 ? 6.863 -0.868 -10.93 1 98.62 289 ASN B N 1
ATOM 5616 C CA . ASN B 1 289 ? 6.105 0.238 -10.352 1 98.62 289 ASN B CA 1
ATOM 5617 C C . ASN B 1 289 ? 6.984 1.463 -10.125 1 98.62 289 ASN B C 1
ATOM 5619 O O . ASN B 1 289 ? 8.148 1.333 -9.727 1 98.62 289 ASN B O 1
ATOM 5623 N N . HIS B 1 290 ? 6.363 2.643 -10.273 1 97.44 290 HIS B N 1
ATOM 5624 C CA . HIS B 1 290 ? 7.105 3.896 -10.234 1 97.44 290 HIS B CA 1
ATOM 5625 C C . HIS B 1 290 ? 6.492 4.871 -9.234 1 97.44 290 HIS B C 1
ATOM 5627 O O . HIS B 1 290 ? 5.312 4.758 -8.898 1 97.44 290 HIS B O 1
ATOM 5633 N N . ASP B 1 291 ? 7.332 5.742 -8.742 1 94.38 291 ASP B N 1
ATOM 5634 C CA . ASP B 1 291 ? 6.797 6.887 -8.008 1 94.38 291 ASP B CA 1
ATOM 5635 C C . ASP B 1 291 ? 6.332 7.98 -8.969 1 94.38 291 ASP B C 1
ATOM 5637 O O . ASP B 1 291 ? 6.289 7.773 -10.18 1 94.38 291 ASP B O 1
ATOM 5641 N N . ASN B 1 292 ? 5.941 9.117 -8.43 1 92.31 292 ASN B N 1
ATOM 5642 C CA . ASN B 1 292 ? 5.355 10.195 -9.227 1 92.31 292 ASN B CA 1
ATOM 5643 C C . ASN B 1 292 ? 6.398 10.859 -10.125 1 92.31 292 ASN B C 1
ATOM 5645 O O . ASN B 1 292 ? 6.047 11.578 -11.055 1 92.31 292 ASN B O 1
ATOM 5649 N N . GLU B 1 293 ? 7.68 10.648 -9.875 1 89.12 293 GLU B N 1
ATOM 5650 C CA . GLU B 1 293 ? 8.766 11.219 -10.664 1 89.12 293 GLU B CA 1
ATOM 5651 C C . GLU B 1 293 ? 9.242 10.25 -11.742 1 89.12 293 GLU B C 1
ATOM 5653 O O . GLU B 1 293 ? 10.133 10.57 -12.531 1 89.12 293 GLU B O 1
ATOM 5658 N N . GLY B 1 294 ? 8.75 9.055 -11.703 1 92.44 294 GLY B N 1
ATOM 5659 C CA . GLY B 1 294 ? 9.094 8.07 -12.719 1 92.44 294 GLY B CA 1
ATOM 5660 C C . GLY B 1 294 ? 10.203 7.141 -12.289 1 92.44 294 GLY B C 1
ATOM 5661 O O . GLY B 1 294 ? 10.672 6.32 -13.086 1 92.44 294 GLY B O 1
ATOM 5662 N N . ASN B 1 295 ? 10.609 7.227 -11.031 1 93.38 295 ASN B N 1
ATOM 5663 C CA . ASN B 1 295 ? 11.625 6.305 -10.539 1 93.38 295 ASN B CA 1
ATOM 5664 C C . ASN B 1 295 ? 11.031 4.953 -10.164 1 93.38 295 ASN B C 1
ATOM 5666 O O . ASN B 1 295 ? 9.938 4.883 -9.609 1 93.38 295 ASN B O 1
ATOM 5670 N N . VAL B 1 296 ? 11.797 3.863 -10.422 1 97.19 296 VAL B N 1
ATOM 5671 C CA . VAL B 1 296 ? 11.367 2.529 -10.023 1 97.19 296 VAL B CA 1
ATOM 5672 C C . VAL B 1 296 ? 11.422 2.402 -8.5 1 97.19 296 VAL B C 1
ATOM 5674 O O . VAL B 1 296 ? 12.461 2.637 -7.891 1 97.19 296 VAL B O 1
ATOM 5677 N N . ILE B 1 297 ? 10.312 2.018 -7.922 1 96.31 297 ILE B N 1
ATOM 5678 C CA . ILE B 1 297 ? 10.305 1.937 -6.465 1 96.31 297 ILE B CA 1
ATOM 5679 C C . ILE B 1 297 ? 10.023 0.5 -6.031 1 96.31 297 ILE B C 1
ATOM 5681 O O . ILE B 1 297 ? 10.297 0.125 -4.887 1 96.31 297 ILE B O 1
ATOM 5685 N N . GLN B 1 298 ? 9.453 -0.252 -6.914 1 98.25 298 GLN B N 1
ATOM 5686 C CA . GLN B 1 298 ? 9.07 -1.617 -6.562 1 98.25 298 GLN B CA 1
ATOM 5687 C C . GLN B 1 298 ? 8.938 -2.488 -7.809 1 98.25 298 GLN B C 1
ATOM 5689 O O . GLN B 1 298 ? 8.391 -2.049 -8.82 1 98.25 298 GLN B O 1
ATOM 5694 N N . VAL B 1 299 ? 9.422 -3.672 -7.73 1 98.69 299 VAL B N 1
ATOM 5695 C CA . VAL B 1 299 ? 9.219 -4.652 -8.797 1 98.69 299 VAL B CA 1
ATOM 5696 C C . VAL B 1 299 ? 8.516 -5.883 -8.234 1 98.69 299 VAL B C 1
ATOM 5698 O O . VAL B 1 299 ? 9.055 -6.578 -7.371 1 98.69 299 VAL B O 1
ATOM 5701 N N . ARG B 1 300 ? 7.328 -6.16 -8.734 1 98.56 300 ARG B N 1
ATOM 5702 C CA . ARG B 1 300 ? 6.492 -7.266 -8.281 1 98.56 300 ARG B CA 1
ATOM 5703 C C . ARG B 1 300 ? 6.598 -8.453 -9.227 1 98.56 300 ARG B C 1
ATOM 5705 O O . ARG B 1 300 ? 5.898 -8.508 -10.242 1 98.56 300 ARG B O 1
ATOM 5712 N N . TRP B 1 301 ? 7.457 -9.367 -8.82 1 98.31 301 TRP B N 1
ATOM 5713 C CA . TRP B 1 301 ? 7.691 -10.523 -9.68 1 98.31 301 TRP B CA 1
ATOM 5714 C C . TRP B 1 301 ? 7.621 -11.82 -8.883 1 98.31 301 TRP B C 1
ATOM 5716 O O . TRP B 1 301 ? 8.453 -12.062 -8.008 1 98.31 301 TRP B O 1
ATOM 5726 N N . ASN B 1 302 ? 6.617 -12.594 -9.07 1 97.38 302 ASN B N 1
ATOM 5727 C CA . ASN B 1 302 ? 6.379 -13.922 -8.5 1 97.38 302 ASN B CA 1
ATOM 5728 C C . ASN B 1 302 ? 5.395 -14.719 -9.344 1 97.38 302 ASN B C 1
ATOM 5730 O O . ASN B 1 302 ? 4.184 -14.484 -9.281 1 97.38 302 ASN B O 1
ATOM 5734 N N . THR B 1 303 ? 5.852 -15.633 -10.07 1 93.19 303 THR B N 1
ATOM 5735 C CA . THR B 1 303 ? 5.023 -16.359 -11.023 1 93.19 303 THR B CA 1
ATOM 5736 C C . THR B 1 303 ? 4.059 -17.297 -10.297 1 93.19 303 THR B C 1
ATOM 5738 O O . THR B 1 303 ? 2.951 -17.547 -10.773 1 93.19 303 THR B O 1
ATOM 5741 N N . SER B 1 304 ? 4.445 -17.781 -9.18 1 93.44 304 SER B N 1
ATOM 5742 C CA . SER B 1 304 ? 3.613 -18.719 -8.438 1 93.44 304 SER B CA 1
ATOM 5743 C C . SER B 1 304 ? 2.396 -18.016 -7.836 1 93.44 304 SER B C 1
ATOM 5745 O O . SER B 1 304 ? 1.341 -18.641 -7.672 1 93.44 304 SER B O 1
ATOM 5747 N N . ASP B 1 305 ? 2.541 -16.75 -7.523 1 95.06 305 ASP B N 1
ATOM 5748 C CA . ASP B 1 305 ? 1.478 -15.977 -6.895 1 95.06 305 ASP B CA 1
ATOM 5749 C C . ASP B 1 305 ? 0.475 -15.484 -7.938 1 95.06 305 ASP B C 1
ATOM 5751 O O . ASP B 1 305 ? -0.607 -15.008 -7.586 1 95.06 305 ASP B O 1
ATOM 5755 N N . ARG B 1 306 ? 0.828 -15.539 -9.195 1 96.81 306 ARG B N 1
ATOM 5756 C CA . ARG B 1 306 ? 0.045 -14.867 -10.227 1 96.81 306 ARG B CA 1
ATOM 5757 C C . ARG B 1 306 ? -1.317 -15.531 -10.406 1 96.81 306 ARG B C 1
ATOM 5759 O O . ARG B 1 306 ? -1.411 -16.75 -10.469 1 96.81 306 ARG B O 1
ATOM 5766 N N . SER B 1 307 ? -2.352 -14.688 -10.445 1 95.94 307 SER B N 1
ATOM 5767 C CA . SER B 1 307 ? -3.709 -15.125 -10.75 1 95.94 307 SER B CA 1
ATOM 5768 C C . SER B 1 307 ? -3.996 -15.047 -12.242 1 95.94 307 SER B C 1
ATOM 5770 O O . SER B 1 307 ? -3.111 -14.703 -13.031 1 95.94 307 SER B O 1
ATOM 5772 N N . VAL B 1 308 ? -5.184 -15.375 -12.602 1 94.94 308 VAL B N 1
ATOM 5773 C CA . VAL B 1 308 ? -5.574 -15.414 -14 1 94.94 308 VAL B CA 1
ATOM 5774 C C . VAL B 1 308 ? -5.582 -14 -14.578 1 94.94 308 VAL B C 1
ATOM 5776 O O . VAL B 1 308 ? -6.062 -13.062 -13.938 1 94.94 308 VAL B O 1
ATOM 5779 N N . MET B 1 309 ? -4.957 -13.891 -15.734 1 94.69 309 MET B N 1
ATOM 5780 C CA . MET B 1 309 ? -5.008 -12.648 -16.5 1 94.69 309 MET B CA 1
ATOM 5781 C C . MET B 1 309 ? -6.223 -12.617 -17.422 1 94.69 309 MET B C 1
ATOM 5783 O O . MET B 1 309 ? -6.395 -13.508 -18.25 1 94.69 309 MET B O 1
ATOM 5787 N N . ASN B 1 310 ? -7.051 -11.648 -17.266 1 92.44 310 ASN B N 1
ATOM 5788 C CA . ASN B 1 310 ? -8.289 -11.617 -18.031 1 92.44 310 ASN B CA 1
ATOM 5789 C C . ASN B 1 310 ? -8.609 -10.203 -18.516 1 92.44 310 ASN B C 1
ATOM 5791 O O . ASN B 1 310 ? -7.707 -9.414 -18.797 1 92.44 310 ASN B O 1
ATOM 5795 N N . GLY B 1 311 ? -9.906 -9.953 -18.797 1 86.62 311 GLY B N 1
ATOM 5796 C CA . GLY B 1 311 ? -10.328 -8.688 -19.375 1 86.62 311 GLY B CA 1
ATOM 5797 C C . GLY B 1 311 ? -10.008 -7.492 -18.5 1 86.62 311 GLY B C 1
ATOM 5798 O O . GLY B 1 311 ? -10.031 -6.352 -18.953 1 86.62 311 GLY B O 1
ATOM 5799 N N . LEU B 1 312 ? -9.68 -7.699 -17.281 1 82.94 312 LEU B N 1
ATOM 5800 C CA . LEU B 1 312 ? -9.305 -6.625 -16.359 1 82.94 312 LEU B CA 1
ATOM 5801 C C . LEU B 1 312 ? -7.828 -6.277 -16.516 1 82.94 312 LEU B C 1
ATOM 5803 O O . LEU B 1 312 ? -7.391 -5.207 -16.094 1 82.94 312 LEU B O 1
ATOM 5807 N N . SER B 1 313 ? -7.141 -7.141 -17.172 1 89.31 313 SER B N 1
ATOM 5808 C CA . SER B 1 313 ? -5.703 -6.938 -17.344 1 89.31 313 SER B CA 1
ATOM 5809 C C . SER B 1 313 ? -5.395 -6.238 -18.656 1 89.31 313 SER B C 1
ATOM 5811 O O . SER B 1 313 ? -4.438 -5.461 -18.734 1 89.31 313 SER B O 1
ATOM 5813 N N . PHE B 1 314 ? -6.258 -6.488 -19.641 1 92.62 314 PHE B N 1
ATOM 5814 C CA . PHE B 1 314 ? -5.887 -6.055 -20.984 1 92.62 314 PHE B CA 1
ATOM 5815 C C . PHE B 1 314 ? -6.902 -5.055 -21.516 1 92.62 314 PHE B C 1
ATOM 5817 O O . PHE B 1 314 ? -8.109 -5.266 -21.406 1 92.62 314 PHE B O 1
ATOM 5824 N N . LYS B 1 315 ? -6.387 -4.027 -22.125 1 91.56 315 LYS B N 1
ATOM 5825 C CA . LYS B 1 315 ? -7.238 -3.049 -22.797 1 91.56 315 LYS B CA 1
ATOM 5826 C C . LYS B 1 315 ? -7.27 -3.291 -24.297 1 91.56 315 LYS B C 1
ATOM 5828 O O . LYS B 1 315 ? -8.32 -3.168 -24.938 1 91.56 315 LYS B O 1
ATOM 5833 N N . ASN B 1 316 ? -6.152 -3.643 -24.828 1 95.69 316 ASN B N 1
ATOM 5834 C CA . ASN B 1 316 ? -5.984 -4.02 -26.234 1 95.69 316 ASN B CA 1
ATOM 5835 C C . ASN B 1 316 ? -5.332 -5.391 -26.375 1 95.69 316 ASN B C 1
ATOM 5837 O O . ASN B 1 316 ? -4.188 -5.496 -26.812 1 95.69 316 ASN B O 1
ATOM 5841 N N . PRO B 1 317 ? -6.156 -6.375 -26.109 1 96.56 317 PRO B N 1
ATOM 5842 C CA . PRO B 1 317 ? -5.598 -7.727 -25.984 1 96.56 317 PRO B CA 1
ATOM 5843 C C . PRO B 1 317 ? -4.867 -8.18 -27.25 1 96.56 317 PRO B C 1
ATOM 5845 O O . PRO B 1 317 ? -3.873 -8.906 -27.156 1 96.56 317 PRO B O 1
ATOM 5848 N N . GLU B 1 318 ? -5.305 -7.801 -28.406 1 96.62 318 GLU B N 1
ATOM 5849 C CA . GLU B 1 318 ? -4.688 -8.234 -29.656 1 96.62 318 GLU B CA 1
ATOM 5850 C C . GLU B 1 318 ? -3.189 -7.957 -29.672 1 96.62 318 GLU B C 1
ATOM 5852 O O . GLU B 1 318 ? -2.393 -8.805 -30.062 1 96.62 318 GLU B O 1
ATOM 5857 N N . THR B 1 319 ? -2.889 -6.863 -29.141 1 97.06 319 THR B N 1
ATOM 5858 C CA . THR B 1 319 ? -1.484 -6.469 -29.188 1 97.06 319 THR B CA 1
ATOM 5859 C C . THR B 1 319 ? -0.827 -6.68 -27.828 1 97.06 319 THR B C 1
ATOM 5861 O O . THR B 1 319 ? 0.337 -7.078 -27.75 1 97.06 319 THR B O 1
ATOM 5864 N N . GLU B 1 320 ? -1.548 -6.473 -26.75 1 97.81 320 GLU B N 1
ATOM 5865 C CA . GLU B 1 320 ? -0.978 -6.441 -25.406 1 97.81 320 GLU B CA 1
ATOM 5866 C C . GLU B 1 320 ? -0.605 -7.844 -24.938 1 97.81 320 GLU B C 1
ATOM 5868 O O . GLU B 1 320 ? 0.412 -8.031 -24.266 1 97.81 320 GLU B O 1
ATOM 5873 N N . VAL B 1 321 ? -1.384 -8.852 -25.297 1 98 321 VAL B N 1
ATOM 5874 C CA . VAL B 1 321 ? -1.143 -10.195 -24.781 1 98 321 VAL B CA 1
ATOM 5875 C C . VAL B 1 321 ? 0.169 -10.734 -25.359 1 98 321 VAL B C 1
ATOM 5877 O O . VAL B 1 321 ? 1.07 -11.109 -24.594 1 98 321 VAL B O 1
ATOM 5880 N N . PRO B 1 322 ? 0.333 -10.75 -26.688 1 97.94 322 PRO B N 1
ATOM 5881 C CA . PRO B 1 322 ? 1.62 -11.234 -27.203 1 97.94 322 PRO B CA 1
ATOM 5882 C C . PRO B 1 322 ? 2.801 -10.398 -26.703 1 97.94 322 PRO B C 1
ATOM 5884 O O . PRO B 1 322 ? 3.863 -10.945 -26.406 1 97.94 322 PRO B O 1
ATOM 5887 N N . LEU B 1 323 ? 2.598 -9.125 -26.672 1 98.25 323 LEU B N 1
ATOM 5888 C CA . LEU B 1 323 ? 3.668 -8.242 -26.234 1 98.25 323 LEU B CA 1
ATOM 5889 C C . LEU B 1 323 ? 4.051 -8.523 -24.781 1 98.25 323 LEU B C 1
ATOM 5891 O O . LEU B 1 323 ? 5.23 -8.508 -24.438 1 98.25 323 LEU B O 1
ATOM 5895 N N . PHE B 1 324 ? 3.1 -8.75 -23.922 1 98.44 324 PHE B N 1
ATOM 5896 C CA . PHE B 1 324 ? 3.33 -9.062 -22.516 1 98.44 324 PHE B CA 1
ATOM 5897 C C . PHE B 1 324 ? 4.176 -10.32 -22.375 1 98.44 324 PHE B C 1
ATOM 5899 O O . PHE B 1 324 ? 5.16 -10.328 -21.641 1 98.44 324 PHE B O 1
ATOM 5906 N N . TYR B 1 325 ? 3.854 -11.336 -23.078 1 98.44 325 TYR B N 1
ATOM 5907 C CA . TYR B 1 325 ? 4.574 -12.594 -22.969 1 98.44 325 TYR B CA 1
ATOM 5908 C C . TYR B 1 325 ? 5.988 -12.469 -23.516 1 98.44 325 TYR B C 1
ATOM 5910 O O . TYR B 1 325 ? 6.93 -13.055 -22.984 1 98.44 325 TYR B O 1
ATOM 5918 N N . ALA B 1 326 ? 6.09 -11.742 -24.594 1 98.69 326 ALA B N 1
ATOM 5919 C CA . ALA B 1 326 ? 7.434 -11.469 -25.094 1 98.69 326 ALA B CA 1
ATOM 5920 C C . ALA B 1 326 ? 8.273 -10.719 -24.062 1 98.69 326 ALA B C 1
ATOM 5922 O O . ALA B 1 326 ? 9.453 -11.031 -23.875 1 98.69 326 ALA B O 1
ATOM 5923 N N . ALA B 1 327 ? 7.652 -9.781 -23.406 1 98.75 327 ALA B N 1
ATOM 5924 C CA . ALA B 1 327 ? 8.336 -8.961 -22.406 1 98.75 327 ALA B CA 1
ATOM 5925 C C . ALA B 1 327 ? 8.75 -9.797 -21.203 1 98.75 327 ALA B C 1
ATOM 5927 O O . ALA B 1 327 ? 9.867 -9.648 -20.688 1 98.75 327 ALA B O 1
ATOM 5928 N N . ILE B 1 328 ? 7.875 -10.656 -20.703 1 97.88 328 ILE B N 1
ATOM 5929 C CA . ILE B 1 328 ? 8.227 -11.422 -19.516 1 97.88 328 ILE B CA 1
ATOM 5930 C C . ILE B 1 328 ? 9.328 -12.43 -19.844 1 97.88 328 ILE B C 1
ATOM 5932 O O . ILE B 1 328 ? 10.172 -12.742 -19 1 97.88 328 ILE B O 1
ATOM 5936 N N . LYS B 1 329 ? 9.336 -12.938 -21.062 1 98.12 329 LYS B N 1
ATOM 5937 C CA . LYS B 1 329 ? 10.43 -13.805 -21.484 1 98.12 329 LYS B CA 1
ATOM 5938 C C . LYS B 1 329 ? 11.766 -13.062 -21.438 1 98.12 329 LYS B C 1
ATOM 5940 O O . LYS B 1 329 ? 12.734 -13.562 -20.859 1 98.12 329 LYS B O 1
ATOM 5945 N N . LYS B 1 330 ? 11.781 -11.914 -22.078 1 98.69 330 LYS B N 1
ATOM 5946 C CA . LYS B 1 330 ? 13 -11.117 -22.078 1 98.69 330 LYS B CA 1
ATOM 5947 C C . LYS B 1 330 ? 13.406 -10.75 -20.641 1 98.69 330 LYS B C 1
ATOM 5949 O O . LYS B 1 330 ? 14.586 -10.797 -20.297 1 98.69 330 LYS B O 1
ATOM 5954 N N . TRP B 1 331 ? 12.453 -10.359 -19.859 1 98.69 331 TRP B N 1
ATOM 5955 C CA . TRP B 1 331 ? 12.672 -10.039 -18.453 1 98.69 331 TRP B CA 1
ATOM 5956 C C . TRP B 1 331 ? 13.336 -11.203 -17.734 1 98.69 331 TRP B C 1
ATOM 5958 O O . TRP B 1 331 ? 14.359 -11.031 -17.062 1 98.69 331 TRP B O 1
ATOM 5968 N N . ASN B 1 332 ? 12.781 -12.336 -17.922 1 98.19 332 ASN B N 1
ATOM 5969 C CA . ASN B 1 332 ? 13.32 -13.531 -17.281 1 98.19 332 ASN B CA 1
ATOM 5970 C C . ASN B 1 332 ? 14.742 -13.82 -17.75 1 98.19 332 ASN B C 1
ATOM 5972 O O . ASN B 1 332 ? 15.602 -14.195 -16.953 1 98.19 332 ASN B O 1
ATOM 5976 N N . ASP B 1 333 ? 14.961 -13.648 -19.016 1 98.19 333 ASP B N 1
ATOM 5977 C CA . ASP B 1 333 ? 16.312 -13.828 -19.547 1 98.19 333 ASP B CA 1
ATOM 5978 C C . ASP B 1 333 ? 17.312 -12.914 -18.844 1 98.19 333 ASP B C 1
ATOM 5980 O O . ASP B 1 333 ? 18.422 -13.328 -18.547 1 98.19 333 ASP B O 1
ATOM 5984 N N . ILE B 1 334 ? 16.859 -11.734 -18.641 1 98.75 334 ILE B N 1
ATOM 5985 C CA . ILE B 1 334 ? 17.75 -10.75 -18.016 1 98.75 334 ILE B CA 1
ATOM 5986 C C . ILE B 1 334 ? 18.016 -11.141 -16.562 1 98.75 334 ILE B C 1
ATOM 5988 O O . ILE B 1 334 ? 19.172 -11.219 -16.156 1 98.75 334 ILE B O 1
ATOM 5992 N N . ILE B 1 335 ? 17 -11.453 -15.797 1 98.5 335 ILE B N 1
ATOM 5993 C CA . ILE B 1 335 ? 17.172 -11.609 -14.352 1 98.5 335 ILE B CA 1
ATOM 5994 C C . ILE B 1 335 ? 17.875 -12.938 -14.062 1 98.5 335 ILE B C 1
ATOM 5996 O O . ILE B 1 335 ? 18.594 -13.055 -13.07 1 98.5 335 ILE B O 1
ATOM 6000 N N . GLU B 1 336 ? 17.781 -13.898 -14.969 1 97.31 336 GLU B N 1
ATOM 6001 C CA . GLU B 1 336 ? 18.375 -15.203 -14.711 1 97.31 336 GLU B CA 1
ATOM 6002 C C . GLU B 1 336 ? 19.703 -15.367 -15.438 1 97.31 336 GLU B C 1
ATOM 6004 O O . GLU B 1 336 ? 20.297 -16.453 -15.445 1 97.31 336 GLU B O 1
ATOM 6009 N N . SER B 1 337 ? 20.125 -14.344 -16.047 1 98.19 337 SER B N 1
ATOM 6010 C CA . SER B 1 337 ? 21.406 -14.422 -16.734 1 98.19 337 SER B CA 1
ATOM 6011 C C . SER B 1 337 ? 22.547 -14.602 -15.734 1 98.19 337 SER B C 1
ATOM 6013 O O . SER B 1 337 ? 22.453 -14.164 -14.586 1 98.19 337 SER B O 1
ATOM 6015 N N . LYS B 1 338 ? 23.641 -15.141 -16.203 1 97.75 338 LYS B N 1
ATOM 6016 C CA . LYS B 1 338 ? 24.812 -15.359 -15.367 1 97.75 338 LYS B CA 1
ATOM 6017 C C . LYS B 1 338 ? 25.375 -14.039 -14.852 1 97.75 338 LYS B C 1
ATOM 6019 O O . LYS B 1 338 ? 25.984 -13.992 -13.781 1 97.75 338 LYS B O 1
ATOM 6024 N N . ASP B 1 339 ? 25.125 -12.992 -15.57 1 98.31 339 ASP B N 1
ATOM 6025 C CA . ASP B 1 339 ? 25.656 -11.68 -15.211 1 98.31 339 ASP B CA 1
ATOM 6026 C C . ASP B 1 339 ? 24.828 -11.055 -14.086 1 98.31 339 ASP B C 1
ATOM 6028 O O . ASP B 1 339 ? 25.312 -10.18 -13.367 1 98.31 339 ASP B O 1
ATOM 6032 N N . ASN B 1 340 ? 23.562 -11.547 -13.914 1 98.75 340 ASN B N 1
ATOM 6033 C CA . ASN B 1 340 ? 22.688 -10.789 -13.039 1 98.75 340 ASN B CA 1
ATOM 6034 C C . ASN B 1 340 ? 22.188 -11.641 -11.867 1 98.75 340 ASN B C 1
ATOM 6036 O O . ASN B 1 340 ? 21.703 -11.109 -10.875 1 98.75 340 ASN B O 1
ATOM 6040 N N . GLU B 1 341 ? 22.266 -12.891 -12.008 1 98.5 341 GLU B N 1
ATOM 6041 C CA . GLU B 1 341 ? 21.859 -13.766 -10.914 1 98.5 341 GLU B CA 1
ATOM 6042 C C . GLU B 1 341 ? 23.047 -14.195 -10.07 1 98.5 341 GLU B C 1
ATOM 6044 O O . GLU B 1 341 ? 23.938 -14.906 -10.547 1 98.5 341 GLU B O 1
ATOM 6049 N N . PHE B 1 342 ? 23.047 -13.797 -8.836 1 98.25 342 PHE B N 1
ATOM 6050 C CA . PHE B 1 342 ? 24.125 -14.062 -7.891 1 98.25 342 PHE B CA 1
ATOM 6051 C C . PHE B 1 342 ? 23.844 -15.32 -7.082 1 98.25 342 PHE B C 1
ATOM 6053 O O . PHE B 1 342 ? 22.844 -15.391 -6.367 1 98.25 342 PHE B O 1
ATOM 6060 N N . PHE B 1 343 ? 24.719 -16.312 -7.16 1 97 343 PHE B N 1
ATOM 6061 C CA . PHE B 1 343 ? 24.562 -17.578 -6.457 1 97 343 PHE B CA 1
ATOM 6062 C C . PHE B 1 343 ? 25.312 -17.547 -5.125 1 97 343 PHE B C 1
ATOM 6064 O O . PHE B 1 343 ? 26.469 -17.125 -5.062 1 97 343 PHE B O 1
ATOM 6071 N N . HIS B 1 344 ? 24.594 -17.969 -4.078 1 95.62 344 HIS B N 1
ATOM 6072 C CA . HIS B 1 344 ? 25.188 -18 -2.746 1 95.62 344 HIS B CA 1
ATOM 6073 C C . HIS B 1 344 ? 24.609 -19.125 -1.9 1 95.62 344 HIS B C 1
ATOM 6075 O O . HIS B 1 344 ? 23.391 -19.188 -1.688 1 95.62 344 HIS B O 1
ATOM 6081 N N . GLN B 1 345 ? 25.5 -19.953 -1.382 1 93.56 345 GLN B N 1
ATOM 6082 C CA . GLN B 1 345 ? 25.047 -20.984 -0.447 1 93.56 345 GLN B CA 1
ATOM 6083 C C . GLN B 1 345 ? 25.016 -20.438 0.981 1 93.56 345 GLN B C 1
ATOM 6085 O O . GLN B 1 345 ? 26.047 -20.125 1.56 1 93.56 345 GLN B O 1
ATOM 6090 N N . LEU B 1 346 ? 23.812 -20.422 1.497 1 92.94 346 LEU B N 1
ATOM 6091 C CA . LEU B 1 346 ? 23.672 -19.969 2.877 1 92.94 346 LEU B CA 1
ATOM 6092 C C . LEU B 1 346 ? 24.328 -20.953 3.84 1 92.94 346 LEU B C 1
ATOM 6094 O O . LEU B 1 346 ? 24.344 -22.156 3.588 1 92.94 346 LEU B O 1
ATOM 6098 N N . LYS B 1 347 ? 24.844 -20.453 4.934 1 93.75 347 LYS B N 1
ATOM 6099 C CA . LYS B 1 347 ? 25.422 -21.266 5.996 1 93.75 347 LYS B CA 1
ATOM 6100 C C . LYS B 1 347 ? 24.906 -20.828 7.367 1 93.75 347 LYS B C 1
ATOM 6102 O O . LYS B 1 347 ? 24.594 -19.656 7.57 1 93.75 347 LYS B O 1
ATOM 6107 N N . PRO B 1 348 ? 24.812 -21.828 8.25 1 95.75 348 PRO B N 1
ATOM 6108 C CA . PRO B 1 348 ? 24.453 -21.422 9.609 1 95.75 348 PRO B CA 1
ATOM 6109 C C . PRO B 1 348 ? 25.344 -20.328 10.156 1 95.75 348 PRO B C 1
ATOM 6111 O O . PRO B 1 348 ? 26.562 -20.344 9.938 1 95.75 348 PRO B O 1
ATOM 6114 N N . GLY B 1 349 ? 24.719 -19.344 10.742 1 96.56 349 GLY B N 1
ATOM 6115 C CA . GLY B 1 349 ? 25.484 -18.266 11.344 1 96.56 349 GLY B CA 1
ATOM 6116 C C . GLY B 1 349 ? 25.609 -17.047 10.445 1 96.56 349 GLY B C 1
ATOM 6117 O O . GLY B 1 349 ? 26.188 -16.031 10.844 1 96.56 349 GLY B O 1
ATOM 6118 N N . GLN B 1 350 ? 25.109 -17.156 9.32 1 96.56 350 GLN B N 1
ATOM 6119 C CA . GLN B 1 350 ? 25.062 -16.016 8.414 1 96.56 350 GLN B CA 1
ATOM 6120 C C . GLN B 1 350 ? 23.625 -15.688 8.016 1 96.56 350 GLN B C 1
ATOM 6122 O O . GLN B 1 350 ? 23 -16.453 7.277 1 96.56 350 GLN B O 1
ATOM 6127 N N . CYS B 1 351 ? 23.172 -14.555 8.43 1 98.62 351 CYS B N 1
ATOM 6128 C CA . CYS B 1 351 ? 21.844 -14.094 8.047 1 98.62 351 CYS B CA 1
ATOM 6129 C C . CYS B 1 351 ? 21.891 -13.344 6.719 1 98.62 351 CYS B C 1
ATOM 6131 O O . CYS B 1 351 ? 22.891 -12.703 6.398 1 98.62 351 CYS B O 1
ATOM 6133 N N . LEU B 1 352 ? 20.875 -13.523 5.98 1 98.75 352 LEU B N 1
ATOM 6134 C CA . LEU B 1 352 ? 20.641 -12.75 4.77 1 98.75 352 LEU B CA 1
ATOM 6135 C C . LEU B 1 352 ? 19.391 -11.906 4.902 1 98.75 352 LEU B C 1
ATOM 6137 O O . LEU B 1 352 ? 18.297 -12.43 5.176 1 98.75 352 LEU B O 1
ATOM 6141 N N . ILE B 1 353 ? 19.516 -10.602 4.801 1 98.88 353 ILE B N 1
ATOM 6142 C CA . ILE B 1 353 ? 18.359 -9.727 4.75 1 98.88 353 ILE B CA 1
ATOM 6143 C C . ILE B 1 353 ? 18.312 -8.992 3.41 1 98.88 353 ILE B C 1
ATOM 6145 O O . ILE B 1 353 ? 19.359 -8.609 2.877 1 98.88 353 ILE B O 1
ATOM 6149 N N . PHE B 1 354 ? 17.188 -8.812 2.852 1 98.81 354 PHE B N 1
ATOM 6150 C CA . PHE B 1 354 ? 17.094 -8.102 1.578 1 98.81 354 PHE B CA 1
ATOM 6151 C C . PHE B 1 354 ? 15.805 -7.312 1.481 1 98.81 354 PHE B C 1
ATOM 6153 O O . PHE B 1 354 ? 14.828 -7.613 2.178 1 98.81 354 PHE B O 1
ATOM 6160 N N . ASP B 1 355 ? 15.836 -6.215 0.709 1 98.81 355 ASP B N 1
ATOM 6161 C CA . ASP B 1 355 ? 14.688 -5.398 0.331 1 98.81 355 ASP B CA 1
ATOM 6162 C C . ASP B 1 355 ? 13.781 -6.148 -0.641 1 98.81 355 ASP B C 1
ATOM 6164 O O . ASP B 1 355 ? 14.094 -6.273 -1.826 1 98.81 355 ASP B O 1
ATOM 6168 N N . ASN B 1 356 ? 12.648 -6.574 -0.12 1 98.81 356 ASN B N 1
ATOM 6169 C CA . ASN B 1 356 ? 11.695 -7.402 -0.85 1 98.81 356 ASN B CA 1
ATOM 6170 C C . ASN B 1 356 ? 11.031 -6.625 -1.985 1 98.81 356 ASN B C 1
ATOM 6172 O O . ASN B 1 356 ? 10.344 -7.207 -2.822 1 98.81 356 ASN B O 1
ATOM 6176 N N . TRP B 1 357 ? 11.273 -5.309 -2.061 1 98.69 357 TRP B N 1
ATOM 6177 C CA . TRP B 1 357 ? 10.734 -4.492 -3.143 1 98.69 357 TRP B CA 1
ATOM 6178 C C . TRP B 1 357 ? 11.719 -4.418 -4.309 1 98.69 357 TRP B C 1
ATOM 6180 O O . TRP B 1 357 ? 11.367 -3.943 -5.391 1 98.69 357 TRP B O 1
ATOM 6190 N N . ARG B 1 358 ? 12.883 -4.969 -4.078 1 98.69 358 ARG B N 1
ATOM 6191 C CA . ARG B 1 358 ? 13.945 -4.699 -5.039 1 98.69 358 ARG B CA 1
ATOM 6192 C C . ARG B 1 358 ? 14.695 -5.98 -5.398 1 98.69 358 ARG B C 1
ATOM 6194 O O . ARG B 1 358 ? 14.891 -6.281 -6.578 1 98.69 358 ARG B O 1
ATOM 6201 N N . VAL B 1 359 ? 15.078 -6.734 -4.43 1 98.88 359 VAL B N 1
ATOM 6202 C CA . VAL B 1 359 ? 15.977 -7.859 -4.676 1 98.88 359 VAL B CA 1
ATOM 6203 C C . VAL B 1 359 ? 15.172 -9.156 -4.754 1 98.88 359 VAL B C 1
ATOM 6205 O O . VAL B 1 359 ? 14.477 -9.516 -3.803 1 98.88 359 VAL B O 1
ATOM 6208 N N . PHE B 1 360 ? 15.32 -9.805 -5.891 1 98.81 360 PHE B N 1
ATOM 6209 C CA . PHE B 1 360 ? 14.734 -11.133 -6.043 1 98.81 360 PHE B CA 1
ATOM 6210 C C . PHE B 1 360 ? 15.57 -12.18 -5.316 1 98.81 360 PHE B C 1
ATOM 6212 O O . PHE B 1 360 ? 16.797 -12.062 -5.25 1 98.81 360 PHE B O 1
ATOM 6219 N N . HIS B 1 361 ? 14.898 -13.133 -4.801 1 98.31 361 HIS B N 1
ATOM 6220 C CA . HIS B 1 361 ? 15.555 -14.312 -4.246 1 98.31 361 HIS B CA 1
ATOM 6221 C C . HIS B 1 361 ? 14.977 -15.594 -4.828 1 98.31 361 HIS B C 1
ATOM 6223 O O . HIS B 1 361 ? 13.859 -15.594 -5.348 1 98.31 361 HIS B O 1
ATOM 6229 N N . SER B 1 362 ? 15.75 -16.594 -4.836 1 95.94 362 SER B N 1
ATOM 6230 C CA . SER B 1 362 ? 15.305 -17.906 -5.305 1 95.94 362 SER B CA 1
ATOM 6231 C C . SER B 1 362 ? 15.906 -19.031 -4.461 1 95.94 362 SER B C 1
ATOM 6233 O O . SER B 1 362 ? 16.797 -18.797 -3.648 1 95.94 362 SER B O 1
ATOM 6235 N N . ARG B 1 363 ? 15.289 -20.156 -4.547 1 90.56 363 ARG B N 1
ATOM 6236 C CA . ARG B 1 363 ? 15.883 -21.453 -4.242 1 90.56 363 ARG B CA 1
ATOM 6237 C C . ARG B 1 363 ? 16.078 -22.281 -5.508 1 90.56 363 ARG B C 1
ATOM 6239 O O . ARG B 1 363 ? 15.148 -22.938 -5.969 1 90.56 363 ARG B O 1
ATOM 6246 N N . ARG B 1 364 ? 17.188 -22.266 -6.027 1 86.62 364 ARG B N 1
ATOM 6247 C CA . ARG B 1 364 ? 17.422 -22.703 -7.395 1 86.62 364 ARG B CA 1
ATOM 6248 C C . ARG B 1 364 ? 17.375 -24.219 -7.492 1 86.62 364 ARG B C 1
ATOM 6250 O O . ARG B 1 364 ? 17.047 -24.781 -8.547 1 86.62 364 ARG B O 1
ATOM 6257 N N . THR B 1 365 ? 17.734 -24.875 -6.414 1 82.75 365 THR B N 1
ATOM 6258 C CA . THR B 1 365 ? 17.688 -26.328 -6.461 1 82.75 365 THR B CA 1
ATOM 6259 C C . THR B 1 365 ? 16.859 -26.891 -5.309 1 82.75 365 THR B C 1
ATOM 6261 O O . THR B 1 365 ? 16.781 -26.281 -4.238 1 82.75 365 THR B O 1
ATOM 6264 N N . SER B 1 366 ? 16.344 -27.969 -5.637 1 84 366 SER B N 1
ATOM 6265 C CA . SER B 1 366 ? 15.789 -28.719 -4.52 1 84 366 SER B CA 1
ATOM 6266 C C . SER B 1 366 ? 16.891 -29.141 -3.539 1 84 366 SER B C 1
ATOM 6268 O O . SER B 1 366 ? 18.078 -28.938 -3.805 1 84 366 SER B O 1
ATOM 6270 N N . PHE B 1 367 ? 16.469 -29.516 -2.383 1 84.38 367 PHE B N 1
ATOM 6271 C CA . PHE B 1 367 ? 17.484 -29.922 -1.428 1 84.38 367 PHE B CA 1
ATOM 6272 C C . PHE B 1 367 ? 17.125 -31.25 -0.784 1 84.38 367 PHE B C 1
ATOM 6274 O O . PHE B 1 367 ? 15.992 -31.719 -0.912 1 84.38 367 PHE B O 1
ATOM 6281 N N . THR B 1 368 ? 18.094 -31.812 -0.252 1 87.12 368 THR B N 1
ATOM 6282 C CA . THR B 1 368 ? 17.938 -33.062 0.46 1 87.12 368 THR B CA 1
ATOM 6283 C C . THR B 1 368 ? 18.234 -32.906 1.948 1 87.12 368 THR B C 1
ATOM 6285 O O . THR B 1 368 ? 18.812 -31.891 2.355 1 87.12 368 THR B O 1
ATOM 6288 N N . GLY B 1 369 ? 17.688 -33.781 2.742 1 86.19 369 GLY B N 1
ATOM 6289 C CA . GLY B 1 369 ? 17.969 -33.719 4.168 1 86.19 369 GLY B CA 1
ATOM 6290 C C . GLY B 1 369 ? 17.109 -32.719 4.918 1 86.19 369 GLY B C 1
ATOM 6291 O O . GLY B 1 369 ? 16.094 -32.25 4.402 1 86.19 369 GLY B O 1
ATOM 6292 N N . GLU B 1 370 ? 17.547 -32.5 6.098 1 87.75 370 GLU B N 1
ATOM 6293 C CA . GLU B 1 370 ? 16.812 -31.578 6.949 1 87.75 370 GLU B CA 1
ATOM 6294 C C . GLU B 1 370 ? 17.328 -30.156 6.781 1 87.75 370 GLU B C 1
ATOM 6296 O O . GLU B 1 370 ? 18.531 -29.922 6.719 1 87.75 370 GLU B O 1
ATOM 6301 N N . ARG B 1 371 ? 16.406 -29.328 6.602 1 89.38 371 ARG B N 1
ATOM 6302 C CA . ARG B 1 371 ? 16.719 -27.906 6.477 1 89.38 371 ARG B CA 1
ATOM 6303 C C . ARG B 1 371 ? 15.844 -27.078 7.402 1 89.38 371 ARG B C 1
ATOM 6305 O O . ARG B 1 371 ? 14.609 -27.156 7.348 1 89.38 371 ARG B O 1
ATOM 6312 N N . ARG B 1 372 ? 16.469 -26.375 8.305 1 92.38 372 ARG B N 1
ATOM 6313 C CA . ARG B 1 372 ? 15.75 -25.516 9.242 1 92.38 372 ARG B CA 1
ATOM 6314 C C . ARG B 1 372 ? 16.078 -24.047 9.016 1 92.38 372 ARG B C 1
ATOM 6316 O O . ARG B 1 372 ? 17.25 -23.656 9.008 1 92.38 372 ARG B O 1
ATOM 6323 N N . MET B 1 373 ? 15.062 -23.281 8.781 1 93.5 373 MET B N 1
ATOM 6324 C CA . MET B 1 373 ? 15.188 -21.859 8.469 1 93.5 373 MET B CA 1
ATOM 6325 C C . MET B 1 373 ? 14.336 -21.016 9.414 1 93.5 373 MET B C 1
ATOM 6327 O O . MET B 1 373 ? 13.258 -21.438 9.836 1 93.5 373 MET B O 1
ATOM 6331 N N . CYS B 1 374 ? 14.805 -19.891 9.766 1 96.5 374 CYS B N 1
ATOM 6332 C CA . CYS B 1 374 ? 13.961 -18.938 10.484 1 96.5 374 CYS B CA 1
ATOM 6333 C C . CYS B 1 374 ? 14.078 -17.531 9.875 1 96.5 374 CYS B C 1
ATOM 6335 O O . CYS B 1 374 ? 14.961 -17.281 9.047 1 96.5 374 CYS B O 1
ATOM 6337 N N . GLY B 1 375 ? 13.102 -16.672 10.164 1 97.19 375 GLY B N 1
ATOM 6338 C CA . GLY B 1 375 ? 13.102 -15.336 9.594 1 97.19 375 GLY B CA 1
ATOM 6339 C C . GLY B 1 375 ? 11.852 -14.547 9.922 1 97.19 375 GLY B C 1
ATOM 6340 O O . GLY B 1 375 ? 11.055 -14.961 10.766 1 97.19 375 GLY B O 1
ATOM 6341 N N . ALA B 1 376 ? 11.789 -13.383 9.367 1 98.5 376 ALA B N 1
ATOM 6342 C CA . ALA B 1 376 ? 10.664 -12.477 9.586 1 98.5 376 ALA B CA 1
ATOM 6343 C C . ALA B 1 376 ? 10.641 -11.367 8.539 1 98.5 376 ALA B C 1
ATOM 6345 O O . ALA B 1 376 ? 11.562 -11.25 7.727 1 98.5 376 ALA B O 1
ATOM 6346 N N . TYR B 1 377 ? 9.531 -10.633 8.57 1 98.62 377 TYR B N 1
ATOM 6347 C CA . TYR B 1 377 ? 9.344 -9.492 7.68 1 98.62 377 TYR B CA 1
ATOM 6348 C C . TYR B 1 377 ? 9.344 -8.18 8.461 1 98.62 377 TYR B C 1
ATOM 6350 O O . TYR B 1 377 ? 9 -8.164 9.648 1 98.62 377 TYR B O 1
ATOM 6358 N N . ILE B 1 378 ? 9.742 -7.133 7.797 1 98.62 378 ILE B N 1
ATOM 6359 C CA . ILE B 1 378 ? 9.562 -5.77 8.273 1 98.62 378 ILE B CA 1
ATOM 6360 C C . ILE B 1 378 ? 8.812 -4.949 7.227 1 98.62 378 ILE B C 1
ATOM 6362 O O . ILE B 1 378 ? 9.023 -5.129 6.023 1 98.62 378 ILE B O 1
ATOM 6366 N N . ASN B 1 379 ? 7.965 -4.023 7.723 1 98.38 379 ASN B N 1
ATOM 6367 C CA . ASN B 1 379 ? 7.289 -3.111 6.809 1 98.38 379 ASN B CA 1
ATOM 6368 C C . ASN B 1 379 ? 8.273 -2.174 6.117 1 98.38 379 ASN B C 1
ATOM 6370 O O . ASN B 1 379 ? 9.219 -1.691 6.742 1 98.38 379 ASN B O 1
ATOM 6374 N N . HIS B 1 380 ? 7.984 -1.863 4.895 1 98.5 380 HIS B N 1
ATOM 6375 C CA . HIS B 1 380 ? 8.883 -1.015 4.117 1 98.5 380 HIS B CA 1
ATOM 6376 C C . HIS B 1 380 ? 8.977 0.384 4.719 1 98.5 380 HIS B C 1
ATOM 6378 O O . HIS B 1 380 ? 10.07 0.938 4.844 1 98.5 380 HIS B O 1
ATOM 6384 N N . ASP B 1 381 ? 7.879 1.012 5.086 1 98.25 381 ASP B N 1
ATOM 6385 C CA . ASP B 1 381 ? 7.859 2.377 5.602 1 98.25 381 ASP B CA 1
ATOM 6386 C C . ASP B 1 381 ? 8.688 2.488 6.883 1 98.25 381 ASP B C 1
ATOM 6388 O O . ASP B 1 381 ? 9.391 3.48 7.09 1 98.25 381 ASP B O 1
ATOM 6392 N N . ASP B 1 382 ? 8.547 1.526 7.73 1 98.25 382 ASP B N 1
ATOM 6393 C CA . ASP B 1 382 ? 9.297 1.535 8.984 1 98.25 382 ASP B CA 1
ATOM 6394 C C . ASP B 1 382 ? 10.797 1.385 8.727 1 98.25 382 ASP B C 1
ATOM 6396 O O . ASP B 1 382 ? 11.609 2.047 9.375 1 98.25 382 ASP B O 1
ATOM 6400 N N . TYR B 1 383 ? 11.062 0.56 7.789 1 98.31 383 TYR B N 1
ATOM 6401 C CA . TYR B 1 383 ? 12.453 0.373 7.371 1 98.31 3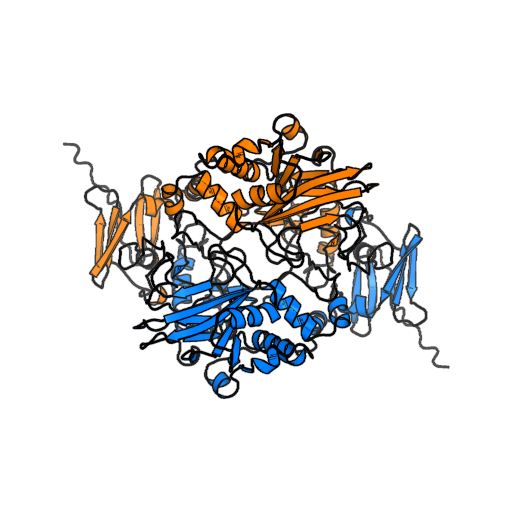83 TYR B CA 1
ATOM 6402 C C . TYR B 1 383 ? 13.031 1.669 6.82 1 98.31 383 TYR B C 1
ATOM 6404 O O . TYR B 1 383 ? 14.125 2.086 7.219 1 98.31 383 TYR B O 1
ATOM 6412 N N . VAL B 1 384 ? 12.344 2.336 6.016 1 97.38 384 VAL B N 1
ATOM 6413 C CA . VAL B 1 384 ? 12.812 3.566 5.391 1 97.38 384 VAL B CA 1
ATOM 6414 C C . VAL B 1 384 ? 12.977 4.656 6.449 1 97.38 384 VAL B C 1
ATOM 6416 O O . VAL B 1 384 ? 13.961 5.398 6.438 1 97.38 384 VAL B O 1
ATOM 6419 N N . SER B 1 385 ? 12.016 4.73 7.324 1 97.12 385 SER B N 1
ATOM 6420 C CA . SER B 1 385 ? 12.117 5.66 8.445 1 97.12 385 SER B CA 1
ATOM 6421 C C . SER B 1 385 ? 13.422 5.445 9.219 1 97.12 385 SER B C 1
ATOM 6423 O O . SER B 1 385 ? 14.133 6.406 9.516 1 97.12 385 SER B O 1
ATOM 6425 N N . ARG B 1 386 ? 13.719 4.207 9.469 1 97.62 386 ARG B N 1
ATOM 6426 C CA . ARG B 1 386 ? 14.906 3.846 10.242 1 97.62 386 ARG B CA 1
ATOM 6427 C C . ARG B 1 386 ? 16.172 4.227 9.492 1 97.62 386 ARG B C 1
ATOM 6429 O O . ARG B 1 386 ? 17.109 4.777 10.086 1 97.62 386 ARG B O 1
ATOM 6436 N N . VAL B 1 387 ? 16.234 3.969 8.195 1 97.62 387 VAL B N 1
ATOM 6437 C CA . VAL B 1 387 ? 17.375 4.301 7.363 1 97.62 387 VAL B CA 1
ATOM 6438 C C . VAL B 1 387 ? 17.641 5.805 7.414 1 97.62 387 VAL B C 1
ATOM 6440 O O . VAL B 1 387 ? 18.766 6.238 7.641 1 97.62 387 VAL B O 1
ATOM 6443 N N . LYS B 1 388 ? 16.609 6.566 7.25 1 96.31 388 LYS B N 1
ATOM 6444 C CA . LYS B 1 388 ? 16.75 8.023 7.215 1 96.31 388 LYS B CA 1
ATOM 6445 C C . LYS B 1 388 ? 17.203 8.562 8.562 1 96.31 388 LYS B C 1
ATOM 6447 O O . LYS B 1 388 ? 18.125 9.375 8.625 1 96.31 388 LYS B O 1
ATOM 6452 N N . LEU B 1 389 ? 16.656 8.062 9.609 1 96.44 389 LEU B N 1
ATOM 6453 C CA . LEU B 1 389 ? 16.938 8.578 10.945 1 96.44 389 LEU B CA 1
ATOM 6454 C C . LEU B 1 389 ? 18.359 8.227 11.367 1 96.44 389 LEU B C 1
ATOM 6456 O O . LEU B 1 389 ? 18.984 8.984 12.109 1 96.44 389 LEU B O 1
ATOM 6460 N N . LEU B 1 390 ? 18.828 7.082 10.891 1 96.88 390 LEU B N 1
ATOM 6461 C CA . LEU B 1 390 ? 20.156 6.621 11.289 1 96.88 390 LEU B CA 1
ATOM 6462 C C . LEU B 1 390 ? 21.25 7.285 10.445 1 96.88 390 LEU B C 1
ATOM 6464 O O . LEU B 1 390 ? 22.406 7.348 10.859 1 96.88 390 LEU B O 1
ATOM 6468 N N . ASN B 1 391 ? 20.812 7.801 9.258 1 96.12 391 ASN B N 1
ATOM 6469 C CA . ASN B 1 391 ? 21.875 8.156 8.312 1 96.12 391 ASN B CA 1
ATOM 6470 C C . ASN B 1 391 ? 21.781 9.617 7.891 1 96.12 391 ASN B C 1
ATOM 6472 O O . ASN B 1 391 ? 22.656 10.117 7.18 1 96.12 391 ASN B O 1
ATOM 6476 N N . LEU B 1 392 ? 20.781 10.336 8.297 1 94.25 392 LEU B N 1
ATOM 6477 C CA . LEU B 1 392 ? 20.625 11.758 8.016 1 94.25 392 LEU B CA 1
ATOM 6478 C C . LEU B 1 392 ? 20.328 12.539 9.289 1 94.25 392 LEU B C 1
ATOM 6480 O O . LEU B 1 392 ? 19.844 11.969 10.273 1 94.25 392 LEU B O 1
ATOM 6484 N N . SER B 1 393 ? 20.594 13.812 9.242 1 92.19 393 SER B N 1
ATOM 6485 C CA . SER B 1 393 ? 20.281 14.648 10.391 1 92.19 393 SER B CA 1
ATOM 6486 C C . SER B 1 393 ? 18.781 14.883 10.508 1 92.19 393 SER B C 1
ATOM 6488 O O . SER B 1 393 ? 18.094 15.086 9.508 1 92.19 393 SER B O 1
ATOM 6490 N N . ARG B 1 394 ? 18.297 14.82 11.719 1 91.94 394 ARG B N 1
ATOM 6491 C CA . ARG B 1 394 ? 16.891 15.039 11.969 1 91.94 394 ARG B CA 1
ATOM 6492 C C . ARG B 1 394 ? 16.438 16.406 11.445 1 91.94 394 ARG B C 1
ATOM 6494 O O . ARG B 1 394 ? 15.352 16.531 10.875 1 91.94 394 ARG B O 1
ATOM 6501 N N . ASP B 1 395 ? 17.266 17.359 11.609 1 90.25 395 ASP B N 1
ATOM 6502 C CA . ASP B 1 395 ? 16.938 18.719 11.148 1 90.25 395 ASP B CA 1
ATOM 6503 C C . ASP B 1 395 ? 16.766 18.75 9.633 1 90.25 395 ASP B C 1
ATOM 6505 O O . ASP B 1 395 ? 15.828 19.375 9.125 1 90.25 395 ASP B O 1
ATOM 6509 N N . ASP B 1 396 ? 17.656 18.094 8.984 1 88.94 396 ASP B N 1
ATOM 6510 C CA . ASP B 1 396 ? 17.562 18.031 7.531 1 88.94 396 ASP B CA 1
ATOM 6511 C C . ASP B 1 396 ? 16.281 17.312 7.094 1 88.94 396 ASP B C 1
ATOM 6513 O O . ASP B 1 396 ? 15.633 17.734 6.141 1 88.94 396 ASP B O 1
ATOM 6517 N N . LEU B 1 397 ? 15.992 16.281 7.789 1 92.19 397 LEU B N 1
ATOM 6518 C CA . LEU B 1 397 ? 14.789 15.523 7.469 1 92.19 397 LEU B CA 1
ATOM 6519 C C . LEU B 1 397 ? 13.539 16.375 7.652 1 92.19 397 LEU B C 1
ATOM 6521 O O . LEU B 1 397 ? 12.664 16.406 6.781 1 92.19 397 LEU B O 1
ATOM 6525 N N . LEU B 1 398 ? 13.461 17.078 8.719 1 91.94 398 LEU B N 1
ATOM 6526 C CA . LEU B 1 398 ? 12.281 17.875 9.031 1 91.94 398 LEU B CA 1
ATOM 6527 C C . LEU B 1 398 ? 12.102 19.016 8.023 1 91.94 398 LEU B C 1
ATOM 6529 O O . LEU B 1 398 ? 10.977 19.438 7.758 1 91.94 398 LEU B O 1
ATOM 6533 N N . GLU B 1 399 ? 13.164 19.422 7.379 1 88.38 399 GLU B N 1
ATOM 6534 C CA . GLU B 1 399 ? 13.109 20.484 6.379 1 88.38 399 GLU B CA 1
ATOM 6535 C C . GLU B 1 399 ? 12.367 20.031 5.125 1 88.38 399 GLU B C 1
ATOM 6537 O O . GLU B 1 399 ? 11.922 20.859 4.324 1 88.38 399 GLU B O 1
ATOM 6542 N N . THR B 1 400 ? 12.242 18.766 4.988 1 88.44 400 THR B N 1
ATOM 6543 C CA . THR B 1 400 ? 11.609 18.25 3.787 1 88.44 400 THR B CA 1
ATOM 6544 C C . THR B 1 400 ? 10.094 18.141 3.973 1 88.44 400 THR B C 1
ATOM 6546 O O . THR B 1 400 ? 9.375 17.766 3.045 1 88.44 400 THR B O 1
ATOM 6549 N N . LEU B 1 401 ? 9.641 18.453 5.141 1 91.69 401 LEU B N 1
ATOM 6550 C CA . LEU B 1 401 ? 8.227 18.266 5.449 1 91.69 401 LEU B CA 1
ATOM 6551 C C . LEU B 1 401 ? 7.469 19.594 5.359 1 91.69 401 LEU B C 1
ATOM 6553 O O . LEU B 1 401 ? 8.039 20.656 5.609 1 91.69 401 LEU B O 1
#

Organism: Komagataella phaffii (strain GS115 / ATCC 20864) (NCBI:txid644223)